Protein 8TA3 (pdb70)

B-factor: mean 51.49, std 33.79, range [12.0, 340.0]

Structure (mmCIF, N/CA/C/O backbone):
data_8TA3
#
_entry.id   8TA3
#
loop_
_entity.id
_entity.type
_entity.pdbx_description
1 polymer 'Chloride channel protein 2'
2 non-polymer 'CHLORIDE ION'
#
loop_
_atom_site.group_PDB
_atom_site.id
_atom_site.type_symbol
_atom_site.label_atom_id
_atom_site.label_alt_id
_atom_site.label_comp_id
_atom_site.label_asym_id
_atom_site.label_entity_id
_atom_site.label_seq_id
_atom_site.pdbx_PDB_ins_code
_atom_site.Cartn_x
_atom_site.Cartn_y
_atom_site.Cartn_z
_atom_site.occupancy
_atom_site.B_iso_or_equiv
_atom_site.auth_seq_id
_atom_site.auth_comp_id
_atom_site.auth_asym_id
_atom_site.auth_atom_id
_atom_site.pdbx_PDB_model_num
ATOM 1 N N . ALA A 1 14 ? 91.154 126.728 139.147 1.00 72.00 14 ALA A N 1
ATOM 2 C CA . ALA A 1 14 ? 92.604 126.667 139.370 1.00 80.00 14 ALA A CA 1
ATOM 3 C C . ALA A 1 14 ? 92.942 125.664 140.469 1.00 36.00 14 ALA A C 1
ATOM 4 O O . ALA A 1 14 ? 92.231 125.588 141.473 1.00 84.00 14 ALA A O 1
ATOM 11 N N . LEU A 1 15 ? 94.034 124.913 140.314 1.00 52.00 15 LEU A N 1
ATOM 12 C CA . LEU A 1 15 ? 94.577 124.063 141.372 1.00 50.00 15 LEU A CA 1
ATOM 13 C C . LEU A 1 15 ? 95.231 124.908 142.479 1.00 36.00 15 LEU A C 1
ATOM 14 O O . LEU A 1 15 ? 95.845 125.943 142.209 1.00 46.00 15 LEU A O 1
ATOM 30 N N . GLN A 1 16 ? 95.120 124.440 143.721 1.00 42.00 16 GLN A N 1
ATOM 31 C CA . GLN A 1 16 ? 95.642 125.060 144.942 1.00 60.00 16 GLN A CA 1
ATOM 32 C C . GLN A 1 16 ? 96.803 124.235 145.525 1.00 28.00 16 GLN A C 1
ATOM 33 O O . GLN A 1 16 ? 96.706 123.013 145.611 1.00 40.00 16 GLN A O 1
ATOM 47 N N . TYR A 1 17 ? 97.903 124.882 145.914 1.00 44.00 17 TYR A N 1
ATOM 48 C CA . TYR A 1 17 ? 99.081 124.207 146.476 1.00 48.00 17 TYR A CA 1
ATOM 49 C C . TYR A 1 17 ? 98.891 123.778 147.942 1.00 38.00 17 TYR A C 1
ATOM 50 O O . TYR A 1 17 ? 98.312 124.508 148.747 1.00 62.00 17 TYR A O 1
ATOM 68 N N . GLU A 1 18 ? 99.422 122.616 148.309 1.00 38.00 18 GLU A N 1
ATOM 69 C CA . GLU A 1 18 ? 99.414 122.059 149.663 1.00 30.00 18 GLU A CA 1
ATOM 70 C C . GLU A 1 18 ? 100.840 121.667 150.100 1.00 34.00 18 GLU A C 1
ATOM 71 O O . GLU A 1 18 ? 101.547 120.943 149.395 1.00 66.00 18 GLU A O 1
ATOM 83 N N . GLN A 1 19 ? 101.260 122.115 151.287 1.00 64.00 19 GLN A N 1
ATOM 84 C CA . GLN A 1 19 ? 102.579 121.823 151.858 1.00 54.00 19 GLN A CA 1
ATOM 85 C C . GLN A 1 19 ? 102.732 120.362 152.324 1.00 50.00 19 GLN A C 1
ATOM 86 O O . GLN A 1 19 ? 101.770 119.659 152.627 1.00 110.00 19 GLN A O 1
ATOM 100 N N . THR A 1 20 ? 103.969 119.882 152.381 1.00 40.00 20 THR A N 1
ATOM 101 C CA . THR A 1 20 ? 104.385 118.523 152.781 1.00 42.00 20 THR A CA 1
ATOM 102 C C . THR A 1 20 ? 105.853 118.605 153.237 1.00 26.00 20 THR A C 1
ATOM 103 O O . THR A 1 20 ? 106.474 119.663 153.119 1.00 136.00 20 THR A O 1
ATOM 114 N N . LEU A 1 21 ? 106.443 117.544 153.785 1.00 44.00 21 LEU A N 1
ATOM 115 C CA . LEU A 1 21 ? 107.857 117.552 154.185 1.00 40.00 21 LEU A CA 1
ATOM 116 C C . LEU A 1 21 ? 108.822 117.879 153.019 1.00 40.00 21 LEU A C 1
ATOM 117 O O . LEU A 1 21 ? 109.848 118.514 153.232 1.00 92.00 21 LEU A O 1
ATOM 133 N N . MET A 1 22 ? 108.488 117.452 151.796 1.00 54.00 22 MET A N 1
ATOM 134 C CA . MET A 1 22 ? 109.352 117.509 150.609 1.00 74.00 22 MET A CA 1
ATOM 135 C C . MET A 1 22 ? 108.734 118.333 149.463 1.00 40.00 22 MET A C 1
ATOM 136 O O . MET A 1 22 ? 108.750 119.562 149.525 1.00 70.00 22 MET A O 1
ATOM 150 N N . TYR A 1 23 ? 108.190 117.700 148.415 1.00 54.00 23 TYR A N 1
ATOM 151 C CA . TYR A 1 23 ? 107.746 118.392 147.189 1.00 62.00 23 TYR A CA 1
ATOM 152 C C . TYR A 1 23 ? 106.397 119.127 147.285 1.00 66.00 23 TYR A C 1
ATOM 153 O O . TYR A 1 23 ? 106.124 119.998 146.460 1.00 106.00 23 TYR A O 1
ATOM 171 N N . GLY A 1 24 ? 105.536 118.772 148.241 1.00 122.00 24 GLY A N 1
ATOM 172 C CA . GLY A 1 24 ? 104.148 119.260 148.293 1.00 58.00 24 GLY A CA 1
ATOM 173 C C . GLY A 1 24 ? 103.198 118.518 147.340 1.00 40.00 24 GLY A C 1
ATOM 174 O O . GLY A 1 24 ? 103.548 117.484 146.766 1.00 30.00 24 GLY A O 1
ATOM 178 N N . ARG A 1 25 ? 101.979 119.042 147.188 1.00 58.00 25 ARG A N 1
ATOM 179 C CA . ARG A 1 25 ? 100.906 118.536 146.308 1.00 72.00 25 ARG A CA 1
ATOM 180 C C . ARG A 1 25 ? 100.087 119.689 145.740 1.00 42.00 25 ARG A C 1
ATOM 181 O O . ARG A 1 25 ? 100.129 120.805 146.253 1.00 46.00 25 ARG A O 1
ATOM 202 N N . TYR A 1 26 ? 99.287 119.400 144.723 1.00 40.00 26 TYR A N 1
ATOM 203 C CA . TYR A 1 26 ? 98.208 120.277 144.272 1.00 46.00 26 TYR A CA 1
ATOM 204 C C . TYR A 1 26 ? 96.841 119.603 144.448 1.00 32.00 26 TYR A C 1
ATOM 205 O O . TYR A 1 26 ? 96.716 118.381 144.354 1.00 36.00 26 TYR A O 1
ATOM 223 N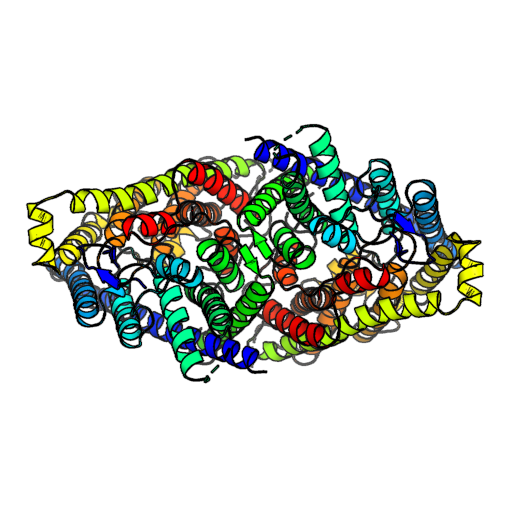 N . THR A 1 27 ? 95.810 120.403 144.725 1.00 28.00 27 THR A N 1
ATOM 224 C CA . THR A 1 27 ? 94.436 119.936 144.976 1.00 52.00 27 THR A CA 1
ATOM 225 C C . THR A 1 27 ? 93.388 120.784 144.246 1.00 30.00 27 THR A C 1
ATOM 226 O O . THR A 1 27 ? 93.634 121.943 143.909 1.00 58.00 27 THR A O 1
ATOM 237 N N . GLN A 1 28 ? 92.218 120.203 143.980 1.00 22.00 28 GLN A N 1
ATOM 238 C CA . GLN A 1 28 ? 91.099 120.840 143.288 1.00 92.00 28 GLN A CA 1
ATOM 239 C C . GLN A 1 28 ? 90.372 121.824 144.214 1.00 64.00 28 GLN A C 1
ATOM 240 O O . GLN A 1 28 ? 90.046 122.949 143.824 1.00 50.00 28 GLN A O 1
ATOM 254 N N . GLY A 1 88 ? 105.434 144.286 114.779 1.00 114.00 88 GLY A N 1
ATOM 255 C CA . GLY A 1 88 ? 106.750 144.208 115.410 1.00 160.00 88 GLY A CA 1
ATOM 256 C C . GLY A 1 88 ? 106.750 144.052 116.938 1.00 68.00 88 GLY A C 1
ATOM 257 O O . GLY A 1 88 ? 107.811 143.970 117.555 1.00 136.00 88 GLY A O 1
ATOM 261 N N . GLU A 1 89 ? 105.581 143.967 117.568 1.00 46.00 89 GLU A N 1
ATOM 262 C CA . GLU A 1 89 ? 105.428 143.830 119.020 1.00 68.00 89 GLU A CA 1
ATOM 263 C C . GLU A 1 89 ? 106.025 142.528 119.574 1.00 44.00 89 GLU A C 1
ATOM 264 O O . GLU A 1 89 ? 106.478 142.493 120.713 1.00 110.00 89 GLU A O 1
ATOM 276 N N . ASP A 1 90 ? 106.083 141.465 118.766 1.00 32.00 90 ASP A N 1
ATOM 277 C CA . ASP A 1 90 ? 106.730 140.208 119.138 1.00 34.00 90 ASP A CA 1
ATOM 278 C C . ASP A 1 90 ? 108.260 140.342 119.220 1.00 56.00 90 ASP A C 1
ATOM 279 O O . ASP A 1 90 ? 108.883 139.785 120.117 1.00 82.00 90 ASP A O 1
ATOM 288 N N . TRP A 1 91 ? 108.886 141.139 118.348 1.00 46.00 91 TRP A N 1
ATOM 289 C CA . TRP A 1 91 ? 110.314 141.441 118.461 1.00 58.00 91 TRP A CA 1
ATOM 290 C C . TRP A 1 91 ? 110.616 142.312 119.679 1.00 30.00 91 TRP A C 1
ATOM 291 O O . TRP A 1 91 ? 111.582 142.038 120.383 1.00 56.00 91 TRP A O 1
ATOM 312 N N . ILE A 1 92 ? 109.794 143.323 119.980 1.00 42.00 92 ILE A N 1
ATOM 313 C CA . ILE A 1 92 ? 109.992 144.166 121.171 1.00 42.00 92 ILE A CA 1
ATOM 314 C C . ILE A 1 92 ? 109.902 143.327 122.454 1.00 36.00 92 ILE A C 1
ATOM 315 O O . ILE A 1 92 ? 110.773 143.436 123.313 1.00 76.00 92 ILE A O 1
ATOM 331 N N . PHE A 1 93 ? 108.924 142.426 122.561 1.00 46.00 93 PHE A N 1
ATOM 332 C CA . PHE A 1 93 ? 108.831 141.479 123.666 1.00 32.00 93 PHE A CA 1
ATOM 333 C C . PHE A 1 93 ? 110.051 140.551 123.771 1.00 30.00 93 PHE A C 1
ATOM 334 O O . PHE A 1 93 ? 110.646 140.446 124.839 1.00 48.00 93 PHE A O 1
ATOM 351 N N . LEU A 1 94 ? 110.469 139.894 122.687 1.00 44.00 94 LEU A N 1
ATOM 352 C CA . LEU A 1 94 ? 111.590 138.953 122.711 1.00 34.00 94 LEU A CA 1
ATOM 353 C C . LEU A 1 94 ? 112.952 139.628 122.964 1.00 34.00 94 LEU A C 1
ATOM 354 O O . LEU A 1 94 ? 113.820 139.005 123.573 1.00 42.00 94 LEU A O 1
ATOM 370 N N . VAL A 1 95 ? 113.149 140.891 122.579 1.00 40.00 95 VAL A N 1
ATOM 371 C CA . VAL A 1 95 ? 114.344 141.675 122.951 1.00 40.00 95 VAL A CA 1
ATOM 372 C C . VAL A 1 95 ? 114.375 141.935 124.454 1.00 24.00 95 VAL A C 1
ATOM 373 O O . VAL A 1 95 ? 115.377 141.647 125.103 1.00 60.00 95 VAL A O 1
ATOM 386 N N . LEU A 1 96 ? 113.287 142.441 125.039 1.00 62.00 96 LEU A N 1
ATOM 387 C CA . LEU A 1 96 ? 113.232 142.759 126.468 1.00 40.00 96 LEU A CA 1
ATOM 388 C C . LEU A 1 96 ? 113.269 141.509 127.354 1.00 32.00 96 LEU A C 1
ATOM 389 O O . LEU A 1 96 ? 113.898 141.542 128.405 1.00 64.00 96 LEU A O 1
ATOM 405 N N . LEU A 1 97 ? 112.685 140.390 126.924 1.00 56.00 97 LEU A N 1
ATOM 406 C CA . LEU A 1 97 ? 112.805 139.098 127.608 1.00 36.00 97 LEU A CA 1
ATOM 407 C C . LEU A 1 97 ? 114.257 138.586 127.606 1.00 28.00 97 LEU A C 1
ATOM 408 O O . LEU A 1 97 ? 114.754 138.155 128.642 1.00 26.00 97 LEU A O 1
ATOM 424 N N . GLY A 1 98 ? 114.949 138.660 126.467 1.00 62.00 98 GLY A N 1
ATOM 425 C CA . GLY A 1 98 ? 116.353 138.265 126.348 1.00 24.00 98 GLY A CA 1
ATOM 426 C C . GLY A 1 98 ? 117.308 139.143 127.165 1.00 28.00 98 GLY A C 1
ATOM 427 O O . GLY A 1 98 ? 118.269 138.634 127.736 1.00 38.00 98 GLY A O 1
ATOM 431 N N . LEU A 1 99 ? 117.032 140.445 127.270 1.00 48.00 99 LEU A N 1
ATOM 432 C CA . LEU A 1 99 ? 117.766 141.387 128.113 1.00 34.00 99 LEU A CA 1
ATOM 433 C C . LEU A 1 99 ? 117.558 141.130 129.611 1.00 44.00 99 LEU A C 1
ATOM 434 O O . LEU A 1 99 ? 118.536 140.960 130.335 1.00 74.00 99 LEU A O 1
ATOM 450 N N . LEU A 1 100 ? 116.310 141.092 130.093 1.00 62.00 100 LEU A N 1
ATOM 451 C CA . LEU A 1 100 ? 116.013 140.941 131.520 1.00 34.00 100 LEU A CA 1
ATOM 452 C C . LEU A 1 100 ? 116.538 139.634 132.108 1.00 36.00 100 LEU A C 1
ATOM 453 O O . LEU A 1 100 ? 117.168 139.668 133.161 1.00 64.00 100 LEU A O 1
ATOM 469 N N . MET A 1 101 ? 116.348 138.492 131.450 1.00 42.00 101 MET A N 1
ATOM 470 C CA . MET A 1 101 ? 116.856 137.228 131.985 1.00 52.00 101 MET A CA 1
ATOM 471 C C . MET A 1 101 ? 118.394 137.163 131.980 1.00 32.00 101 MET A C 1
ATOM 472 O O . MET A 1 101 ? 118.976 136.538 132.859 1.00 40.00 101 MET A O 1
ATOM 486 N N . ALA A 1 102 ? 119.082 137.866 131.074 1.00 50.00 102 ALA A N 1
ATOM 487 C CA . ALA A 1 102 ? 120.540 137.980 131.105 1.00 38.00 102 ALA A CA 1
ATOM 488 C C . ALA A 1 102 ? 121.040 138.871 132.261 1.00 28.00 102 ALA A C 1
ATOM 489 O O . ALA A 1 102 ? 121.975 138.491 132.963 1.00 34.00 102 ALA A O 1
ATOM 496 N N . LEU A 1 103 ? 120.394 140.012 132.521 1.00 36.00 103 LEU A N 1
ATOM 497 C CA . LEU A 1 103 ? 120.700 140.861 133.681 1.00 32.00 103 LEU A CA 1
ATOM 498 C C . LEU A 1 103 ? 120.411 140.166 135.022 1.00 32.00 103 LEU A C 1
ATOM 499 O O . LEU A 1 103 ? 121.262 140.177 135.904 1.00 48.00 103 LEU A O 1
ATOM 515 N N . VAL A 1 104 ? 119.254 139.515 135.183 1.00 62.00 104 VAL A N 1
ATOM 516 C CA . VAL A 1 104 ? 118.913 138.751 136.391 1.00 40.00 104 VAL A CA 1
ATOM 517 C C . VAL A 1 104 ? 119.907 137.612 136.618 1.00 28.00 104 VAL A C 1
ATOM 518 O O . VAL A 1 104 ? 120.425 137.464 137.720 1.00 46.00 104 VAL A O 1
ATOM 531 N N . SER A 1 105 ? 120.228 136.842 135.578 1.00 44.00 105 SER A N 1
ATOM 532 C CA . SER A 1 105 ? 121.202 135.753 135.645 1.00 34.00 105 SER A CA 1
ATOM 533 C C . SER A 1 105 ? 122.602 136.240 136.040 1.00 30.00 105 SER A C 1
ATOM 534 O O . SER A 1 105 ? 123.278 135.587 136.832 1.00 40.00 105 SER A O 1
ATOM 542 N N . TRP A 1 106 ? 123.040 137.402 135.545 1.00 36.00 106 TRP A N 1
ATOM 543 C CA . TRP A 1 106 ? 124.322 138.000 135.931 1.00 36.00 106 TRP A CA 1
ATOM 544 C C . TRP A 1 106 ? 124.355 138.412 137.407 1.00 38.00 106 TRP A C 1
ATOM 545 O O . TRP A 1 106 ? 125.285 138.048 138.124 1.00 36.00 106 TRP A O 1
ATOM 566 N N . VAL A 1 107 ? 123.329 139.119 137.896 1.00 40.00 107 VAL A N 1
ATOM 567 C CA . VAL A 1 107 ? 123.240 139.525 139.315 1.00 38.00 107 VAL A CA 1
ATOM 568 C C . VAL A 1 107 ? 123.236 138.315 140.260 1.00 32.00 107 VAL A C 1
ATOM 569 O O . VAL A 1 107 ? 123.921 138.342 141.278 1.00 50.00 107 VAL A O 1
ATOM 582 N N . MET A 1 108 ? 122.539 137.225 139.934 1.00 50.00 108 MET A N 1
ATOM 583 C CA . MET A 1 108 ? 122.552 136.009 140.751 1.00 28.00 108 MET A CA 1
ATOM 584 C C . MET A 1 108 ? 123.907 135.301 140.772 1.00 32.00 108 MET A C 1
ATOM 585 O O . MET A 1 108 ? 124.363 134.931 141.846 1.00 74.00 108 MET A O 1
ATOM 599 N N . ASP A 1 109 ? 124.578 135.127 139.630 1.00 46.00 109 ASP A N 1
ATOM 600 C CA . ASP A 1 109 ? 125.908 134.496 139.586 1.00 38.00 109 ASP A CA 1
ATOM 601 C C . ASP A 1 109 ? 126.955 135.293 140.376 1.00 28.00 109 ASP A C 1
ATOM 602 O O . ASP A 1 109 ? 127.828 134.712 141.016 1.00 48.00 109 ASP A O 1
ATOM 611 N N . TYR A 1 110 ? 126.854 136.619 140.384 1.00 40.00 110 TYR A N 1
ATOM 612 C CA . TYR A 1 110 ? 127.688 137.494 141.198 1.00 26.00 110 TYR A CA 1
ATOM 613 C C . TYR A 1 110 ? 127.446 137.286 142.708 1.00 50.00 110 TYR A C 1
ATOM 614 O O . TYR A 1 110 ? 128.392 137.093 143.469 1.00 66.00 110 TYR A O 1
ATOM 632 N N . ALA A 1 111 ? 126.185 137.254 143.154 1.00 78.00 111 ALA A N 1
ATOM 633 C CA . ALA A 1 111 ? 125.826 137.003 144.549 1.00 26.00 111 ALA A CA 1
ATOM 634 C C . ALA A 1 111 ? 126.201 135.590 145.038 1.00 40.00 111 ALA A C 1
ATOM 635 O O . ALA A 1 111 ? 126.681 135.445 146.163 1.00 52.00 111 ALA A O 1
ATOM 642 N N . ILE A 1 112 ? 126.050 134.545 144.217 1.00 36.00 112 ILE A N 1
ATOM 643 C CA . ILE A 1 112 ? 126.476 133.178 144.568 1.00 36.00 112 ILE A CA 1
ATOM 644 C C . ILE A 1 112 ? 128.001 133.092 144.694 1.00 36.00 112 ILE A C 1
ATOM 645 O O . ILE A 1 112 ? 128.506 132.509 145.652 1.00 60.00 112 ILE A O 1
ATOM 661 N N . ALA A 1 113 ? 128.758 133.710 143.785 1.00 82.00 113 ALA A N 1
ATOM 662 C CA . ALA A 1 113 ? 130.216 133.744 143.869 1.00 36.00 113 ALA A CA 1
ATOM 663 C C . ALA A 1 113 ? 130.712 134.495 145.117 1.00 38.00 113 ALA A C 1
ATOM 664 O O . ALA A 1 113 ? 131.640 134.034 145.775 1.00 36.00 113 ALA A O 1
ATOM 671 N N . ALA A 1 114 ? 130.064 135.594 145.513 1.00 64.00 114 ALA A N 1
ATOM 672 C CA . ALA A 1 114 ? 130.345 136.270 146.777 1.00 22.00 114 ALA A CA 1
ATOM 673 C C . ALA A 1 114 ? 130.076 135.377 148.007 1.00 40.00 114 ALA A C 1
ATOM 674 O O . ALA A 1 114 ? 130.898 135.339 148.921 1.00 76.00 114 ALA A O 1
ATOM 681 N N . CYS A 1 115 ? 128.987 134.600 148.043 1.00 56.00 115 CYS A N 1
ATOM 682 C CA . CYS A 1 115 ? 128.745 133.641 149.126 1.00 34.00 115 CYS A CA 1
ATOM 683 C C . CYS A 1 115 ? 129.804 132.523 149.170 1.00 40.00 115 CYS A C 1
ATOM 684 O O . CYS A 1 115 ? 130.243 132.151 150.257 1.00 50.00 115 CYS A O 1
ATOM 692 N N . LEU A 1 116 ? 130.253 132.005 148.024 1.00 54.00 116 LEU A N 1
ATOM 693 C CA . LEU A 1 116 ? 131.292 130.974 147.970 1.00 42.00 116 LEU A CA 1
ATOM 694 C C . LEU A 1 116 ? 132.694 131.503 148.328 1.00 34.00 116 LEU A C 1
ATOM 695 O O . LEU A 1 116 ? 133.517 130.753 148.843 1.00 60.00 116 LEU A O 1
ATOM 711 N N . GLN A 1 117 ? 132.975 132.789 148.115 1.00 72.00 117 GLN A N 1
ATOM 712 C CA . GLN A 1 117 ? 134.219 133.434 148.558 1.00 32.00 117 GLN A CA 1
ATOM 713 C C . GLN A 1 117 ? 134.256 133.649 150.076 1.00 32.00 117 GLN A C 1
ATOM 714 O O . GLN A 1 117 ? 135.305 133.471 150.691 1.00 92.00 117 GLN A O 1
ATOM 728 N N . ALA A 1 118 ? 133.126 133.962 150.714 1.00 68.00 118 ALA A N 1
ATOM 729 C CA . ALA A 1 118 ? 133.051 134.111 152.169 1.00 46.00 118 ALA A CA 1
ATOM 730 C C . ALA A 1 118 ? 133.353 132.803 152.937 1.00 34.00 118 ALA A C 1
ATOM 731 O O . ALA A 1 118 ? 133.988 132.853 153.988 1.00 80.00 118 ALA A O 1
ATOM 738 N N . GLN A 1 119 ? 133.010 131.627 152.398 1.00 30.00 119 GLN A N 1
ATOM 739 C CA . GLN A 1 119 ? 133.416 130.335 152.980 1.00 48.00 119 GLN A CA 1
ATOM 740 C C . GLN A 1 119 ? 134.952 130.181 152.998 1.00 46.00 119 GLN A C 1
ATOM 741 O O . GLN A 1 119 ? 135.526 129.720 153.984 1.00 114.00 119 GLN A O 1
ATOM 755 N N . GLN A 1 120 ? 135.648 130.622 151.945 1.00 76.00 120 GLN A N 1
ATOM 756 C CA . GLN A 1 120 ? 137.118 130.618 151.894 1.00 42.00 120 GLN A CA 1
ATOM 757 C C . GLN A 1 120 ? 137.738 131.614 152.887 1.00 32.00 120 GLN A C 1
ATOM 758 O O . GLN A 1 120 ? 138.709 131.288 153.561 1.00 40.00 120 GLN A O 1
ATOM 772 N N . TRP A 1 121 ? 137.154 132.802 153.048 1.00 44.00 121 TRP A N 1
ATOM 773 C CA . TRP A 1 121 ? 137.591 133.780 154.052 1.00 34.00 121 TRP A CA 1
ATOM 774 C C . TRP A 1 121 ? 137.423 133.279 155.497 1.00 60.00 121 TRP A C 1
ATOM 775 O O . TRP A 1 121 ? 138.333 133.451 156.307 1.00 142.00 121 TRP A O 1
ATOM 796 N N . MET A 1 122 ? 136.328 132.583 155.824 1.00 64.00 122 MET A N 1
ATOM 797 C CA . MET A 1 122 ? 136.186 131.913 157.126 1.00 44.00 122 MET A CA 1
ATOM 798 C C . MET A 1 122 ? 137.234 130.805 157.306 1.00 38.00 122 MET A C 1
ATOM 799 O O . MET A 1 122 ? 137.916 130.767 158.329 1.00 70.00 122 MET A O 1
ATOM 813 N N . SER A 1 123 ? 137.415 129.931 156.311 1.00 32.00 123 SER A N 1
ATOM 814 C CA . SER A 1 123 ? 138.382 128.820 156.358 1.00 38.00 123 SER A CA 1
ATOM 815 C C . SER A 1 123 ? 139.849 129.273 156.502 1.00 150.00 123 SER A C 1
ATOM 816 O O . SER A 1 123 ? 140.594 128.716 157.310 1.00 50.00 123 SER A O 1
ATOM 824 N N . ARG A 1 124 ? 140.274 130.318 155.774 1.00 198.00 124 ARG A N 1
ATOM 825 C CA . ARG A 1 124 ? 141.646 130.858 155.837 1.00 136.00 124 ARG A CA 1
ATOM 826 C C . ARG A 1 124 ? 141.973 131.543 157.166 1.00 40.00 124 ARG A C 1
ATOM 827 O O . ARG A 1 124 ? 143.133 131.525 157.573 1.00 62.00 124 ARG A O 1
ATOM 848 N N . GLY A 1 125 ? 140.990 132.119 157.857 1.00 76.00 125 GLY A N 1
ATOM 849 C CA . GLY A 1 125 ? 141.192 132.759 159.161 1.00 74.00 125 GLY A CA 1
ATOM 850 C C . GLY A 1 125 ? 141.189 131.782 160.344 1.00 232.00 125 GLY A C 1
ATOM 851 O O . GLY A 1 125 ? 142.054 131.850 161.219 1.00 66.00 125 GLY A O 1
ATOM 855 N N . LEU A 1 126 ? 140.229 130.853 160.390 1.00 200.00 126 LEU A N 1
ATOM 856 C CA . LEU A 1 126 ? 139.927 130.036 161.575 1.00 50.00 126 LEU A CA 1
ATOM 857 C C . LEU A 1 126 ? 140.805 128.774 161.703 1.00 36.00 126 LEU A C 1
ATOM 858 O O . LEU A 1 126 ? 140.363 127.750 162.217 1.00 40.00 126 LEU A O 1
ATOM 874 N N . ASN A 1 127 ? 142.068 128.840 161.277 1.00 68.00 127 ASN A N 1
ATOM 875 C CA . ASN A 1 127 ? 143.040 127.739 161.312 1.00 26.00 127 ASN A CA 1
ATOM 876 C C . ASN A 1 127 ? 143.625 127.423 162.714 1.00 90.00 127 ASN A C 1
ATOM 877 O O . ASN A 1 127 ? 144.641 126.735 162.815 1.00 118.00 127 ASN A O 1
ATOM 888 N N . THR A 1 128 ? 143.019 127.919 163.800 1.00 64.00 128 THR A N 1
ATOM 889 C CA . THR A 1 128 ? 143.513 127.714 165.179 1.00 192.00 128 THR A CA 1
ATOM 890 C C . THR A 1 128 ? 143.518 126.232 165.585 1.00 178.00 128 THR A C 1
ATOM 891 O O . THR A 1 128 ? 144.451 125.780 166.251 1.00 136.00 128 THR A O 1
ATOM 902 N N . SER A 1 129 ? 142.505 125.466 165.169 1.00 52.00 129 SER A N 1
ATOM 903 C CA . SER A 1 129 ? 142.399 124.021 165.399 1.00 40.00 129 SER A CA 1
ATOM 904 C C . SER A 1 129 ? 141.383 123.373 164.451 1.00 48.00 129 SER A C 1
ATOM 905 O O . SER A 1 129 ? 140.562 124.052 163.837 1.00 64.00 129 SER A O 1
ATOM 913 N N . ILE A 1 130 ? 141.395 122.040 164.369 1.00 44.00 130 ILE A N 1
ATOM 914 C CA . ILE A 1 130 ? 140.411 121.260 163.609 1.00 54.00 130 ILE A CA 1
ATOM 915 C C . ILE A 1 130 ? 138.975 121.558 164.084 1.00 74.00 130 ILE A C 1
ATOM 916 O O . ILE A 1 130 ? 138.063 121.604 163.264 1.00 58.00 130 ILE A O 1
ATOM 932 N N . LEU A 1 131 ? 138.760 121.812 165.380 1.00 44.00 131 LEU A N 1
ATOM 933 C CA . LEU A 1 131 ? 137.440 122.132 165.938 1.00 42.00 131 LEU A CA 1
ATOM 934 C C . LEU A 1 131 ? 136.898 123.464 165.400 1.00 30.00 131 LEU A C 1
ATOM 935 O O . LEU A 1 131 ? 135.764 123.521 164.936 1.00 52.00 131 LEU A O 1
ATOM 951 N N . LEU A 1 132 ? 137.699 124.529 165.401 1.00 56.00 132 LEU A N 1
ATOM 952 C CA . LEU A 1 132 ? 137.284 125.811 164.833 1.00 44.00 132 LEU A CA 1
ATOM 953 C C . LEU A 1 132 ? 137.069 125.708 163.315 1.00 24.00 132 LEU A C 1
ATOM 954 O O . LEU A 1 132 ? 136.122 126.294 162.792 1.00 32.00 132 LEU A O 1
ATOM 970 N N . GLN A 1 133 ? 137.874 124.907 162.612 1.00 82.00 133 GLN A N 1
ATOM 971 C CA . GLN A 1 133 ? 137.693 124.637 161.184 1.00 52.00 133 GLN A CA 1
ATOM 972 C C . GLN A 1 133 ? 136.402 123.865 160.893 1.00 28.00 133 GLN A C 1
ATOM 973 O O . GLN A 1 133 ? 135.657 124.257 159.996 1.00 48.00 133 GLN A O 1
ATOM 987 N N . TYR A 1 134 ? 136.097 122.809 161.649 1.00 40.00 134 TYR A N 1
ATOM 988 C CA . TYR A 1 134 ? 134.871 122.024 161.498 1.00 38.00 134 TYR A CA 1
ATOM 989 C C . TYR A 1 134 ? 133.617 122.860 161.760 1.00 28.00 134 TYR A C 1
ATOM 990 O O . TYR A 1 134 ? 132.685 122.856 160.955 1.00 66.00 134 TYR A O 1
ATOM 1008 N N . LEU A 1 135 ? 133.596 123.625 162.851 1.00 48.00 135 LEU A N 1
ATOM 1009 C CA . LEU A 1 135 ? 132.449 124.461 163.189 1.00 42.00 135 LEU A CA 1
ATOM 1010 C C . LEU A 1 135 ? 132.238 125.572 162.164 1.00 32.00 135 LEU A C 1
ATOM 1011 O O . LEU A 1 135 ? 131.089 125.849 161.829 1.00 44.00 135 LEU A O 1
ATOM 1027 N N . ALA A 1 136 ? 133.292 126.159 161.598 1.00 54.00 136 ALA A N 1
ATOM 1028 C CA . ALA A 1 136 ? 133.158 127.072 160.466 1.00 40.00 136 ALA A CA 1
ATOM 1029 C C . ALA A 1 136 ? 132.589 126.370 159.219 1.00 34.00 136 ALA A C 1
ATOM 1030 O O . ALA A 1 136 ? 131.685 126.904 158.579 1.00 44.00 136 ALA A O 1
ATOM 1037 N N . TRP A 1 137 ? 133.072 125.165 158.905 1.00 34.00 137 TRP A N 1
ATOM 1038 C CA . TRP A 1 137 ? 132.661 124.389 157.736 1.00 38.00 137 TRP A CA 1
ATOM 1039 C C . TRP A 1 137 ? 131.183 123.991 157.748 1.00 30.00 137 TRP A C 1
ATOM 1040 O O . TRP A 1 137 ? 130.523 124.160 156.730 1.00 38.00 137 TRP A O 1
ATOM 1061 N N . VAL A 1 138 ? 130.642 123.480 158.862 1.00 50.00 138 VAL A N 1
ATOM 1062 C CA . VAL A 1 138 ? 129.230 123.046 158.929 1.00 28.00 138 VAL A CA 1
ATOM 1063 C C . VAL A 1 138 ? 128.259 124.175 159.276 1.00 38.00 138 VAL A C 1
ATOM 1064 O O . VAL A 1 138 ? 127.130 124.149 158.803 1.00 58.00 138 VAL A O 1
ATOM 1077 N N . THR A 1 139 ? 128.661 125.199 160.033 1.00 48.00 139 THR A N 1
ATOM 1078 C CA . THR A 1 139 ? 127.747 126.291 160.419 1.00 56.00 139 THR A CA 1
ATOM 1079 C C . THR A 1 139 ? 127.356 127.177 159.244 1.00 34.00 139 THR A C 1
ATOM 1080 O O . THR A 1 139 ? 126.191 127.534 159.112 1.00 38.00 139 THR A O 1
ATOM 1091 N N . TYR A 1 140 ? 128.289 127.521 158.361 1.00 42.00 140 TYR A N 1
ATOM 1092 C CA . TYR A 1 140 ? 127.992 128.391 157.224 1.00 34.00 140 TYR A CA 1
ATOM 1093 C C . TYR A 1 140 ? 126.886 127.848 156.283 1.00 36.00 140 TYR A C 1
ATOM 1094 O O . TYR A 1 140 ? 125.899 128.555 156.061 1.00 22.00 140 TYR A O 1
ATOM 1112 N N . PRO A 1 141 ? 126.949 126.592 155.784 1.00 32.00 141 PRO A N 1
ATOM 1113 C CA . PRO A 1 141 ? 125.902 126.032 154.938 1.00 32.00 141 PRO A CA 1
ATOM 1114 C C . PRO A 1 141 ? 124.606 125.748 155.702 1.00 22.00 141 PRO A C 1
ATOM 1115 O O . PRO A 1 141 ? 123.536 125.992 155.158 1.00 50.00 141 PRO A O 1
ATOM 1126 N N . VAL A 1 142 ? 124.656 125.299 156.963 1.00 52.00 142 VAL A N 1
ATOM 1127 C CA . VAL A 1 142 ? 123.442 125.109 157.776 1.00 46.00 142 VAL A CA 1
ATOM 1128 C C . VAL A 1 142 ? 122.686 126.428 157.966 1.00 26.00 142 VAL A C 1
ATOM 1129 O O . VAL A 1 142 ? 121.464 126.433 157.868 1.00 46.00 142 VAL A O 1
ATOM 1142 N N . VAL A 1 143 ? 123.365 127.562 158.160 1.00 30.00 143 VAL A N 1
ATOM 1143 C CA . VAL A 1 143 ? 122.716 128.879 158.271 1.00 42.00 143 VAL A CA 1
ATOM 1144 C C . VAL A 1 143 ? 122.091 129.331 156.948 1.00 38.00 143 VAL A C 1
ATOM 1145 O O . VAL A 1 143 ? 120.933 129.745 156.939 1.00 30.00 143 VAL A O 1
ATOM 1158 N N . LEU A 1 144 ? 122.792 129.200 155.817 1.00 46.00 144 LEU A N 1
ATOM 1159 C CA . LEU A 1 144 ? 122.252 129.560 154.503 1.00 30.00 144 LEU A CA 1
ATOM 1160 C C . LEU A 1 144 ? 121.061 128.692 154.070 1.00 24.00 144 LEU A C 1
ATOM 1161 O O . LEU A 1 144 ? 120.079 129.236 153.571 1.00 26.00 144 LEU A O 1
ATOM 1177 N N . ILE A 1 145 ? 121.095 127.372 154.271 1.00 40.00 145 ILE A N 1
ATOM 1178 C CA . ILE A 1 145 ? 119.958 126.494 153.959 1.00 40.00 145 ILE A CA 1
ATOM 1179 C C . ILE A 1 145 ? 118.774 126.725 154.903 1.00 32.00 145 ILE A C 1
ATOM 1180 O O . ILE A 1 145 ? 117.644 126.796 154.429 1.00 66.00 145 ILE A O 1
ATOM 1196 N N . THR A 1 146 ? 119.001 126.918 156.205 1.00 60.00 146 THR A N 1
ATOM 1197 C CA . THR A 1 146 ? 117.923 127.218 157.166 1.00 44.00 146 THR A CA 1
ATOM 1198 C C . THR A 1 146 ? 117.241 128.546 156.849 1.00 28.00 146 THR A C 1
ATOM 1199 O O . THR A 1 146 ? 116.018 128.626 156.877 1.00 30.00 146 THR A O 1
ATOM 1210 N N . PHE A 1 147 ? 118.000 129.572 156.457 1.00 44.00 147 PHE A N 1
ATOM 1211 C CA . PHE A 1 147 ? 117.430 130.830 155.983 1.00 30.00 147 PHE A CA 1
ATOM 1212 C C . PHE A 1 147 ? 116.685 130.685 154.644 1.00 48.00 147 PHE A C 1
ATOM 1213 O O . PHE A 1 147 ? 115.589 131.218 154.510 1.00 62.00 147 PHE A O 1
ATOM 1230 N N . SER A 1 148 ? 117.214 129.934 153.671 1.00 46.00 148 SER A N 1
ATOM 1231 C CA . SER A 1 148 ? 116.541 129.680 152.386 1.00 38.00 148 SER A CA 1
ATOM 1232 C C . SER A 1 148 ? 115.180 128.994 152.568 1.00 40.00 148 SER A C 1
ATOM 1233 O O . SER A 1 148 ? 114.162 129.470 152.061 1.00 40.00 148 SER A O 1
ATOM 1241 N N . ALA A 1 149 ? 115.135 127.914 153.352 1.00 46.00 149 ALA A N 1
ATOM 1242 C CA . ALA A 1 149 ? 113.906 127.207 153.671 1.00 36.00 149 ALA A CA 1
ATOM 1243 C C . ALA A 1 149 ? 112.919 128.100 154.433 1.00 28.00 149 ALA A C 1
ATOM 1244 O O . ALA A 1 149 ? 111.774 128.230 154.013 1.00 62.00 149 ALA A O 1
ATOM 1251 N N . GLY A 1 150 ? 113.351 128.776 155.499 1.00 52.00 150 GLY A N 1
ATOM 1252 C CA . GLY A 1 150 ? 112.497 129.658 156.300 1.00 42.00 150 GLY A CA 1
ATOM 1253 C C . GLY A 1 150 ? 111.927 130.845 155.528 1.00 36.00 150 GLY A C 1
ATOM 1254 O O . GLY A 1 150 ? 110.726 131.095 155.582 1.00 38.00 150 GLY A O 1
ATOM 1258 N N . PHE A 1 151 ? 112.755 131.544 154.753 1.00 32.00 151 PHE A N 1
ATOM 1259 C CA . PHE A 1 151 ? 112.334 132.675 153.928 1.00 32.00 151 PHE A CA 1
ATOM 1260 C C . PHE A 1 151 ? 111.309 132.266 152.859 1.00 42.00 151 PHE A C 1
ATOM 1261 O O . PHE A 1 151 ? 110.333 132.978 152.629 1.00 40.00 151 PHE A O 1
ATOM 1278 N N . THR A 1 152 ? 111.481 131.089 152.245 1.00 44.00 152 THR A N 1
ATOM 1279 C CA . THR A 1 152 ? 110.552 130.595 151.218 1.00 30.00 152 THR A CA 1
ATOM 1280 C C . THR A 1 152 ? 109.172 130.277 151.800 1.00 30.00 152 THR A C 1
ATOM 1281 O O . THR A 1 152 ? 108.173 130.706 151.236 1.00 58.00 152 THR A O 1
ATOM 1292 N N . GLN A 1 153 ? 109.083 129.612 152.960 1.00 52.00 153 GLN A N 1
ATOM 1293 C CA . GLN A 1 153 ? 107.787 129.285 153.576 1.00 42.00 153 GLN A CA 1
ATOM 1294 C C . GLN A 1 153 ? 107.010 130.525 154.034 1.00 40.00 153 GLN A C 1
ATOM 1295 O O . GLN A 1 153 ? 105.785 130.522 153.997 1.00 50.00 153 GLN A O 1
ATOM 1309 N N . ILE A 1 154 ? 107.693 131.583 154.470 1.00 36.00 154 ILE A N 1
ATOM 1310 C CA . ILE A 1 154 ? 107.027 132.805 154.937 1.00 46.00 154 ILE A CA 1
ATOM 1311 C C . ILE A 1 154 ? 106.452 133.603 153.759 1.00 42.00 154 ILE A C 1
ATOM 1312 O O . ILE A 1 154 ? 105.367 134.173 153.869 1.00 50.00 154 ILE A O 1
ATOM 1328 N N . LEU A 1 155 ? 107.161 133.656 152.630 1.00 56.00 155 LEU A N 1
ATOM 1329 C CA . LEU A 1 155 ? 106.820 134.527 151.507 1.00 34.00 155 LEU A CA 1
ATOM 1330 C C . LEU A 1 155 ? 105.974 133.855 150.405 1.00 28.00 155 LEU A C 1
ATOM 1331 O O . LEU A 1 155 ? 105.012 134.462 149.935 1.00 42.00 155 LEU A O 1
ATOM 1347 N N . ALA A 1 156 ? 106.307 132.631 149.987 1.00 54.00 156 ALA A N 1
ATOM 1348 C CA . ALA A 1 156 ? 105.624 131.903 148.910 1.00 40.00 156 ALA A CA 1
ATOM 1349 C C . ALA A 1 156 ? 105.961 130.396 148.925 1.00 34.00 156 ALA A C 1
ATOM 1350 O O . ALA A 1 156 ? 106.892 129.973 148.239 1.00 52.00 156 ALA A O 1
ATOM 1357 N N . PRO A 1 157 ? 105.212 129.558 149.668 1.00 52.00 157 PRO A N 1
ATOM 1358 C CA . PRO A 1 157 ? 105.497 128.128 149.819 1.00 50.00 157 PRO A CA 1
ATOM 1359 C C . PRO A 1 157 ? 105.627 127.333 148.514 1.00 30.00 157 PRO A C 1
ATOM 1360 O O . PRO A 1 157 ? 106.376 126.365 148.461 1.00 48.00 157 PRO A O 1
ATOM 1371 N N . GLN A 1 158 ? 104.928 127.723 147.450 1.00 42.00 158 GLN A N 1
ATOM 1372 C CA . GLN A 1 158 ? 104.954 127.051 146.144 1.00 36.00 158 GLN A CA 1
ATOM 1373 C C . GLN A 1 158 ? 106.272 127.217 145.356 1.00 38.00 158 GLN A C 1
ATOM 1374 O O . GLN A 1 158 ? 106.436 126.583 144.317 1.00 64.00 158 GLN A O 1
ATOM 1388 N N . ALA A 1 159 ? 107.218 128.047 145.812 1.00 60.00 159 ALA A N 1
ATOM 1389 C CA . ALA A 1 159 ? 108.502 128.271 145.142 1.00 40.00 159 ALA A CA 1
ATOM 1390 C C . ALA A 1 159 ? 109.561 127.176 145.386 1.00 28.00 159 ALA A C 1
ATOM 1391 O O . ALA A 1 159 ? 110.567 127.144 144.678 1.00 70.00 159 ALA A O 1
ATOM 1398 N N . VAL A 1 160 ? 109.363 126.272 146.347 1.00 32.00 160 VAL A N 1
ATOM 1399 C CA . VAL A 1 160 ? 110.272 125.137 146.607 1.00 66.00 160 VAL A CA 1
ATOM 1400 C C . VAL A 1 160 ? 110.372 124.181 145.414 1.00 32.00 160 VAL A C 1
ATOM 1401 O O . VAL A 1 160 ? 109.456 124.088 144.603 1.00 80.00 160 VAL A O 1
ATOM 1414 N N . GLY A 1 161 ? 111.468 123.435 145.305 1.00 48.00 161 GLY A N 1
ATOM 1415 C CA . GLY A 1 161 ? 111.694 122.497 144.208 1.00 30.00 161 GLY A CA 1
ATOM 1416 C C . GLY A 1 161 ? 112.009 123.163 142.863 1.00 26.00 161 GLY A C 1
ATOM 1417 O O . GLY A 1 161 ? 112.496 124.292 142.817 1.00 42.00 161 GLY A O 1
ATOM 1421 N N . SER A 1 162 ? 111.769 122.436 141.770 1.00 30.00 162 SER A N 1
ATOM 1422 C CA . SER A 1 162 ? 112.263 122.725 140.417 1.00 40.00 162 SER A CA 1
ATOM 1423 C C . SER A 1 162 ? 111.543 123.879 139.708 1.00 24.00 162 SER A C 1
ATOM 1424 O O . SER A 1 162 ? 111.907 125.037 139.890 1.00 82.00 162 SER A O 1
ATOM 1432 N N . GLY A 1 163 ? 110.531 123.604 138.890 1.00 34.00 163 GLY A N 1
ATOM 1433 C CA . GLY A 1 163 ? 109.903 124.565 137.991 1.00 42.00 163 GLY A CA 1
ATOM 1434 C C . GLY A 1 163 ? 109.522 123.984 136.635 1.00 22.00 163 GLY A C 1
ATOM 1435 O O . GLY A 1 163 ? 108.565 124.450 136.034 1.00 54.00 163 GLY A O 1
ATOM 1439 N N . ILE A 1 164 ? 110.224 122.960 136.138 1.00 32.00 164 ILE A N 1
ATOM 1440 C CA . ILE A 1 164 ? 109.892 122.301 134.863 1.00 40.00 164 ILE A CA 1
ATOM 1441 C C . ILE A 1 164 ? 108.568 121.505 134.925 1.00 30.00 164 ILE A C 1
ATOM 1442 O O . ILE A 1 164 ? 107.716 121.760 134.076 1.00 32.00 164 ILE A O 1
ATOM 1458 N N . PRO A 1 165 ? 108.323 120.605 135.901 1.00 48.00 165 PRO A N 1
ATOM 1459 C CA . PRO A 1 165 ? 107.041 119.904 136.069 1.00 42.00 165 PRO A CA 1
ATOM 1460 C C . PRO A 1 165 ? 105.806 120.816 136.089 1.00 42.00 165 PRO A C 1
ATOM 1461 O O . PRO A 1 165 ? 104.767 120.509 135.508 1.00 80.00 165 PRO A O 1
ATOM 1472 N N . GLU A 1 166 ? 105.915 121.971 136.727 1.00 54.00 166 GLU A N 1
ATOM 1473 C CA . GLU A 1 166 ? 104.851 122.952 136.839 1.00 30.00 166 GLU A CA 1
ATOM 1474 C C . GLU A 1 166 ? 104.651 123.758 135.554 1.00 30.00 166 GLU A C 1
ATOM 1475 O O . GLU A 1 166 ? 103.512 123.943 135.138 1.00 50.00 166 GLU A O 1
ATOM 1487 N N . MET A 1 167 ? 105.715 124.182 134.863 1.00 66.00 167 MET A N 1
ATOM 1488 C CA . MET A 1 167 ? 105.558 124.875 133.581 1.00 48.00 167 MET A CA 1
ATOM 1489 C C . MET A 1 167 ? 105.033 123.949 132.484 1.00 26.00 167 MET A C 1
ATOM 1490 O O . MET A 1 167 ? 104.187 124.365 131.700 1.00 68.00 167 MET A O 1
ATOM 1504 N N . LYS A 1 168 ? 105.435 122.673 132.474 1.00 38.00 168 LYS A N 1
ATOM 1505 C CA . LYS A 1 168 ? 104.864 121.639 131.597 1.00 30.00 168 LYS A CA 1
ATOM 1506 C C . LYS A 1 168 ? 103.351 121.501 131.793 1.00 40.00 168 LYS A C 1
ATOM 1507 O O . LYS A 1 168 ? 102.608 121.339 130.835 1.00 76.00 168 LYS A O 1
ATOM 1526 N N . THR A 1 169 ? 102.879 121.634 133.026 1.00 96.00 169 THR A N 1
ATOM 1527 C CA . THR A 1 169 ? 101.458 121.597 133.372 1.00 42.00 169 THR A CA 1
ATOM 1528 C C . THR A 1 169 ? 100.722 122.889 132.998 1.00 28.00 169 THR A C 1
ATOM 1529 O O . THR A 1 169 ? 99.632 122.819 132.444 1.00 40.00 169 THR A O 1
ATOM 1540 N N . ILE A 1 170 ? 101.310 124.070 133.194 1.00 50.00 170 ILE A N 1
ATOM 1541 C CA . ILE A 1 170 ? 100.704 125.350 132.768 1.00 46.00 170 ILE A CA 1
ATOM 1542 C C . ILE A 1 170 ? 100.597 125.465 131.235 1.00 54.00 170 ILE A C 1
ATOM 1543 O O . ILE A 1 170 ? 99.596 125.963 130.720 1.00 40.00 170 ILE A O 1
ATOM 1559 N N . LEU A 1 171 ? 101.575 124.961 130.482 1.00 52.00 171 LEU A N 1
ATOM 1560 C CA . LEU A 1 171 ? 101.548 124.954 129.011 1.00 42.00 171 LEU A CA 1
ATOM 1561 C C . LEU A 1 171 ? 100.475 124.018 128.422 1.00 36.00 171 LEU A C 1
ATOM 1562 O O . LEU A 1 171 ? 99.966 124.290 127.337 1.00 30.00 171 LEU A O 1
ATOM 1578 N N . ARG A 1 172 ? 100.065 122.966 129.144 1.00 68.00 172 ARG A N 1
ATOM 1579 C CA . ARG A 1 172 ? 98.889 122.131 128.832 1.00 26.00 172 ARG A CA 1
ATOM 1580 C C . ARG A 1 172 ? 97.534 122.768 129.193 1.00 42.00 172 ARG A C 1
ATOM 1581 O O . ARG A 1 172 ? 96.503 122.124 129.040 1.00 70.00 172 ARG A O 1
ATOM 1602 N N . GLY A 1 173 ? 97.506 124.024 129.633 1.00 32.00 173 GLY A N 1
ATOM 1603 C CA . GLY A 1 173 ? 96.284 124.803 129.863 1.00 34.00 173 GLY A CA 1
ATOM 1604 C C . GLY A 1 173 ? 95.682 124.701 131.267 1.00 30.00 173 GLY A C 1
ATOM 1605 O O . GLY A 1 173 ? 94.648 125.309 131.532 1.00 22.00 173 GLY A O 1
ATOM 1609 N N . VAL A 1 174 ? 96.318 123.968 132.184 1.00 48.00 174 VAL A N 1
ATOM 1610 C CA . VAL A 1 174 ? 95.976 123.948 133.615 1.00 52.00 174 VAL A CA 1
ATOM 1611 C C . VAL A 1 174 ? 96.347 125.285 134.267 1.00 32.00 174 VAL A C 1
ATOM 1612 O O . VAL A 1 174 ? 97.356 125.884 133.909 1.00 80.00 174 VAL A O 1
ATOM 1625 N N . VAL A 1 175 ? 95.575 125.762 135.244 1.00 28.00 175 VAL A N 1
ATOM 1626 C CA . VAL A 1 175 ? 95.894 126.978 136.015 1.00 38.00 175 VAL A CA 1
ATOM 1627 C C . VAL A 1 175 ? 96.321 126.597 137.431 1.00 44.00 175 VAL A C 1
ATOM 1628 O O . VAL A 1 175 ? 95.570 125.918 138.129 1.00 36.00 175 VAL A O 1
ATOM 1641 N N . LEU A 1 176 ? 97.499 127.053 137.869 1.00 64.00 176 LEU A N 1
ATOM 1642 C CA . LEU A 1 176 ? 98.018 126.916 139.241 1.00 50.00 176 LEU A CA 1
ATOM 1643 C C . LEU A 1 176 ? 97.940 128.288 139.943 1.00 26.00 176 LEU A C 1
ATOM 1644 O O . LEU A 1 176 ? 98.406 129.277 139.383 1.00 62.00 176 LEU A O 1
ATOM 1660 N N . LYS A 1 177 ? 97.325 128.376 141.131 1.00 46.00 177 LYS A N 1
ATOM 1661 C CA . LYS A 1 177 ? 96.676 129.620 141.616 1.00 50.00 177 LYS A CA 1
ATOM 1662 C C . LYS A 1 177 ? 97.535 130.893 141.599 1.00 74.00 177 LYS A C 1
ATOM 1663 O O . LYS A 1 177 ? 97.088 131.920 141.091 1.00 134.00 177 LYS A O 1
ATOM 1682 N N . GLU A 1 178 ? 98.743 130.854 142.157 1.00 50.00 178 GLU A N 1
ATOM 1683 C CA . GLU A 1 178 ? 99.574 132.054 142.389 1.00 50.00 178 GLU A CA 1
ATOM 1684 C C . GLU A 1 178 ? 101.001 131.944 141.817 1.00 42.00 178 GLU A C 1
ATOM 1685 O O . GLU A 1 178 ? 101.875 132.737 142.162 1.00 82.00 178 GLU A O 1
ATOM 1697 N N . TYR A 1 179 ? 101.252 130.967 140.948 1.00 54.00 179 TYR A N 1
ATOM 1698 C CA . TYR A 1 179 ? 102.582 130.463 140.600 1.00 44.00 179 TYR A CA 1
ATOM 1699 C C . TYR A 1 179 ? 103.503 131.447 139.855 1.00 36.00 179 TYR A C 1
ATOM 1700 O O . TYR A 1 179 ? 104.719 131.305 139.917 1.00 32.00 179 TYR A O 1
ATOM 1718 N N . LEU A 1 180 ? 102.950 132.454 139.170 1.00 48.00 180 LEU A N 1
ATOM 1719 C CA . LEU A 1 180 ? 103.698 133.457 138.394 1.00 58.00 180 LEU A CA 1
ATOM 1720 C C . LEU A 1 180 ? 103.523 134.891 138.940 1.00 38.00 180 LEU A C 1
ATOM 1721 O O . LEU A 1 180 ? 103.445 135.853 138.180 1.00 56.00 180 LEU A O 1
ATOM 1737 N N . THR A 1 181 ? 103.436 135.043 140.263 1.00 36.00 181 THR A N 1
ATOM 1738 C CA . THR A 1 181 ? 103.311 136.334 140.975 1.00 28.00 181 THR A CA 1
ATOM 1739 C C . THR A 1 181 ? 104.652 136.919 141.449 1.00 36.00 181 THR A C 1
ATOM 1740 O O . THR A 1 181 ? 105.637 136.205 141.622 1.00 62.00 181 THR A O 1
ATOM 1751 N N . LEU A 1 182 ? 104.683 138.220 141.766 1.00 32.00 182 LEU A N 1
ATOM 1752 C CA . LEU A 1 182 ? 105.873 138.931 142.264 1.00 30.00 182 LEU A CA 1
ATOM 1753 C C . LEU A 1 182 ? 106.429 138.373 143.595 1.00 36.00 182 LEU A C 1
ATOM 1754 O O . LEU A 1 182 ? 107.639 138.215 143.731 1.00 40.00 182 LEU A O 1
ATOM 1770 N N . LYS A 1 183 ? 105.581 138.003 144.561 1.00 26.00 183 LYS A N 1
ATOM 1771 C CA . LYS A 1 183 ? 106.025 137.327 145.795 1.00 34.00 183 LYS A CA 1
ATOM 1772 C C . LYS A 1 183 ? 106.684 135.980 145.525 1.00 26.00 183 LYS A C 1
ATOM 1773 O O . LYS A 1 183 ? 107.617 135.604 146.225 1.00 48.00 183 LYS A O 1
ATOM 1792 N N . THR A 1 184 ? 106.250 135.271 144.487 1.00 42.00 184 THR A N 1
ATOM 1793 C CA . THR A 1 184 ? 106.884 134.013 144.073 1.00 38.00 184 THR A CA 1
ATOM 1794 C C . THR A 1 184 ? 108.247 134.285 143.444 1.00 34.00 184 THR A C 1
ATOM 1795 O O . THR A 1 184 ? 109.201 133.590 143.769 1.00 36.00 184 THR A O 1
ATOM 1806 N N . PHE A 1 185 ? 108.383 135.335 142.629 1.00 28.00 185 PHE A N 1
ATOM 1807 C CA . PHE A 1 185 ? 109.657 135.765 142.043 1.00 36.00 185 PHE A CA 1
ATOM 1808 C C . PHE A 1 185 ? 110.699 136.133 143.110 1.00 40.00 185 PHE A C 1
ATOM 1809 O O . PHE A 1 185 ? 111.813 135.623 143.085 1.00 50.00 185 PHE A O 1
ATOM 1826 N N . ILE A 1 186 ? 110.332 136.959 144.095 1.00 60.00 186 ILE A N 1
ATOM 1827 C CA . ILE A 1 186 ? 111.228 137.341 145.199 1.00 54.00 186 ILE A CA 1
ATOM 1828 C C . ILE A 1 186 ? 111.639 136.121 146.034 1.00 30.00 186 ILE A C 1
ATOM 1829 O O . ILE A 1 186 ? 112.824 135.942 146.303 1.00 48.00 186 ILE A O 1
ATOM 1845 N N . ALA A 1 187 ? 110.708 135.234 146.399 1.00 44.00 187 ALA A N 1
ATOM 1846 C CA . ALA A 1 187 ? 111.031 133.995 147.103 1.00 34.00 187 ALA A CA 1
ATOM 1847 C C . ALA A 1 187 ? 111.953 133.061 146.298 1.00 36.00 187 ALA A C 1
ATOM 1848 O O . ALA A 1 187 ? 112.867 132.468 146.865 1.00 32.00 187 ALA A O 1
ATOM 1855 N N . LYS A 1 188 ? 111.769 132.944 144.977 1.00 40.00 188 LYS A N 1
ATOM 1856 C CA . LYS A 1 188 ? 112.609 132.103 144.111 1.00 40.00 188 LYS A CA 1
ATOM 1857 C C . LYS A 1 188 ? 114.034 132.651 143.965 1.00 30.00 188 LYS A C 1
ATOM 1858 O O . LYS A 1 188 ? 114.988 131.896 144.091 1.00 48.00 188 LYS A O 1
ATOM 1877 N N . VAL A 1 189 ? 114.195 133.954 143.745 1.00 32.00 189 VAL A N 1
ATOM 1878 C CA . VAL A 1 189 ? 115.498 134.604 143.518 1.00 36.00 189 VAL A CA 1
ATOM 1879 C C . VAL A 1 189 ? 116.357 134.654 144.785 1.00 44.00 189 VAL A C 1
ATOM 1880 O O . VAL A 1 189 ? 117.501 134.192 144.778 1.00 34.00 189 VAL A O 1
ATOM 1893 N N . ILE A 1 190 ? 115.817 135.160 145.896 1.00 60.00 190 ILE A N 1
ATOM 1894 C CA . ILE A 1 190 ? 116.532 135.200 147.182 1.00 48.00 190 ILE A CA 1
ATOM 1895 C C . ILE A 1 190 ? 116.790 133.780 147.709 1.00 26.00 190 ILE A C 1
ATOM 1896 O O . ILE A 1 190 ? 117.889 133.474 148.165 1.00 48.00 190 ILE A O 1
ATOM 1912 N N . GLY A 1 191 ? 115.810 132.881 147.592 1.00 36.00 191 GLY A N 1
ATOM 1913 C CA . GLY A 1 191 ? 115.901 131.511 148.089 1.00 34.00 191 GLY A CA 1
ATOM 1914 C C . GLY A 1 191 ? 116.900 130.635 147.343 1.00 28.00 191 GLY A C 1
ATOM 1915 O O . GLY A 1 191 ? 117.659 129.922 147.994 1.00 52.00 191 GLY A O 1
ATOM 1919 N N . LEU A 1 192 ? 116.969 130.719 146.010 1.00 32.00 192 LEU A N 1
ATOM 1920 C CA . LEU A 1 192 ? 117.957 130.004 145.198 1.00 44.00 192 LEU A CA 1
ATOM 1921 C C . LEU A 1 192 ? 119.383 130.529 145.411 1.00 38.00 192 LEU A C 1
ATOM 1922 O O . LEU A 1 192 ? 120.316 129.738 145.505 1.00 34.00 192 LEU A O 1
ATOM 1938 N N . THR A 1 193 ? 119.554 131.848 145.548 1.00 58.00 193 THR A N 1
ATOM 1939 C CA . THR A 1 193 ? 120.858 132.471 145.841 1.00 30.00 193 THR A CA 1
ATOM 1940 C C . THR A 1 193 ? 121.450 131.928 147.144 1.00 46.00 193 THR A C 1
ATOM 1941 O O . THR A 1 193 ? 122.608 131.520 147.167 1.00 36.00 193 THR A O 1
ATOM 1952 N N . CYS A 1 194 ? 120.652 131.838 148.214 1.00 52.00 194 CYS A N 1
ATOM 1953 C CA . CYS A 1 194 ? 121.087 131.261 149.487 1.00 30.00 194 CYS A CA 1
ATOM 1954 C C . CYS A 1 194 ? 121.290 129.742 149.424 1.00 24.00 194 CYS A C 1
ATOM 1955 O O . CYS A 1 194 ? 122.224 129.233 150.029 1.00 34.00 194 CYS A O 1
ATOM 1963 N N . ALA A 1 195 ? 120.465 129.004 148.679 1.00 46.00 195 ALA A N 1
ATOM 1964 C CA . ALA A 1 195 ? 120.645 127.562 148.519 1.00 26.00 195 ALA A CA 1
ATOM 1965 C C . ALA A 1 195 ? 121.946 127.209 147.777 1.00 22.00 195 ALA A C 1
ATOM 1966 O O . ALA A 1 195 ? 122.700 126.368 148.256 1.00 40.00 195 ALA A O 1
ATOM 1973 N N . LEU A 1 196 ? 122.261 127.886 146.670 1.00 28.00 196 LEU A N 1
ATOM 1974 C CA . LEU A 1 196 ? 123.492 127.666 145.895 1.00 34.00 196 LEU A CA 1
ATOM 1975 C C . LEU A 1 196 ? 124.755 128.300 146.496 1.00 32.00 196 LEU A C 1
ATOM 1976 O O . LEU A 1 196 ? 125.849 127.818 146.224 1.00 44.00 196 LEU A O 1
ATOM 1992 N N . GLY A 1 197 ? 124.639 129.356 147.305 1.00 52.00 197 GLY A N 1
ATOM 1993 C CA . GLY A 1 197 ? 125.760 129.925 148.057 1.00 26.00 197 GLY A CA 1
ATOM 1994 C C . GLY A 1 197 ? 126.327 128.987 149.131 1.00 34.00 197 GLY A C 1
ATOM 1995 O O . GLY A 1 197 ? 127.492 129.102 149.496 1.00 44.00 197 GLY A O 1
ATOM 1999 N N . SER A 1 198 ? 125.542 128.021 149.606 1.00 46.00 198 SER A N 1
ATOM 2000 C CA . SER A 1 198 ? 126.047 126.869 150.356 1.00 24.00 198 SER A CA 1
ATOM 2001 C C . SER A 1 198 ? 126.747 125.861 149.429 1.00 70.00 198 SER A C 1
ATOM 2002 O O . SER A 1 198 ? 126.499 125.811 148.230 1.00 112.00 198 SER A O 1
ATOM 2010 N N . GLY A 1 199 ? 127.593 124.984 149.956 1.00 76.00 199 GLY A N 1
ATOM 2011 C CA . GLY A 1 199 ? 128.218 123.930 149.146 1.00 104.00 199 GLY A CA 1
ATOM 2012 C C . GLY A 1 199 ? 127.322 122.729 148.804 1.00 32.00 199 GLY A C 1
ATOM 2013 O O . GLY A 1 199 ? 127.847 121.666 148.480 1.00 28.00 199 GLY A O 1
ATOM 2017 N N . MET A 1 200 ? 125.997 122.823 148.937 1.00 36.00 200 MET A N 1
ATOM 2018 C CA . MET A 1 200 ? 125.078 121.699 148.716 1.00 52.00 200 MET A CA 1
ATOM 2019 C C . MET A 1 200 ? 125.003 121.268 147.240 1.00 28.00 200 MET A C 1
ATOM 2020 O O . MET A 1 200 ? 125.048 122.127 146.359 1.00 58.00 200 MET A O 1
ATOM 2034 N N . PRO A 1 201 ? 124.867 119.959 146.937 1.00 38.00 201 PRO A N 1
ATOM 2035 C CA . PRO A 1 201 ? 124.820 119.439 145.568 1.00 46.00 201 PRO A CA 1
ATOM 2036 C C . PRO A 1 201 ? 123.472 119.714 144.870 1.00 30.00 201 PRO A C 1
ATOM 2037 O O . PRO A 1 201 ? 122.652 118.823 144.681 1.00 24.00 201 PRO A O 1
ATOM 2048 N N . LEU A 1 202 ? 123.242 120.969 144.495 1.00 38.00 202 LEU A N 1
ATOM 2049 C CA . LEU A 1 202 ? 122.012 121.502 143.902 1.00 34.00 202 LEU A CA 1
ATOM 2050 C C . LEU A 1 202 ? 122.289 122.121 142.519 1.00 26.00 202 LEU A C 1
ATOM 2051 O O . LEU A 1 202 ? 123.414 122.514 142.222 1.00 50.00 202 LEU A O 1
ATOM 2067 N N . GLY A 1 203 ? 121.277 122.169 141.651 1.00 56.00 203 GLY A N 1
ATOM 2068 C CA . GLY A 1 203 ? 121.318 122.828 140.335 1.00 38.00 203 GLY A CA 1
ATOM 2069 C C . GLY A 1 203 ? 120.376 124.027 140.217 1.00 30.00 203 GLY A C 1
ATOM 2070 O O . GLY A 1 203 ? 119.726 124.397 141.191 1.00 50.00 203 GLY A O 1
ATOM 2074 N N . LYS A 1 204 ? 120.242 124.613 139.024 1.00 52.00 204 LYS A N 1
ATOM 2075 C CA . LYS A 1 204 ? 119.365 125.761 138.739 1.00 46.00 204 LYS A CA 1
ATOM 2076 C C . LYS A 1 204 ? 118.591 125.731 137.413 1.00 32.00 204 LYS A C 1
ATOM 2077 O O . LYS A 1 204 ? 117.900 126.701 137.122 1.00 30.00 204 LYS A O 1
ATOM 2096 N N . GLU A 1 205 ? 118.595 124.636 136.651 1.00 36.00 205 GLU A N 1
ATOM 2097 C CA . GLU A 1 205 ? 117.898 124.564 135.355 1.00 24.00 205 GLU A CA 1
ATOM 2098 C C . GLU A 1 205 ? 116.382 124.794 135.468 1.00 40.00 205 GLU A C 1
ATOM 2099 O O . GLU A 1 205 ? 115.830 125.648 134.781 1.00 46.00 205 GLU A O 1
ATOM 2111 N N . GLY A 1 206 ? 115.707 124.105 136.392 1.00 36.00 206 GLY A N 1
ATOM 2112 C CA . GLY A 1 206 ? 114.282 124.291 136.662 1.00 32.00 206 GLY A CA 1
ATOM 2113 C C . GLY A 1 206 ? 113.933 125.640 137.285 1.00 36.00 206 GLY A C 1
ATOM 2114 O O . GLY A 1 206 ? 113.046 126.326 136.780 1.00 52.00 206 GLY A O 1
ATOM 2118 N N . PRO A 1 207 ? 114.625 126.075 138.347 1.00 40.00 207 PRO A N 1
ATOM 2119 C CA . PRO A 1 207 ? 114.455 127.406 138.902 1.00 38.00 207 PRO A CA 1
ATOM 2120 C C . PRO A 1 207 ? 114.601 128.544 137.889 1.00 28.00 207 PRO A C 1
ATOM 2121 O O . PRO A 1 207 ? 113.804 129.474 137.934 1.00 32.00 207 PRO A O 1
ATOM 2132 N N . PHE A 1 208 ? 115.543 128.474 136.941 1.00 38.00 208 PHE A N 1
ATOM 2133 C CA . PHE A 1 208 ? 115.676 129.469 135.871 1.00 34.00 208 PHE A CA 1
ATOM 2134 C C . PHE A 1 208 ? 114.555 129.399 134.826 1.00 34.00 208 PHE A C 1
ATOM 2135 O O . PHE A 1 208 ? 114.156 130.443 134.325 1.00 34.00 208 PHE A O 1
ATOM 2152 N N . VAL A 1 209 ? 113.989 128.226 134.525 1.00 44.00 209 VAL A N 1
ATOM 2153 C CA . VAL A 1 209 ? 112.760 128.097 133.715 1.00 36.00 209 VAL A CA 1
ATOM 2154 C C . VAL A 1 209 ? 111.567 128.791 134.381 1.00 28.00 209 VAL A C 1
ATOM 2155 O O . VAL A 1 209 ? 110.815 129.512 133.720 1.00 34.00 209 VAL A O 1
ATOM 2168 N N . HIS A 1 210 ? 111.409 128.659 135.697 1.00 36.00 210 HIS A N 1
ATOM 2169 C CA . HIS A 1 210 ? 110.385 129.374 136.466 1.00 30.00 210 HIS A CA 1
ATOM 2170 C C . HIS A 1 210 ? 110.659 130.887 136.543 1.00 30.00 210 HIS A C 1
ATOM 2171 O O . HIS A 1 210 ? 109.761 131.680 136.276 1.00 46.00 210 HIS A O 1
ATOM 2185 N N . ILE A 1 211 ? 111.890 131.320 136.823 1.00 44.00 211 ILE A N 1
ATOM 2186 C CA . ILE A 1 211 ? 112.268 132.747 136.846 1.00 48.00 211 ILE A CA 1
ATOM 2187 C C . ILE A 1 211 ? 112.104 133.403 135.469 1.00 42.00 211 ILE A C 1
ATOM 2188 O O . ILE A 1 211 ? 111.553 134.499 135.386 1.00 40.00 211 ILE A O 1
ATOM 2204 N N . ALA A 1 212 ? 112.492 132.752 134.372 1.00 40.00 212 ALA A N 1
ATOM 2205 C CA . ALA A 1 212 ? 112.266 133.279 133.028 1.00 38.00 212 ALA A CA 1
ATOM 2206 C C . ALA A 1 212 ? 110.770 133.408 132.704 1.00 30.00 212 ALA A C 1
ATOM 2207 O O . ALA A 1 212 ? 110.338 134.427 132.178 1.00 20.00 212 ALA A O 1
ATOM 2214 N N . SER A 1 213 ? 109.955 132.425 133.091 1.00 58.00 213 SER A N 1
ATOM 2215 C CA . SER A 1 213 ? 108.495 132.471 132.946 1.00 46.00 213 SER A CA 1
ATOM 2216 C C . SER A 1 213 ? 107.844 133.585 133.759 1.00 30.00 213 SER A C 1
ATOM 2217 O O . SER A 1 213 ? 106.929 134.244 133.274 1.00 34.00 213 SER A O 1
ATOM 2225 N N . MET A 1 214 ? 108.343 133.873 134.963 1.00 52.00 214 MET A N 1
ATOM 2226 C CA . MET A 1 214 ? 107.923 135.038 135.748 1.00 34.00 214 MET A CA 1
ATOM 2227 C C . MET A 1 214 ? 108.376 136.372 135.135 1.00 26.00 214 MET A C 1
ATOM 2228 O O . MET A 1 214 ? 107.616 137.330 135.181 1.00 30.00 214 MET A O 1
ATOM 2242 N N . CYS A 1 215 ? 109.539 136.446 134.477 1.00 40.00 215 CYS A N 1
ATOM 2243 C CA . CYS A 1 215 ? 109.925 137.618 133.676 1.00 32.00 215 CYS A CA 1
ATOM 2244 C C . CYS A 1 215 ? 108.955 137.850 132.507 1.00 32.00 215 CYS A C 1
ATOM 2245 O O . CYS A 1 215 ? 108.476 138.964 132.324 1.00 46.00 215 CYS A O 1
ATOM 2253 N N . ALA A 1 216 ? 108.622 136.809 131.739 1.00 54.00 216 ALA A N 1
ATOM 2254 C CA . ALA A 1 216 ? 107.675 136.883 130.633 1.00 30.00 216 ALA A CA 1
ATOM 2255 C C . ALA A 1 216 ? 106.256 137.274 131.074 1.00 28.00 216 ALA A C 1
ATOM 2256 O O . ALA A 1 216 ? 105.641 138.131 130.445 1.00 40.00 216 ALA A O 1
ATOM 2263 N N . ALA A 1 217 ? 105.739 136.704 132.164 1.00 44.00 217 ALA A N 1
ATOM 2264 C CA . ALA A 1 217 ? 104.434 137.065 132.715 1.00 32.00 217 ALA A CA 1
ATOM 2265 C C . ALA A 1 217 ? 104.382 138.518 133.215 1.00 28.00 217 ALA A C 1
ATOM 2266 O O . ALA A 1 217 ? 103.437 139.238 132.908 1.00 50.00 217 ALA A O 1
ATOM 2273 N N . LEU A 1 218 ? 105.405 138.992 133.930 1.00 40.00 218 LEU A N 1
ATOM 2274 C CA . LEU A 1 218 ? 105.473 140.385 134.373 1.00 32.00 218 LEU A CA 1
ATOM 2275 C C . LEU A 1 218 ? 105.741 141.367 133.211 1.00 34.00 218 LEU A C 1
ATOM 2276 O O . LEU A 1 218 ? 105.171 142.453 133.216 1.00 60.00 218 LEU A O 1
ATOM 2292 N N . LEU A 1 219 ? 106.483 140.987 132.158 1.00 44.00 219 LEU A N 1
ATOM 2293 C CA . LEU A 1 219 ? 106.550 141.751 130.900 1.00 54.00 219 LEU A CA 1
ATOM 2294 C C . LEU A 1 219 ? 105.184 141.849 130.212 1.00 32.00 219 LEU A C 1
ATOM 2295 O O . LEU A 1 219 ? 104.771 142.936 129.829 1.00 64.00 219 LEU A O 1
ATOM 2311 N N . SER A 1 220 ? 104.470 140.733 130.070 1.00 82.00 220 SER A N 1
ATOM 2312 C CA . SER A 1 220 ? 103.179 140.667 129.361 1.00 32.00 220 SER A CA 1
ATOM 2313 C C . SER A 1 220 ? 102.091 141.521 130.013 1.00 36.00 220 SER A C 1
ATOM 2314 O O . SER A 1 220 ? 101.173 141.974 129.339 1.00 68.00 220 SER A O 1
ATOM 2322 N N . LYS A 1 221 ? 102.191 141.757 131.325 1.00 62.00 221 LYS A N 1
ATOM 2323 C CA . LYS A 1 221 ? 101.317 142.667 132.077 1.00 48.00 221 LYS A CA 1
ATOM 2324 C C . LYS A 1 221 ? 101.788 144.125 132.034 1.00 56.00 221 LYS A C 1
ATOM 2325 O O . LYS A 1 221 ? 100.968 145.025 132.200 1.00 112.00 221 LYS A O 1
ATOM 2344 N N . PHE A 1 222 ? 103.077 144.381 131.799 1.00 50.00 222 PHE A N 1
ATOM 2345 C CA . PHE A 1 222 ? 103.631 145.728 131.639 1.00 38.00 222 PHE A CA 1
ATOM 2346 C C . PHE A 1 222 ? 103.378 146.316 130.239 1.00 62.00 222 PHE A C 1
ATOM 2347 O O . PHE A 1 222 ? 102.972 147.473 130.133 1.00 140.00 222 PHE A O 1
ATOM 2364 N N . LEU A 1 223 ? 103.560 145.530 129.169 1.00 50.00 223 LEU A N 1
ATOM 2365 C CA . LEU A 1 223 ? 103.159 145.890 127.802 1.00 36.00 223 LEU A CA 1
ATOM 2366 C C . LEU A 1 223 ? 102.161 144.877 127.213 1.00 80.00 223 LEU A C 1
ATOM 2367 O O . LEU A 1 223 ? 102.487 143.727 126.937 1.00 154.00 223 LEU A O 1
ATOM 2383 N N . SER A 1 224 ? 100.910 145.300 127.042 1.00 76.00 224 SER A N 1
ATOM 2384 C CA . SER A 1 224 ? 99.767 144.424 126.747 1.00 74.00 224 SER A CA 1
ATOM 2385 C C . SER A 1 224 ? 99.941 143.629 125.447 1.00 146.00 224 SER A C 1
ATOM 2386 O O . SER A 1 224 ? 99.212 143.775 124.472 1.00 48.00 224 SER A O 1
ATOM 2394 N N . GLU A 1 231 ? 92.043 137.332 121.439 1.00 56.00 231 GLU A N 1
ATOM 2395 C CA . GLU A 1 231 ? 93.487 137.093 121.340 1.00 192.00 231 GLU A CA 1
ATOM 2396 C C . GLU A 1 231 ? 94.250 137.387 122.650 1.00 290.00 231 GLU A C 1
ATOM 2397 O O . GLU A 1 231 ? 95.474 137.500 122.652 1.00 244.00 231 GLU A O 1
ATOM 2409 N N . ASN A 1 232 ? 93.560 137.511 123.785 1.00 166.00 232 ASN A N 1
ATOM 2410 C CA . ASN A 1 232 ? 94.206 137.586 125.103 1.00 122.00 232 ASN A CA 1
ATOM 2411 C C . ASN A 1 232 ? 94.840 136.238 125.511 1.00 82.00 232 ASN A C 1
ATOM 2412 O O . ASN A 1 232 ? 95.968 136.192 125.989 1.00 42.00 232 ASN A O 1
ATOM 2423 N N . GLU A 1 233 ? 94.131 135.128 125.294 1.00 188.00 233 GLU A N 1
ATOM 2424 C CA . GLU A 1 233 ? 94.651 133.764 125.445 1.00 214.00 233 GLU A CA 1
ATOM 2425 C C . GLU A 1 233 ? 95.597 133.369 124.291 1.00 140.00 233 GLU A C 1
ATOM 2426 O O . GLU A 1 233 ? 95.644 134.024 123.250 1.00 198.00 233 GLU A O 1
ATOM 2438 N N . SER A 1 234 ? 96.328 132.263 124.456 1.00 86.00 234 SER A N 1
ATOM 2439 C CA . SER A 1 234 ? 97.265 131.668 123.479 1.00 68.00 234 SER A CA 1
ATOM 2440 C C . SER A 1 234 ? 98.516 132.502 123.154 1.00 56.00 234 SER A C 1
ATOM 2441 O O . SER A 1 234 ? 99.613 131.954 123.146 1.00 104.00 234 SER A O 1
ATOM 2449 N N . ARG A 1 235 ? 98.425 133.839 123.034 1.00 28.00 235 ARG A N 1
ATOM 2450 C CA . ARG A 1 235 ? 99.608 134.722 122.998 1.00 36.00 235 ARG A CA 1
ATOM 2451 C C . ARG A 1 235 ? 100.494 134.521 124.228 1.00 68.00 235 ARG A C 1
ATOM 2452 O O . ARG A 1 235 ? 101.697 134.312 124.093 1.00 82.00 235 ARG A O 1
ATOM 2473 N N . ASN A 1 236 ? 99.892 134.485 125.417 1.00 76.00 236 ASN A N 1
ATOM 2474 C CA . ASN A 1 236 ? 100.596 134.208 126.670 1.00 60.00 236 ASN A CA 1
ATOM 2475 C C . ASN A 1 236 ? 101.220 132.811 126.684 1.00 40.00 236 ASN A C 1
ATOM 2476 O O . ASN A 1 236 ? 102.357 132.658 127.113 1.00 88.00 236 ASN A O 1
ATOM 2487 N N . THR A 1 237 ? 100.538 131.790 126.167 1.00 48.00 237 THR A N 1
ATOM 2488 C CA . THR A 1 237 ? 101.087 130.423 126.081 1.00 32.00 237 THR A CA 1
ATOM 2489 C C . THR A 1 237 ? 102.294 130.342 125.141 1.00 44.00 237 THR A C 1
ATOM 2490 O O . THR A 1 237 ? 103.255 129.643 125.433 1.00 86.00 237 THR A O 1
ATOM 2501 N N . GLU A 1 238 ? 102.309 131.103 124.048 1.00 56.00 238 GLU A N 1
ATOM 2502 C CA . GLU A 1 238 ? 103.483 131.249 123.186 1.00 38.00 238 GLU A CA 1
ATOM 2503 C C . GLU A 1 238 ? 104.596 132.105 123.807 1.00 32.00 238 GLU A C 1
ATOM 2504 O O . GLU A 1 238 ? 105.775 131.834 123.584 1.00 34.00 238 GLU A O 1
ATOM 2516 N N . MET A 1 239 ? 104.271 133.115 124.619 1.00 44.00 239 MET A N 1
ATOM 2517 C CA . MET A 1 239 ? 105.256 133.888 125.384 1.00 38.00 239 MET A CA 1
ATOM 2518 C C . MET A 1 239 ? 105.938 133.056 126.480 1.00 28.00 239 MET A C 1
ATOM 2519 O O . MET A 1 239 ? 107.148 133.151 126.658 1.00 34.00 239 MET A O 1
ATOM 2533 N N . LEU A 1 240 ? 105.204 132.177 127.164 1.00 42.00 240 LEU A N 1
ATOM 2534 C CA . LEU A 1 240 ? 105.771 131.246 128.139 1.00 40.00 240 LEU A CA 1
ATOM 2535 C C . LEU A 1 240 ? 106.629 130.150 127.492 1.00 36.00 240 LEU A C 1
ATOM 2536 O O . LEU A 1 240 ? 107.610 129.711 128.087 1.00 62.00 240 LEU A O 1
ATOM 2552 N N . ALA A 1 241 ? 106.320 129.731 126.268 1.00 42.00 241 ALA A N 1
ATOM 2553 C CA . ALA A 1 241 ? 107.143 128.772 125.537 1.00 30.00 241 ALA A CA 1
ATOM 2554 C C . ALA A 1 241 ? 108.525 129.346 125.168 1.00 36.00 241 ALA A C 1
ATOM 2555 O O . ALA A 1 241 ? 109.540 128.663 125.307 1.00 46.00 241 ALA A O 1
ATOM 2562 N N . ALA A 1 242 ? 108.591 130.616 124.758 1.00 42.00 242 ALA A N 1
ATOM 2563 C CA . ALA A 1 242 ? 109.855 131.312 124.513 1.00 26.00 242 ALA A CA 1
ATOM 2564 C C . ALA A 1 242 ? 110.647 131.544 125.812 1.00 30.00 242 ALA A C 1
ATOM 2565 O O . ALA A 1 242 ? 111.854 131.329 125.840 1.00 32.00 242 ALA A O 1
ATOM 2572 N N . ALA A 1 243 ? 109.972 131.914 126.906 1.00 72.00 243 ALA A N 1
ATOM 2573 C CA . ALA A 1 243 ? 110.589 132.092 128.216 1.00 30.00 243 ALA A CA 1
ATOM 2574 C C . ALA A 1 243 ? 111.273 130.825 128.740 1.00 30.00 243 ALA A C 1
ATOM 2575 O O . ALA A 1 243 ? 112.387 130.904 129.239 1.00 72.00 243 ALA A O 1
ATOM 2582 N N . CYS A 1 244 ? 110.677 129.648 128.563 1.00 54.00 244 CYS A N 1
ATOM 2583 C CA . CYS A 1 244 ? 111.328 128.387 128.916 1.00 52.00 244 CYS A CA 1
ATOM 2584 C C . CYS A 1 244 ? 112.657 128.191 128.181 1.00 30.00 244 CYS A C 1
ATOM 2585 O O . CYS A 1 244 ? 113.614 127.714 128.779 1.00 38.00 244 CYS A O 1
ATOM 2593 N N . ALA A 1 245 ? 112.755 128.587 126.912 1.00 58.00 245 ALA A N 1
ATOM 2594 C CA . ALA A 1 245 ? 113.969 128.458 126.109 1.00 36.00 245 ALA A CA 1
ATOM 2595 C C . ALA A 1 245 ? 115.073 129.435 126.547 1.00 30.00 245 ALA A C 1
ATOM 2596 O O . ALA A 1 245 ? 116.225 129.042 126.701 1.00 34.00 245 ALA A O 1
ATOM 2603 N N . VAL A 1 246 ? 114.720 130.695 126.807 1.00 38.00 246 VAL A N 1
ATOM 2604 C CA . VAL A 1 246 ? 115.633 131.719 127.338 1.00 44.00 246 VAL A CA 1
ATOM 2605 C C . VAL A 1 246 ? 116.190 131.338 128.712 1.00 44.00 246 VAL A C 1
ATOM 2606 O O . VAL A 1 246 ? 117.388 131.483 128.936 1.00 64.00 246 VAL A O 1
ATOM 2619 N N . GLY A 1 247 ? 115.368 130.797 129.612 1.00 44.00 247 GLY A N 1
ATOM 2620 C CA . GLY A 1 247 ? 115.793 130.377 130.946 1.00 36.00 247 GLY A CA 1
ATOM 2621 C C . GLY A 1 247 ? 116.857 129.284 130.938 1.00 32.00 247 GLY A C 1
ATOM 2622 O O . GLY A 1 247 ? 117.886 129.432 131.588 1.00 36.00 247 GLY A O 1
ATOM 2626 N N . VAL A 1 248 ? 116.670 128.223 130.152 1.00 44.00 248 VAL A N 1
ATOM 2627 C CA . VAL A 1 248 ? 117.686 127.175 129.985 1.00 36.00 248 VAL A CA 1
ATOM 2628 C C . VAL A 1 248 ? 118.934 127.700 129.265 1.00 32.00 248 VAL A C 1
ATOM 2629 O O . VAL A 1 248 ? 120.052 127.390 129.666 1.00 60.00 248 VAL A O 1
ATOM 2642 N N . GLY A 1 249 ? 118.781 128.545 128.244 1.00 48.00 249 GLY A N 1
ATOM 2643 C CA . GLY A 1 249 ? 119.913 129.161 127.551 1.00 52.00 249 GLY A CA 1
ATOM 2644 C C . GLY A 1 249 ? 120.786 130.036 128.454 1.00 36.00 249 GLY A C 1
ATOM 2645 O O . GLY A 1 249 ? 122.009 129.923 128.403 1.00 38.00 249 GLY A O 1
ATOM 2649 N N . CYS A 1 250 ? 120.192 130.854 129.332 1.00 44.00 250 CYS A N 1
ATOM 2650 C CA . CYS A 1 250 ? 120.932 131.650 130.320 1.00 32.00 250 CYS A CA 1
ATOM 2651 C C . CYS A 1 250 ? 121.598 130.787 131.398 1.00 28.00 250 CYS A C 1
ATOM 2652 O O . CYS A 1 250 ? 122.703 131.097 131.825 1.00 40.00 250 CYS A O 1
ATOM 2660 N N . CYS A 1 251 ? 120.971 129.689 131.819 1.00 60.00 251 CYS A N 1
ATOM 2661 C CA . CYS A 1 251 ? 121.516 128.778 132.823 1.00 38.00 251 CYS A CA 1
ATOM 2662 C C . CYS A 1 251 ? 122.872 128.171 132.411 1.00 36.00 251 CYS A C 1
ATOM 2663 O O . CYS A 1 251 ? 123.823 128.188 133.194 1.00 36.00 251 CYS A O 1
ATOM 2671 N N . PHE A 1 252 ? 122.980 127.659 131.184 1.00 44.00 252 PHE A N 1
ATOM 2672 C CA . PHE A 1 252 ? 124.203 127.024 130.670 1.00 38.00 252 PHE A CA 1
ATOM 2673 C C . PHE A 1 252 ? 125.089 127.940 129.817 1.00 26.00 252 PHE A C 1
ATOM 2674 O O . PHE A 1 252 ? 126.157 127.512 129.397 1.00 64.00 252 PHE A O 1
ATOM 2691 N N . ALA A 1 253 ? 124.668 129.165 129.505 1.00 44.00 253 ALA A N 1
ATOM 2692 C CA . ALA A 1 253 ? 125.264 129.986 128.447 1.00 56.00 253 ALA A CA 1
ATOM 2693 C C . ALA A 1 253 ? 125.402 129.214 127.116 1.00 34.00 253 ALA A C 1
ATOM 2694 O O . ALA A 1 253 ? 126.431 129.261 126.448 1.00 96.00 253 ALA A O 1
ATOM 2701 N N . ALA A 1 254 ? 124.352 128.466 126.759 1.00 86.00 254 ALA A N 1
ATOM 2702 C CA . ALA A 1 254 ? 124.302 127.518 125.643 1.00 30.00 254 ALA A CA 1
ATOM 2703 C C . ALA A 1 254 ? 123.087 127.833 124.745 1.00 34.00 254 ALA A C 1
ATOM 2704 O O . ALA A 1 254 ? 122.004 127.275 124.949 1.00 48.00 254 ALA A O 1
ATOM 2711 N N . PRO A 1 255 ? 123.202 128.805 123.823 1.00 50.00 255 PRO A N 1
ATOM 2712 C CA . PRO A 1 255 ? 122.062 129.397 123.130 1.00 54.00 255 PRO A CA 1
ATOM 2713 C C . PRO A 1 255 ? 121.222 128.460 122.246 1.00 28.00 255 PRO A C 1
ATOM 2714 O O . PRO A 1 255 ? 120.018 128.657 122.185 1.00 38.00 255 PRO A O 1
ATOM 2725 N N . ILE A 1 256 ? 121.793 127.464 121.560 1.00 46.00 256 ILE A N 1
ATOM 2726 C CA . ILE A 1 256 ? 121.023 126.528 120.718 1.00 42.00 256 ILE A CA 1
ATOM 2727 C C . ILE A 1 256 ? 120.545 125.331 121.541 1.00 34.00 256 ILE A C 1
ATOM 2728 O O . ILE A 1 256 ? 119.369 124.969 121.497 1.00 32.00 256 ILE A O 1
ATOM 2744 N N . GLY A 1 257 ? 121.425 124.725 122.333 1.00 34.00 257 GLY A N 1
ATOM 2745 C CA . GLY A 1 257 ? 121.134 123.538 123.126 1.00 24.00 257 GLY A CA 1
ATOM 2746 C C . GLY A 1 257 ? 120.064 123.771 124.185 1.00 26.00 257 GLY A C 1
ATOM 2747 O O . GLY A 1 257 ? 119.218 122.905 124.388 1.00 56.00 257 GLY A O 1
ATOM 2751 N N . GLY A 1 258 ? 120.019 124.956 124.798 1.00 20.00 258 GLY A N 1
ATOM 2752 C CA . GLY A 1 258 ? 118.979 125.330 125.753 1.00 40.00 258 GLY A CA 1
ATOM 2753 C C . GLY A 1 258 ? 117.586 125.469 125.136 1.00 38.00 258 GLY A C 1
ATOM 2754 O O . GLY A 1 258 ? 116.600 125.055 125.740 1.00 46.00 258 GLY A O 1
ATOM 2758 N N . VAL A 1 259 ? 117.495 125.964 123.898 1.00 50.00 259 VAL A N 1
ATOM 2759 C CA . VAL A 1 259 ? 116.241 126.009 123.132 1.00 38.00 259 VAL A CA 1
ATOM 2760 C C . VAL A 1 259 ? 115.744 124.593 122.845 1.00 28.00 259 VAL A C 1
ATOM 2761 O O . VAL A 1 259 ? 114.614 124.270 123.196 1.00 54.00 259 VAL A O 1
ATOM 2774 N N . LEU A 1 260 ? 116.591 123.718 122.297 1.00 40.00 260 LEU A N 1
ATOM 2775 C CA . LEU A 1 260 ? 116.229 122.333 121.984 1.00 34.00 260 LEU A CA 1
ATOM 2776 C C . LEU A 1 260 ? 115.844 121.510 123.228 1.00 34.00 260 LEU A C 1
ATOM 2777 O O . LEU A 1 260 ? 114.840 120.809 123.197 1.00 32.00 260 LEU A O 1
ATOM 2793 N N . PHE A 1 261 ? 116.574 121.633 124.343 1.00 60.00 261 PHE A N 1
ATOM 2794 C CA . PHE A 1 261 ? 116.267 120.971 125.615 1.00 34.00 261 PHE A CA 1
ATOM 2795 C C . PHE A 1 261 ? 114.928 121.421 126.210 1.00 34.00 261 PHE A C 1
ATOM 2796 O O . PHE A 1 261 ? 114.144 120.589 126.654 1.00 34.00 261 PHE A O 1
ATOM 2813 N N . SER A 1 262 ? 114.615 122.719 126.181 1.00 44.00 262 SER A N 1
ATOM 2814 C CA . SER A 1 262 ? 113.335 123.222 126.686 1.00 30.00 262 SER A CA 1
ATOM 2815 C C . SER A 1 262 ? 112.124 122.659 125.920 1.00 52.00 262 SER A C 1
ATOM 2816 O O . SER A 1 262 ? 111.098 122.360 126.534 1.00 60.00 262 SER A O 1
ATOM 2824 N N . ILE A 1 263 ? 112.255 122.433 124.604 1.00 68.00 263 ILE A N 1
ATOM 2825 C CA . ILE A 1 263 ? 111.236 121.804 123.757 1.00 28.00 263 ILE A CA 1
ATOM 2826 C C . ILE A 1 263 ? 111.025 120.337 124.147 1.00 32.00 263 ILE A C 1
ATOM 2827 O O . ILE A 1 263 ? 109.880 119.924 124.290 1.00 40.00 263 ILE A O 1
ATOM 2843 N N . GLU A 1 264 ? 112.092 119.567 124.381 1.00 46.00 264 GLU A N 1
ATOM 2844 C CA . GLU A 1 264 ? 111.985 118.168 124.817 1.00 36.00 264 GLU A CA 1
ATOM 2845 C C . GLU A 1 264 ? 111.351 117.990 126.201 1.00 36.00 264 GLU A C 1
ATOM 2846 O O . GLU A 1 264 ? 110.609 117.030 126.404 1.00 48.00 264 GLU A O 1
ATOM 2858 N N . VAL A 1 265 ? 111.634 118.867 127.170 1.00 68.00 265 VAL A N 1
ATOM 2859 C CA . VAL A 1 265 ? 111.148 118.701 128.554 1.00 38.00 265 VAL A CA 1
ATOM 2860 C C . VAL A 1 265 ? 109.792 119.354 128.828 1.00 22.00 265 VAL A C 1
ATOM 2861 O O . VAL A 1 265 ? 109.098 118.892 129.725 1.00 46.00 265 VAL A O 1
ATOM 2874 N N . THR A 1 266 ? 109.361 120.378 128.083 1.00 36.00 266 THR A N 1
ATOM 2875 C CA . THR A 1 266 ? 108.077 121.074 128.342 1.00 42.00 266 THR A CA 1
ATOM 2876 C C . THR A 1 266 ? 106.937 120.777 127.355 1.00 28.00 266 THR A C 1
ATOM 2877 O O . THR A 1 266 ? 105.836 121.282 127.547 1.00 28.00 266 THR A O 1
ATOM 2888 N N . SER A 1 267 ? 107.129 119.951 126.320 1.00 56.00 267 SER A N 1
ATOM 2889 C CA . SER A 1 267 ? 106.115 119.699 125.273 1.00 44.00 267 SER A CA 1
ATOM 2890 C C . SER A 1 267 ? 106.218 118.298 124.659 1.00 32.00 267 SER A C 1
ATOM 2891 O O . SER A 1 267 ? 107.211 117.603 124.861 1.00 38.00 267 SER A O 1
ATOM 2899 N N . THR A 1 268 ? 105.199 117.871 123.904 1.00 40.00 268 THR A N 1
ATOM 2900 C CA . THR A 1 268 ? 105.250 116.680 123.024 1.00 62.00 268 THR A CA 1
ATOM 2901 C C . THR A 1 268 ? 105.272 117.036 121.533 1.00 32.00 268 THR A C 1
ATOM 2902 O O . THR A 1 268 ? 105.949 116.364 120.759 1.00 28.00 268 THR A O 1
ATOM 2913 N N . PHE A 1 269 ? 104.592 118.115 121.139 1.00 56.00 269 PHE A N 1
ATOM 2914 C CA . PHE A 1 269 ? 104.608 118.731 119.809 1.00 42.00 269 PHE A CA 1
ATOM 2915 C C . PHE A 1 269 ? 104.893 120.225 119.958 1.00 44.00 269 PHE A C 1
ATOM 2916 O O . PHE A 1 269 ? 104.271 120.894 120.785 1.00 94.00 269 PHE A O 1
ATOM 2933 N N . PHE A 1 270 ? 105.773 120.769 119.125 1.00 82.00 270 PHE A N 1
ATOM 2934 C CA . PHE A 1 270 ? 106.133 122.190 119.141 1.00 44.00 270 PHE A CA 1
ATOM 2935 C C . PHE A 1 270 ? 106.117 122.768 117.726 1.00 42.00 270 PHE A C 1
ATOM 2936 O O . PHE A 1 270 ? 106.600 122.131 116.790 1.00 88.00 270 PHE A O 1
ATOM 2953 N N . ALA A 1 271 ? 105.566 123.967 117.550 1.00 26.00 271 ALA A N 1
ATOM 2954 C CA . ALA A 1 271 ? 105.600 124.624 116.254 1.00 40.00 271 ALA A CA 1
ATOM 2955 C C . ALA A 1 271 ? 107.039 125.009 115.875 1.00 60.00 271 ALA A C 1
ATOM 2956 O O . ALA A 1 271 ? 107.796 125.517 116.704 1.00 140.00 271 ALA A O 1
ATOM 2963 N N . VAL A 1 272 ? 107.393 124.883 114.597 1.00 68.00 272 VAL A N 1
ATOM 2964 C CA . VAL A 1 272 ? 108.645 125.429 114.047 1.00 42.00 272 VAL A CA 1
ATOM 2965 C C . VAL A 1 272 ? 108.739 126.942 114.303 1.00 36.00 272 VAL A C 1
ATOM 2966 O O . VAL A 1 272 ? 109.795 127.461 114.654 1.00 64.00 272 VAL A O 1
ATOM 2979 N N . ARG A 1 273 ? 107.605 127.649 114.261 1.00 48.00 273 ARG A N 1
ATOM 2980 C CA . ARG A 1 273 ? 107.506 129.087 114.547 1.00 52.00 273 ARG A CA 1
ATOM 2981 C C . ARG A 1 273 ? 107.926 129.466 115.974 1.00 52.00 273 ARG A C 1
ATOM 2982 O O . ARG A 1 273 ? 108.496 130.533 116.174 1.00 76.00 273 ARG A O 1
ATOM 3003 N N . ASN A 1 274 ? 107.713 128.610 116.972 1.00 42.00 274 ASN A N 1
ATOM 3004 C CA . ASN A 1 274 ? 108.194 128.864 118.334 1.00 56.00 274 ASN A CA 1
ATOM 3005 C C . ASN A 1 274 ? 109.665 128.466 118.541 1.00 40.00 274 ASN A C 1
ATOM 3006 O O . ASN A 1 274 ? 110.342 129.092 119.354 1.00 40.00 274 ASN A O 1
ATOM 3017 N N . TYR A 1 275 ? 110.208 127.514 117.775 1.00 58.00 275 TYR A N 1
ATOM 3018 C CA . TYR A 1 275 ? 111.653 127.246 117.720 1.00 40.00 275 TYR A CA 1
ATOM 3019 C C . TYR A 1 275 ? 112.435 128.468 117.203 1.00 22.00 275 TYR A C 1
ATOM 3020 O O . TYR A 1 275 ? 113.473 128.811 117.761 1.00 70.00 275 TYR A O 1
ATOM 3038 N N . TRP A 1 276 ? 111.891 129.211 116.234 1.00 32.00 276 TRP A N 1
ATOM 3039 C CA . TRP A 1 276 ? 112.453 130.487 115.787 1.00 48.00 276 TRP A CA 1
ATOM 3040 C C . TRP A 1 276 ? 112.389 131.598 116.846 1.00 38.00 276 TRP A C 1
ATOM 3041 O O . TRP A 1 276 ? 113.348 132.345 117.013 1.00 60.00 276 TRP A O 1
ATOM 3062 N N . ARG A 1 277 ? 111.288 131.704 117.595 1.00 50.00 277 ARG A N 1
ATOM 3063 C CA . ARG A 1 277 ? 111.122 132.703 118.666 1.00 28.00 277 ARG A CA 1
ATOM 3064 C C . ARG A 1 277 ? 112.058 132.456 119.850 1.00 30.00 277 ARG A C 1
ATOM 3065 O O . ARG A 1 277 ? 112.635 133.403 120.368 1.00 34.00 277 ARG A O 1
ATOM 3086 N N . GLY A 1 278 ? 112.290 131.197 120.215 1.00 38.00 278 GLY A N 1
ATOM 3087 C CA . GLY A 1 278 ? 113.282 130.814 121.216 1.00 28.00 278 GLY A CA 1
ATOM 3088 C C . GLY A 1 278 ? 114.712 131.123 120.787 1.00 28.00 278 GLY A C 1
ATOM 3089 O O . GLY A 1 278 ? 115.449 131.753 121.537 1.00 48.00 278 GLY A O 1
ATOM 3093 N N . PHE A 1 279 ? 115.096 130.759 119.562 1.00 62.00 279 PHE A N 1
ATOM 3094 C CA . PHE A 1 279 ? 116.417 131.030 118.983 1.00 30.00 279 PHE A CA 1
ATOM 3095 C C . PHE A 1 279 ? 116.716 132.537 118.875 1.00 34.00 279 PHE A C 1
ATOM 3096 O O . PHE A 1 279 ? 117.822 132.969 119.198 1.00 34.00 279 PHE A O 1
ATOM 3113 N N . PHE A 1 280 ? 115.740 133.365 118.496 1.00 30.00 280 PHE A N 1
ATOM 3114 C CA . PHE A 1 280 ? 115.860 134.824 118.497 1.00 36.00 280 PHE A CA 1
ATOM 3115 C C . PHE A 1 280 ? 116.171 135.391 119.890 1.00 38.00 280 PHE A C 1
ATOM 3116 O O . PHE A 1 280 ? 117.159 136.104 120.061 1.00 38.00 280 PHE A O 1
ATOM 3133 N N . ALA A 1 281 ? 115.358 135.074 120.903 1.00 64.00 281 ALA A N 1
ATOM 3134 C CA . ALA A 1 281 ? 115.516 135.626 122.250 1.00 32.00 281 ALA A CA 1
ATOM 3135 C C . ALA A 1 281 ? 116.790 135.136 122.959 1.00 26.00 281 ALA A C 1
ATOM 3136 O O . ALA A 1 281 ? 117.479 135.933 123.588 1.00 38.00 281 ALA A O 1
ATOM 3143 N N . ALA A 1 282 ? 117.157 133.862 122.801 1.00 40.00 282 ALA A N 1
ATOM 3144 C CA . ALA A 1 282 ? 118.404 133.302 123.305 1.00 22.00 282 ALA A CA 1
ATOM 3145 C C . ALA A 1 282 ? 119.669 133.927 122.678 1.00 38.00 282 ALA A C 1
ATOM 3146 O O . ALA A 1 282 ? 120.667 134.097 123.371 1.00 76.00 282 ALA A O 1
ATOM 3153 N N . THR A 1 283 ? 119.644 134.324 121.398 1.00 46.00 283 THR A N 1
ATOM 3154 C CA . THR A 1 283 ? 120.768 135.024 120.747 1.00 44.00 283 THR A CA 1
ATOM 3155 C C . THR A 1 283 ? 121.016 136.386 121.392 1.00 30.00 283 THR A C 1
ATOM 3156 O O . THR A 1 283 ? 122.158 136.756 121.642 1.00 50.00 283 THR A O 1
ATOM 3167 N N . PHE A 1 284 ? 119.960 137.131 121.724 1.00 36.00 284 PHE A N 1
ATOM 3168 C CA . PHE A 1 284 ? 120.094 138.431 122.367 1.00 40.00 284 PHE A CA 1
ATOM 3169 C C . PHE A 1 284 ? 120.613 138.331 123.812 1.00 40.00 284 PHE A C 1
ATOM 3170 O O . PHE A 1 284 ? 121.437 139.142 124.216 1.00 64.00 284 PHE A O 1
ATOM 3187 N N . SER A 1 285 ? 120.243 137.302 124.580 1.00 50.00 285 SER A N 1
ATOM 3188 C CA . SER A 1 285 ? 120.890 137.020 125.872 1.00 36.00 285 SER A CA 1
ATOM 3189 C C . SER A 1 285 ? 122.385 136.735 125.733 1.00 30.00 285 SER A C 1
ATOM 3190 O O . SER A 1 285 ? 123.174 137.268 126.506 1.00 48.00 285 SER A O 1
ATOM 3198 N N . ALA A 1 286 ? 122.804 135.951 124.736 1.00 42.00 286 ALA A N 1
ATOM 3199 C CA . ALA A 1 286 ? 124.211 135.650 124.474 1.00 28.00 286 ALA A CA 1
ATOM 3200 C C . ALA A 1 286 ? 125.031 136.896 124.089 1.00 24.00 286 ALA A C 1
ATOM 3201 O O . ALA A 1 286 ? 126.161 137.058 124.541 1.00 56.00 286 ALA A O 1
ATOM 3208 N N . PHE A 1 287 ? 124.453 137.816 123.322 1.00 48.00 287 PHE A N 1
ATOM 3209 C CA . PHE A 1 287 ? 125.044 139.113 123.046 1.00 42.00 287 PHE A CA 1
ATOM 3210 C C . PHE A 1 287 ? 125.214 139.967 124.313 1.00 44.00 287 PHE A C 1
ATOM 3211 O O . PHE A 1 287 ? 126.278 140.543 124.523 1.00 52.00 287 PHE A O 1
ATOM 3228 N N . ILE A 1 288 ? 124.217 140.021 125.201 1.00 60.00 288 ILE A N 1
ATOM 3229 C CA . ILE A 1 288 ? 124.318 140.790 126.446 1.00 50.00 288 ILE A CA 1
ATOM 3230 C C . ILE A 1 288 ? 125.355 140.182 127.403 1.00 36.00 288 ILE A C 1
ATOM 3231 O O . ILE A 1 288 ? 126.138 140.932 127.976 1.00 52.00 288 ILE A O 1
ATOM 3247 N N . PHE A 1 289 ? 125.489 138.859 127.508 1.00 44.00 289 PHE A N 1
ATOM 3248 C CA . PHE A 1 289 ? 126.605 138.245 128.240 1.00 38.00 289 PHE A CA 1
ATOM 3249 C C . PHE A 1 289 ? 127.983 138.569 127.647 1.00 34.00 289 PHE A C 1
ATOM 3250 O O . PHE A 1 289 ? 128.914 138.828 128.407 1.00 90.00 289 PHE A O 1
ATOM 3267 N N . ARG A 1 290 ? 128.150 138.603 126.319 1.00 102.00 290 ARG A N 1
ATOM 3268 C CA . ARG A 1 290 ? 129.415 138.997 125.676 1.00 32.00 290 ARG A CA 1
ATOM 3269 C C . ARG A 1 290 ? 129.785 140.448 125.990 1.00 28.00 290 ARG A C 1
ATOM 3270 O O . ARG A 1 290 ? 130.938 140.710 126.302 1.00 52.00 290 ARG A O 1
ATOM 3291 N N . VAL A 1 291 ? 128.832 141.376 125.988 1.00 36.00 291 VAL A N 1
ATOM 3292 C CA . VAL A 1 291 ? 129.063 142.751 126.462 1.00 44.00 291 VAL A CA 1
ATOM 3293 C C . VAL A 1 291 ? 129.446 142.779 127.950 1.00 60.00 291 VAL A C 1
ATOM 3294 O O . VAL A 1 291 ? 130.459 143.377 128.308 1.00 144.00 291 VAL A O 1
ATOM 3307 N N . LEU A 1 292 ? 128.698 142.106 128.833 1.00 56.00 292 LEU A N 1
ATOM 3308 C CA . LEU A 1 292 ? 128.970 142.117 130.279 1.00 36.00 292 LEU A CA 1
ATOM 3309 C C . LEU A 1 292 ? 130.348 141.536 130.633 1.00 38.00 292 LEU A C 1
ATOM 3310 O O . LEU A 1 292 ? 131.001 142.059 131.532 1.00 62.00 292 LEU A O 1
ATOM 3326 N N . ALA A 1 293 ? 130.837 140.526 129.912 1.00 50.00 293 ALA A N 1
ATOM 3327 C CA . ALA A 1 293 ? 132.175 139.956 130.087 1.00 36.00 293 ALA A CA 1
ATOM 3328 C C . ALA A 1 293 ? 133.337 140.872 129.632 1.00 42.00 293 ALA A C 1
ATOM 3329 O O . ALA A 1 293 ? 134.499 140.529 129.833 1.00 62.00 293 ALA A O 1
ATOM 3336 N N . VAL A 1 294 ? 133.048 142.019 129.012 1.00 92.00 294 VAL A N 1
ATOM 3337 C CA . VAL A 1 294 ? 134.031 143.026 128.573 1.00 62.00 294 VAL A CA 1
ATOM 3338 C C . VAL A 1 294 ? 133.885 144.331 129.370 1.00 48.00 294 VAL A C 1
ATOM 3339 O O . VAL A 1 294 ? 134.886 144.974 129.680 1.00 72.00 294 VAL A O 1
ATOM 3352 N N . TRP A 1 295 ? 132.664 144.716 129.751 1.00 86.00 295 TRP A N 1
ATOM 3353 C CA . TRP A 1 295 ? 132.402 145.862 130.635 1.00 44.00 295 TRP A CA 1
ATOM 3354 C C . TRP A 1 295 ? 132.793 145.597 132.098 1.00 44.00 295 TRP A C 1
ATOM 3355 O O . TRP A 1 295 ? 133.525 146.384 132.698 1.00 80.00 295 TRP A O 1
ATOM 3376 N N . ASN A 1 296 ? 132.346 144.473 132.660 1.00 114.00 296 ASN A N 1
ATOM 3377 C CA . ASN A 1 296 ? 132.882 143.891 133.895 1.00 130.00 296 ASN A CA 1
ATOM 3378 C C . ASN A 1 296 ? 133.958 142.846 133.524 1.00 50.00 296 ASN A C 1
ATOM 3379 O O . ASN A 1 296 ? 134.691 143.050 132.554 1.00 50.00 296 ASN A O 1
ATOM 3390 N N . ARG A 1 297 ? 134.081 141.731 134.255 1.00 80.00 297 ARG A N 1
ATOM 3391 C CA . ARG A 1 297 ? 134.996 140.618 133.921 1.00 64.00 297 ARG A CA 1
ATOM 3392 C C . ARG A 1 297 ? 134.468 139.256 134.390 1.00 86.00 297 ARG A C 1
ATOM 3393 O O . ARG A 1 297 ? 133.938 139.156 135.503 1.00 184.00 297 ARG A O 1
ATOM 3414 N N . THR A 1 303 ? 134.503 132.412 125.751 1.00 76.00 303 THR A N 1
ATOM 3415 C CA . THR A 1 303 ? 133.288 132.093 124.989 1.00 62.00 303 THR A CA 1
ATOM 3416 C C . THR A 1 303 ? 132.403 131.048 125.680 1.00 30.00 303 THR A C 1
ATOM 3417 O O . THR A 1 303 ? 131.182 131.076 125.527 1.00 124.00 303 THR A O 1
ATOM 3428 N N . ALA A 1 304 ? 133.003 130.135 126.444 1.00 88.00 304 ALA A N 1
ATOM 3429 C CA . ALA A 1 304 ? 132.360 128.941 126.987 1.00 34.00 304 ALA A CA 1
ATOM 3430 C C . ALA A 1 304 ? 132.695 128.745 128.478 1.00 30.00 304 ALA A C 1
ATOM 3431 O O . ALA A 1 304 ? 133.829 128.988 128.896 1.00 54.00 304 ALA A O 1
ATOM 3438 N N . LEU A 1 305 ? 131.732 128.300 129.293 1.00 44.00 305 LEU A N 1
ATOM 3439 C CA . LEU A 1 305 ? 131.885 128.211 130.753 1.00 40.00 305 LEU A CA 1
ATOM 3440 C C . LEU A 1 305 ? 132.950 127.208 131.213 1.00 38.00 305 LEU A C 1
ATOM 3441 O O . LEU A 1 305 ? 133.641 127.474 132.195 1.00 54.00 305 LEU A O 1
ATOM 3457 N N . PHE A 1 306 ? 133.099 126.080 130.517 1.00 32.00 306 PHE A N 1
ATOM 3458 C CA . PHE A 1 306 ? 133.997 124.978 130.874 1.00 32.00 306 PHE A CA 1
ATOM 3459 C C . PHE A 1 306 ? 134.906 124.627 129.693 1.00 26.00 306 PHE A C 1
ATOM 3460 O O . PHE A 1 306 ? 135.036 123.471 129.296 1.00 46.00 306 PHE A O 1
ATOM 3477 N N . LYS A 1 307 ? 135.494 125.664 129.093 1.00 56.00 307 LYS A N 1
ATOM 3478 C CA . LYS A 1 307 ? 136.260 125.646 127.847 1.00 44.00 307 LYS A CA 1
ATOM 3479 C C . LYS A 1 307 ? 137.338 124.562 127.842 1.00 26.00 307 LYS A C 1
ATOM 3480 O O . LYS A 1 307 ? 138.301 124.643 128.597 1.00 56.00 307 LYS A O 1
ATOM 3499 N N . THR A 1 308 ? 137.212 123.570 126.962 1.00 38.00 308 THR A N 1
ATOM 3500 C CA . THR A 1 308 ? 138.214 122.503 126.784 1.00 32.00 308 THR A CA 1
ATOM 3501 C C . THR A 1 308 ? 139.266 122.877 125.739 1.00 26.00 308 THR A C 1
ATOM 3502 O O . THR A 1 308 ? 139.064 123.783 124.925 1.00 42.00 308 THR A O 1
ATOM 3513 N N . ARG A 1 309 ? 140.404 122.176 125.762 1.00 44.00 309 ARG A N 1
ATOM 3514 C CA . ARG A 1 309 ? 141.576 122.399 124.894 1.00 34.00 309 ARG A CA 1
ATOM 3515 C C . ARG A 1 309 ? 142.158 121.077 124.386 1.00 24.00 309 ARG A C 1
ATOM 3516 O O . ARG A 1 309 ? 143.332 120.796 124.597 1.00 48.00 309 ARG A O 1
ATOM 3537 N N . PHE A 1 310 ? 141.337 120.237 123.769 1.00 44.00 310 PHE A N 1
ATOM 3538 C CA . PHE A 1 310 ? 141.771 118.984 123.132 1.00 24.00 310 PHE A CA 1
ATOM 3539 C C . PHE A 1 310 ? 142.287 119.212 121.698 1.00 28.00 310 PHE A C 1
ATOM 3540 O O . PHE A 1 310 ? 141.870 120.158 121.029 1.00 22.00 310 PHE A O 1
ATOM 3557 N N . ARG A 1 311 ? 143.171 118.332 121.207 1.00 42.00 311 ARG A N 1
ATOM 3558 C CA . ARG A 1 311 ? 143.684 118.346 119.824 1.00 38.00 311 ARG A CA 1
ATOM 3559 C C . ARG A 1 311 ? 142.593 118.090 118.775 1.00 32.00 311 ARG A C 1
ATOM 3560 O O . ARG A 1 311 ? 141.675 117.310 119.017 1.00 58.00 311 ARG A O 1
ATOM 3581 N N . LEU A 1 312 ? 142.698 118.702 117.595 1.00 30.00 312 LEU A N 1
ATOM 3582 C CA . LEU A 1 312 ? 141.791 118.448 116.460 1.00 38.00 312 LEU A CA 1
ATOM 3583 C C . LEU A 1 312 ? 142.192 117.234 115.598 1.00 32.00 312 LEU A C 1
ATOM 3584 O O . LEU A 1 312 ? 141.372 116.737 114.832 1.00 68.00 312 LEU A O 1
ATOM 3600 N N . ASP A 1 313 ? 143.424 116.735 115.710 1.00 46.00 313 ASP A N 1
ATOM 3601 C CA . ASP A 1 313 ? 143.936 115.609 114.915 1.00 58.00 313 ASP A CA 1
ATOM 3602 C C . ASP A 1 313 ? 143.868 114.286 115.682 1.00 42.00 313 ASP A C 1
ATOM 3603 O O . ASP A 1 313 ? 144.538 114.109 116.696 1.00 102.00 313 ASP A O 1
ATOM 3612 N N . PHE A 1 314 ? 143.051 113.351 115.192 1.00 36.00 314 PHE A N 1
ATOM 3613 C CA . PHE A 1 314 ? 142.815 112.026 115.785 1.00 46.00 314 PHE A CA 1
ATOM 3614 C C . PHE A 1 314 ? 142.605 112.034 117.316 1.00 46.00 314 PHE A C 1
ATOM 3615 O O . PHE A 1 314 ? 143.325 111.340 118.038 1.00 78.00 314 PHE A O 1
ATOM 3632 N N . PRO A 1 315 ? 141.633 112.795 117.860 1.00 44.00 315 PRO A N 1
ATOM 3633 C CA . PRO A 1 315 ? 141.372 112.856 119.303 1.00 60.00 315 PRO A CA 1
ATOM 3634 C C . PRO A 1 315 ? 140.881 111.527 119.906 1.00 24.00 315 PRO A C 1
ATOM 3635 O O . PRO A 1 315 ? 141.075 111.296 121.096 1.00 58.00 315 PRO A O 1
ATOM 3646 N N . PHE A 1 316 ? 140.293 110.644 119.097 1.00 44.00 316 PHE A N 1
ATOM 3647 C CA . PHE A 1 316 ? 139.930 109.271 119.447 1.00 30.00 316 PHE A CA 1
ATOM 3648 C C . PHE A 1 316 ? 140.062 108.357 118.222 1.00 28.00 316 PHE A C 1
ATOM 3649 O O . PHE A 1 316 ? 139.929 108.814 117.086 1.00 34.00 316 PHE A O 1
ATOM 3666 N N . ASP A 1 317 ? 140.314 107.070 118.437 1.00 42.00 317 ASP A N 1
ATOM 3667 C CA . ASP A 1 317 ? 140.415 106.043 117.395 1.00 24.00 317 ASP A CA 1
ATOM 3668 C C . ASP A 1 317 ? 139.108 105.254 117.199 1.00 50.00 317 ASP A C 1
ATOM 3669 O O . ASP A 1 317 ? 138.275 105.160 118.099 1.00 108.00 317 ASP A O 1
ATOM 3678 N N . LEU A 1 318 ? 138.939 104.608 116.043 1.00 78.00 318 LEU A N 1
ATOM 3679 C CA . LEU A 1 318 ? 137.799 103.735 115.756 1.00 58.00 318 LEU A CA 1
ATOM 3680 C C . LEU A 1 318 ? 137.648 102.604 116.791 1.00 34.00 318 LEU A C 1
ATOM 3681 O O . LEU A 1 318 ? 136.530 102.264 117.168 1.00 70.00 318 LEU A O 1
ATOM 3697 N N . GLN A 1 319 ? 138.752 102.045 117.291 1.00 30.00 319 GLN A N 1
ATOM 3698 C CA . GLN A 1 319 ? 138.752 100.954 118.271 1.00 28.00 319 GLN A CA 1
ATOM 3699 C C . GLN A 1 319 ? 138.269 101.365 119.675 1.00 34.00 319 GLN A C 1
ATOM 3700 O O . GLN A 1 319 ? 138.051 100.503 120.521 1.00 40.00 319 GLN A O 1
ATOM 3714 N N . GLU A 1 320 ? 138.087 102.658 119.949 1.00 68.00 320 GLU A N 1
ATOM 3715 C CA . GLU A 1 320 ? 137.571 103.154 121.225 1.00 28.00 320 GLU A CA 1
ATOM 3716 C C . GLU A 1 320 ? 136.040 103.257 121.270 1.00 28.00 320 GLU A C 1
ATOM 3717 O O . GLU A 1 320 ? 135.480 103.349 122.358 1.00 88.00 320 GLU A O 1
ATOM 3729 N N . LEU A 1 321 ? 135.326 103.210 120.138 1.00 60.00 321 LEU A N 1
ATOM 3730 C CA . LEU A 1 321 ? 133.855 103.336 120.114 1.00 54.00 321 LEU A CA 1
ATOM 3731 C C . LEU A 1 321 ? 133.099 102.314 120.993 1.00 30.00 321 LEU A C 1
ATOM 3732 O O . LEU A 1 321 ? 132.118 102.723 121.609 1.00 52.00 321 LEU A O 1
ATOM 3748 N N . PRO A 1 322 ? 133.533 101.048 121.170 1.00 32.00 322 PRO A N 1
ATOM 3749 C CA . PRO A 1 322 ? 132.963 100.144 122.174 1.00 38.00 322 PRO A CA 1
ATOM 3750 C C . PRO A 1 322 ? 133.049 100.642 123.630 1.00 32.00 322 PRO A C 1
ATOM 3751 O O . PRO A 1 322 ? 132.121 100.416 124.396 1.00 70.00 322 PRO A O 1
ATOM 3762 N N . ALA A 1 323 ? 134.106 101.352 124.038 1.00 70.00 323 ALA A N 1
ATOM 3763 C CA . ALA A 1 323 ? 134.205 101.926 125.387 1.00 44.00 323 ALA A CA 1
ATOM 3764 C C . ALA A 1 323 ? 133.247 103.115 125.586 1.00 30.00 323 ALA A C 1
ATOM 3765 O O . ALA A 1 323 ? 132.571 103.197 126.608 1.00 68.00 323 ALA A O 1
ATOM 3772 N N . PHE A 1 324 ? 133.092 103.993 124.595 1.00 34.00 324 PHE A N 1
ATOM 3773 C CA . PHE A 1 324 ? 132.078 105.050 124.634 1.00 38.00 324 PHE A CA 1
ATOM 3774 C C . PHE A 1 324 ? 130.635 104.505 124.596 1.00 58.00 324 PHE A C 1
ATOM 3775 O O . PHE A 1 324 ? 129.743 105.114 125.178 1.00 70.00 324 PHE A O 1
ATOM 3792 N N . ALA A 1 325 ? 130.379 103.345 123.980 1.00 62.00 325 ALA A N 1
ATOM 3793 C CA . ALA A 1 325 ? 129.072 102.688 124.013 1.00 34.00 325 ALA A CA 1
ATOM 3794 C C . ALA A 1 325 ? 128.715 102.117 125.395 1.00 30.00 325 ALA A C 1
ATOM 3795 O O . ALA A 1 325 ? 127.596 102.306 125.865 1.00 58.00 325 ALA A O 1
ATOM 3802 N N . VAL A 1 326 ? 129.667 101.482 126.085 1.00 48.00 326 VAL A N 1
ATOM 3803 C CA . VAL A 1 326 ? 129.506 101.031 127.477 1.00 42.00 326 VAL A CA 1
ATOM 3804 C C . VAL A 1 326 ? 129.200 102.181 128.441 1.00 32.00 326 VAL A C 1
ATOM 3805 O O . VAL A 1 326 ? 128.350 102.020 129.310 1.00 56.00 326 VAL A O 1
ATOM 3818 N N . ILE A 1 327 ? 129.784 103.367 128.253 1.00 66.00 327 ILE A N 1
ATOM 3819 C CA . ILE A 1 327 ? 129.395 104.577 128.991 1.00 38.00 327 ILE A CA 1
ATOM 3820 C C . ILE A 1 327 ? 127.907 104.876 128.812 1.00 34.00 327 ILE A C 1
ATOM 3821 O O . ILE A 1 327 ? 127.229 105.119 129.806 1.00 64.00 327 ILE A O 1
ATOM 3837 N N . GLY A 1 328 ? 127.369 104.827 127.595 1.00 24.00 328 GLY A N 1
ATOM 3838 C CA . GLY A 1 328 ? 125.950 105.069 127.335 1.00 36.00 328 GLY A CA 1
ATOM 3839 C C . GLY A 1 328 ? 125.015 104.047 127.980 1.00 26.00 328 GLY A C 1
ATOM 3840 O O . GLY A 1 328 ? 124.083 104.415 128.681 1.00 54.00 328 GLY A O 1
ATOM 3844 N N . ILE A 1 329 ? 125.283 102.754 127.818 1.00 46.00 329 ILE A N 1
ATOM 3845 C CA . ILE A 1 329 ? 124.486 101.681 128.432 1.00 38.00 329 ILE A CA 1
ATOM 3846 C C . ILE A 1 329 ? 124.539 101.727 129.966 1.00 44.00 329 ILE A C 1
ATOM 3847 O O . ILE A 1 329 ? 123.497 101.649 130.610 1.00 70.00 329 ILE A O 1
ATOM 3863 N N . ALA A 1 330 ? 125.710 101.924 130.574 1.00 70.00 330 ALA A N 1
ATOM 3864 C CA . ALA A 1 330 ? 125.839 102.095 132.022 1.00 28.00 330 ALA A CA 1
ATOM 3865 C C . ALA A 1 330 ? 125.147 103.370 132.530 1.00 26.00 330 ALA A C 1
ATOM 3866 O O . ALA A 1 330 ? 124.522 103.352 133.585 1.00 64.00 330 ALA A O 1
ATOM 3873 N N . SER A 1 331 ? 125.184 104.462 131.771 1.00 52.00 331 SER A N 1
ATOM 3874 C CA . SER A 1 331 ? 124.473 105.697 132.108 1.00 38.00 331 SER A CA 1
ATOM 3875 C C . SER A 1 331 ? 122.968 105.569 131.968 1.00 46.00 331 SER A C 1
ATOM 3876 O O . SER A 1 331 ? 122.244 106.318 132.606 1.00 68.00 331 SER A O 1
ATOM 3884 N N . GLY A 1 332 ? 122.484 104.616 131.169 1.00 46.00 332 GLY A N 1
ATOM 3885 C CA . GLY A 1 332 ? 121.070 104.291 131.054 1.00 28.00 332 GLY A CA 1
ATOM 3886 C C . GLY A 1 332 ? 120.500 103.668 132.321 1.00 22.00 332 GLY A C 1
ATOM 3887 O O . GLY A 1 332 ? 119.489 104.137 132.826 1.00 38.00 332 GLY A O 1
ATOM 3891 N N . PHE A 1 333 ? 121.174 102.659 132.877 1.00 34.00 333 PHE A N 1
ATOM 3892 C CA . PHE A 1 333 ? 120.801 102.052 134.159 1.00 34.00 333 PHE A CA 1
ATOM 3893 C C . PHE A 1 333 ? 120.990 103.006 135.344 1.00 40.00 333 PHE A C 1
ATOM 3894 O O . PHE A 1 333 ? 120.106 103.113 136.190 1.00 30.00 333 PHE A O 1
ATOM 3911 N N . GLY A 1 334 ? 122.103 103.742 135.399 1.00 84.00 334 GLY A N 1
ATOM 3912 C CA . GLY A 1 334 ? 122.363 104.749 136.427 1.00 30.00 334 GLY A CA 1
ATOM 3913 C C . GLY A 1 334 ? 121.388 105.927 136.413 1.00 22.00 334 GLY A C 1
ATOM 3914 O O . GLY A 1 334 ? 120.978 106.389 137.470 1.00 66.00 334 GLY A O 1
ATOM 3918 N N . GLY A 1 335 ? 120.952 106.392 135.244 1.00 26.00 335 GLY A N 1
ATOM 3919 C CA . GLY A 1 335 ? 119.956 107.456 135.147 1.00 40.00 335 GLY A CA 1
ATOM 3920 C C . GLY A 1 335 ? 118.557 107.018 135.570 1.00 38.00 335 GLY A C 1
ATOM 3921 O O . GLY A 1 335 ? 117.870 107.767 136.255 1.00 44.00 335 GLY A O 1
ATOM 3925 N N . ALA A 1 336 ? 118.156 105.779 135.257 1.00 50.00 336 ALA A N 1
ATOM 3926 C CA . ALA A 1 336 ? 116.923 105.188 135.770 1.00 30.00 336 ALA A CA 1
ATOM 3927 C C . ALA A 1 336 ? 116.967 104.969 137.292 1.00 34.00 336 ALA A C 1
ATOM 3928 O O . ALA A 1 336 ? 115.996 105.261 137.984 1.00 60.00 336 ALA A O 1
ATOM 3935 N N . LEU A 1 337 ? 118.095 104.509 137.843 1.00 50.00 337 LEU A N 1
ATOM 3936 C CA . LEU A 1 337 ? 118.252 104.317 139.284 1.00 28.00 337 LEU A CA 1
ATOM 3937 C C . LEU A 1 337 ? 118.106 105.630 140.074 1.00 28.00 337 LEU A C 1
ATOM 3938 O O . LEU A 1 337 ? 117.483 105.643 141.127 1.00 54.00 337 LEU A O 1
ATOM 3954 N N . PHE A 1 338 ? 118.616 106.749 139.559 1.00 56.00 338 PHE A N 1
ATOM 3955 C CA . PHE A 1 338 ? 118.496 108.054 140.200 1.00 32.00 338 PHE A CA 1
ATOM 3956 C C . PHE A 1 338 ? 117.042 108.516 140.345 1.00 48.00 338 PHE A C 1
ATOM 3957 O O . PHE A 1 338 ? 116.648 108.979 141.411 1.00 60.00 338 PHE A O 1
ATOM 3974 N N . VAL A 1 339 ? 116.228 108.357 139.296 1.00 48.00 339 VAL A N 1
ATOM 3975 C CA . VAL A 1 339 ? 114.801 108.717 139.310 1.00 46.00 339 VAL A CA 1
ATOM 3976 C C . VAL A 1 339 ? 114.006 107.843 140.285 1.00 38.00 339 VAL A C 1
ATOM 3977 O O . VAL A 1 339 ? 113.196 108.356 141.057 1.00 28.00 339 VAL A O 1
ATOM 3990 N N . TYR A 1 340 ? 114.271 106.538 140.301 1.00 44.00 340 TYR A N 1
ATOM 3991 C CA . TYR A 1 340 ? 113.675 105.604 141.247 1.00 30.00 340 TYR A CA 1
ATOM 3992 C C . TYR A 1 340 ? 114.034 105.925 142.708 1.00 40.00 340 TYR A C 1
ATOM 3993 O O . TYR A 1 340 ? 113.139 106.045 143.540 1.00 54.00 340 TYR A O 1
ATOM 4011 N N . LEU A 1 341 ? 115.317 106.125 143.035 1.00 52.00 341 LEU A N 1
ATOM 4012 C CA . LEU A 1 341 ? 115.769 106.466 144.390 1.00 32.00 341 LEU A CA 1
ATOM 4013 C C . LEU A 1 341 ? 115.177 107.793 144.894 1.00 34.00 341 LEU A C 1
ATOM 4014 O O . LEU A 1 341 ? 114.705 107.857 146.023 1.00 56.00 341 LEU A O 1
ATOM 4030 N N . ASN A 1 342 ? 115.121 108.829 144.058 1.00 44.00 342 ASN A N 1
ATOM 4031 C CA . ASN A 1 342 ? 114.473 110.090 144.401 1.00 34.00 342 ASN A CA 1
ATOM 4032 C C . ASN A 1 342 ? 112.991 109.916 144.784 1.00 38.00 342 ASN A C 1
ATOM 4033 O O . ASN A 1 342 ? 112.558 110.475 145.788 1.00 74.00 342 ASN A O 1
ATOM 4044 N N . ARG A 1 343 ? 112.220 109.101 144.051 1.00 82.00 343 ARG A N 1
ATOM 4045 C CA . ARG A 1 343 ? 110.826 108.777 144.397 1.00 26.00 343 ARG A CA 1
ATOM 4046 C C . ARG A 1 343 ? 110.742 107.955 145.678 1.00 26.00 343 ARG A C 1
ATOM 4047 O O . ARG A 1 343 ? 109.905 108.240 146.526 1.00 44.00 343 ARG A O 1
ATOM 4068 N N . LYS A 1 344 ? 111.611 106.954 145.841 1.00 34.00 344 LYS A N 1
ATOM 4069 C CA . LYS A 1 344 ? 111.613 106.050 146.990 1.00 26.00 344 LYS A CA 1
ATOM 4070 C C . LYS A 1 344 ? 111.860 106.782 148.313 1.00 36.00 344 LYS A C 1
ATOM 4071 O O . LYS A 1 344 ? 111.175 106.504 149.290 1.00 46.00 344 LYS A O 1
ATOM 4090 N N . ILE A 1 345 ? 112.753 107.774 148.341 1.00 84.00 345 ILE A N 1
ATOM 4091 C CA . ILE A 1 345 ? 112.984 108.644 149.509 1.00 34.00 345 ILE A CA 1
ATOM 4092 C C . ILE A 1 345 ? 111.715 109.434 149.877 1.00 28.00 345 ILE A C 1
ATOM 4093 O O . ILE A 1 345 ? 111.319 109.432 151.039 1.00 52.00 345 ILE A O 1
ATOM 4109 N N . VAL A 1 346 ? 111.021 110.040 148.906 1.00 38.00 346 VAL A N 1
ATOM 4110 C CA . VAL A 1 346 ? 109.766 110.781 149.144 1.00 40.00 346 VAL A CA 1
ATOM 4111 C C . VAL A 1 346 ? 108.633 109.877 149.641 1.00 38.00 346 VAL A C 1
ATOM 4112 O O . VAL A 1 346 ? 107.894 110.235 150.558 1.00 52.00 346 VAL A O 1
ATOM 4125 N N . GLN A 1 347 ? 108.497 108.680 149.078 1.00 92.00 347 GLN A N 1
ATOM 4126 C CA . GLN A 1 347 ? 107.472 107.721 149.473 1.00 36.00 347 GLN A CA 1
ATOM 4127 C C . GLN A 1 347 ? 107.709 107.149 150.874 1.00 36.00 347 GLN A C 1
ATOM 4128 O O . GLN A 1 347 ? 106.746 106.984 151.618 1.00 64.00 347 GLN A O 1
ATOM 4142 N N . VAL A 1 348 ? 108.962 106.882 151.260 1.00 68.00 348 VAL A N 1
ATOM 4143 C CA . VAL A 1 348 ? 109.299 106.428 152.618 1.00 40.00 348 VAL A CA 1
ATOM 4144 C C . VAL A 1 348 ? 108.929 107.481 153.661 1.00 58.00 348 VAL A C 1
ATOM 4145 O O . VAL A 1 348 ? 108.270 107.142 154.642 1.00 62.00 348 VAL A O 1
ATOM 4158 N N . MET A 1 349 ? 109.259 108.759 153.445 1.00 68.00 349 MET A N 1
ATOM 4159 C CA . MET A 1 349 ? 108.887 109.807 154.395 1.00 34.00 349 MET A CA 1
ATOM 4160 C C . MET A 1 349 ? 107.372 109.997 154.502 1.00 48.00 349 MET A C 1
ATOM 4161 O O . MET A 1 349 ? 106.864 110.113 155.613 1.00 94.00 349 MET A O 1
ATOM 4175 N N . ARG A 1 350 ? 106.627 109.984 153.387 1.00 56.00 350 ARG A N 1
ATOM 4176 C CA . ARG A 1 350 ? 105.155 110.096 153.412 1.00 30.00 350 ARG A CA 1
ATOM 4177 C C . ARG A 1 350 ? 104.495 108.952 154.188 1.00 54.00 350 ARG A C 1
ATOM 4178 O O . ARG A 1 350 ? 103.571 109.196 154.960 1.00 56.00 350 ARG A O 1
ATOM 4199 N N . LYS A 1 351 ? 104.963 107.710 154.014 1.00 70.00 351 LYS A N 1
ATOM 4200 C CA . LYS A 1 351 ? 104.413 106.525 154.698 1.00 36.00 351 LYS A CA 1
ATOM 4201 C C . LYS A 1 351 ? 104.795 106.412 156.174 1.00 60.00 351 LYS A C 1
ATOM 4202 O O . LYS A 1 351 ? 103.992 105.894 156.953 1.00 88.00 351 LYS A O 1
ATOM 4221 N N . GLN A 1 352 ? 105.968 106.904 156.577 1.00 132.00 352 GLN A N 1
ATOM 4222 C CA . GLN A 1 352 ? 106.451 106.920 157.964 1.00 36.00 352 GLN A CA 1
ATOM 4223 C C . GLN A 1 352 ? 105.740 108.003 158.809 1.00 24.00 352 GLN A C 1
ATOM 4224 O O . GLN A 1 352 ? 106.340 108.974 159.274 1.00 80.00 352 GLN A O 1
ATOM 4238 N N . LYS A 1 353 ? 104.428 107.834 159.001 1.00 62.00 353 LYS A N 1
ATOM 4239 C CA . LYS A 1 353 ? 103.475 108.802 159.593 1.00 62.00 353 LYS A CA 1
ATOM 4240 C C . LYS A 1 353 ? 103.882 109.324 160.973 1.00 44.00 353 LYS A C 1
ATOM 4241 O O . LYS A 1 353 ? 103.685 110.499 161.274 1.00 78.00 353 LYS A O 1
ATOM 4260 N N . THR A 1 354 ? 104.507 108.471 161.775 1.00 62.00 354 THR A N 1
ATOM 4261 C CA . THR A 1 354 ? 105.066 108.765 163.106 1.00 44.00 354 THR A CA 1
ATOM 4262 C C . THR A 1 354 ? 106.153 109.846 163.087 1.00 40.00 354 THR A C 1
ATOM 4263 O O . THR A 1 354 ? 106.161 110.717 163.957 1.00 114.00 354 THR A O 1
ATOM 4274 N N . ILE A 1 355 ? 107.034 109.834 162.083 1.00 114.00 355 ILE A N 1
ATOM 4275 C CA . ILE A 1 355 ? 108.066 110.854 161.844 1.00 80.00 355 ILE A CA 1
ATOM 4276 C C . ILE A 1 355 ? 107.480 112.040 161.070 1.00 44.00 355 ILE A C 1
ATOM 4277 O O . ILE A 1 355 ? 107.735 113.187 161.431 1.00 88.00 355 ILE A O 1
ATOM 4293 N N . ASN A 1 356 ? 106.646 111.791 160.057 1.00 120.00 356 ASN A N 1
ATOM 4294 C CA . ASN A 1 356 ? 106.078 112.831 159.193 1.00 56.00 356 ASN A CA 1
ATOM 4295 C C . ASN A 1 356 ? 105.265 113.879 159.981 1.00 90.00 356 ASN A C 1
ATOM 4296 O O . ASN A 1 356 ? 105.419 115.076 159.737 1.00 122.00 356 ASN A O 1
ATOM 4307 N N . ARG A 1 357 ? 104.458 113.469 160.975 1.00 96.00 357 ARG A N 1
ATOM 4308 C CA . ARG A 1 357 ? 103.726 114.403 161.859 1.00 74.00 357 ARG A CA 1
ATOM 4309 C C . ARG A 1 357 ? 104.645 115.261 162.735 1.00 34.00 357 ARG A C 1
ATOM 4310 O O . ARG A 1 357 ? 104.386 116.449 162.909 1.00 96.00 357 ARG A O 1
ATOM 4331 N N . PHE A 1 358 ? 105.731 114.695 163.265 1.00 80.00 358 PHE A N 1
ATOM 4332 C CA . PHE A 1 358 ? 106.673 115.413 164.131 1.00 42.00 358 PHE A CA 1
ATOM 4333 C C . PHE A 1 358 ? 107.460 116.471 163.353 1.00 62.00 358 PHE A C 1
ATOM 4334 O O . PHE A 1 358 ? 107.496 117.634 163.748 1.00 34.00 358 PHE A O 1
ATOM 4351 N N . LEU A 1 359 ? 108.018 116.093 162.199 1.00 66.00 359 LEU A N 1
ATOM 4352 C CA . LEU A 1 359 ? 108.737 117.026 161.336 1.00 46.00 359 LEU A CA 1
ATOM 4353 C C . LEU A 1 359 ? 107.814 118.112 160.757 1.00 22.00 359 LEU A C 1
ATOM 4354 O O . LEU A 1 359 ? 108.247 119.245 160.606 1.00 54.00 359 LEU A O 1
ATOM 4370 N N . MET A 1 360 ? 106.529 117.836 160.511 1.00 58.00 360 MET A N 1
ATOM 4371 C CA . MET A 1 360 ? 105.580 118.867 160.059 1.00 48.00 360 MET A CA 1
ATOM 4372 C C . MET A 1 360 ? 105.309 119.967 161.110 1.00 60.00 360 MET A C 1
ATOM 4373 O O . MET A 1 360 ? 105.101 121.124 160.748 1.00 48.00 360 MET A O 1
ATOM 4387 N N . ARG A 1 361 ? 105.370 119.662 162.417 1.00 60.00 361 ARG A N 1
ATOM 4388 C CA . ARG A 1 361 ? 105.326 120.692 163.482 1.00 76.00 361 ARG A CA 1
ATOM 4389 C C . ARG A 1 361 ? 106.621 121.518 163.586 1.00 46.00 361 ARG A C 1
ATOM 4390 O O . ARG A 1 361 ? 106.615 122.583 164.201 1.00 56.00 361 ARG A O 1
ATOM 4411 N N . LYS A 1 362 ? 107.721 121.040 162.997 1.00 118.00 362 LYS A N 1
ATOM 4412 C CA . LYS A 1 362 ? 109.082 121.609 163.060 1.00 60.00 362 LYS A CA 1
ATOM 4413 C C . LYS A 1 362 ? 109.756 121.606 161.675 1.00 26.00 362 LYS A C 1
ATOM 4414 O O . LYS A 1 362 ? 110.831 121.033 161.518 1.00 108.00 362 LYS A O 1
ATOM 4433 N N . ARG A 1 363 ? 109.142 122.217 160.649 1.00 44.00 363 ARG A N 1
ATOM 4434 C CA . ARG A 1 363 ? 109.538 122.028 159.229 1.00 48.00 363 ARG A CA 1
ATOM 4435 C C . ARG A 1 363 ? 111.017 122.294 158.919 1.00 40.00 363 ARG A C 1
ATOM 4436 O O . ARG A 1 363 ? 111.564 121.624 158.049 1.00 138.00 363 ARG A O 1
ATOM 4457 N N . LEU A 1 364 ? 111.680 123.224 159.614 1.00 42.00 364 LEU A N 1
ATOM 4458 C CA . LEU A 1 364 ? 113.091 123.573 159.376 1.00 52.00 364 LEU A CA 1
ATOM 4459 C C . LEU A 1 364 ? 114.092 122.530 159.892 1.00 30.00 364 LEU A C 1
ATOM 4460 O O . LEU A 1 364 ? 115.249 122.548 159.482 1.00 74.00 364 LEU A O 1
ATOM 4476 N N . LEU A 1 365 ? 113.676 121.596 160.747 1.00 36.00 365 LEU A N 1
ATOM 4477 C CA . LEU A 1 365 ? 114.556 120.551 161.272 1.00 42.00 365 LEU A CA 1
ATOM 4478 C C . LEU A 1 365 ? 115.073 119.612 160.165 1.00 46.00 365 LEU A C 1
ATOM 4479 O O . LEU A 1 365 ? 116.239 119.236 160.167 1.00 46.00 365 LEU A O 1
ATOM 4495 N N . PHE A 1 366 ? 114.231 119.271 159.186 1.00 36.00 366 PHE A N 1
ATOM 4496 C CA . PHE A 1 366 ? 114.591 118.383 158.078 1.00 32.00 366 PHE A CA 1
ATOM 4497 C C . PHE A 1 366 ? 115.696 118.948 157.155 1.00 32.00 366 PHE A C 1
ATOM 4498 O O . PHE A 1 366 ? 116.719 118.280 157.012 1.00 36.00 366 PHE A O 1
ATOM 4515 N N . PRO A 1 367 ? 115.595 120.164 156.582 1.00 44.00 367 PRO A N 1
ATOM 4516 C CA . PRO A 1 367 ? 116.682 120.724 155.781 1.00 48.00 367 PRO A CA 1
ATOM 4517 C C . PRO A 1 367 ? 117.977 120.953 156.580 1.00 32.00 367 PRO A C 1
ATOM 4518 O O . PRO A 1 367 ? 119.060 120.696 156.055 1.00 68.00 367 PRO A O 1
ATOM 4529 N N . ALA A 1 368 ? 117.904 121.360 157.851 1.00 68.00 368 ALA A N 1
ATOM 4530 C CA . ALA A 1 368 ? 119.076 121.533 158.711 1.00 28.00 368 ALA A CA 1
ATOM 4531 C C . ALA A 1 368 ? 119.823 120.217 158.980 1.00 28.00 368 ALA A C 1
ATOM 4532 O O . ALA A 1 368 ? 121.041 120.176 158.830 1.00 34.00 368 ALA A O 1
ATOM 4539 N N . LEU A 1 369 ? 119.133 119.127 159.330 1.00 30.00 369 LEU A N 1
ATOM 4540 C CA . LEU A 1 369 ? 119.777 117.836 159.599 1.00 42.00 369 LEU A CA 1
ATOM 4541 C C . LEU A 1 369 ? 120.350 117.181 158.334 1.00 42.00 369 LEU A C 1
ATOM 4542 O O . LEU A 1 369 ? 121.415 116.572 158.404 1.00 52.00 369 LEU A O 1
ATOM 4558 N N . VAL A 1 370 ? 119.716 117.336 157.166 1.00 38.00 370 VAL A N 1
ATOM 4559 C CA . VAL A 1 370 ? 120.290 116.873 155.885 1.00 44.00 370 VAL A CA 1
ATOM 4560 C C . VAL A 1 370 ? 121.555 117.660 155.535 1.00 36.00 370 VAL A C 1
ATOM 4561 O O . VAL A 1 370 ? 122.566 117.083 155.146 1.00 30.00 370 VAL A O 1
ATOM 4574 N N . THR A 1 371 ? 121.545 118.976 155.730 1.00 50.00 371 THR A N 1
ATOM 4575 C CA . THR A 1 371 ? 122.704 119.841 155.461 1.00 46.00 371 THR A CA 1
ATOM 4576 C C . THR A 1 371 ? 123.870 119.582 156.410 1.00 30.00 371 THR A C 1
ATOM 4577 O O . THR A 1 371 ? 125.022 119.554 155.976 1.00 52.00 371 THR A O 1
ATOM 4588 N N . LEU A 1 372 ? 123.595 119.349 157.694 1.00 50.00 372 LEU A N 1
ATOM 4589 C CA . LEU A 1 372 ? 124.589 118.962 158.687 1.00 50.00 372 LEU A CA 1
ATOM 4590 C C . LEU A 1 372 ? 125.211 117.595 158.364 1.00 30.00 372 LEU A C 1
ATOM 4591 O O . LEU A 1 372 ? 126.436 117.474 158.408 1.00 60.00 372 LEU A O 1
ATOM 4607 N N . LEU A 1 373 ? 124.412 116.598 157.974 1.00 26.00 373 LEU A N 1
ATOM 4608 C CA . LEU A 1 373 ? 124.892 115.286 157.519 1.00 30.00 373 LEU A CA 1
ATOM 4609 C C . LEU A 1 373 ? 125.807 115.396 156.290 1.00 36.00 373 LEU A C 1
ATOM 4610 O O . LEU A 1 373 ? 126.902 114.839 156.303 1.00 48.00 373 LEU A O 1
ATOM 4626 N N . ILE A 1 374 ? 125.395 116.123 155.246 1.00 40.00 374 ILE A N 1
ATOM 4627 C CA . ILE A 1 374 ? 126.181 116.254 154.013 1.00 34.00 374 ILE A CA 1
ATOM 4628 C C . ILE A 1 374 ? 127.487 117.012 154.288 1.00 24.00 374 ILE A C 1
ATOM 4629 O O . ILE A 1 374 ? 128.563 116.514 153.973 1.00 32.00 374 ILE A O 1
ATOM 4645 N N . SER A 1 375 ? 127.429 118.161 154.965 1.00 46.00 375 SER A N 1
ATOM 4646 C CA . SER A 1 375 ? 128.622 118.963 155.278 1.00 36.00 375 SER A CA 1
ATOM 4647 C C . SER A 1 375 ? 129.625 118.229 156.162 1.00 22.00 375 SER A C 1
ATOM 4648 O O . SER A 1 375 ? 130.827 118.399 155.992 1.00 36.00 375 SER A O 1
ATOM 4656 N N . THR A 1 376 ? 129.168 117.393 157.093 1.00 60.00 376 THR A N 1
ATOM 4657 C CA . THR A 1 376 ? 130.051 116.589 157.946 1.00 46.00 376 THR A CA 1
ATOM 4658 C C . THR A 1 376 ? 130.860 115.580 157.136 1.00 38.00 376 THR A C 1
ATOM 4659 O O . THR A 1 376 ? 132.042 115.389 157.405 1.00 38.00 376 THR A O 1
ATOM 4670 N N . LEU A 1 377 ? 130.268 114.967 156.108 1.00 50.00 377 LEU A N 1
ATOM 4671 C CA . LEU A 1 377 ? 130.979 114.041 155.224 1.00 32.00 377 LEU A CA 1
ATOM 4672 C C . LEU A 1 377 ? 131.880 114.750 154.201 1.00 30.00 377 LEU A C 1
ATOM 4673 O O . LEU A 1 377 ? 132.891 114.176 153.828 1.00 56.00 377 LEU A O 1
ATOM 4689 N N . THR A 1 378 ? 131.584 115.976 153.752 1.00 36.00 378 THR A N 1
ATOM 4690 C CA . THR A 1 378 ? 132.464 116.693 152.804 1.00 48.00 378 THR A CA 1
ATOM 4691 C C . THR A 1 378 ? 133.614 117.481 153.449 1.00 28.00 378 THR A C 1
ATOM 4692 O O . THR A 1 378 ? 134.500 117.931 152.727 1.00 38.00 378 THR A O 1
ATOM 4703 N N . PHE A 1 379 ? 133.652 117.626 154.779 1.00 66.00 379 PHE A N 1
ATOM 4704 C CA . PHE A 1 379 ? 134.715 118.303 155.541 1.00 34.00 379 PHE A CA 1
ATOM 4705 C C . PHE A 1 379 ? 136.122 117.770 155.193 1.00 22.00 379 PHE A C 1
ATOM 4706 O O . PHE A 1 379 ? 136.378 116.586 155.424 1.00 34.00 379 PHE A O 1
ATOM 4723 N N . PRO A 1 380 ? 137.045 118.578 154.627 1.00 30.00 380 PRO A N 1
ATOM 4724 C CA . PRO A 1 380 ? 138.270 118.055 154.029 1.00 38.00 380 PRO A CA 1
ATOM 4725 C C . PRO A 1 380 ? 139.213 117.307 154.983 1.00 38.00 380 PRO A C 1
ATOM 4726 O O . PRO A 1 380 ? 139.602 116.200 154.622 1.00 46.00 380 PRO A O 1
ATOM 4737 N N . PRO A 1 381 ? 139.567 117.806 156.189 1.00 48.00 381 PRO A N 1
ATOM 4738 C CA . PRO A 1 381 ? 140.449 117.088 157.121 1.00 46.00 381 PRO A CA 1
ATOM 4739 C C . PRO A 1 381 ? 139.934 115.725 157.607 1.00 24.00 381 PRO A C 1
ATOM 4740 O O . PRO A 1 381 ? 140.725 114.911 158.079 1.00 26.00 381 PRO A O 1
ATOM 4751 N N . GLY A 1 382 ? 138.629 115.471 157.515 1.00 42.00 382 GLY A N 1
ATOM 4752 C CA . GLY A 1 382 ? 138.002 114.178 157.792 1.00 56.00 382 GLY A CA 1
ATOM 4753 C C . GLY A 1 382 ? 137.878 113.313 156.536 1.00 28.00 382 GLY A C 1
ATOM 4754 O O . GLY A 1 382 ? 138.857 113.042 155.841 1.00 44.00 382 GLY A O 1
ATOM 4758 N N . PHE A 1 383 ? 136.653 112.885 156.233 1.00 60.00 383 PHE A N 1
ATOM 4759 C CA . PHE A 1 383 ? 136.323 112.062 155.067 1.00 50.00 383 PHE A CA 1
ATOM 4760 C C . PHE A 1 383 ? 136.406 112.799 153.715 1.00 38.00 383 PHE A C 1
ATOM 4761 O O . PHE A 1 383 ? 136.653 112.166 152.696 1.00 84.00 383 PHE A O 1
ATOM 4778 N N . GLY A 1 384 ? 136.291 114.128 153.671 1.00 34.00 384 GLY A N 1
ATOM 4779 C CA . GLY A 1 384 ? 136.281 114.901 152.427 1.00 24.00 384 GLY A CA 1
ATOM 4780 C C . GLY A 1 384 ? 137.534 114.767 151.552 1.00 40.00 384 GLY A C 1
ATOM 4781 O O . GLY A 1 384 ? 137.426 114.891 150.334 1.00 64.00 384 GLY A O 1
ATOM 4785 N N . GLN A 1 385 ? 138.693 114.426 152.127 1.00 58.00 385 GLN A N 1
ATOM 4786 C CA . GLN A 1 385 ? 139.917 114.036 151.407 1.00 38.00 385 GLN A CA 1
ATOM 4787 C C . GLN A 1 385 ? 139.682 112.981 150.319 1.00 48.00 385 GLN A C 1
ATOM 4788 O O . GLN A 1 385 ? 140.256 113.064 149.241 1.00 62.00 385 GLN A O 1
ATOM 4802 N N . PHE A 1 386 ? 138.851 111.980 150.606 1.00 60.00 386 PHE A N 1
ATOM 4803 C CA . PHE A 1 386 ? 138.633 110.806 149.769 1.00 42.00 386 PHE A CA 1
ATOM 4804 C C . PHE A 1 386 ? 137.576 111.019 148.675 1.00 34.00 386 PHE A C 1
ATOM 4805 O O . PHE A 1 386 ? 137.271 110.095 147.931 1.00 50.00 386 PHE A O 1
ATOM 4822 N N . MET A 1 387 ? 137.033 112.231 148.543 1.00 30.00 387 MET A N 1
ATOM 4823 C CA . MET A 1 387 ? 136.068 112.606 147.505 1.00 28.00 387 MET A CA 1
ATOM 4824 C C . MET A 1 387 ? 136.261 114.045 146.994 1.00 40.00 387 MET A C 1
ATOM 4825 O O . MET A 1 387 ? 135.297 114.702 146.614 1.00 42.00 387 MET A O 1
ATOM 4839 N N . ALA A 1 388 ? 137.490 114.566 147.010 1.00 40.00 388 ALA A N 1
ATOM 4840 C CA . ALA A 1 388 ? 137.819 115.921 146.558 1.00 38.00 388 ALA A CA 1
ATOM 4841 C C . ALA A 1 388 ? 136.938 117.037 147.182 1.00 42.00 388 ALA A C 1
ATOM 4842 O O . ALA A 1 388 ? 136.611 118.023 146.525 1.00 48.00 388 ALA A O 1
ATOM 4849 N N . GLY A 1 389 ? 136.543 116.892 148.456 1.00 42.00 389 GLY A N 1
ATOM 4850 C CA . GLY A 1 389 ? 135.565 117.743 149.142 1.00 30.00 389 GLY A CA 1
ATOM 4851 C C . GLY A 1 389 ? 135.959 119.215 149.281 1.00 32.00 389 GLY A C 1
ATOM 4852 O O . GLY A 1 389 ? 135.091 120.066 149.461 1.00 36.00 389 GLY A O 1
ATOM 4856 N N . GLN A 1 390 ? 137.245 119.539 149.139 1.00 52.00 390 GLN A N 1
ATOM 4857 C CA . GLN A 1 390 ? 137.755 120.912 149.098 1.00 64.00 390 GLN A CA 1
ATOM 4858 C C . GLN A 1 390 ? 137.487 121.683 147.786 1.00 36.00 390 GLN A C 1
ATOM 4859 O O . GLN A 1 390 ? 137.607 122.907 147.787 1.00 58.00 390 GLN A O 1
ATOM 4873 N N . LEU A 1 391 ? 137.138 121.032 146.671 1.00 36.00 391 LEU A N 1
ATOM 4874 C CA . LEU A 1 391 ? 136.797 121.718 145.412 1.00 38.00 391 LEU A CA 1
ATOM 4875 C C . LEU A 1 391 ? 135.350 122.243 145.430 1.00 28.00 391 LEU A C 1
ATOM 4876 O O . LEU A 1 391 ? 134.443 121.565 145.906 1.00 50.00 391 LEU A O 1
ATOM 4892 N N . SER A 1 392 ? 135.088 123.407 144.833 1.00 34.00 392 SER A N 1
ATOM 4893 C CA . SER A 1 392 ? 133.721 123.832 144.502 1.00 38.00 392 SER A CA 1
ATOM 4894 C C . SER A 1 392 ? 133.145 123.012 143.340 1.00 30.00 392 SER A C 1
ATOM 4895 O O . SER A 1 392 ? 133.853 122.247 142.681 1.00 46.00 392 SER A O 1
ATOM 4903 N N . GLN A 1 393 ? 131.853 123.157 143.045 1.00 32.00 393 GLN A N 1
ATOM 4904 C CA . GLN A 1 393 ? 131.197 122.455 141.938 1.00 40.00 393 GLN A CA 1
ATOM 4905 C C . GLN A 1 393 ? 131.776 122.857 140.569 1.00 30.00 393 GLN A C 1
ATOM 4906 O O . GLN A 1 393 ? 132.018 121.991 139.729 1.00 26.00 393 GLN A O 1
ATOM 4920 N N . LYS A 1 394 ? 132.097 124.145 140.377 1.00 50.00 394 LYS A N 1
ATOM 4921 C CA . LYS A 1 394 ? 132.788 124.654 139.182 1.00 40.00 394 LYS A CA 1
ATOM 4922 C C . LYS A 1 394 ? 134.213 124.134 139.071 1.00 30.00 394 LYS A C 1
ATOM 4923 O O . LYS A 1 394 ? 134.577 123.636 138.018 1.00 62.00 394 LYS A O 1
ATOM 4942 N N . GLU A 1 395 ? 135.009 124.192 140.138 1.00 38.00 395 GLU A N 1
ATOM 4943 C CA . GLU A 1 395 ? 136.374 123.658 140.112 1.00 34.00 395 GLU A CA 1
ATOM 4944 C C . GLU A 1 395 ? 136.397 122.157 139.834 1.00 32.00 395 GLU A C 1
ATOM 4945 O O . GLU A 1 395 ? 137.204 121.703 139.035 1.00 90.00 395 GLU A O 1
ATOM 4957 N N . THR A 1 396 ? 135.473 121.387 140.408 1.00 42.00 396 THR A N 1
ATOM 4958 C CA . THR A 1 396 ? 135.354 119.946 140.156 1.00 36.00 396 THR A CA 1
ATOM 4959 C C . THR A 1 396 ? 135.215 119.671 138.662 1.00 34.00 396 THR A C 1
ATOM 4960 O O . THR A 1 396 ? 136.002 118.914 138.105 1.00 44.00 396 THR A O 1
ATOM 4971 N N . LEU A 1 397 ? 134.285 120.335 137.979 1.00 34.00 397 LEU A N 1
ATOM 4972 C CA . LEU A 1 397 ? 134.050 120.129 136.557 1.00 40.00 397 LEU A CA 1
ATOM 4973 C C . LEU A 1 397 ? 135.225 120.596 135.676 1.00 36.00 397 LEU A C 1
ATOM 4974 O O . LEU A 1 397 ? 135.606 119.896 134.743 1.00 68.00 397 LEU A O 1
ATOM 4990 N N . VAL A 1 398 ? 135.873 121.715 136.017 1.00 70.00 398 VAL A N 1
ATOM 4991 C CA . VAL A 1 398 ? 137.117 122.161 135.373 1.00 30.00 398 VAL A CA 1
ATOM 4992 C C . VAL A 1 398 ? 138.254 121.150 135.552 1.00 28.00 398 VAL A C 1
ATOM 4993 O O . VAL A 1 398 ? 138.999 120.919 134.607 1.00 76.00 398 VAL A O 1
ATOM 5006 N N . THR A 1 399 ? 138.402 120.484 136.698 1.00 42.00 399 THR A N 1
ATOM 5007 C CA . THR A 1 399 ? 139.417 119.426 136.840 1.00 56.00 399 THR A CA 1
ATOM 5008 C C . THR A 1 399 ? 139.111 118.169 136.019 1.00 36.00 399 THR A C 1
ATOM 5009 O O . THR A 1 399 ? 140.002 117.635 135.374 1.00 44.00 399 THR A O 1
ATOM 5020 N N . LEU A 1 400 ? 137.859 117.704 135.977 1.00 68.00 400 LEU A N 1
ATOM 5021 C CA . LEU A 1 400 ? 137.455 116.518 135.207 1.00 26.00 400 LEU A CA 1
ATOM 5022 C C . LEU A 1 400 ? 137.639 116.698 133.684 1.00 40.00 400 LEU A C 1
ATOM 5023 O O . LEU A 1 400 ? 138.120 115.789 133.012 1.00 36.00 400 LEU A O 1
ATOM 5039 N N . PHE A 1 401 ? 137.317 117.868 133.135 1.00 44.00 401 PHE A N 1
ATOM 5040 C CA . PHE A 1 401 ? 137.441 118.205 131.711 1.00 30.00 401 PHE A CA 1
ATOM 5041 C C . PHE A 1 401 ? 138.851 118.656 131.228 1.00 36.00 401 PHE A C 1
ATOM 5042 O O . PHE A 1 401 ? 138.971 119.132 130.103 1.00 44.00 401 PHE A O 1
ATOM 5059 N N . ASP A 1 402 ? 139.935 118.562 132.006 1.00 58.00 402 ASP A N 1
ATOM 5060 C CA . ASP A 1 402 ? 141.258 119.058 131.568 1.00 34.00 402 ASP A CA 1
ATOM 5061 C C . ASP A 1 402 ? 141.995 118.180 130.526 1.00 34.00 402 ASP A C 1
ATOM 5062 O O . ASP A 1 402 ? 141.736 116.988 130.369 1.00 52.00 402 ASP A O 1
ATOM 5071 N N . ASN A 1 403 ? 142.942 118.765 129.784 1.00 36.00 403 ASN A N 1
ATOM 5072 C CA . ASN A 1 403 ? 143.660 118.101 128.687 1.00 44.00 403 ASN A CA 1
ATOM 5073 C C . ASN A 1 403 ? 144.868 117.245 129.119 1.00 40.00 403 ASN A C 1
ATOM 5074 O O . ASN A 1 403 ? 145.788 117.036 128.331 1.00 102.00 403 ASN A O 1
ATOM 5085 N N . ARG A 1 404 ? 144.887 116.733 130.353 1.00 50.00 404 ARG A N 1
ATOM 5086 C CA . ARG A 1 404 ? 145.994 115.963 130.951 1.00 40.00 404 ARG A CA 1
ATOM 5087 C C . ARG A 1 404 ? 145.553 114.563 131.379 1.00 22.00 404 ARG A C 1
ATOM 5088 O O . ARG A 1 404 ? 144.401 114.351 131.736 1.00 94.00 404 ARG A O 1
ATOM 5109 N N . THR A 1 405 ? 146.476 113.609 131.399 1.00 34.00 405 THR A N 1
ATOM 5110 C CA . THR A 1 405 ? 146.230 112.242 131.879 1.00 48.00 405 THR A CA 1
ATOM 5111 C C . THR A 1 405 ? 146.731 112.138 133.313 1.00 38.00 405 THR A C 1
ATOM 5112 O O . THR A 1 405 ? 147.898 112.421 133.567 1.00 76.00 405 THR A O 1
ATOM 5123 N N . TRP A 1 406 ? 145.891 111.748 134.271 1.00 72.00 406 TRP A N 1
ATOM 5124 C CA . TRP A 1 406 ? 146.308 111.706 135.675 1.00 48.00 406 TRP A CA 1
ATOM 5125 C C . TRP A 1 406 ? 147.182 110.486 135.995 1.00 70.00 406 TRP A C 1
ATOM 5126 O O . TRP A 1 406 ? 148.154 110.629 136.732 1.00 78.00 406 TRP A O 1
ATOM 5147 N N . VAL A 1 407 ? 146.905 109.299 135.435 1.00 42.00 407 VAL A N 1
ATOM 5148 C CA . VAL A 1 407 ? 147.711 108.081 135.708 1.00 56.00 407 VAL A CA 1
ATOM 5149 C C . VAL A 1 407 ? 149.154 108.130 135.185 1.00 44.00 407 VAL A C 1
ATOM 5150 O O . VAL A 1 407 ? 149.985 107.327 135.610 1.00 58.00 407 VAL A O 1
ATOM 5163 N N . ARG A 1 408 ? 149.471 109.052 134.268 1.00 40.00 408 ARG A N 1
ATOM 5164 C CA . ARG A 1 408 ? 150.785 109.212 133.622 1.00 38.00 408 ARG A CA 1
ATOM 5165 C C . ARG A 1 408 ? 151.104 110.696 133.392 1.00 52.00 408 ARG A C 1
ATOM 5166 O O . ARG A 1 408 ? 150.631 111.293 132.417 1.00 22.00 408 ARG A O 1
ATOM 5187 N N . SER A 1 419 ? 145.276 122.360 140.833 1.00 52.00 419 SER A N 1
ATOM 5188 C CA . SER A 1 419 ? 144.285 121.487 141.471 1.00 82.00 419 SER A CA 1
ATOM 5189 C C . SER A 1 419 ? 143.948 120.228 140.661 1.00 78.00 419 SER A C 1
ATOM 5190 O O . SER A 1 419 ? 143.466 119.257 141.242 1.00 62.00 419 SER A O 1
ATOM 5198 N N . THR A 1 420 ? 144.188 120.209 139.340 1.00 148.00 420 THR A N 1
ATOM 5199 C CA . THR A 1 420 ? 143.470 119.282 138.446 1.00 88.00 420 THR A CA 1
ATOM 5200 C C . THR A 1 420 ? 143.729 117.811 138.721 1.00 108.00 420 THR A C 1
ATOM 5201 O O . THR A 1 420 ? 142.773 117.052 138.736 1.00 202.00 420 THR A O 1
ATOM 5212 N N . SER A 1 421 ? 144.961 117.395 139.006 1.00 94.00 421 SER A N 1
ATOM 5213 C CA . SER A 1 421 ? 145.242 116.052 139.537 1.00 104.00 421 SER A CA 1
ATOM 5214 C C . SER A 1 421 ? 145.227 116.032 141.078 1.00 122.00 421 SER A C 1
ATOM 5215 O O . SER A 1 421 ? 144.767 115.074 141.693 1.00 100.00 421 SER A O 1
ATOM 5223 N N . GLN A 1 422 ? 145.705 117.105 141.725 1.00 88.00 422 GLN A N 1
ATOM 5224 C CA . GLN A 1 422 ? 146.101 117.117 143.144 1.00 44.00 422 GLN A CA 1
ATOM 5225 C C . GLN A 1 422 ? 144.964 116.796 144.121 1.00 44.00 422 GLN A C 1
ATOM 5226 O O . GLN A 1 422 ? 145.142 115.960 145.004 1.00 42.00 422 GLN A O 1
ATOM 5240 N N . ALA A 1 423 ? 143.783 117.395 143.968 1.00 70.00 423 ALA A N 1
ATOM 5241 C CA . ALA A 1 423 ? 142.646 117.125 144.854 1.00 34.00 423 ALA A CA 1
ATOM 5242 C C . ALA A 1 423 ? 142.087 115.694 144.716 1.00 26.00 423 ALA A C 1
ATOM 5243 O O . ALA A 1 423 ? 141.529 115.153 145.666 1.00 38.00 423 ALA A O 1
ATOM 5250 N N . TRP A 1 424 ? 142.272 115.065 143.554 1.00 58.00 424 TRP A N 1
ATOM 5251 C CA . TRP A 1 424 ? 141.900 113.679 143.271 1.00 48.00 424 TRP A CA 1
ATOM 5252 C C . TRP A 1 424 ? 142.980 112.671 143.666 1.00 42.00 424 TRP A C 1
ATOM 5253 O O . TRP A 1 424 ? 142.711 111.475 143.725 1.00 26.00 424 TRP A O 1
ATOM 5274 N N . ASN A 1 425 ? 144.194 113.142 143.957 1.00 44.00 425 ASN A N 1
ATOM 5275 C CA . ASN A 1 425 ? 145.342 112.332 144.354 1.00 52.00 425 ASN A CA 1
ATOM 5276 C C . ASN A 1 425 ? 145.842 112.688 145.779 1.00 36.00 425 ASN A C 1
ATOM 5277 O O . ASN A 1 425 ? 146.974 113.153 145.932 1.00 58.00 425 ASN A O 1
ATOM 5288 N N . PRO A 1 426 ? 145.030 112.486 146.842 1.00 44.00 426 PRO A N 1
ATOM 5289 C CA . PRO A 1 426 ? 145.472 112.654 148.228 1.00 74.00 426 PRO A CA 1
ATOM 5290 C C . PRO A 1 426 ? 146.520 111.590 148.605 1.00 46.00 426 PRO A C 1
ATOM 5291 O O . PRO A 1 426 ? 146.515 110.494 148.043 1.00 62.00 426 PRO A O 1
ATOM 5302 N N . PRO A 1 427 ? 147.401 111.846 149.589 1.00 64.00 427 PRO A N 1
ATOM 5303 C CA . PRO A 1 427 ? 148.552 110.979 149.867 1.00 60.00 427 PRO A CA 1
ATOM 5304 C C . PRO A 1 427 ? 148.195 109.570 150.365 1.00 36.00 427 PRO A C 1
ATOM 5305 O O . PRO A 1 427 ? 149.017 108.658 150.285 1.00 28.00 427 PRO A O 1
ATOM 5316 N N . ARG A 1 428 ? 146.978 109.383 150.881 1.00 60.00 428 ARG A N 1
ATOM 5317 C CA . ARG A 1 428 ? 146.486 108.139 151.500 1.00 46.00 428 ARG A CA 1
ATOM 5318 C C . ARG A 1 428 ? 145.813 107.166 150.515 1.00 62.00 428 ARG A C 1
ATOM 5319 O O . ARG A 1 428 ? 145.506 106.040 150.903 1.00 64.00 428 ARG A O 1
ATOM 5340 N N . ALA A 1 429 ? 145.565 107.584 149.269 1.00 70.00 429 ALA A N 1
ATOM 5341 C CA . ALA A 1 429 ? 144.778 106.854 148.265 1.00 40.00 429 ALA A CA 1
ATOM 5342 C C . ALA A 1 429 ? 145.348 107.036 146.833 1.00 36.00 429 ALA A C 1
ATOM 5343 O O . ALA A 1 429 ? 146.524 107.350 146.655 1.00 84.00 429 ALA A O 1
ATOM 5350 N N . ASN A 1 430 ? 144.522 106.829 145.803 1.00 40.00 430 ASN A N 1
ATOM 5351 C CA . ASN A 1 430 ? 144.831 107.083 144.389 1.00 50.00 430 ASN A CA 1
ATOM 5352 C C . ASN A 1 430 ? 143.616 107.678 143.641 1.00 28.00 430 ASN A C 1
ATOM 5353 O O . ASN A 1 430 ? 142.527 107.791 144.210 1.00 56.00 430 ASN A O 1
ATOM 5364 N N . VAL A 1 431 ? 143.786 108.067 142.371 1.00 56.00 431 VAL A N 1
ATOM 5365 C CA . VAL A 1 431 ? 142.722 108.702 141.572 1.00 56.00 431 VAL A CA 1
ATOM 5366 C C . VAL A 1 431 ? 141.545 107.783 141.247 1.00 50.00 431 VAL A C 1
ATOM 5367 O O . VAL A 1 431 ? 140.421 108.266 141.202 1.00 52.00 431 VAL A O 1
ATOM 5380 N N . PHE A 1 432 ? 141.752 106.473 141.069 1.00 38.00 432 PHE A N 1
ATOM 5381 C CA . PHE A 1 432 ? 140.663 105.530 140.791 1.00 40.00 432 PHE A CA 1
ATOM 5382 C C . PHE A 1 432 ? 139.728 105.398 141.987 1.00 50.00 432 PHE A C 1
ATOM 5383 O O . PHE A 1 432 ? 138.523 105.602 141.867 1.00 30.00 432 PHE A O 1
ATOM 5400 N N . LEU A 1 433 ? 140.288 105.128 143.169 1.00 74.00 433 LEU A N 1
ATOM 5401 C CA . LEU A 1 433 ? 139.528 105.002 144.410 1.00 50.00 433 LEU A CA 1
ATOM 5402 C C . LEU A 1 433 ? 138.780 106.297 144.748 1.00 16.00 433 LEU A C 1
ATOM 5403 O O . LEU A 1 433 ? 137.609 106.258 145.100 1.00 28.00 433 LEU A O 1
ATOM 5419 N N . THR A 1 434 ? 139.411 107.451 144.558 1.00 36.00 434 THR A N 1
ATOM 5420 C CA . THR A 1 434 ? 138.795 108.768 144.775 1.00 34.00 434 THR A CA 1
ATOM 5421 C C . THR A 1 434 ? 137.668 109.087 143.783 1.00 34.00 434 THR A C 1
ATOM 5422 O O . THR A 1 434 ? 136.678 109.693 144.173 1.00 46.00 434 THR A O 1
ATOM 5433 N N . LEU A 1 435 ? 137.752 108.653 142.520 1.00 46.00 435 LEU A N 1
ATOM 5434 C CA . LEU A 1 435 ? 136.643 108.762 141.567 1.00 32.00 435 LEU A CA 1
ATOM 5435 C C . LEU A 1 435 ? 135.466 107.859 141.952 1.00 30.00 435 LEU A C 1
ATOM 5436 O O . LEU A 1 435 ? 134.326 108.304 141.921 1.00 34.00 435 LEU A O 1
ATOM 5452 N N . VAL A 1 436 ? 135.712 106.611 142.361 1.00 52.00 436 VAL A N 1
ATOM 5453 C CA . VAL A 1 436 ? 134.658 105.678 142.790 1.00 28.00 436 VAL A CA 1
ATOM 5454 C C . VAL A 1 436 ? 133.935 106.171 144.042 1.00 40.00 436 VAL A C 1
ATOM 5455 O O . VAL A 1 436 ? 132.710 106.185 144.071 1.00 50.00 436 VAL A O 1
ATOM 5468 N N . ILE A 1 437 ? 134.659 106.642 145.061 1.00 64.00 437 ILE A N 1
ATOM 5469 C CA . ILE A 1 437 ? 134.048 107.195 146.275 1.00 48.00 437 ILE A CA 1
ATOM 5470 C C . ILE A 1 437 ? 133.285 108.485 145.964 1.00 22.00 437 ILE A C 1
ATOM 5471 O O . ILE A 1 437 ? 132.176 108.652 146.456 1.00 48.00 437 ILE A O 1
ATOM 5487 N N . PHE A 1 438 ? 133.802 109.369 145.109 1.00 48.00 438 PHE A N 1
ATOM 5488 C CA . PHE A 1 438 ? 133.064 110.545 144.670 1.00 32.00 438 PHE A CA 1
ATOM 5489 C C . PHE A 1 438 ? 131.739 110.170 144.007 1.00 44.00 438 PHE A C 1
ATOM 5490 O O . PHE A 1 438 ? 130.710 110.710 144.390 1.00 42.00 438 PHE A O 1
ATOM 5507 N N . ILE A 1 439 ? 131.747 109.221 143.065 1.00 54.00 439 ILE A N 1
ATOM 5508 C CA . ILE A 1 439 ? 130.552 108.787 142.329 1.00 50.00 439 ILE A CA 1
ATOM 5509 C C . ILE A 1 439 ? 129.495 108.227 143.286 1.00 40.00 439 ILE A C 1
ATOM 5510 O O . ILE A 1 439 ? 128.357 108.680 143.268 1.00 38.00 439 ILE A O 1
ATOM 5526 N N . LEU A 1 440 ? 129.857 107.286 144.161 1.00 46.00 440 LEU A N 1
ATOM 5527 C CA . LEU A 1 440 ? 128.910 106.646 145.074 1.00 34.00 440 LEU A CA 1
ATOM 5528 C C . LEU A 1 440 ? 128.372 107.584 146.162 1.00 26.00 440 LEU A C 1
ATOM 5529 O O . LEU A 1 440 ? 127.189 107.526 146.467 1.00 34.00 440 LEU A O 1
ATOM 5545 N N . MET A 1 441 ? 129.191 108.467 146.733 1.00 64.00 441 MET A N 1
ATOM 5546 C CA . MET A 1 441 ? 128.728 109.468 147.701 1.00 36.00 441 MET A CA 1
ATOM 5547 C C . MET A 1 441 ? 127.870 110.550 147.056 1.00 24.00 441 MET A C 1
ATOM 5548 O O . MET A 1 441 ? 126.781 110.827 147.545 1.00 52.00 441 MET A O 1
ATOM 5562 N N . LYS A 1 442 ? 128.296 111.143 145.937 1.00 38.00 442 LYS A N 1
ATOM 5563 C CA . LYS A 1 442 ? 127.522 112.187 145.257 1.00 38.00 442 LYS A CA 1
ATOM 5564 C C . LYS A 1 442 ? 126.192 111.674 144.727 1.00 28.00 442 LYS A C 1
ATOM 5565 O O . LYS A 1 442 ? 125.258 112.471 144.679 1.00 42.00 442 LYS A O 1
ATOM 5584 N N . PHE A 1 443 ? 126.075 110.388 144.386 1.00 42.00 443 PHE A N 1
ATOM 5585 C CA . PHE A 1 443 ? 124.829 109.780 143.924 1.00 34.00 443 PHE A CA 1
ATOM 5586 C C . PHE A 1 443 ? 123.704 109.877 144.965 1.00 42.00 443 PHE A C 1
ATOM 5587 O O . PHE A 1 443 ? 122.700 110.539 144.711 1.00 26.00 443 PHE A O 1
ATOM 5604 N N . TRP A 1 444 ? 123.879 109.311 146.167 1.00 40.00 444 TRP A N 1
ATOM 5605 C CA . TRP A 1 444 ? 122.859 109.417 147.215 1.00 32.00 444 TRP A CA 1
ATOM 5606 C C . TRP A 1 444 ? 122.724 110.836 147.766 1.00 20.00 444 TRP A C 1
ATOM 5607 O O . TRP A 1 444 ? 121.609 111.267 148.029 1.00 34.00 444 TRP A O 1
ATOM 5628 N N . MET A 1 445 ? 123.812 111.603 147.894 1.00 58.00 445 MET A N 1
ATOM 5629 C CA . MET A 1 445 ? 123.741 112.984 148.391 1.00 46.00 445 MET A CA 1
ATOM 5630 C C . MET A 1 445 ? 122.896 113.882 147.488 1.00 26.00 445 MET A C 1
ATOM 5631 O O . MET A 1 445 ? 122.103 114.663 147.994 1.00 60.00 445 MET A O 1
ATOM 5645 N N . SER A 1 446 ? 123.013 113.768 146.165 1.00 42.00 446 SER A N 1
ATOM 5646 C CA . SER A 1 446 ? 122.221 114.560 145.215 1.00 38.00 446 SER A CA 1
ATOM 5647 C C . SER A 1 446 ? 120.756 114.110 145.148 1.00 42.00 446 SER A C 1
ATOM 5648 O O . SER A 1 446 ? 119.863 114.950 145.030 1.00 50.00 446 SER A O 1
ATOM 5656 N N . ALA A 1 447 ? 120.484 112.802 145.260 1.00 42.00 447 ALA A N 1
ATOM 5657 C CA . ALA A 1 447 ? 119.122 112.273 145.303 1.00 44.00 447 ALA A CA 1
ATOM 5658 C C . ALA A 1 447 ? 118.375 112.737 146.565 1.00 28.00 447 ALA A C 1
ATOM 5659 O O . ALA A 1 447 ? 117.221 113.134 146.476 1.00 32.00 447 ALA A O 1
ATOM 5666 N N . LEU A 1 448 ? 119.042 112.756 147.723 1.00 54.00 448 LEU A N 1
ATOM 5667 C CA . LEU A 1 448 ? 118.508 113.283 148.978 1.00 44.00 448 LEU A CA 1
ATOM 5668 C C . LEU A 1 448 ? 118.358 114.812 148.964 1.00 28.00 448 LEU A C 1
ATOM 5669 O O . LEU A 1 448 ? 117.274 115.320 149.237 1.00 24.00 448 LEU A O 1
ATOM 5685 N N . ALA A 1 449 ? 119.407 115.558 148.611 1.00 68.00 449 ALA A N 1
ATOM 5686 C CA . ALA A 1 449 ? 119.422 117.022 148.661 1.00 44.00 449 ALA A CA 1
ATOM 5687 C C . ALA A 1 449 ? 118.373 117.691 147.764 1.00 28.00 449 ALA A C 1
ATOM 5688 O O . ALA A 1 449 ? 117.826 118.725 148.126 1.00 40.00 449 ALA A O 1
ATOM 5695 N N . THR A 1 450 ? 118.025 117.104 146.621 1.00 36.00 450 THR A N 1
ATOM 5696 C CA . THR A 1 450 ? 117.001 117.677 145.725 1.00 48.00 450 THR A CA 1
ATOM 5697 C C . THR A 1 450 ? 115.546 117.512 146.216 1.00 32.00 450 THR A C 1
ATOM 5698 O O . THR A 1 450 ? 114.638 118.070 145.610 1.00 34.00 450 THR A O 1
ATOM 5709 N N . THR A 1 451 ? 115.299 116.822 147.341 1.00 60.00 451 THR A N 1
ATOM 5710 C CA . THR A 1 451 ? 113.969 116.726 147.984 1.00 48.00 451 THR A CA 1
ATOM 5711 C C . THR A 1 451 ? 113.670 117.804 149.040 1.00 56.00 451 THR A C 1
ATOM 5712 O O . THR A 1 451 ? 112.522 117.939 149.457 1.00 24.00 451 THR A O 1
ATOM 5723 N N . ILE A 1 452 ? 114.657 118.575 149.506 1.00 52.00 452 ILE A N 1
ATOM 5724 C CA . ILE A 1 452 ? 114.481 119.471 150.663 1.00 46.00 452 ILE A CA 1
ATOM 5725 C C . ILE A 1 452 ? 113.685 120.756 150.312 1.00 30.00 452 ILE A C 1
ATOM 5726 O O . ILE A 1 452 ? 113.660 121.143 149.148 1.00 42.00 452 ILE A O 1
ATOM 5742 N N . PRO A 1 453 ? 113.020 121.433 151.274 1.00 58.00 453 PRO A N 1
ATOM 5743 C CA . PRO A 1 453 ? 112.151 122.607 151.059 1.00 50.00 453 PRO A CA 1
ATOM 5744 C C . PRO A 1 453 ? 112.785 123.914 150.528 1.00 22.00 453 PRO A C 1
ATOM 5745 O O . PRO A 1 453 ? 112.467 124.995 151.016 1.00 28.00 453 PRO A O 1
ATOM 5756 N N . VAL A 1 454 ? 113.671 123.867 149.538 1.00 46.00 454 VAL A N 1
ATOM 5757 C CA . VAL A 1 454 ? 114.340 125.040 148.935 1.00 50.00 454 VAL A CA 1
ATOM 5758 C C . VAL A 1 454 ? 114.106 125.082 147.420 1.00 34.00 454 VAL A C 1
ATOM 5759 O O . VAL A 1 454 ? 113.892 124.030 146.815 1.00 34.00 454 VAL A O 1
ATOM 5772 N N . PRO A 1 455 ? 114.128 126.257 146.766 1.00 40.00 455 PRO A N 1
ATOM 5773 C CA . PRO A 1 455 ? 114.269 126.343 145.311 1.00 44.00 455 PRO A CA 1
ATOM 5774 C C . PRO A 1 455 ? 115.538 125.620 144.839 1.00 28.00 455 PRO A C 1
ATOM 5775 O O . PRO A 1 455 ? 116.628 125.984 145.269 1.00 48.00 455 PRO A O 1
ATOM 5786 N N . CYS A 1 456 ? 115.441 124.589 144.005 1.00 34.00 456 CYS A N 1
ATOM 5787 C CA . CYS A 1 456 ? 116.613 123.887 143.473 1.00 42.00 456 CYS A CA 1
ATOM 5788 C C . CYS A 1 456 ? 116.302 123.044 142.224 1.00 28.00 456 CYS A C 1
ATOM 5789 O O . CYS A 1 456 ? 115.195 122.556 142.044 1.00 72.00 456 CYS A O 1
ATOM 5797 N N . GLY A 1 457 ? 117.304 122.856 141.366 1.00 40.00 457 GLY A N 1
ATOM 5798 C CA . GLY A 1 457 ? 117.274 121.956 140.214 1.00 26.00 457 GLY A CA 1
ATOM 5799 C C . GLY A 1 457 ? 118.168 120.736 140.414 1.00 26.00 457 GLY A C 1
ATOM 5800 O O . GLY A 1 457 ? 118.705 120.526 141.498 1.00 60.00 457 GLY A O 1
ATOM 5804 N N . ALA A 1 458 ? 118.368 119.938 139.371 1.00 50.00 458 ALA A N 1
ATOM 5805 C CA . ALA A 1 458 ? 119.119 118.683 139.439 1.00 36.00 458 ALA A CA 1
ATOM 5806 C C . ALA A 1 458 ? 120.106 118.437 138.281 1.00 22.00 458 ALA A C 1
ATOM 5807 O O . ALA A 1 458 ? 120.851 117.463 138.357 1.00 58.00 458 ALA A O 1
ATOM 5814 N N . PHE A 1 459 ? 120.178 119.281 137.242 1.00 24.00 459 PHE A N 1
ATOM 5815 C CA . PHE A 1 459 ? 121.029 119.004 136.073 1.00 34.00 459 PHE A CA 1
ATOM 5816 C C . PHE A 1 459 ? 122.539 119.003 136.374 1.00 24.00 459 PHE A C 1
ATOM 5817 O O . PHE A 1 459 ? 123.168 117.968 136.185 1.00 24.00 459 PHE A O 1
ATOM 5834 N N . MET A 1 460 ? 123.148 120.088 136.872 1.00 40.00 460 MET A N 1
ATOM 5835 C CA . MET A 1 460 ? 124.584 120.093 137.190 1.00 38.00 460 MET A CA 1
ATOM 5836 C C . MET A 1 460 ? 125.017 119.030 138.208 1.00 26.00 460 MET A C 1
ATOM 5837 O O . MET A 1 460 ? 126.072 118.440 138.001 1.00 42.00 460 MET A O 1
ATOM 5851 N N . PRO A 1 461 ? 124.244 118.698 139.262 1.00 48.00 461 PRO A N 1
ATOM 5852 C CA . PRO A 1 461 ? 124.517 117.538 140.097 1.00 48.00 461 PRO A CA 1
ATOM 5853 C C . PRO A 1 461 ? 124.673 116.217 139.334 1.00 26.00 461 PRO A C 1
ATOM 5854 O O . PRO A 1 461 ? 125.636 115.511 139.595 1.00 46.00 461 PRO A O 1
ATOM 5865 N N . VAL A 1 462 ? 123.792 115.861 138.384 1.00 42.00 462 VAL A N 1
ATOM 5866 C CA . VAL A 1 462 ? 123.933 114.602 137.616 1.00 34.00 462 VAL A CA 1
ATOM 5867 C C . VAL A 1 462 ? 124.967 114.710 136.493 1.00 26.00 462 VAL A C 1
ATOM 5868 O O . VAL A 1 462 ? 125.696 113.761 136.243 1.00 36.00 462 VAL A O 1
ATOM 5881 N N . PHE A 1 463 ? 125.125 115.881 135.877 1.00 52.00 463 PHE A N 1
ATOM 5882 C CA . PHE A 1 463 ? 126.177 116.160 134.897 1.00 40.00 463 PHE A CA 1
ATOM 5883 C C . PHE A 1 463 ? 127.593 115.975 135.481 1.00 22.00 463 PHE A C 1
ATOM 5884 O O . PHE A 1 463 ? 128.435 115.326 134.875 1.00 50.00 463 PHE A O 1
ATOM 5901 N N . VAL A 1 464 ? 127.838 116.443 136.707 1.00 44.00 464 VAL A N 1
ATOM 5902 C CA . VAL A 1 464 ? 129.093 116.234 137.453 1.00 52.00 464 VAL A CA 1
ATOM 5903 C C . VAL A 1 464 ? 129.336 114.768 137.849 1.00 40.00 464 VAL A C 1
ATOM 5904 O O . VAL A 1 464 ? 130.477 114.318 137.785 1.00 34.00 464 VAL A O 1
ATOM 5917 N N . ILE A 1 465 ? 128.308 113.986 138.203 1.00 30.00 465 ILE A N 1
ATOM 5918 C CA . ILE A 1 465 ? 128.449 112.539 138.469 1.00 44.00 465 ILE A CA 1
ATOM 5919 C C . ILE A 1 465 ? 128.824 111.788 137.186 1.00 32.00 465 ILE A C 1
ATOM 5920 O O . ILE A 1 465 ? 129.707 110.935 137.198 1.00 42.00 465 ILE A O 1
ATOM 5936 N N . GLY A 1 466 ? 128.199 112.136 136.058 1.00 54.00 466 GLY A N 1
ATOM 5937 C CA . GLY A 1 466 ? 128.516 111.566 134.757 1.00 32.00 466 GLY A CA 1
ATOM 5938 C C . GLY A 1 466 ? 129.931 111.891 134.286 1.00 24.00 466 GLY A C 1
ATOM 5939 O O . GLY A 1 466 ? 130.632 111.013 133.804 1.00 24.00 466 GLY A O 1
ATOM 5943 N N . ALA A 1 467 ? 130.382 113.133 134.469 1.00 52.00 467 ALA A N 1
ATOM 5944 C CA . ALA A 1 467 ? 131.749 113.554 134.191 1.00 32.00 467 ALA A CA 1
ATOM 5945 C C . ALA A 1 467 ? 132.799 112.747 134.969 1.00 32.00 467 ALA A C 1
ATOM 5946 O O . ALA A 1 467 ? 133.817 112.370 134.397 1.00 34.00 467 ALA A O 1
ATOM 5953 N N . ALA A 1 468 ? 132.565 112.423 136.240 1.00 48.00 468 ALA A N 1
ATOM 5954 C CA . ALA A 1 468 ? 133.457 111.567 137.013 1.00 34.00 468 ALA A CA 1
ATOM 5955 C C . ALA A 1 468 ? 133.425 110.107 136.545 1.00 28.00 468 ALA A C 1
ATOM 5956 O O . ALA A 1 468 ? 134.470 109.472 136.433 1.00 54.00 468 ALA A O 1
ATOM 5963 N N . PHE A 1 469 ? 132.247 109.570 136.227 1.00 26.00 469 PHE A N 1
ATOM 5964 C CA . PHE A 1 469 ? 132.127 108.216 135.686 1.00 38.00 469 PHE A CA 1
ATOM 5965 C C . PHE A 1 469 ? 132.810 108.082 134.317 1.00 42.00 469 PHE A C 1
ATOM 5966 O O . PHE A 1 469 ? 133.525 107.121 134.070 1.00 56.00 469 PHE A O 1
ATOM 5983 N N . GLY A 1 470 ? 132.691 109.090 133.456 1.00 62.00 470 GLY A N 1
ATOM 5984 C CA . GLY A 1 470 ? 133.457 109.192 132.223 1.00 40.00 470 GLY A CA 1
ATOM 5985 C C . GLY A 1 470 ? 134.972 109.256 132.438 1.00 22.00 470 GLY A C 1
ATOM 5986 O O . GLY A 1 470 ? 135.691 108.490 131.802 1.00 38.00 470 GLY A O 1
ATOM 5990 N N . ARG A 1 471 ? 135.478 110.085 133.367 1.00 48.00 471 ARG A N 1
ATOM 5991 C CA . ARG A 1 471 ? 136.903 110.103 133.755 1.00 32.00 471 ARG A CA 1
ATOM 5992 C C . ARG A 1 471 ? 137.405 108.750 134.216 1.00 26.00 471 ARG A C 1
ATOM 5993 O O . ARG A 1 471 ? 138.525 108.404 133.880 1.00 58.00 471 ARG A O 1
ATOM 6014 N N . LEU A 1 472 ? 136.616 107.979 134.954 1.00 44.00 472 LEU A N 1
ATOM 6015 C CA . LEU A 1 472 ? 137.028 106.665 135.418 1.00 36.00 472 LEU A CA 1
ATOM 6016 C C . LEU A 1 472 ? 137.284 105.704 134.249 1.00 44.00 472 LEU A C 1
ATOM 6017 O O . LEU A 1 472 ? 138.275 104.971 134.256 1.00 28.00 472 LEU A O 1
ATOM 6033 N N . VAL A 1 473 ? 136.440 105.731 133.215 1.00 58.00 473 VAL A N 1
ATOM 6034 C CA . VAL A 1 473 ? 136.624 104.915 132.003 1.00 30.00 473 VAL A CA 1
ATOM 6035 C C . VAL A 1 473 ? 137.806 105.426 131.167 1.00 32.00 473 VAL A C 1
ATOM 6036 O O . VAL A 1 473 ? 138.644 104.631 130.755 1.00 30.00 473 VAL A O 1
ATOM 6049 N N . GLY A 1 474 ? 137.953 106.739 130.982 1.00 50.00 474 GLY A N 1
ATOM 6050 C CA . GLY A 1 474 ? 139.086 107.351 130.281 1.00 28.00 474 GLY A CA 1
ATOM 6051 C C . GLY A 1 474 ? 140.451 107.084 130.927 1.00 26.00 474 GLY A C 1
ATOM 6052 O O . GLY A 1 474 ? 141.382 106.690 130.236 1.00 62.00 474 GLY A O 1
ATOM 6056 N N . GLU A 1 475 ? 140.586 107.229 132.247 1.00 58.00 475 GLU A N 1
ATOM 6057 C CA . GLU A 1 475 ? 141.820 106.894 132.974 1.00 44.00 475 GLU A CA 1
ATOM 6058 C C . GLU A 1 475 ? 142.097 105.384 132.982 1.00 34.00 475 GLU A C 1
ATOM 6059 O O . GLU A 1 475 ? 143.252 104.979 132.909 1.00 40.00 475 GLU A O 1
ATOM 6071 N N . SER A 1 476 ? 141.068 104.526 132.991 1.00 44.00 476 SER A N 1
ATOM 6072 C CA . SER A 1 476 ? 141.255 103.070 132.846 1.00 30.00 476 SER A CA 1
ATOM 6073 C C . SER A 1 476 ? 141.732 102.689 131.440 1.00 52.00 476 SER A C 1
ATOM 6074 O O . SER A 1 476 ? 142.629 101.863 131.306 1.00 78.00 476 SER A O 1
ATOM 6082 N N . MET A 1 477 ? 141.192 103.300 130.378 1.00 56.00 477 MET A N 1
ATOM 6083 C CA . MET A 1 477 ? 141.677 103.082 129.009 1.00 36.00 477 MET A CA 1
ATOM 6084 C C . MET A 1 477 ? 143.127 103.557 128.850 1.00 34.00 477 MET A C 1
ATOM 6085 O O . MET A 1 477 ? 143.963 102.829 128.326 1.00 36.00 477 MET A O 1
ATOM 6099 N N . ALA A 1 478 ? 143.456 104.745 129.357 1.00 62.00 478 ALA A N 1
ATOM 6100 C CA . ALA A 1 478 ? 144.800 105.296 129.316 1.00 34.00 478 ALA A CA 1
ATOM 6101 C C . ALA A 1 478 ? 145.816 104.511 130.165 1.00 58.00 478 ALA A C 1
ATOM 6102 O O . ALA A 1 478 ? 147.001 104.498 129.826 1.00 60.00 478 ALA A O 1
ATOM 6109 N N . ALA A 1 479 ? 145.389 103.848 131.241 1.00 52.00 479 ALA A N 1
ATOM 6110 C CA . ALA A 1 479 ? 146.233 102.947 132.016 1.00 46.00 479 ALA A CA 1
ATOM 6111 C C . ALA A 1 479 ? 146.454 101.589 131.327 1.00 52.00 479 ALA A C 1
ATOM 6112 O O . ALA A 1 479 ? 147.536 101.016 131.445 1.00 62.00 479 ALA A O 1
ATOM 6119 N N . TRP A 1 480 ? 145.460 101.069 130.598 1.00 60.00 480 TRP A N 1
ATOM 6120 C CA . TRP A 1 480 ? 145.567 99.792 129.886 1.00 38.00 480 TRP A CA 1
ATOM 6121 C C . TRP A 1 480 ? 146.374 99.899 128.581 1.00 40.00 480 TRP A C 1
ATOM 6122 O O . TRP A 1 480 ? 147.145 98.997 128.259 1.00 56.00 480 TRP A O 1
ATOM 6143 N N . PHE A 1 481 ? 146.221 100.999 127.836 1.00 64.00 481 PHE A N 1
ATOM 6144 C CA . PHE A 1 481 ? 146.885 101.263 126.556 1.00 38.00 481 PHE A CA 1
ATOM 6145 C C . PHE A 1 481 ? 147.846 102.467 126.655 1.00 30.00 481 PHE A C 1
ATOM 6146 O O . PHE A 1 481 ? 147.552 103.540 126.123 1.00 42.00 481 PHE A O 1
ATOM 6163 N N . PRO A 1 482 ? 148.989 102.344 127.352 1.00 46.00 482 PRO A N 1
ATOM 6164 C CA . PRO A 1 482 ? 149.817 103.490 127.733 1.00 60.00 482 PRO A CA 1
ATOM 6165 C C . PRO A 1 482 ? 150.516 104.197 126.565 1.00 42.00 482 PRO A C 1
ATOM 6166 O O . PRO A 1 482 ? 150.702 105.409 126.601 1.00 32.00 482 PRO A O 1
ATOM 6177 N N . ASP A 1 483 ? 150.861 103.469 125.504 1.00 104.00 483 ASP A N 1
ATOM 6178 C CA . ASP A 1 483 ? 151.463 104.007 124.272 1.00 60.00 483 ASP A CA 1
ATOM 6179 C C . ASP A 1 483 ? 150.429 104.356 123.181 1.00 50.00 483 ASP A C 1
ATOM 6180 O O . ASP A 1 483 ? 150.793 104.624 122.038 1.00 66.00 483 ASP A O 1
ATOM 6189 N N . GLY A 1 484 ? 149.136 104.362 123.520 1.00 70.00 484 GLY A N 1
ATOM 6190 C CA . GLY A 1 484 ? 148.022 104.476 122.580 1.00 52.00 484 GLY A CA 1
ATOM 6191 C C . GLY A 1 484 ? 147.467 103.114 122.148 1.00 32.00 484 GLY A C 1
ATOM 6192 O O . GLY A 1 484 ? 148.082 102.069 122.360 1.00 36.00 484 GLY A O 1
ATOM 6196 N N . ILE A 1 485 ? 146.258 103.123 121.585 1.00 46.00 485 ILE A N 1
ATOM 6197 C CA . ILE A 1 485 ? 145.493 101.902 121.277 1.00 56.00 485 ILE A CA 1
ATOM 6198 C C . ILE A 1 485 ? 145.921 101.241 119.954 1.00 68.00 485 ILE A C 1
ATOM 6199 O O . ILE A 1 485 ? 146.024 100.018 119.867 1.00 64.00 485 ILE A O 1
ATOM 6215 N N . HIS A 1 486 ? 146.224 102.048 118.936 1.00 52.00 486 HIS A N 1
ATOM 6216 C CA . HIS A 1 486 ? 146.793 101.636 117.644 1.00 98.00 486 HIS A CA 1
ATOM 6217 C C . HIS A 1 486 ? 148.296 101.325 117.710 1.00 58.00 486 HIS A C 1
ATOM 6218 O O . HIS A 1 486 ? 149.033 101.855 118.541 1.00 72.00 486 HIS A O 1
ATOM 6232 N N . THR A 1 487 ? 148.766 100.453 116.819 1.00 98.00 487 THR A N 1
ATOM 6233 C CA . THR A 1 487 ? 150.154 99.957 116.793 1.00 234.00 487 THR A CA 1
ATOM 6234 C C . THR A 1 487 ? 151.156 101.068 116.469 1.00 64.00 487 THR A C 1
ATOM 6235 O O . THR A 1 487 ? 151.406 101.382 115.299 1.00 54.00 487 THR A O 1
ATOM 6246 N N . THR A 1 491 ? 150.764 107.031 116.333 1.00 40.00 491 THR A N 1
ATOM 6247 C CA . THR A 1 491 ? 151.014 106.763 117.755 1.00 78.00 491 THR A CA 1
ATOM 6248 C C . THR A 1 491 ? 150.531 107.916 118.655 1.00 62.00 491 THR A C 1
ATOM 6249 O O . THR A 1 491 ? 151.157 108.291 119.644 1.00 84.00 491 THR A O 1
ATOM 6260 N N . TYR A 1 492 ? 149.385 108.503 118.299 1.00 120.00 492 TYR A N 1
ATOM 6261 C CA . TYR A 1 492 ? 148.606 109.398 119.163 1.00 66.00 492 TYR A CA 1
ATOM 6262 C C . TYR A 1 492 ? 148.116 108.660 120.424 1.00 38.00 492 TYR A C 1
ATOM 6263 O O . TYR A 1 492 ? 147.734 107.493 120.348 1.00 72.00 492 TYR A O 1
ATOM 6281 N N . ARG A 1 493 ? 148.079 109.329 121.580 1.00 60.00 493 ARG A N 1
ATOM 6282 C CA . ARG A 1 493 ? 147.612 108.742 122.855 1.00 58.00 493 ARG A CA 1
ATOM 6283 C C . ARG A 1 493 ? 146.165 109.108 123.201 1.00 32.00 493 ARG A C 1
ATOM 6284 O O . ARG A 1 493 ? 145.605 110.052 122.648 1.00 42.00 493 ARG A O 1
ATOM 6305 N N . ILE A 1 494 ? 145.573 108.345 124.120 1.00 34.00 494 ILE A N 1
ATOM 6306 C CA . ILE A 1 494 ? 144.206 108.522 124.646 1.00 74.00 494 ILE A CA 1
ATOM 6307 C C . ILE A 1 494 ? 144.070 109.866 125.378 1.00 38.00 494 ILE A C 1
ATOM 6308 O O . ILE A 1 494 ? 145.024 110.328 125.998 1.00 44.00 494 ILE A O 1
ATOM 6324 N N . VAL A 1 495 ? 142.892 110.492 125.308 1.00 34.00 495 VAL A N 1
ATOM 6325 C CA . VAL A 1 495 ? 142.570 111.792 125.929 1.00 36.00 495 VAL A CA 1
ATOM 6326 C C . VAL A 1 495 ? 141.480 111.616 127.005 1.00 34.00 495 VAL A C 1
ATOM 6327 O O . VAL A 1 495 ? 140.301 111.748 126.686 1.00 56.00 495 VAL A O 1
ATOM 6340 N N . PRO A 1 496 ? 141.800 111.292 128.277 1.00 48.00 496 PRO A N 1
ATOM 6341 C CA . PRO A 1 496 ? 140.803 110.969 129.305 1.00 48.00 496 PRO A CA 1
ATOM 6342 C C . PRO A 1 496 ? 139.713 112.013 129.536 1.00 24.00 496 PRO A C 1
ATOM 6343 O O . PRO A 1 496 ? 138.572 111.655 129.798 1.00 34.00 496 PRO A O 1
ATOM 6354 N N . GLY A 1 497 ? 140.020 113.298 129.382 1.00 42.00 497 GLY A N 1
ATOM 6355 C CA . GLY A 1 497 ? 139.045 114.383 129.472 1.00 26.00 497 GLY A CA 1
ATOM 6356 C C . GLY A 1 497 ? 137.952 114.355 128.402 1.00 30.00 497 GLY A C 1
ATOM 6357 O O . GLY A 1 497 ? 136.872 114.880 128.645 1.00 26.00 497 GLY A O 1
ATOM 6361 N N . GLY A 1 498 ? 138.164 113.695 127.258 1.00 40.00 498 GLY A N 1
ATOM 6362 C CA . GLY A 1 498 ? 137.140 113.472 126.234 1.00 36.00 498 GLY A CA 1
ATOM 6363 C C . GLY A 1 498 ? 136.093 112.419 126.612 1.00 24.00 498 GLY A C 1
ATOM 6364 O O . GLY A 1 498 ? 134.926 112.576 126.277 1.00 22.00 498 GLY A O 1
ATOM 6368 N N . TYR A 1 499 ? 136.460 111.391 127.382 1.00 46.00 499 TYR A N 1
ATOM 6369 C CA . TYR A 1 499 ? 135.522 110.430 127.976 1.00 32.00 499 TYR A CA 1
ATOM 6370 C C . TYR A 1 499 ? 134.667 111.059 129.082 1.00 26.00 499 TYR A C 1
ATOM 6371 O O . TYR A 1 499 ? 133.495 110.723 129.231 1.00 46.00 499 TYR A O 1
ATOM 6389 N N . ALA A 1 500 ? 135.216 112.010 129.837 1.00 46.00 500 ALA A N 1
ATOM 6390 C CA . ALA A 1 500 ? 134.467 112.796 130.808 1.00 34.00 500 ALA A CA 1
ATOM 6391 C C . ALA A 1 500 ? 133.353 113.634 130.163 1.00 22.00 500 ALA A C 1
ATOM 6392 O O . ALA A 1 500 ? 132.238 113.638 130.664 1.00 34.00 500 ALA A O 1
ATOM 6399 N N . VAL A 1 501 ? 133.608 114.284 129.024 1.00 38.00 501 VAL A N 1
ATOM 6400 C CA . VAL A 1 501 ? 132.599 115.014 128.244 1.00 44.00 501 VAL A CA 1
ATOM 6401 C C . VAL A 1 501 ? 131.474 114.095 127.746 1.00 30.00 501 VAL A C 1
ATOM 6402 O O . VAL A 1 501 ? 130.306 114.462 127.817 1.00 24.00 501 VAL A O 1
ATOM 6415 N N . VAL A 1 502 ? 131.786 112.873 127.305 1.00 44.00 502 VAL A N 1
ATOM 6416 C CA . VAL A 1 502 ? 130.783 111.879 126.882 1.00 50.00 502 VAL A CA 1
ATOM 6417 C C . VAL A 1 502 ? 129.908 111.417 128.052 1.00 32.00 502 VAL A C 1
ATOM 6418 O O . VAL A 1 502 ? 128.685 111.479 127.962 1.00 34.00 502 VAL A O 1
ATOM 6431 N N . GLY A 1 503 ? 130.506 111.004 129.174 1.00 42.00 503 GLY A N 1
ATOM 6432 C CA . GLY A 1 503 ? 129.780 110.576 130.372 1.00 20.00 503 GLY A CA 1
ATOM 6433 C C . GLY A 1 503 ? 128.887 111.645 131.004 1.00 30.00 503 GLY A C 1
ATOM 6434 O O . GLY A 1 503 ? 127.794 111.326 131.464 1.00 38.00 503 GLY A O 1
ATOM 6438 N N . ALA A 1 504 ? 129.293 112.913 130.985 1.00 40.00 504 ALA A N 1
ATOM 6439 C CA . ALA A 1 504 ? 128.496 114.029 131.475 1.00 28.00 504 ALA A CA 1
ATOM 6440 C C . ALA A 1 504 ? 127.209 114.236 130.665 1.00 36.00 504 ALA A C 1
ATOM 6441 O O . ALA A 1 504 ? 126.138 114.404 131.242 1.00 32.00 504 ALA A O 1
ATOM 6448 N N . ALA A 1 505 ? 127.289 114.174 129.332 1.00 46.00 505 ALA A N 1
ATOM 6449 C CA . ALA A 1 505 ? 126.142 114.290 128.443 1.00 34.00 505 ALA A CA 1
ATOM 6450 C C . ALA A 1 505 ? 125.186 113.080 128.533 1.00 32.00 505 ALA A C 1
ATOM 6451 O O . ALA A 1 505 ? 123.970 113.258 128.518 1.00 26.00 505 ALA A O 1
ATOM 6458 N N . ALA A 1 506 ? 125.717 111.861 128.648 1.00 38.00 506 ALA A N 1
ATOM 6459 C CA . ALA A 1 506 ? 124.946 110.623 128.674 1.00 20.00 506 ALA A CA 1
ATOM 6460 C C . ALA A 1 506 ? 124.114 110.422 129.953 1.00 38.00 506 ALA A C 1
ATOM 6461 O O . ALA A 1 506 ? 122.937 110.082 129.862 1.00 46.00 506 ALA A O 1
ATOM 6468 N N . LEU A 1 507 ? 124.667 110.660 131.148 1.00 60.00 507 LEU A N 1
ATOM 6469 C CA . LEU A 1 507 ? 123.909 110.528 132.397 1.00 34.00 507 LEU A CA 1
ATOM 6470 C C . LEU A 1 507 ? 122.837 111.610 132.551 1.00 28.00 507 LEU A C 1
ATOM 6471 O O . LEU A 1 507 ? 121.721 111.317 132.959 1.00 46.00 507 LEU A O 1
ATOM 6487 N N . ALA A 1 508 ? 123.135 112.851 132.180 1.00 34.00 508 ALA A N 1
ATOM 6488 C CA . ALA A 1 508 ? 122.146 113.920 132.177 1.00 36.00 508 ALA A CA 1
ATOM 6489 C C . ALA A 1 508 ? 121.027 113.692 131.143 1.00 38.00 508 ALA A C 1
ATOM 6490 O O . ALA A 1 508 ? 119.883 114.068 131.391 1.00 42.00 508 ALA A O 1
ATOM 6497 N N . GLY A 1 509 ? 121.314 113.020 130.021 1.00 52.00 509 GLY A N 1
ATOM 6498 C CA . GLY A 1 509 ? 120.317 112.577 129.042 1.00 30.00 509 GLY A CA 1
ATOM 6499 C C . GLY A 1 509 ? 119.391 111.475 129.564 1.00 22.00 509 GLY A C 1
ATOM 6500 O O . GLY A 1 509 ? 118.180 111.585 129.422 1.00 20.00 509 GLY A O 1
ATOM 6504 N N . ALA A 1 510 ? 119.928 110.458 130.241 1.00 52.00 510 ALA A N 1
ATOM 6505 C CA . ALA A 1 510 ? 119.159 109.381 130.864 1.00 28.00 510 ALA A CA 1
ATOM 6506 C C . ALA A 1 510 ? 118.268 109.798 132.054 1.00 20.00 510 ALA A C 1
ATOM 6507 O O . ALA A 1 510 ? 117.229 109.190 132.273 1.00 38.00 510 ALA A O 1
ATOM 6514 N N . VAL A 1 511 ? 118.634 110.818 132.834 1.00 54.00 511 VAL A N 1
ATOM 6515 C CA . VAL A 1 511 ? 117.792 111.341 133.929 1.00 40.00 511 VAL A CA 1
ATOM 6516 C C . VAL A 1 511 ? 116.640 112.196 133.394 1.00 30.00 511 VAL A C 1
ATOM 6517 O O . VAL A 1 511 ? 115.515 112.119 133.883 1.00 50.00 511 VAL A O 1
ATOM 6530 N N . THR A 1 512 ? 116.889 112.993 132.357 1.00 30.00 512 THR A N 1
ATOM 6531 C CA . THR A 1 512 ? 115.907 113.938 131.805 1.00 36.00 512 THR A CA 1
ATOM 6532 C C . THR A 1 512 ? 115.108 113.414 130.607 1.00 24.00 512 THR A C 1
ATOM 6533 O O . THR A 1 512 ? 114.201 114.112 130.167 1.00 26.00 512 THR A O 1
ATOM 6544 N N . HIS A 1 513 ? 115.406 112.219 130.079 1.00 44.00 513 HIS A N 1
ATOM 6545 C CA . HIS A 1 513 ? 114.924 111.690 128.788 1.00 38.00 513 HIS A CA 1
ATOM 6546 C C . HIS A 1 513 ? 115.078 112.712 127.654 1.00 24.00 513 HIS A C 1
ATOM 6547 O O . HIS A 1 513 ? 114.104 113.119 127.029 1.00 60.00 513 HIS A O 1
ATOM 6561 N N . THR A 1 514 ? 116.300 113.172 127.407 1.00 54.00 514 THR A N 1
ATOM 6562 C CA . THR A 1 514 ? 116.600 114.133 126.338 1.00 56.00 514 THR A CA 1
ATOM 6563 C C . THR A 1 514 ? 117.796 113.693 125.502 1.00 30.00 514 THR A C 1
ATOM 6564 O O . THR A 1 514 ? 118.690 113.009 125.997 1.00 40.00 514 THR A O 1
ATOM 6575 N N . VAL A 1 515 ? 117.840 114.090 124.229 1.00 38.00 515 VAL A N 1
ATOM 6576 C CA . VAL A 1 515 ? 119.027 113.911 123.365 1.00 62.00 515 VAL A CA 1
ATOM 6577 C C . VAL A 1 515 ? 119.811 115.210 123.180 1.00 24.00 515 VAL A C 1
ATOM 6578 O O . VAL A 1 515 ? 120.993 115.177 122.869 1.00 38.00 515 VAL A O 1
ATOM 6591 N N . SER A 1 516 ? 119.197 116.360 123.456 1.00 40.00 516 SER A N 1
ATOM 6592 C CA . SER A 1 516 ? 119.816 117.683 123.305 1.00 48.00 516 SER A CA 1
ATOM 6593 C C . SER A 1 516 ? 120.937 118.005 124.297 1.00 46.00 516 SER A C 1
ATOM 6594 O O . SER A 1 516 ? 121.630 119.002 124.116 1.00 56.00 516 SER A O 1
ATOM 6602 N N . THR A 1 517 ? 121.202 117.155 125.295 1.00 44.00 517 THR A N 1
ATOM 6603 C CA . THR A 1 517 ? 122.423 117.262 126.114 1.00 44.00 517 THR A CA 1
ATOM 6604 C C . THR A 1 517 ? 123.712 117.122 125.298 1.00 26.00 517 THR A C 1
ATOM 6605 O O . THR A 1 517 ? 124.733 117.658 125.711 1.00 26.00 517 THR A O 1
ATOM 6616 N N . ALA A 1 518 ? 123.675 116.494 124.115 1.00 40.00 518 ALA A N 1
ATOM 6617 C CA . ALA A 1 518 ? 124.762 116.543 123.141 1.00 34.00 518 ALA A CA 1
ATOM 6618 C C . ALA A 1 518 ? 125.085 117.979 122.683 1.00 46.00 518 ALA A C 1
ATOM 6619 O O . ALA A 1 518 ? 126.215 118.428 122.813 1.00 54.00 518 ALA A O 1
ATOM 6626 N N . VAL A 1 519 ? 124.093 118.748 122.227 1.00 40.00 519 VAL A N 1
ATOM 6627 C CA . VAL A 1 519 ? 124.292 120.145 121.795 1.00 36.00 519 VAL A CA 1
ATOM 6628 C C . VAL A 1 519 ? 124.739 121.049 122.952 1.00 26.00 519 VAL A C 1
ATOM 6629 O O . VAL A 1 519 ? 125.666 121.835 122.783 1.00 60.00 519 VAL A O 1
ATOM 6642 N N . ILE A 1 520 ? 124.154 120.876 124.149 1.00 46.00 520 ILE A N 1
ATOM 6643 C CA . ILE A 1 520 ? 124.587 121.561 125.377 1.00 44.00 520 ILE A CA 1
ATOM 6644 C C . ILE A 1 520 ? 126.078 121.311 125.662 1.00 24.00 520 ILE A C 1
ATOM 6645 O O . ILE A 1 520 ? 126.808 122.260 125.926 1.00 30.00 520 ILE A O 1
ATOM 6661 N N . VAL A 1 521 ? 126.571 120.073 125.572 1.00 32.00 521 VAL A N 1
ATOM 6662 C CA . VAL A 1 521 ? 127.980 119.766 125.861 1.00 28.00 521 VAL A CA 1
ATOM 6663 C C . VAL A 1 521 ? 128.968 120.415 124.879 1.00 32.00 521 VAL A C 1
ATOM 6664 O O . VAL A 1 521 ? 130.051 120.829 125.295 1.00 50.00 521 VAL A O 1
ATOM 6677 N N . PHE A 1 522 ? 128.612 120.603 123.605 1.00 44.00 522 PHE A N 1
ATOM 6678 C CA . PHE A 1 522 ? 129.449 121.340 122.649 1.00 34.00 522 PHE A CA 1
ATOM 6679 C C . PHE A 1 522 ? 129.509 122.843 122.957 1.00 22.00 522 PHE A C 1
ATOM 6680 O O . PHE A 1 522 ? 130.573 123.450 122.898 1.00 46.00 522 PHE A O 1
ATOM 6697 N N . GLU A 1 523 ? 128.397 123.461 123.339 1.00 30.00 523 GLU A N 1
ATOM 6698 C CA . GLU A 1 523 ? 128.374 124.879 123.704 1.00 34.00 523 GLU A CA 1
ATOM 6699 C C . GLU A 1 523 ? 129.018 125.191 125.064 1.00 30.00 523 GLU A C 1
ATOM 6700 O O . GLU A 1 523 ? 129.636 126.242 125.199 1.00 58.00 523 GLU A O 1
ATOM 6712 N N . LEU A 1 524 ? 128.953 124.301 126.060 1.00 52.00 524 LEU A N 1
ATOM 6713 C CA . LEU A 1 524 ? 129.664 124.466 127.340 1.00 38.00 524 LEU A CA 1
ATOM 6714 C C . LEU A 1 524 ? 131.187 124.348 127.210 1.00 30.00 524 LEU A C 1
ATOM 6715 O O . LEU A 1 524 ? 131.913 124.990 127.962 1.00 36.00 524 LEU A O 1
ATOM 6731 N N . THR A 1 525 ? 131.684 123.521 126.294 1.00 48.00 525 THR A N 1
ATOM 6732 C CA . THR A 1 525 ? 133.122 123.236 126.133 1.00 44.00 525 THR A CA 1
ATOM 6733 C C . THR A 1 525 ? 133.780 124.016 124.992 1.00 32.00 525 THR A C 1
ATOM 6734 O O . THR A 1 525 ? 135.001 124.191 124.971 1.00 22.00 525 THR A O 1
ATOM 6745 N N . GLY A 1 526 ? 132.994 124.537 124.051 1.00 48.00 526 GLY A N 1
ATOM 6746 C CA . GLY A 1 526 ? 133.465 125.274 122.884 1.00 24.00 526 GLY A CA 1
ATOM 6747 C C . GLY A 1 526 ? 134.222 124.423 121.859 1.00 24.00 526 GLY A C 1
ATOM 6748 O O . GLY A 1 526 ? 135.003 124.965 121.087 1.00 48.00 526 GLY A O 1
ATOM 6752 N N . GLN A 1 527 ? 134.035 123.103 121.860 1.00 44.00 527 GLN A N 1
ATOM 6753 C CA . GLN A 1 527 ? 134.557 122.163 120.861 1.00 44.00 527 GLN A CA 1
ATOM 6754 C C . GLN A 1 527 ? 133.470 121.161 120.444 1.00 26.00 527 GLN A C 1
ATOM 6755 O O . GLN A 1 527 ? 132.558 120.866 121.208 1.00 42.00 527 GLN A O 1
ATOM 6769 N N . ILE A 1 528 ? 133.581 120.625 119.228 1.00 48.00 528 ILE A N 1
ATOM 6770 C CA . ILE A 1 528 ? 132.637 119.668 118.628 1.00 50.00 528 ILE A CA 1
ATOM 6771 C C . ILE A 1 528 ? 133.361 118.433 118.054 1.00 34.00 528 ILE A C 1
ATOM 6772 O O . ILE A 1 528 ? 132.802 117.656 117.286 1.00 70.00 528 ILE A O 1
ATOM 6788 N N . ALA A 1 529 ? 134.617 118.211 118.443 1.00 30.00 529 ALA A N 1
ATOM 6789 C CA . ALA A 1 529 ? 135.467 117.122 117.962 1.00 32.00 529 ALA A CA 1
ATOM 6790 C C . ALA A 1 529 ? 135.032 115.703 118.394 1.00 26.00 529 ALA A C 1
ATOM 6791 O O . ALA A 1 529 ? 135.374 114.735 117.724 1.00 44.00 529 ALA A O 1
ATOM 6798 N N . HIS A 1 530 ? 134.278 115.559 119.490 1.00 52.00 530 HIS A N 1
ATOM 6799 C CA . HIS A 1 530 ? 133.791 114.281 120.044 1.00 30.00 530 HIS A CA 1
ATOM 6800 C C . HIS A 1 530 ? 132.335 113.949 119.663 1.00 30.00 530 HIS A C 1
ATOM 6801 O O . HIS A 1 530 ? 131.716 113.096 120.289 1.00 68.00 530 HIS A O 1
ATOM 6815 N N . ILE A 1 531 ? 131.753 114.595 118.650 1.00 32.00 531 ILE A N 1
ATOM 6816 C CA . ILE A 1 531 ? 130.327 114.476 118.301 1.00 30.00 531 ILE A CA 1
ATOM 6817 C C . ILE A 1 531 ? 129.817 113.040 118.073 1.00 38.00 531 ILE A C 1
ATOM 6818 O O . ILE A 1 531 ? 128.760 112.693 118.588 1.00 68.00 531 ILE A O 1
ATOM 6834 N N . LEU A 1 532 ? 130.551 112.173 117.372 1.00 34.00 532 LEU A N 1
ATOM 6835 C CA . LEU A 1 532 ? 130.133 110.786 117.179 1.00 36.00 532 LEU A CA 1
ATOM 6836 C C . LEU A 1 532 ? 130.112 109.969 118.498 1.00 34.00 532 LEU A C 1
ATOM 6837 O O . LEU A 1 532 ? 129.062 109.416 118.804 1.00 64.00 532 LEU A O 1
ATOM 6853 N N . PRO A 1 533 ? 131.181 109.916 119.328 1.00 40.00 533 PRO A N 1
ATOM 6854 C CA . PRO A 1 533 ? 131.134 109.352 120.678 1.00 42.00 533 PRO A CA 1
ATOM 6855 C C . PRO A 1 533 ? 129.988 109.854 121.562 1.00 30.00 533 PRO A C 1
ATOM 6856 O O . PRO A 1 533 ? 129.310 109.038 122.178 1.00 38.00 533 PRO A O 1
ATOM 6867 N N . VAL A 1 534 ? 129.738 111.166 121.607 1.00 32.00 534 VAL A N 1
ATOM 6868 C CA . VAL A 1 534 ? 128.647 111.764 122.390 1.00 30.00 534 VAL A CA 1
ATOM 6869 C C . VAL A 1 534 ? 127.293 111.239 121.923 1.00 48.00 534 VAL A C 1
ATOM 6870 O O . VAL A 1 534 ? 126.529 110.745 122.745 1.00 60.00 534 VAL A O 1
ATOM 6883 N N . MET A 1 535 ? 126.994 111.267 120.621 1.00 52.00 535 MET A N 1
ATOM 6884 C CA . MET A 1 535 ? 125.721 110.770 120.086 1.00 38.00 535 MET A CA 1
ATOM 6885 C C . MET A 1 535 ? 125.503 109.266 120.282 1.00 26.00 535 MET A C 1
ATOM 6886 O O . MET A 1 535 ? 124.392 108.865 120.600 1.00 54.00 535 MET A O 1
ATOM 6900 N N . ILE A 1 536 ? 126.526 108.426 120.153 1.00 36.00 536 ILE A N 1
ATOM 6901 C CA . ILE A 1 536 ? 126.409 106.994 120.453 1.00 42.00 536 ILE A CA 1
ATOM 6902 C C . ILE A 1 536 ? 126.011 106.779 121.917 1.00 40.00 536 ILE A C 1
ATOM 6903 O O . ILE A 1 536 ? 125.044 106.071 122.199 1.00 42.00 536 ILE A O 1
ATOM 6919 N N . ALA A 1 537 ? 126.717 107.411 122.858 1.00 76.00 537 ALA A N 1
ATOM 6920 C CA . ALA A 1 537 ? 126.442 107.266 124.283 1.00 36.00 537 ALA A CA 1
ATOM 6921 C C . ALA A 1 537 ? 125.061 107.805 124.683 1.00 28.00 537 ALA A C 1
ATOM 6922 O O . ALA A 1 537 ? 124.348 107.154 125.438 1.00 48.00 537 ALA A O 1
ATOM 6929 N N . VAL A 1 538 ? 124.656 108.960 124.164 1.00 34.00 538 VAL A N 1
ATOM 6930 C CA . VAL A 1 538 ? 123.369 109.599 124.472 1.00 42.00 538 VAL A CA 1
ATOM 6931 C C . VAL A 1 538 ? 122.163 108.805 123.951 1.00 42.00 538 VAL A C 1
ATOM 6932 O O . VAL A 1 538 ? 121.172 108.669 124.669 1.00 84.00 538 VAL A O 1
ATOM 6945 N N . ILE A 1 539 ? 122.227 108.228 122.748 1.00 76.00 539 ILE A N 1
ATOM 6946 C CA . ILE A 1 539 ? 121.180 107.352 122.213 1.00 40.00 539 ILE A CA 1
ATOM 6947 C C . ILE A 1 539 ? 121.085 106.037 122.983 1.00 18.00 539 ILE A C 1
ATOM 6948 O O . ILE A 1 539 ? 119.980 105.623 123.321 1.00 60.00 539 ILE A O 1
ATOM 6964 N N . LEU A 1 540 ? 122.206 105.399 123.323 1.00 40.00 540 LEU A N 1
ATOM 6965 C CA . LEU A 1 540 ? 122.207 104.182 124.141 1.00 24.00 540 LEU A CA 1
ATOM 6966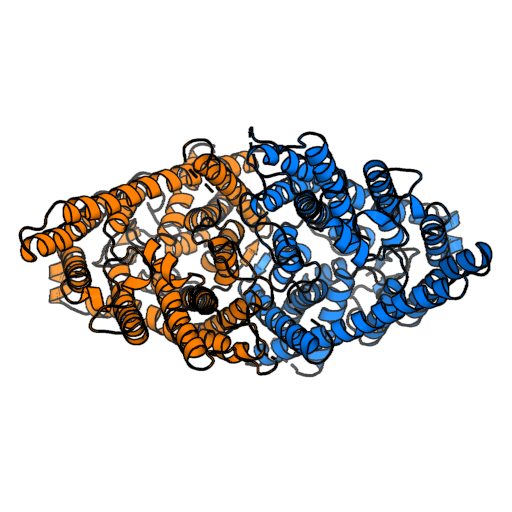 C C . LEU A 1 540 ? 121.676 104.417 125.561 1.00 36.00 540 LEU A C 1
ATOM 6967 O O . LEU A 1 540 ? 120.902 103.610 126.062 1.00 50.00 540 LEU A O 1
ATOM 6983 N N . ALA A 1 541 ? 122.024 105.535 126.199 1.00 78.00 541 ALA A N 1
ATOM 6984 C CA . ALA A 1 541 ? 121.525 105.887 127.517 1.00 32.00 541 ALA A CA 1
ATOM 6985 C C . ALA A 1 541 ? 120.007 106.129 127.532 1.00 30.00 541 ALA A C 1
ATOM 6986 O O . ALA A 1 541 ? 119.322 105.629 128.418 1.00 34.00 541 ALA A O 1
ATOM 6993 N N . ASN A 1 542 ? 119.460 106.832 126.537 1.00 44.00 542 ASN A N 1
ATOM 6994 C CA . ASN A 1 542 ? 118.019 107.058 126.389 1.00 54.00 542 ASN A CA 1
ATOM 6995 C C . ASN A 1 542 ? 117.210 105.775 126.144 1.00 34.00 542 ASN A C 1
ATOM 6996 O O . ASN A 1 542 ? 116.202 105.567 126.808 1.00 54.00 542 ASN A O 1
ATOM 7007 N N . ALA A 1 543 ? 117.636 104.893 125.240 1.00 84.00 543 ALA A N 1
ATOM 7008 C CA . ALA A 1 543 ? 116.946 103.642 124.948 1.00 38.00 543 ALA A CA 1
ATOM 7009 C C . ALA A 1 543 ? 116.869 102.704 126.165 1.00 38.00 543 ALA A C 1
ATOM 7010 O O . ALA A 1 543 ? 115.836 102.079 126.407 1.00 48.00 543 ALA A O 1
ATOM 7017 N N . VAL A 1 544 ? 117.936 102.625 126.968 1.00 58.00 544 VAL A N 1
ATOM 7018 C CA . VAL A 1 544 ? 117.937 101.868 128.228 1.00 42.00 544 VAL A CA 1
ATOM 7019 C C . VAL A 1 544 ? 117.070 102.542 129.297 1.00 44.00 544 VAL A C 1
ATOM 7020 O O . VAL A 1 544 ? 116.214 101.883 129.875 1.00 58.00 544 VAL A O 1
ATOM 7033 N N . ALA A 1 545 ? 117.206 103.847 129.540 1.00 42.00 545 ALA A N 1
ATOM 7034 C CA . ALA A 1 545 ? 116.449 104.527 130.594 1.00 26.00 545 ALA A CA 1
ATOM 7035 C C . ALA A 1 545 ? 114.934 104.534 130.344 1.00 44.00 545 ALA A C 1
ATOM 7036 O O . ALA A 1 545 ? 114.173 104.199 131.248 1.00 50.00 545 ALA A O 1
ATOM 7043 N N . GLN A 1 546 ? 114.479 104.853 129.125 1.00 40.00 546 GLN A N 1
ATOM 7044 C CA . GLN A 1 546 ? 113.048 104.858 128.776 1.00 36.00 546 GLN A CA 1
ATOM 7045 C C . GLN A 1 546 ? 112.371 103.481 128.872 1.00 26.00 546 GLN A C 1
ATOM 7046 O O . GLN A 1 546 ? 111.156 103.404 129.006 1.00 40.00 546 GLN A O 1
ATOM 7060 N N . SER A 1 547 ? 113.126 102.386 128.851 1.00 60.00 547 SER A N 1
ATOM 7061 C CA . SER A 1 547 ? 112.601 101.036 129.070 1.00 36.00 547 SER A CA 1
ATOM 7062 C C . SER A 1 547 ? 112.321 100.712 130.546 1.00 42.00 547 SER A C 1
ATOM 7063 O O . SER A 1 547 ? 111.641 99.731 130.834 1.00 42.00 547 SER A O 1
ATOM 7071 N N . LEU A 1 548 ? 112.850 101.505 131.487 1.00 82.00 548 LEU A N 1
ATOM 7072 C CA . LEU A 1 548 ? 112.880 101.203 132.924 1.00 46.00 548 LEU A CA 1
ATOM 7073 C C . LEU A 1 548 ? 112.079 102.181 133.792 1.00 26.00 548 LEU A C 1
ATOM 7074 O O . LEU A 1 548 ? 111.463 101.752 134.765 1.00 36.00 548 LEU A O 1
ATOM 7090 N N . GLN A 1 549 ? 112.102 103.479 133.489 1.00 34.00 549 GLN A N 1
ATOM 7091 C CA . GLN A 1 549 ? 111.546 104.546 134.333 1.00 34.00 549 GLN A CA 1
ATOM 7092 C C . GLN A 1 549 ? 111.022 105.721 133.496 1.00 36.00 549 GLN A C 1
ATOM 7093 O O . GLN A 1 549 ? 111.464 105.918 132.364 1.00 56.00 549 GLN A O 1
ATOM 7107 N N . PRO A 1 550 ? 110.119 106.549 134.038 1.00 44.00 550 PRO A N 1
ATOM 7108 C CA . PRO A 1 550 ? 109.792 107.851 133.466 1.00 40.00 550 PRO A CA 1
ATOM 7109 C C . PRO A 1 550 ? 110.972 108.825 133.614 1.00 36.00 550 PRO A C 1
ATOM 7110 O O . PRO A 1 550 ? 111.947 108.537 134.307 1.00 42.00 550 PRO A O 1
ATOM 7121 N N . SER A 1 551 ? 110.895 110.003 132.999 1.00 36.00 551 SER A N 1
ATOM 7122 C CA . SER A 1 551 ? 111.872 111.059 133.288 1.00 32.00 551 SER A CA 1
ATOM 7123 C C . SER A 1 551 ? 111.753 111.546 134.740 1.00 48.00 551 SER A C 1
ATOM 7124 O O . SER A 1 551 ? 110.700 111.411 135.369 1.00 54.00 551 SER A O 1
ATOM 7132 N N . LEU A 1 552 ? 112.800 112.187 135.266 1.00 68.00 552 LEU A N 1
ATOM 7133 C CA . LEU A 1 552 ? 112.735 112.875 136.559 1.00 40.00 552 LEU A CA 1
ATOM 7134 C C . LEU A 1 552 ? 111.542 113.844 136.644 1.00 26.00 552 LEU A C 1
ATOM 7135 O O . LEU A 1 552 ? 110.796 113.838 137.616 1.00 54.00 552 LEU A O 1
ATOM 7151 N N . TYR A 1 553 ? 111.310 114.640 135.605 1.00 36.00 553 TYR A N 1
ATOM 7152 C CA . TYR A 1 553 ? 110.232 115.625 135.586 1.00 34.00 553 TYR A CA 1
ATOM 7153 C C . TYR A 1 553 ? 108.835 114.997 135.542 1.00 34.00 553 TYR A C 1
ATOM 7154 O O . TYR A 1 553 ? 107.936 115.447 136.247 1.00 46.00 553 TYR A O 1
ATOM 7172 N N . ASP A 1 554 ? 108.644 113.907 134.805 1.00 58.00 554 ASP A N 1
ATOM 7173 C CA . ASP A 1 554 ? 107.394 113.138 134.829 1.00 52.00 554 ASP A CA 1
ATOM 7174 C C . ASP A 1 554 ? 107.150 112.452 136.174 1.00 26.00 554 ASP A C 1
ATOM 7175 O O . ASP A 1 554 ? 106.019 112.399 136.644 1.00 46.00 554 ASP A O 1
ATOM 7184 N N . SER A 1 555 ? 108.205 111.947 136.812 1.00 44.00 555 SER A N 1
ATOM 7185 C CA . SER A 1 555 ? 108.136 111.351 138.141 1.00 34.00 555 SER A CA 1
ATOM 7186 C C . SER A 1 555 ? 107.679 112.355 139.203 1.00 48.00 555 SER A C 1
ATOM 7187 O O . SER A 1 555 ? 106.889 112.004 140.078 1.00 48.00 555 SER A O 1
ATOM 7195 N N . ILE A 1 556 ? 108.102 113.617 139.115 1.00 50.00 556 ILE A N 1
ATOM 7196 C CA . ILE A 1 556 ? 107.678 114.681 140.030 1.00 26.00 556 ILE A CA 1
ATOM 7197 C C . ILE A 1 556 ? 106.220 115.097 139.782 1.00 60.00 556 ILE A C 1
ATOM 7198 O O . ILE A 1 556 ? 105.502 115.341 140.749 1.00 54.00 556 ILE A O 1
ATOM 7214 N N . ILE A 1 557 ? 105.733 115.108 138.535 1.00 54.00 557 ILE A N 1
ATOM 7215 C CA . ILE A 1 557 ? 104.308 115.329 138.204 1.00 44.00 557 ILE A CA 1
ATOM 7216 C C . ILE A 1 557 ? 103.405 114.321 138.932 1.00 28.00 557 ILE A C 1
ATOM 7217 O O . ILE A 1 557 ? 102.424 114.705 139.564 1.00 44.00 557 ILE A O 1
ATOM 7233 N N . ARG A 1 558 ? 103.772 113.038 138.910 1.00 46.00 558 ARG A N 1
ATOM 7234 C CA . ARG A 1 558 ? 103.087 111.958 139.628 1.00 30.00 558 ARG A CA 1
ATOM 7235 C C . ARG A 1 558 ? 103.167 112.102 141.150 1.00 38.00 558 ARG A C 1
ATOM 7236 O O . ARG A 1 558 ? 102.145 111.959 141.815 1.00 64.00 558 ARG A O 1
ATOM 7257 N N . ILE A 1 559 ? 104.328 112.453 141.716 1.00 72.00 559 ILE A N 1
ATOM 7258 C CA . ILE A 1 559 ? 104.504 112.714 143.163 1.00 40.00 559 ILE A CA 1
ATOM 7259 C C . ILE A 1 559 ? 103.618 113.872 143.654 1.00 36.00 559 ILE A C 1
ATOM 7260 O O . ILE A 1 559 ? 103.027 113.779 144.731 1.00 48.00 559 ILE A O 1
ATOM 7276 N N . LYS A 1 560 ? 103.517 114.962 142.883 1.00 46.00 560 LYS A N 1
ATOM 7277 C CA . LYS A 1 560 ? 102.761 116.180 143.232 1.00 32.00 560 LYS A CA 1
ATOM 7278 C C . LYS A 1 560 ? 101.270 116.121 142.875 1.00 34.00 560 LYS A C 1
ATOM 7279 O O . LYS A 1 560 ? 100.564 117.110 143.074 1.00 42.00 560 LYS A O 1
ATOM 7298 N N . LYS A 1 561 ? 100.780 114.983 142.369 1.00 44.00 561 LYS A N 1
ATOM 7299 C CA . LYS A 1 561 ? 99.385 114.748 141.943 1.00 34.00 561 LYS A CA 1
ATOM 7300 C C . LYS A 1 561 ? 98.886 115.737 140.878 1.00 30.00 561 LYS A C 1
ATOM 7301 O O . LYS A 1 561 ? 97.716 116.114 140.877 1.00 54.00 561 LYS A O 1
ATOM 7320 N N . LEU A 1 562 ? 99.749 116.173 139.963 1.00 56.00 562 LEU A N 1
ATOM 7321 C CA . LEU A 1 562 ? 99.393 117.052 138.844 1.00 36.00 562 LEU A CA 1
ATOM 7322 C C . LEU A 1 562 ? 98.818 116.257 137.644 1.00 42.00 562 LEU A C 1
ATOM 7323 O O . LEU A 1 562 ? 99.144 115.080 137.485 1.00 34.00 562 LEU A O 1
ATOM 7339 N N . PRO A 1 563 ? 97.990 116.871 136.774 1.00 52.00 563 PRO A N 1
ATOM 7340 C CA . PRO A 1 563 ? 97.473 116.254 135.548 1.00 30.00 563 PRO A CA 1
ATOM 7341 C C . PRO A 1 563 ? 98.558 115.680 134.618 1.00 40.00 563 PRO A C 1
ATOM 7342 O O . PRO A 1 563 ? 99.490 116.373 134.208 1.00 58.00 563 PRO A O 1
ATOM 7353 N N . TYR A 1 564 ? 98.432 114.400 134.278 1.00 28.00 564 TYR A N 1
ATOM 7354 C CA . TYR A 1 564 ? 99.489 113.585 133.668 1.00 32.00 564 TYR A CA 1
ATOM 7355 C C . TYR A 1 564 ? 99.014 112.879 132.389 1.00 54.00 564 TYR A C 1
ATOM 7356 O O . TYR A 1 564 ? 97.872 112.431 132.307 1.00 42.00 564 TYR A O 1
ATOM 7374 N N . LEU A 1 565 ? 99.903 112.753 131.399 1.00 66.00 565 LEU A N 1
ATOM 7375 C CA . LEU A 1 565 ? 99.684 112.031 130.141 1.00 48.00 565 LEU A CA 1
ATOM 7376 C C . LEU A 1 565 ? 101.011 111.360 129.733 1.00 34.00 565 LEU A C 1
ATOM 7377 O O . LEU A 1 565 ? 101.969 112.069 129.424 1.00 54.00 565 LEU A O 1
ATOM 7393 N N . PRO A 1 566 ? 101.126 110.021 129.762 1.00 28.00 566 PRO A N 1
ATOM 7394 C CA . PRO A 1 566 ? 102.388 109.322 129.531 1.00 36.00 566 PRO A CA 1
ATOM 7395 C C . PRO A 1 566 ? 102.781 109.352 128.049 1.00 54.00 566 PRO A C 1
ATOM 7396 O O . PRO A 1 566 ? 103.841 108.849 127.660 1.00 50.00 566 PRO A O 1
ATOM 7407 N N . ALA B 1 14 ? 93.660 111.493 94.772 1.00 84.00 14 ALA B N 1
ATOM 7408 C CA . ALA B 1 14 ? 95.102 111.412 94.455 1.00 66.00 14 ALA B CA 1
ATOM 7409 C C . ALA B 1 14 ? 95.450 112.334 93.284 1.00 118.00 14 ALA B C 1
ATOM 7410 O O . ALA B 1 14 ? 94.570 112.684 92.499 1.00 70.00 14 ALA B O 1
ATOM 7417 N N . LEU B 1 15 ? 96.726 112.729 93.158 1.00 106.00 15 LEU B N 1
ATOM 7418 C CA . LEU B 1 15 ? 97.236 113.613 92.098 1.00 44.00 15 LEU B CA 1
ATOM 7419 C C . LEU B 1 15 ? 98.222 112.880 91.176 1.00 28.00 15 LEU B C 1
ATOM 7420 O O . LEU B 1 15 ? 98.990 112.031 91.630 1.00 38.00 15 LEU B O 1
ATOM 7436 N N . GLN B 1 16 ? 98.244 113.240 89.893 1.00 34.00 16 GLN B N 1
ATOM 7437 C CA . GLN B 1 16 ? 99.164 112.679 88.892 1.00 42.00 16 GLN B CA 1
ATOM 7438 C C . GLN B 1 16 ? 99.924 113.761 88.109 1.00 28.00 16 GLN B C 1
ATOM 7439 O O . GLN B 1 16 ? 99.417 114.867 87.896 1.00 28.00 16 GLN B O 1
ATOM 7453 N N . TYR B 1 17 ? 101.163 113.446 87.731 1.00 68.00 17 TYR B N 1
ATOM 7454 C CA . TYR B 1 17 ? 102.128 114.388 87.162 1.00 76.00 17 TYR B CA 1
ATOM 7455 C C . TYR B 1 17 ? 101.826 114.764 85.702 1.00 40.00 17 TYR B C 1
ATOM 7456 O O . TYR B 1 17 ? 101.477 113.916 84.882 1.00 48.00 17 TYR B O 1
ATOM 7474 N N . GLU B 1 18 ? 102.013 116.037 85.361 1.00 56.00 18 GLU B N 1
ATOM 7475 C CA . GLU B 1 18 ? 101.961 116.576 84.003 1.00 30.00 18 GLU B CA 1
ATOM 7476 C C . GLU B 1 18 ? 103.293 117.255 83.649 1.00 104.00 18 GLU B C 1
ATOM 7477 O O . GLU B 1 18 ? 103.783 118.123 84.373 1.00 98.00 18 GLU B O 1
ATOM 7489 N N . GLN B 1 19 ? 103.872 116.881 82.511 1.00 84.00 19 GLN B N 1
ATOM 7490 C CA . GLN B 1 19 ? 105.132 117.447 82.032 1.00 46.00 19 GLN B CA 1
ATOM 7491 C C . GLN B 1 19 ? 104.951 118.851 81.427 1.00 58.00 19 GLN B C 1
ATOM 7492 O O . GLN B 1 19 ? 104.067 119.080 80.601 1.00 52.00 19 GLN B O 1
ATOM 7506 N N . THR B 1 20 ? 105.867 119.759 81.769 1.00 40.00 20 THR B N 1
ATOM 7507 C CA . THR B 1 20 ? 106.168 121.009 81.044 1.00 40.00 20 THR B CA 1
ATOM 7508 C C . THR B 1 20 ? 107.696 121.183 80.994 1.00 92.00 20 THR B C 1
ATOM 7509 O O . THR B 1 20 ? 108.428 120.311 81.471 1.00 226.00 20 THR B O 1
ATOM 7520 N N . LEU B 1 21 ? 108.224 122.236 80.355 1.00 46.00 21 LEU B N 1
ATOM 7521 C CA . LEU B 1 21 ? 109.660 122.341 80.031 1.00 60.00 21 LEU B CA 1
ATOM 7522 C C . LEU B 1 21 ? 110.598 122.342 81.257 1.00 24.00 21 LEU B C 1
ATOM 7523 O O . LEU B 1 21 ? 111.725 121.861 81.167 1.00 50.00 21 LEU B O 1
ATOM 7539 N N . MET B 1 22 ? 110.134 122.873 82.392 1.00 40.00 22 MET B N 1
ATOM 7540 C CA . MET B 1 22 ? 110.905 122.999 83.638 1.00 86.00 22 MET B CA 1
ATOM 7541 C C . MET B 1 22 ? 110.411 122.019 84.720 1.00 182.00 22 MET B C 1
ATOM 7542 O O . MET B 1 22 ? 110.736 120.835 84.669 1.00 126.00 22 MET B O 1
ATOM 7556 N N . TYR B 1 23 ? 109.626 122.490 85.698 1.00 68.00 23 TYR B N 1
ATOM 7557 C CA . TYR B 1 23 ? 109.157 121.684 86.836 1.00 56.00 23 TYR B CA 1
ATOM 7558 C C . TYR B 1 23 ? 107.970 120.743 86.543 1.00 54.00 23 TYR B C 1
ATOM 7559 O O . TYR B 1 23 ? 107.805 119.739 87.241 1.00 34.00 23 TYR B O 1
ATOM 7577 N N . GLY B 1 24 ? 107.126 121.042 85.550 1.00 68.00 24 GLY B N 1
ATOM 7578 C CA . GLY B 1 24 ? 105.823 120.385 85.377 1.00 52.00 24 GLY B CA 1
ATOM 7579 C C . GLY B 1 24 ? 104.762 120.830 86.399 1.00 34.00 24 GLY B C 1
ATOM 7580 O O . GLY B 1 24 ? 104.910 121.853 87.071 1.00 42.00 24 GLY B O 1
ATOM 7584 N N . ARG B 1 25 ? 103.671 120.062 86.497 1.00 84.00 25 ARG B N 1
ATOM 7585 C CA . ARG B 1 25 ? 102.514 120.296 87.389 1.00 72.00 25 ARG B CA 1
ATOM 7586 C C . ARG B 1 25 ? 101.968 118.991 87.973 1.00 22.00 25 ARG B C 1
ATOM 7587 O O . ARG B 1 25 ? 102.264 117.910 87.472 1.00 34.00 25 ARG B O 1
ATOM 7608 N N . TYR B 1 26 ? 101.102 119.094 88.975 1.00 64.00 26 TYR B N 1
ATOM 7609 C CA . TYR B 1 26 ? 100.231 117.996 89.411 1.00 74.00 26 TYR B CA 1
ATOM 7610 C C . TYR B 1 26 ? 98.754 118.291 89.126 1.00 32.00 26 TYR B C 1
ATOM 7611 O O . TYR B 1 26 ? 98.311 119.436 89.165 1.00 42.00 26 TYR B O 1
ATOM 7629 N N . THR B 1 27 ? 98.008 117.240 88.788 1.00 62.00 27 THR B N 1
ATOM 7630 C CA . THR B 1 27 ? 96.652 117.283 88.208 1.00 34.00 27 THR B CA 1
ATOM 7631 C C . THR B 1 27 ? 95.741 116.221 88.834 1.00 34.00 27 THR B C 1
ATOM 7632 O O . THR B 1 27 ? 96.229 115.291 89.478 1.00 58.00 27 THR B O 1
ATOM 7643 N N . GLN B 1 28 ? 94.422 116.337 88.642 1.00 178.00 28 GLN B N 1
ATOM 7644 C CA . GLN B 1 28 ? 93.387 115.443 89.188 1.00 166.00 28 GLN B CA 1
ATOM 7645 C C . GLN B 1 28 ? 93.392 115.392 90.722 1.00 142.00 28 GLN B C 1
ATOM 7646 O O . GLN B 1 28 ? 92.452 115.868 91.367 1.00 150.00 28 GLN B O 1
ATOM 7660 N N . GLY B 1 88 ? 112.297 94.770 119.339 1.00 134.00 88 GLY B N 1
ATOM 7661 C CA . GLY B 1 88 ? 111.153 95.387 118.678 1.00 44.00 88 GLY B CA 1
ATOM 7662 C C . GLY B 1 88 ? 111.419 95.752 117.214 1.00 82.00 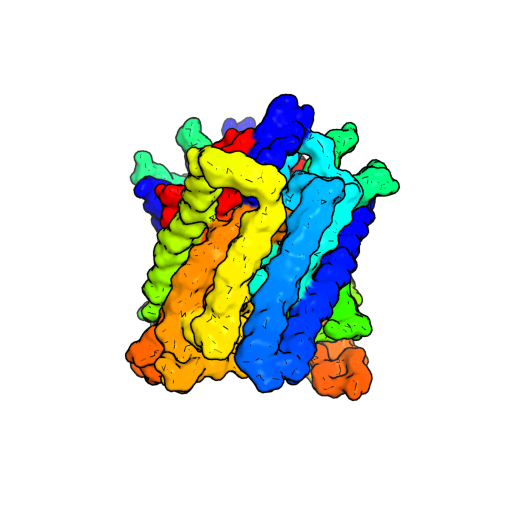88 GLY B C 1
ATOM 7663 O O . GLY B 1 88 ? 112.560 95.971 116.805 1.00 66.00 88 GLY B O 1
ATOM 7667 N N . GLU B 1 89 ? 110.362 95.815 116.407 1.00 50.00 89 GLU B N 1
ATOM 7668 C CA . GLU B 1 89 ? 110.464 96.043 114.964 1.00 128.00 89 GLU B CA 1
ATOM 7669 C C . GLU B 1 89 ? 110.922 97.464 114.585 1.00 66.00 89 GLU B C 1
ATOM 7670 O O . GLU B 1 89 ? 111.570 97.638 113.557 1.00 90.00 89 GLU B O 1
ATOM 7682 N N . ASP B 1 90 ? 110.638 98.485 115.399 1.00 26.00 90 ASP B N 1
ATOM 7683 C CA . ASP B 1 90 ? 110.979 99.880 115.077 1.00 54.00 90 ASP B CA 1
ATOM 7684 C C . ASP B 1 90 ? 112.495 100.159 115.168 1.00 44.00 90 ASP B C 1
ATOM 7685 O O . ASP B 1 90 ? 113.036 100.914 114.366 1.00 54.00 90 ASP B O 1
ATOM 7694 N N . TRP B 1 91 ? 113.212 99.490 116.079 1.00 48.00 91 TRP B N 1
ATOM 7695 C CA . TRP B 1 91 ? 114.674 99.523 116.122 1.00 46.00 91 TRP B CA 1
ATOM 7696 C C . TRP B 1 91 ? 115.287 98.889 114.876 1.00 58.00 91 TRP B C 1
ATOM 7697 O O . TRP B 1 91 ? 116.249 99.414 114.331 1.00 134.00 91 TRP B O 1
ATOM 7718 N N . ILE B 1 92 ? 114.731 97.765 114.408 1.00 36.00 92 ILE B N 1
ATOM 7719 C CA . ILE B 1 92 ? 115.185 97.076 113.195 1.00 42.00 92 ILE B CA 1
ATOM 7720 C C . ILE B 1 92 ? 114.982 97.980 111.974 1.00 52.00 92 ILE B C 1
ATOM 7721 O O . ILE B 1 92 ? 115.914 98.180 111.196 1.00 62.00 92 ILE B O 1
ATOM 7737 N N . PHE B 1 93 ? 113.807 98.592 111.832 1.00 34.00 93 PHE B N 1
ATOM 7738 C CA . PHE B 1 93 ? 113.525 99.495 110.725 1.00 30.00 93 PHE B CA 1
ATOM 7739 C C . PHE B 1 93 ? 114.507 100.675 110.673 1.00 34.00 93 PHE B C 1
ATOM 7740 O O . PHE B 1 93 ? 115.061 100.959 109.616 1.00 54.00 93 PHE B O 1
ATOM 7757 N N . LEU B 1 94 ? 114.772 101.347 111.800 1.00 68.00 94 LEU B N 1
ATOM 7758 C CA . LEU B 1 94 ? 115.667 102.508 111.832 1.00 52.00 94 LEU B CA 1
ATOM 7759 C C . LEU B 1 94 ? 117.151 102.155 111.643 1.00 22.00 94 LEU B C 1
ATOM 7760 O O . LEU B 1 94 ? 117.868 102.922 111.012 1.00 56.00 94 LEU B O 1
ATOM 7776 N N . VAL B 1 95 ? 117.630 101.005 112.121 1.00 48.00 95 VAL B N 1
ATOM 7777 C CA . VAL B 1 95 ? 118.996 100.533 111.840 1.00 40.00 95 VAL B CA 1
ATOM 7778 C C . VAL B 1 95 ? 119.177 100.171 110.361 1.00 36.00 95 VAL B C 1
ATOM 7779 O O . VAL B 1 95 ? 120.165 100.571 109.752 1.00 92.00 95 VAL B O 1
ATOM 7792 N N . LEU B 1 96 ? 118.227 99.463 109.741 1.00 52.00 96 LEU B N 1
ATOM 7793 C CA . LEU B 1 96 ? 118.310 99.109 108.321 1.00 32.00 96 LEU B CA 1
ATOM 7794 C C . LEU B 1 96 ? 118.136 100.318 107.392 1.00 28.00 96 LEU B C 1
ATOM 7795 O O . LEU B 1 96 ? 118.821 100.391 106.378 1.00 58.00 96 LEU B O 1
ATOM 7811 N N . LEU B 1 97 ? 117.306 101.301 107.749 1.00 30.00 97 LEU B N 1
ATOM 7812 C CA . LEU B 1 97 ? 117.211 102.575 107.035 1.00 24.00 97 LEU B CA 1
ATOM 7813 C C . LEU B 1 97 ? 118.550 103.330 107.050 1.00 44.00 97 LEU B C 1
ATOM 7814 O O . LEU B 1 97 ? 118.999 103.806 106.009 1.00 74.00 97 LEU B O 1
ATOM 7830 N N . GLY B 1 98 ? 119.207 103.414 108.211 1.00 50.00 98 GLY B N 1
ATOM 7831 C CA . GLY B 1 98 ? 120.504 104.069 108.368 1.00 26.00 98 GLY B CA 1
ATOM 7832 C C . GLY B 1 98 ? 121.631 103.375 107.603 1.00 24.00 98 GLY B C 1
ATOM 7833 O O . GLY B 1 98 ? 122.457 104.056 107.003 1.00 64.00 98 GLY B O 1
ATOM 7837 N N . LEU B 1 99 ? 121.642 102.037 107.567 1.00 44.00 99 LEU B N 1
ATOM 7838 C CA . LEU B 1 99 ? 122.584 101.226 106.789 1.00 26.00 99 LEU B CA 1
ATOM 7839 C C . LEU B 1 99 ? 122.425 101.418 105.273 1.00 54.00 99 LEU B C 1
ATOM 7840 O O . LEU B 1 99 ? 123.419 101.656 104.593 1.00 72.00 99 LEU B O 1
ATOM 7856 N N . LEU B 1 100 ? 121.202 101.347 104.733 1.00 54.00 100 LEU B N 1
ATOM 7857 C CA . LEU B 1 100 ? 120.956 101.498 103.297 1.00 32.00 100 LEU B CA 1
ATOM 7858 C C . LEU B 1 100 ? 121.327 102.882 102.781 1.00 36.00 100 LEU B C 1
ATOM 7859 O O . LEU B 1 100 ? 122.038 102.987 101.785 1.00 64.00 100 LEU B O 1
ATOM 7875 N N . MET B 1 101 ? 120.870 103.951 103.432 1.00 42.00 101 MET B N 1
ATOM 7876 C CA . MET B 1 101 ? 121.116 105.290 102.912 1.00 44.00 101 MET B CA 1
ATOM 7877 C C . MET B 1 101 ? 122.599 105.696 103.002 1.00 28.00 101 MET B C 1
ATOM 7878 O O . MET B 1 101 ? 123.081 106.402 102.125 1.00 48.00 101 MET B O 1
ATOM 7892 N N . ALA B 1 102 ? 123.371 105.184 103.967 1.00 46.00 102 ALA B N 1
ATOM 7893 C CA . ALA B 1 102 ? 124.821 105.368 103.985 1.00 40.00 102 ALA B CA 1
ATOM 7894 C C . ALA B 1 102 ? 125.528 104.637 102.826 1.00 28.00 102 ALA B C 1
ATOM 7895 O O . ALA B 1 102 ? 126.365 105.238 102.161 1.00 62.00 102 ALA B O 1
ATOM 7902 N N . LEU B 1 103 ? 125.181 103.378 102.526 1.00 38.00 103 LEU B N 1
ATOM 7903 C CA . LEU B 1 103 ? 125.742 102.643 101.385 1.00 26.00 103 LEU B CA 1
ATOM 7904 C C . LEU B 1 103 ? 125.389 103.290 100.035 1.00 44.00 103 LEU B C 1
ATOM 7905 O O . LEU B 1 103 ? 126.267 103.489 99.201 1.00 52.00 103 LEU B O 1
ATOM 7921 N N . VAL B 1 104 ? 124.129 103.679 99.828 1.00 52.00 104 VAL B N 1
ATOM 7922 C CA . VAL B 1 104 ? 123.667 104.371 98.614 1.00 40.00 104 VAL B CA 1
ATOM 7923 C C . VAL B 1 104 ? 124.346 105.732 98.446 1.00 42.00 104 VAL B C 1
ATOM 7924 O O . VAL B 1 104 ? 124.820 106.054 97.359 1.00 52.00 104 VAL B O 1
ATOM 7937 N N . SER B 1 105 ? 124.467 106.516 99.519 1.00 46.00 105 SER B N 1
ATOM 7938 C CA . SER B 1 105 ? 125.167 107.808 99.530 1.00 30.00 105 SER B CA 1
ATOM 7939 C C . SER B 1 105 ? 126.660 107.687 99.182 1.00 30.00 105 SER B C 1
ATOM 7940 O O . SER B 1 105 ? 127.169 108.459 98.375 1.00 34.00 105 SER B O 1
ATOM 7948 N N . TRP B 1 106 ? 127.364 106.698 99.740 1.00 48.00 106 TRP B N 1
ATOM 7949 C CA . TRP B 1 106 ? 128.770 106.425 99.446 1.00 28.00 106 TRP B CA 1
ATOM 7950 C C . TRP B 1 106 ? 129.004 106.015 97.986 1.00 38.00 106 TRP B C 1
ATOM 7951 O O . TRP B 1 106 ? 129.937 106.513 97.360 1.00 68.00 106 TRP B O 1
ATOM 7972 N N . VAL B 1 107 ? 128.147 105.160 97.414 1.00 60.00 107 VAL B N 1
ATOM 7973 C CA . VAL B 1 107 ? 128.227 104.766 95.998 1.00 42.00 107 VAL B CA 1
ATOM 7974 C C . VAL B 1 107 ? 127.988 105.953 95.059 1.00 36.00 107 VAL B C 1
ATOM 7975 O O . VAL B 1 107 ? 128.729 106.106 94.089 1.00 54.00 107 VAL B O 1
ATOM 7988 N N . MET B 1 108 ? 127.020 106.830 95.334 1.00 40.00 108 MET B N 1
ATOM 7989 C CA . MET B 1 108 ? 126.812 108.025 94.510 1.00 24.00 108 MET B CA 1
ATOM 7990 C C . MET B 1 108 ? 128.013 108.971 94.540 1.00 50.00 108 MET B C 1
ATOM 7991 O O . MET B 1 108 ? 128.466 109.399 93.483 1.00 70.00 108 MET B O 1
ATOM 8005 N N . ASP B 1 109 ? 128.581 109.267 95.711 1.00 48.00 109 ASP B N 1
ATOM 8006 C CA . ASP B 1 109 ? 129.743 110.156 95.817 1.00 34.00 109 ASP B CA 1
ATOM 8007 C C . ASP B 1 109 ? 130.993 109.619 95.106 1.00 26.00 109 ASP B C 1
ATOM 8008 O O . ASP B 1 109 ? 131.729 110.397 94.502 1.00 48.00 109 ASP B O 1
ATOM 8017 N N . TYR B 1 110 ? 131.224 108.307 95.116 1.00 32.00 110 TYR B N 1
ATOM 8018 C CA . TYR B 1 110 ? 132.311 107.673 94.373 1.00 28.00 110 TYR B CA 1
ATOM 8019 C C . TYR B 1 110 ? 132.180 107.869 92.851 1.00 36.00 110 TYR B C 1
ATOM 8020 O O . TYR B 1 110 ? 133.155 108.184 92.171 1.00 64.00 110 TYR B O 1
ATOM 8038 N N . ALA B 1 111 ? 130.971 107.725 92.305 1.00 52.00 111 ALA B N 1
ATOM 8039 C CA . ALA B 1 111 ? 130.690 107.884 90.883 1.00 28.00 111 ALA B CA 1
ATOM 8040 C C . ALA B 1 111 ? 130.716 109.351 90.411 1.00 32.00 111 ALA B C 1
ATOM 8041 O O . ALA B 1 111 ? 131.179 109.628 89.304 1.00 54.00 111 ALA B O 1
ATOM 8048 N N . ILE B 1 112 ? 130.298 110.309 91.241 1.00 44.00 112 ILE B N 1
ATOM 8049 C CA . ILE B 1 112 ? 130.434 111.748 90.952 1.00 48.00 112 ILE B CA 1
ATOM 8050 C C . ILE B 1 112 ? 131.914 112.163 90.910 1.00 38.00 112 ILE B C 1
ATOM 8051 O O . ILE B 1 112 ? 132.343 112.844 89.980 1.00 38.00 112 ILE B O 1
ATOM 8067 N N . ALA B 1 113 ? 132.723 111.715 91.875 1.00 52.00 113 ALA B N 1
ATOM 8068 C CA . ALA B 1 113 ? 134.156 111.976 91.885 1.00 36.00 113 ALA B CA 1
ATOM 8069 C C . ALA B 1 113 ? 134.848 111.404 90.638 1.00 34.00 113 ALA B C 1
ATOM 8070 O O . ALA B 1 113 ? 135.630 112.105 90.002 1.00 98.00 113 ALA B O 1
ATOM 8077 N N . ALA B 1 114 ? 134.507 110.183 90.220 1.00 38.00 114 ALA B N 1
ATOM 8078 C CA . ALA B 1 114 ? 135.021 109.596 88.984 1.00 26.00 114 ALA B CA 1
ATOM 8079 C C . ALA B 1 114 ? 134.642 110.411 87.729 1.00 36.00 114 ALA B C 1
ATOM 8080 O O . ALA B 1 114 ? 135.492 110.631 86.866 1.00 60.00 114 ALA B O 1
ATOM 8087 N N . CYS B 1 115 ? 133.416 110.930 87.625 1.00 42.00 115 CYS B N 1
ATOM 8088 C CA . CYS B 1 115 ? 133.028 111.810 86.522 1.00 36.00 115 CYS B CA 1
ATOM 8089 C C . CYS B 1 115 ? 133.811 113.136 86.489 1.00 58.00 115 CYS B C 1
ATOM 8090 O O . CYS B 1 115 ? 134.230 113.559 85.411 1.00 60.00 115 CYS B O 1
ATOM 8098 N N . LEU B 1 116 ? 134.042 113.789 87.633 1.00 56.00 116 LEU B N 1
ATOM 8099 C CA . LEU B 1 116 ? 134.805 115.047 87.704 1.00 44.00 116 LEU B CA 1
ATOM 8100 C C . LEU B 1 116 ? 136.304 114.839 87.428 1.00 42.00 116 LEU B C 1
ATOM 8101 O O . LEU B 1 116 ? 136.931 115.664 86.768 1.00 54.00 116 LEU B O 1
ATOM 8117 N N . GLN B 1 117 ? 136.880 113.710 87.845 1.00 42.00 117 GLN B N 1
ATOM 8118 C CA . GLN B 1 117 ? 138.243 113.319 87.480 1.00 40.00 117 GLN B CA 1
ATOM 8119 C C . GLN B 1 117 ? 138.397 113.045 85.973 1.00 50.00 117 GLN B C 1
ATOM 8120 O O . GLN B 1 117 ? 139.434 113.376 85.403 1.00 72.00 117 GLN B O 1
ATOM 8134 N N . ALA B 1 118 ? 137.383 112.502 85.292 1.00 118.00 118 ALA B N 1
ATOM 8135 C CA . ALA B 1 118 ? 137.435 112.280 83.843 1.00 52.00 118 ALA B CA 1
ATOM 8136 C C . ALA B 1 118 ? 137.469 113.592 83.032 1.00 38.00 118 ALA B C 1
ATOM 8137 O O . ALA B 1 118 ? 138.226 113.679 82.067 1.00 68.00 118 ALA B O 1
ATOM 8144 N N . GLN B 1 119 ? 136.749 114.640 83.450 1.00 44.00 119 GLN B N 1
ATOM 8145 C CA . GLN B 1 119 ? 136.845 115.979 82.849 1.00 54.00 119 GLN B CA 1
ATOM 8146 C C . GLN B 1 119 ? 138.269 116.547 82.969 1.00 124.00 119 GLN B C 1
ATOM 8147 O O . GLN B 1 119 ? 138.835 117.045 81.994 1.00 118.00 119 GLN B O 1
ATOM 8161 N N . GLN B 1 120 ? 138.888 116.423 84.150 1.00 220.00 120 GLN B N 1
ATOM 8162 C CA . GLN B 1 120 ? 140.285 116.808 84.363 1.00 56.00 120 GLN B CA 1
ATOM 8163 C C . GLN B 1 120 ? 141.234 115.991 83.479 1.00 24.00 120 GLN B C 1
ATOM 8164 O O . GLN B 1 120 ? 142.085 116.574 82.821 1.00 120.00 120 GLN B O 1
ATOM 8178 N N . TRP B 1 121 ? 141.070 114.669 83.389 1.00 38.00 121 TRP B N 1
ATOM 8179 C CA . TRP B 1 121 ? 141.929 113.798 82.578 1.00 42.00 121 TRP B CA 1
ATOM 8180 C C . TRP B 1 121 ? 141.902 114.152 81.085 1.00 64.00 121 TRP B C 1
ATOM 8181 O O . TRP B 1 121 ? 142.957 114.384 80.494 1.00 86.00 121 TRP B O 1
ATOM 8202 N N . MET B 1 122 ? 140.722 114.261 80.467 1.00 82.00 122 MET B N 1
ATOM 8203 C CA . MET B 1 122 ? 140.628 114.577 79.033 1.00 40.00 122 MET B CA 1
ATOM 8204 C C . MET B 1 122 ? 141.067 116.012 78.720 1.00 40.00 122 MET B C 1
ATOM 8205 O O . MET B 1 122 ? 141.585 116.264 77.637 1.00 80.00 122 MET B O 1
ATOM 8219 N N . SER B 1 123 ? 140.930 116.945 79.667 1.00 32.00 123 SER B N 1
ATOM 8220 C CA . SER B 1 123 ? 141.470 118.305 79.528 1.00 54.00 123 SER B CA 1
ATOM 8221 C C . SER B 1 123 ? 143.003 118.331 79.646 1.00 62.00 123 SER B C 1
ATOM 8222 O O . SER B 1 123 ? 143.688 118.859 78.775 1.00 108.00 123 SER B O 1
ATOM 8230 N N . ARG B 1 124 ? 143.563 117.721 80.700 1.00 200.00 124 ARG B N 1
ATOM 8231 C CA . ARG B 1 124 ? 145.009 117.634 80.978 1.00 70.00 124 ARG B CA 1
ATOM 8232 C C . ARG B 1 124 ? 145.790 116.847 79.917 1.00 72.00 124 ARG B C 1
ATOM 8233 O O . ARG B 1 124 ? 146.978 117.088 79.720 1.00 154.00 124 ARG B O 1
ATOM 8254 N N . GLY B 1 125 ? 145.127 115.926 79.220 1.00 88.00 125 GLY B N 1
ATOM 8255 C CA . GLY B 1 125 ? 145.722 115.080 78.188 1.00 68.00 125 GLY B CA 1
ATOM 8256 C C . GLY B 1 125 ? 146.123 115.783 76.886 1.00 88.00 125 GLY B C 1
ATOM 8257 O O . GLY B 1 125 ? 146.776 115.147 76.059 1.00 158.00 125 GLY B O 1
ATOM 8261 N N . LEU B 1 126 ? 145.761 117.056 76.667 1.00 130.00 126 LEU B N 1
ATOM 8262 C CA . LEU B 1 126 ? 146.022 117.758 75.405 1.00 78.00 126 LEU B CA 1
ATOM 8263 C C . LEU B 1 126 ? 146.376 119.247 75.569 1.00 112.00 126 LEU B C 1
ATOM 8264 O O . LEU B 1 126 ? 145.888 119.936 76.466 1.00 104.00 126 LEU B O 1
ATOM 8280 N N . ASN B 1 127 ? 147.209 119.751 74.655 1.00 120.00 127 ASN B N 1
ATOM 8281 C CA . ASN B 1 127 ? 147.734 121.128 74.652 1.00 226.00 127 ASN B CA 1
ATOM 8282 C C . ASN B 1 127 ? 147.846 121.737 73.232 1.00 84.00 127 ASN B C 1
ATOM 8283 O O . ASN B 1 127 ? 148.369 122.836 73.056 1.00 66.00 127 ASN B O 1
ATOM 8294 N N . THR B 1 128 ? 147.387 121.025 72.196 1.00 172.00 128 THR B N 1
ATOM 8295 C CA . THR B 1 128 ? 147.666 121.358 70.786 1.00 208.00 128 THR B CA 1
ATOM 8296 C C . THR B 1 128 ? 147.012 122.673 70.335 1.00 188.00 128 THR B C 1
ATOM 8297 O O . THR B 1 128 ? 147.585 123.403 69.525 1.00 104.00 128 THR B O 1
ATOM 8308 N N . SER B 1 129 ? 145.827 123.004 70.857 1.00 52.00 129 SER B N 1
ATOM 8309 C CA . SER B 1 129 ? 145.165 124.289 70.604 1.00 60.00 129 SER B CA 1
ATOM 8310 C C . SER B 1 129 ? 144.204 124.679 71.731 1.00 50.00 129 SER B C 1
ATOM 8311 O O . SER B 1 129 ? 143.568 123.814 72.334 1.00 92.00 129 SER B O 1
ATOM 8319 N N . ILE B 1 130 ? 143.996 125.980 71.945 1.00 34.00 130 ILE B N 1
ATOM 8320 C CA . ILE B 1 130 ? 142.940 126.516 72.817 1.00 54.00 130 ILE B CA 1
ATOM 8321 C C . ILE B 1 130 ? 141.551 126.129 72.282 1.00 176.00 130 ILE B C 1
ATOM 8322 O O . ILE B 1 130 ? 140.638 125.893 73.070 1.00 74.00 130 ILE B O 1
ATOM 8338 N N . LEU B 1 131 ? 141.397 125.956 70.959 1.00 94.00 131 LEU B N 1
ATOM 8339 C CA . LEU B 1 131 ? 140.160 125.467 70.337 1.00 56.00 131 LEU B CA 1
ATOM 8340 C C . LEU B 1 131 ? 139.810 124.038 70.774 1.00 24.00 131 LEU B C 1
ATOM 8341 O O . LEU B 1 131 ? 138.657 123.751 71.081 1.00 38.00 131 LEU B O 1
ATOM 8357 N N . LEU B 1 132 ? 140.787 123.132 70.821 1.00 34.00 132 LEU B N 1
ATOM 8358 C CA . LEU B 1 132 ? 140.541 121.751 71.238 1.00 42.00 132 LEU B CA 1
ATOM 8359 C C . LEU B 1 132 ? 140.274 121.662 72.746 1.00 66.00 132 LEU B C 1
ATOM 8360 O O . LEU B 1 132 ? 139.419 120.889 73.171 1.00 48.00 132 LEU B O 1
ATOM 8376 N N . GLN B 1 133 ? 140.941 122.501 73.547 1.00 56.00 133 GLN B N 1
ATOM 8377 C CA . GLN B 1 133 ? 140.640 122.644 74.971 1.00 30.00 133 GLN B CA 1
ATOM 8378 C C . GLN B 1 133 ? 139.242 123.223 75.210 1.00 42.00 133 GLN B C 1
ATOM 8379 O O . GLN B 1 133 ? 138.539 122.726 76.083 1.00 94.00 133 GLN B O 1
ATOM 8393 N N . TYR B 1 134 ? 138.787 124.194 74.416 1.00 32.00 134 TYR B N 1
ATOM 8394 C CA . TYR B 1 134 ? 137.421 124.709 74.476 1.00 46.00 134 TYR B CA 1
ATOM 8395 C C . TYR B 1 134 ? 136.368 123.653 74.112 1.00 64.00 134 TYR B C 1
ATOM 8396 O O . TYR B 1 134 ? 135.424 123.443 74.871 1.00 42.00 134 TYR B O 1
ATOM 8414 N N . LEU B 1 135 ? 136.530 122.947 72.988 1.00 108.00 135 LEU B N 1
ATOM 8415 C CA . LEU B 1 135 ? 135.579 121.909 72.576 1.00 48.00 135 LEU B CA 1
ATOM 8416 C C . LEU B 1 135 ? 135.506 120.769 73.600 1.00 36.00 135 LEU B C 1
ATOM 8417 O O . LEU B 1 135 ? 134.408 120.294 73.876 1.00 66.00 135 LEU B O 1
ATOM 8433 N N . ALA B 1 136 ? 136.622 120.352 74.204 1.00 38.00 136 ALA B N 1
ATOM 8434 C CA . ALA B 1 136 ? 136.616 119.369 75.288 1.00 36.00 136 ALA B CA 1
ATOM 8435 C C . ALA B 1 136 ? 135.921 119.901 76.554 1.00 38.00 136 ALA B C 1
ATOM 8436 O O . ALA B 1 136 ? 135.124 119.185 77.159 1.00 64.00 136 ALA B O 1
ATOM 8443 N N . TRP B 1 137 ? 136.166 121.160 76.929 1.00 58.00 137 TRP B N 1
ATOM 8444 C CA . TRP B 1 137 ? 135.550 121.806 78.090 1.00 36.00 137 TRP B CA 1
ATOM 8445 C C . TRP B 1 137 ? 134.025 121.920 77.976 1.00 48.00 137 TRP B C 1
ATOM 8446 O O . TRP B 1 137 ? 133.345 121.624 78.955 1.00 82.00 137 TRP B O 1
ATOM 8467 N N . VAL B 1 138 ? 133.471 122.295 76.814 1.00 56.00 138 VAL B N 1
ATOM 8468 C CA . VAL B 1 138 ? 132.008 122.408 76.642 1.00 44.00 138 VAL B CA 1
ATOM 8469 C C . VAL B 1 138 ? 131.298 121.107 76.264 1.00 26.00 138 VAL B C 1
ATOM 8470 O O . VAL B 1 138 ? 130.142 120.936 76.638 1.00 34.00 138 VAL B O 1
ATOM 8483 N N . THR B 1 139 ? 131.932 120.172 75.554 1.00 54.00 139 THR B N 1
ATOM 8484 C CA . THR B 1 139 ? 131.240 118.953 75.081 1.00 62.00 139 THR B CA 1
ATOM 8485 C C . THR B 1 139 ? 130.880 118.011 76.225 1.00 28.00 139 THR B C 1
ATOM 8486 O O . THR B 1 139 ? 129.747 117.553 76.306 1.00 74.00 139 THR B O 1
ATOM 8497 N N . TYR B 1 140 ? 131.816 117.737 77.134 1.00 40.00 140 TYR B N 1
ATOM 8498 C CA . TYR B 1 140 ? 131.618 116.806 78.244 1.00 40.00 140 TYR B CA 1
ATOM 8499 C C . TYR B 1 140 ? 130.401 117.122 79.145 1.00 48.00 140 TYR B C 1
ATOM 8500 O O . TYR B 1 140 ? 129.585 116.225 79.362 1.00 40.00 140 TYR B O 1
ATOM 8518 N N . PRO B 1 141 ? 130.187 118.363 79.632 1.00 30.00 141 PRO B N 1
ATOM 8519 C CA . PRO B 1 141 ? 129.009 118.663 80.436 1.00 42.00 141 PRO B CA 1
ATOM 8520 C C . PRO B 1 141 ? 127.703 118.622 79.629 1.00 34.00 141 PRO B C 1
ATOM 8521 O O . PRO B 1 141 ? 126.697 118.148 80.151 1.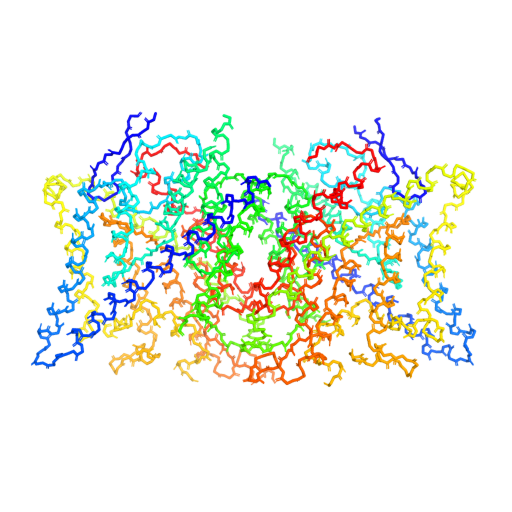00 50.00 141 PRO B O 1
ATOM 8532 N N . VAL B 1 142 ? 127.695 119.058 78.362 1.00 42.00 142 VAL B N 1
ATOM 8533 C CA . VAL B 1 142 ? 126.502 119.015 77.488 1.00 28.00 142 VAL B CA 1
ATOM 8534 C C . VAL B 1 142 ? 126.041 117.575 77.241 1.00 46.00 142 VAL B C 1
ATOM 8535 O O . VAL B 1 142 ? 124.844 117.289 77.328 1.00 54.00 142 VAL B O 1
ATOM 8548 N N . VAL B 1 143 ? 126.969 116.644 77.017 1.00 56.00 143 VAL B N 1
ATOM 8549 C CA . VAL B 1 143 ? 126.679 115.212 76.891 1.00 40.00 143 VAL B CA 1
ATOM 8550 C C . VAL B 1 143 ? 126.110 114.621 78.183 1.00 36.00 143 VAL B C 1
ATOM 8551 O O . VAL B 1 143 ? 125.074 113.965 78.126 1.00 54.00 143 VAL B O 1
ATOM 8564 N N . LEU B 1 144 ? 126.719 114.871 79.349 1.00 46.00 144 LEU B N 1
ATOM 8565 C CA . LEU B 1 144 ? 126.198 114.361 80.628 1.00 46.00 144 LEU B CA 1
ATOM 8566 C C . LEU B 1 144 ? 124.818 114.937 80.991 1.00 36.00 144 LEU B C 1
ATOM 8567 O O . LEU B 1 144 ? 123.951 114.192 81.440 1.00 38.00 144 LEU B O 1
ATOM 8583 N N . ILE B 1 145 ? 124.558 116.225 80.750 1.00 36.00 145 ILE B N 1
ATOM 8584 C CA . ILE B 1 145 ? 123.239 116.822 81.010 1.00 34.00 145 ILE B CA 1
ATOM 8585 C C . ILE B 1 145 ? 122.183 116.331 80.006 1.00 40.00 145 ILE B C 1
ATOM 8586 O O . ILE B 1 145 ? 121.055 116.062 80.403 1.00 42.00 145 ILE B O 1
ATOM 8602 N N . THR B 1 146 ? 122.533 116.132 78.728 1.00 78.00 146 THR B N 1
ATOM 8603 C CA . THR B 1 146 ? 121.613 115.555 77.724 1.00 48.00 146 THR B CA 1
ATOM 8604 C C . THR B 1 146 ? 121.243 114.111 78.065 1.00 36.00 146 THR B C 1
ATOM 8605 O O . THR B 1 146 ? 120.068 113.754 78.022 1.00 54.00 146 THR B O 1
ATOM 8616 N N . PHE B 1 147 ? 122.204 113.283 78.478 1.00 26.00 147 PHE B N 1
ATOM 8617 C CA . PHE B 1 147 ? 121.906 111.934 78.945 1.00 34.00 147 PHE B CA 1
ATOM 8618 C C . PHE B 1 147 ? 121.054 111.931 80.216 1.00 58.00 147 PHE B C 1
ATOM 8619 O O . PHE B 1 147 ? 120.092 111.173 80.291 1.00 100.00 147 PHE B O 1
ATOM 8636 N N . SER B 1 148 ? 121.343 112.796 81.193 1.00 58.00 148 SER B N 1
ATOM 8637 C CA . SER B 1 148 ? 120.549 112.892 82.419 1.00 34.00 148 SER B CA 1
ATOM 8638 C C . SER B 1 148 ? 119.087 113.248 82.125 1.00 40.00 148 SER B C 1
ATOM 8639 O O . SER B 1 148 ? 118.184 112.534 82.565 1.00 32.00 148 SER B O 1
ATOM 8647 N N . ALA B 1 149 ? 118.829 114.298 81.340 1.00 32.00 149 ALA B N 1
ATOM 8648 C CA . ALA B 1 149 ? 117.469 114.713 81.004 1.00 30.00 149 ALA B CA 1
ATOM 8649 C C . ALA B 1 149 ? 116.715 113.643 80.192 1.00 50.00 149 ALA B C 1
ATOM 8650 O O . ALA B 1 149 ? 115.577 113.315 80.517 1.00 86.00 149 ALA B O 1
ATOM 8657 N N . GLY B 1 150 ? 117.355 113.039 79.186 1.00 66.00 150 GLY B N 1
ATOM 8658 C CA . GLY B 1 150 ? 116.750 112.009 78.339 1.00 44.00 150 GLY B CA 1
ATOM 8659 C C . GLY B 1 150 ? 116.467 110.691 79.055 1.00 26.00 150 GLY B C 1
ATOM 8660 O O . GLY B 1 150 ? 115.377 110.148 78.917 1.00 58.00 150 GLY B O 1
ATOM 8664 N N . PHE B 1 151 ? 117.398 110.186 79.865 1.00 46.00 151 PHE B N 1
ATOM 8665 C CA . PHE B 1 151 ? 117.182 108.977 80.663 1.00 36.00 151 PHE B CA 1
ATOM 8666 C C . PHE B 1 151 ? 116.070 109.165 81.705 1.00 62.00 151 PHE B C 1
ATOM 8667 O O . PHE B 1 151 ? 115.217 108.297 81.874 1.00 64.00 151 PHE B O 1
ATOM 8684 N N . THR B 1 152 ? 116.025 110.330 82.356 1.00 54.00 152 THR B N 1
ATOM 8685 C CA . THR B 1 152 ? 114.958 110.670 83.305 1.00 54.00 152 THR B CA 1
ATOM 8686 C C . THR B 1 152 ? 113.598 110.746 82.609 1.00 30.00 152 THR B C 1
ATOM 8687 O O . THR B 1 152 ? 112.629 110.164 83.088 1.00 70.00 152 THR B O 1
ATOM 8698 N N . GLN B 1 153 ? 113.529 111.394 81.444 1.00 60.00 153 GLN B N 1
ATOM 8699 C CA . GLN B 1 153 ? 112.319 111.496 80.620 1.00 46.00 153 GLN B CA 1
ATOM 8700 C C . GLN B 1 153 ? 111.757 110.126 80.192 1.00 32.00 153 GLN B C 1
ATOM 8701 O O . GLN B 1 153 ? 110.543 109.952 80.192 1.00 48.00 153 GLN B O 1
ATOM 8715 N N . ILE B 1 154 ? 112.597 109.147 79.836 1.00 58.00 154 ILE B N 1
ATOM 8716 C CA . ILE B 1 154 ? 112.128 107.809 79.445 1.00 34.00 154 ILE B CA 1
ATOM 8717 C C . ILE B 1 154 ? 111.581 107.023 80.647 1.00 28.00 154 ILE B C 1
ATOM 8718 O O . ILE B 1 154 ? 110.465 106.517 80.567 1.00 70.00 154 ILE B O 1
ATOM 8734 N N . LEU B 1 155 ? 112.321 106.909 81.756 1.00 52.00 155 LEU B N 1
ATOM 8735 C CA . LEU B 1 155 ? 111.909 106.086 82.901 1.00 36.00 155 LEU B CA 1
ATOM 8736 C C . LEU B 1 155 ? 110.763 106.695 83.721 1.00 40.00 155 LEU B C 1
ATOM 8737 O O . LEU B 1 155 ? 109.779 106.007 83.989 1.00 70.00 155 LEU B O 1
ATOM 8753 N N . ALA B 1 156 ? 110.910 107.935 84.191 1.00 32.00 156 ALA B N 1
ATOM 8754 C CA . ALA B 1 156 ? 110.062 108.498 85.238 1.00 42.00 156 ALA B CA 1
ATOM 8755 C C . ALA B 1 156 ? 110.121 110.035 85.252 1.00 44.00 156 ALA B C 1
ATOM 8756 O O . ALA B 1 156 ? 110.893 110.616 86.014 1.00 68.00 156 ALA B O 1
ATOM 8763 N N . PRO B 1 157 ? 109.305 110.729 84.441 1.00 50.00 157 PRO B N 1
ATOM 8764 C CA . PRO B 1 157 ? 109.302 112.188 84.374 1.00 56.00 157 PRO B CA 1
ATOM 8765 C C . PRO B 1 157 ? 109.131 112.904 85.721 1.00 48.00 157 PRO B C 1
ATOM 8766 O O . PRO B 1 157 ? 109.674 113.987 85.905 1.00 98.00 157 PRO B O 1
ATOM 8777 N N . GLN B 1 158 ? 108.440 112.302 86.691 1.00 66.00 158 GLN B N 1
ATOM 8778 C CA . GLN B 1 158 ? 108.265 112.843 88.044 1.00 46.00 158 GLN B CA 1
ATOM 8779 C C . GLN B 1 158 ? 109.566 112.927 88.873 1.00 40.00 158 GLN B C 1
ATOM 8780 O O . GLN B 1 158 ? 109.569 113.546 89.933 1.00 46.00 158 GLN B O 1
ATOM 8794 N N . ALA B 1 159 ? 110.676 112.336 88.421 1.00 42.00 159 ALA B N 1
ATOM 8795 C CA . ALA B 1 159 ? 111.968 112.414 89.095 1.00 34.00 159 ALA B CA 1
ATOM 8796 C C . ALA B 1 159 ? 112.756 113.719 88.847 1.00 42.00 159 ALA B C 1
ATOM 8797 O O . ALA B 1 159 ? 113.761 113.933 89.522 1.00 84.00 159 ALA B O 1
ATOM 8804 N N . VAL B 1 160 ? 112.359 114.602 87.924 1.00 42.00 160 VAL B N 1
ATOM 8805 C CA . VAL B 1 160 ? 113.049 115.896 87.742 1.00 66.00 160 VAL B CA 1
ATOM 8806 C C . VAL B 1 160 ? 112.818 116.851 88.924 1.00 44.00 160 VAL B C 1
ATOM 8807 O O . VAL B 1 160 ? 111.829 116.740 89.642 1.00 60.00 160 VAL B O 1
ATOM 8820 N N . GLY B 1 161 ? 113.728 117.806 89.132 1.00 50.00 161 GLY B N 1
ATOM 8821 C CA . GLY B 1 161 ? 113.670 118.776 90.227 1.00 32.00 161 GLY B CA 1
ATOM 8822 C C . GLY B 1 161 ? 114.123 118.212 91.579 1.00 24.00 161 GLY B C 1
ATOM 8823 O O . GLY B 1 161 ? 114.696 117.126 91.668 1.00 28.00 161 GLY B O 1
ATOM 8827 N N . SER B 1 162 ? 113.879 118.963 92.649 1.00 50.00 162 SER B N 1
ATOM 8828 C CA . SER B 1 162 ? 114.190 118.575 94.034 1.00 48.00 162 SER B CA 1
ATOM 8829 C C . SER B 1 162 ? 113.080 117.713 94.645 1.00 48.00 162 SER B C 1
ATOM 8830 O O . SER B 1 162 ? 111.960 117.710 94.159 1.00 208.00 162 SER B O 1
ATOM 8838 N N . GLY B 1 163 ? 113.360 116.961 95.710 1.00 54.00 163 GLY B N 1
ATOM 8839 C CA . GLY B 1 163 ? 112.381 116.093 96.388 1.00 42.00 163 GLY B CA 1
ATOM 8840 C C . GLY B 1 163 ? 111.621 116.660 97.597 1.00 24.00 163 GLY B C 1
ATOM 8841 O O . GLY B 1 163 ? 110.677 116.028 98.054 1.00 76.00 163 GLY B O 1
ATOM 8845 N N . ILE B 1 164 ? 112.020 117.804 98.159 1.00 48.00 164 ILE B N 1
ATOM 8846 C CA . ILE B 1 164 ? 111.447 118.367 99.399 1.00 34.00 164 ILE B CA 1
ATOM 8847 C C . ILE B 1 164 ? 109.997 118.879 99.231 1.00 34.00 164 ILE B C 1
ATOM 8848 O O . ILE B 1 164 ? 109.166 118.511 100.057 1.00 66.00 164 ILE B O 1
ATOM 8864 N N . PRO B 1 165 ? 109.632 119.661 98.189 1.00 34.00 165 PRO B N 1
ATOM 8865 C CA . PRO B 1 165 ? 108.245 120.058 97.923 1.00 42.00 165 PRO B CA 1
ATOM 8866 C C . PRO B 1 165 ? 107.231 118.900 97.879 1.00 32.00 165 PRO B C 1
ATOM 8867 O O . PRO B 1 165 ? 106.158 118.980 98.478 1.00 50.00 165 PRO B O 1
ATOM 8878 N N . GLU B 1 166 ? 107.567 117.796 97.214 1.00 48.00 166 GLU B N 1
ATOM 8879 C CA . GLU B 1 166 ? 106.739 116.598 97.159 1.00 32.00 166 GLU B CA 1
ATOM 8880 C C . GLU B 1 166 ? 106.687 115.839 98.480 1.00 26.00 166 GLU B C 1
ATOM 8881 O O . GLU B 1 166 ? 105.588 115.524 98.922 1.00 70.00 166 GLU B O 1
ATOM 8893 N N . MET B 1 167 ? 107.810 115.578 99.163 1.00 44.00 167 MET B N 1
ATOM 8894 C CA . MET B 1 167 ? 107.735 114.903 100.464 1.00 48.00 167 MET B CA 1
ATOM 8895 C C . MET B 1 167 ? 106.977 115.727 101.513 1.00 40.00 167 MET B C 1
ATOM 8896 O O . MET B 1 167 ? 106.205 115.154 102.274 1.00 42.00 167 MET B O 1
ATOM 8910 N N . LYS B 1 168 ? 107.084 117.059 101.506 1.00 38.00 168 LYS B N 1
ATOM 8911 C CA . LYS B 1 168 ? 106.267 117.936 102.359 1.00 38.00 168 LYS B CA 1
ATOM 8912 C C . LYS B 1 168 ? 104.770 117.762 102.091 1.00 36.00 168 LYS B C 1
ATOM 8913 O O . LYS B 1 168 ? 103.973 117.746 103.024 1.00 56.00 168 LYS B O 1
ATOM 8932 N N . THR B 1 169 ? 104.386 117.578 100.832 1.00 70.00 169 THR B N 1
ATOM 8933 C CA . THR B 1 169 ? 102.999 117.322 100.411 1.00 40.00 169 THR B CA 1
ATOM 8934 C C . THR B 1 169 ? 102.518 115.916 100.795 1.00 40.00 169 THR B C 1
ATOM 8935 O O . THR B 1 169 ? 101.424 115.767 101.322 1.00 48.00 169 THR B O 1
ATOM 8946 N N . ILE B 1 170 ? 103.342 114.884 100.609 1.00 56.00 170 ILE B N 1
ATOM 8947 C CA . ILE B 1 170 ? 103.025 113.494 100.970 1.00 36.00 170 ILE B CA 1
ATOM 8948 C C . ILE B 1 170 ? 102.847 113.305 102.488 1.00 50.00 170 ILE B C 1
ATOM 8949 O O . ILE B 1 170 ? 101.915 112.629 102.917 1.00 100.00 170 ILE B O 1
ATOM 8965 N N . LEU B 1 171 ? 103.680 113.925 103.331 1.00 68.00 171 LEU B N 1
ATOM 8966 C CA . LEU B 1 171 ? 103.515 113.862 104.793 1.00 40.00 171 LEU B CA 1
ATOM 8967 C C . LEU B 1 171 ? 102.237 114.567 105.287 1.00 26.00 171 LEU B C 1
ATOM 8968 O O . LEU B 1 171 ? 101.697 114.200 106.325 1.00 44.00 171 LEU B O 1
ATOM 8984 N N . ARG B 1 172 ? 101.707 115.527 104.525 1.00 54.00 172 ARG B N 1
ATOM 8985 C CA . ARG B 1 172 ? 100.413 116.200 104.740 1.00 34.00 172 ARG B CA 1
ATOM 8986 C C . ARG B 1 172 ? 99.187 115.353 104.341 1.00 42.00 172 ARG B C 1
ATOM 8987 O O . ARG B 1 172 ? 98.083 115.879 104.271 1.00 44.00 172 ARG B O 1
ATOM 9008 N N . GLY B 1 173 ? 99.349 114.064 104.045 1.00 50.00 173 GLY B N 1
ATOM 9009 C CA . GLY B 1 173 ? 98.265 113.136 103.707 1.00 38.00 173 GLY B CA 1
ATOM 9010 C C . GLY B 1 173 ? 97.811 113.120 102.240 1.00 46.00 173 GLY B C 1
ATOM 9011 O O . GLY B 1 173 ? 97.000 112.272 101.870 1.00 46.00 173 GLY B O 1
ATOM 9015 N N . VAL B 1 174 ? 98.322 114.006 101.381 1.00 72.00 174 VAL B N 1
ATOM 9016 C CA . VAL B 1 174 ? 98.075 113.980 99.928 1.00 54.00 174 VAL B CA 1
ATOM 9017 C C . VAL B 1 174 ? 98.770 112.771 99.283 1.00 42.00 174 VAL B C 1
ATOM 9018 O O . VAL B 1 174 ? 99.850 112.371 99.708 1.00 58.00 174 VAL B O 1
ATOM 9031 N N . VAL B 1 175 ? 98.180 112.188 98.238 1.00 50.00 175 VAL B N 1
ATOM 9032 C CA . VAL B 1 175 ? 98.774 111.072 97.474 1.00 52.00 175 VAL B CA 1
ATOM 9033 C C . VAL B 1 175 ? 99.241 111.566 96.105 1.00 66.00 175 VAL B C 1
ATOM 9034 O O . VAL B 1 175 ? 98.445 112.128 95.359 1.00 70.00 175 VAL B O 1
ATOM 9047 N N . LEU B 1 176 ? 100.513 111.331 95.769 1.00 60.00 176 LEU B N 1
ATOM 9048 C CA . LEU B 1 176 ? 101.108 111.572 94.449 1.00 30.00 176 LEU B CA 1
ATOM 9049 C C . LEU B 1 176 ? 101.378 110.211 93.788 1.00 36.00 176 LEU B C 1
ATOM 9050 O O . LEU B 1 176 ? 102.018 109.355 94.398 1.00 46.00 176 LEU B O 1
ATOM 9066 N N . LYS B 1 177 ? 100.854 109.980 92.576 1.00 38.00 177 LYS B N 1
ATOM 9067 C CA . LYS B 1 177 ? 100.489 108.624 92.106 1.00 78.00 177 LYS B CA 1
ATOM 9068 C C . LYS B 1 177 ? 101.614 107.585 92.093 1.00 74.00 177 LYS B C 1
ATOM 9069 O O . LYS B 1 177 ? 101.473 106.532 92.717 1.00 102.00 177 LYS B O 1
ATOM 9088 N N . GLU B 1 178 ? 102.716 107.848 91.396 1.00 30.00 178 GLU B N 1
ATOM 9089 C CA . GLU B 1 178 ? 103.831 106.897 91.250 1.00 34.00 178 GLU B CA 1
ATOM 9090 C C . GLU B 1 178 ? 105.147 107.396 91.873 1.00 28.00 178 GLU B C 1
ATOM 9091 O O . GLU B 1 178 ? 106.226 106.938 91.507 1.00 56.00 178 GLU B O 1
ATOM 9103 N N . TYR B 1 179 ? 105.085 108.346 92.809 1.00 36.00 179 TYR B N 1
ATOM 9104 C CA . TYR B 1 179 ? 106.255 109.101 93.265 1.00 48.00 179 TYR B CA 1
ATOM 9105 C C . TYR B 1 179 ? 107.340 108.268 93.973 1.00 44.00 179 TYR B C 1
ATOM 9106 O O . TYR B 1 179 ? 108.505 108.650 93.943 1.00 66.00 179 TYR B O 1
ATOM 9124 N N . LEU B 1 180 ? 106.999 107.130 94.592 1.00 38.00 180 LEU B N 1
ATOM 9125 C CA . LEU B 1 180 ? 107.925 106.305 95.383 1.00 36.00 180 LEU B CA 1
ATOM 9126 C C . LEU B 1 180 ? 108.161 104.889 94.804 1.00 32.00 180 LEU B C 1
ATOM 9127 O O . LEU B 1 180 ? 108.495 103.970 95.544 1.00 72.00 180 LEU B O 1
ATOM 9143 N N . THR B 1 181 ? 107.976 104.677 93.498 1.00 42.00 181 THR B N 1
ATOM 9144 C CA . THR B 1 181 ? 108.225 103.375 92.831 1.00 34.00 181 THR B CA 1
ATOM 9145 C C . THR B 1 181 ? 109.707 103.084 92.550 1.00 24.00 181 THR B C 1
ATOM 9146 O O . THR B 1 181 ? 110.541 103.984 92.507 1.00 106.00 181 THR B O 1
ATOM 9157 N N . LEU B 1 182 ? 110.048 101.823 92.266 1.00 38.00 182 LEU B N 1
ATOM 9158 C CA . LEU B 1 182 ? 111.401 101.402 91.878 1.00 40.00 182 LEU B CA 1
ATOM 9159 C C . LEU B 1 182 ? 111.911 102.058 90.581 1.00 44.00 182 LEU B C 1
ATOM 9160 O O . LEU B 1 182 ? 113.094 102.375 90.492 1.00 68.00 182 LEU B O 1
ATOM 9176 N N . LYS B 1 183 ? 111.045 102.327 89.590 1.00 38.00 183 LYS B N 1
ATOM 9177 C CA . LYS B 1 183 ? 111.445 103.083 88.388 1.00 32.00 183 LYS B CA 1
ATOM 9178 C C . LYS B 1 183 ? 111.836 104.525 88.708 1.00 32.00 183 LYS B C 1
ATOM 9179 O O . LYS B 1 183 ? 112.789 105.030 88.123 1.00 52.00 183 LYS B O 1
ATOM 9198 N N . THR B 1 184 ? 111.162 105.171 89.659 1.00 38.00 184 THR B N 1
ATOM 9199 C CA . THR B 1 184 ? 111.539 106.521 90.113 1.00 36.00 184 THR B CA 1
ATOM 9200 C C . THR B 1 184 ? 112.878 106.518 90.860 1.00 26.00 184 THR B C 1
ATOM 9201 O O . THR B 1 184 ? 113.685 107.414 90.652 1.00 54.00 184 THR B O 1
ATOM 9212 N N . PHE B 1 185 ? 113.179 105.488 91.656 1.00 36.00 185 PHE B N 1
ATOM 9213 C CA . PHE B 1 185 ? 114.479 105.337 92.316 1.00 42.00 185 PHE B CA 1
ATOM 9214 C C . PHE B 1 185 ? 115.633 105.200 91.322 1.00 32.00 185 PHE B C 1
ATOM 9215 O O . PHE B 1 185 ? 116.640 105.883 91.464 1.00 52.00 185 PHE B O 1
ATOM 9232 N N . ILE B 1 186 ? 115.486 104.365 90.292 1.00 46.00 186 ILE B N 1
ATOM 9233 C CA . ILE B 1 186 ? 116.512 104.186 89.254 1.00 36.00 186 ILE B CA 1
ATOM 9234 C C . ILE B 1 186 ? 116.708 105.477 88.442 1.00 42.00 186 ILE B C 1
ATOM 9235 O O . ILE B 1 186 ? 117.844 105.879 88.192 1.00 58.00 186 ILE B O 1
ATOM 9251 N N . ALA B 1 187 ? 115.633 106.182 88.089 1.00 30.00 187 ALA B N 1
ATOM 9252 C CA . ALA B 1 187 ? 115.725 107.476 87.426 1.00 34.00 187 ALA B CA 1
ATOM 9253 C C . ALA B 1 187 ? 116.403 108.557 88.290 1.00 32.00 187 ALA B C 1
ATOM 9254 O O . ALA B 1 187 ? 117.231 109.302 87.773 1.00 70.00 187 ALA B O 1
ATOM 9261 N N . LYS B 1 188 ? 116.134 108.632 89.603 1.00 52.00 188 LYS B N 1
ATOM 9262 C CA . LYS B 1 188 ? 116.839 109.556 90.514 1.00 42.00 188 LYS B CA 1
ATOM 9263 C C . LYS B 1 188 ? 118.325 109.250 90.641 1.00 24.00 188 LYS B C 1
ATOM 9264 O O . LYS B 1 188 ? 119.125 110.166 90.510 1.00 66.00 188 LYS B O 1
ATOM 9283 N N . VAL B 1 189 ? 118.729 108.016 90.908 1.00 26.00 189 VAL B N 1
ATOM 9284 C CA . VAL B 1 189 ? 120.136 107.707 91.224 1.00 42.00 189 VAL B CA 1
ATOM 9285 C C . VAL B 1 189 ? 121.059 107.885 90.011 1.00 32.00 189 VAL B C 1
ATOM 9286 O O . VAL B 1 189 ? 122.110 108.521 90.108 1.00 56.00 189 VAL B O 1
ATOM 9299 N N . ILE B 1 190 ? 120.655 107.387 88.841 1.00 64.00 190 ILE B N 1
ATOM 9300 C CA . ILE B 1 190 ? 121.414 107.558 87.593 1.00 48.00 190 ILE B CA 1
ATOM 9301 C C . ILE B 1 190 ? 121.349 109.012 87.106 1.00 36.00 190 ILE B C 1
ATOM 9302 O O . ILE B 1 190 ? 122.378 109.600 86.772 1.00 66.00 190 ILE B O 1
ATOM 9318 N N . GLY B 1 191 ? 120.168 109.633 87.133 1.00 20.00 191 GLY B N 1
ATOM 9319 C CA . GLY B 1 191 ? 119.984 111.012 86.692 1.00 34.00 191 GLY B CA 1
ATOM 9320 C C . GLY B 1 191 ? 120.711 112.051 87.549 1.00 36.00 191 GLY B C 1
ATOM 9321 O O . GLY B 1 191 ? 121.258 112.998 86.989 1.00 56.00 191 GLY B O 1
ATOM 9325 N N . LEU B 1 192 ? 120.791 111.867 88.873 1.00 44.00 192 LEU B N 1
ATOM 9326 C CA . LEU B 1 192 ? 121.512 112.757 89.796 1.00 40.00 192 LEU B CA 1
ATOM 9327 C C . LEU B 1 192 ? 123.031 112.638 89.654 1.00 30.00 192 LEU B C 1
ATOM 9328 O O . LEU B 1 192 ? 123.733 113.640 89.641 1.00 48.00 192 LEU B O 1
ATOM 9344 N N . THR B 1 193 ? 123.542 111.422 89.480 1.00 32.00 193 THR B N 1
ATOM 9345 C CA . THR B 1 193 ? 124.976 111.173 89.262 1.00 40.00 193 THR B CA 1
ATOM 9346 C C . THR B 1 193 ? 125.489 111.842 87.985 1.00 44.00 193 THR B C 1
ATOM 9347 O O . THR B 1 193 ? 126.530 112.497 88.009 1.00 58.00 193 THR B O 1
ATOM 9358 N N . CYS B 1 194 ? 124.753 111.754 86.875 1.00 46.00 194 CYS B N 1
ATOM 9359 C CA . CYS B 1 194 ? 125.123 112.436 85.635 1.00 38.00 194 CYS B CA 1
ATOM 9360 C C . CYS B 1 194 ? 124.980 113.959 85.721 1.00 32.00 194 CYS B C 1
ATOM 9361 O O . CYS B 1 194 ? 125.828 114.675 85.194 1.00 42.00 194 CYS B O 1
ATOM 9369 N N . ALA B 1 195 ? 123.954 114.482 86.396 1.00 28.00 195 ALA B N 1
ATOM 9370 C CA . ALA B 1 195 ? 123.783 115.922 86.561 1.00 28.00 195 ALA B CA 1
ATOM 9371 C C . ALA B 1 195 ? 124.911 116.562 87.390 1.00 30.00 195 ALA B C 1
ATOM 9372 O O . ALA B 1 195 ? 125.499 117.554 86.969 1.00 46.00 195 ALA B O 1
ATOM 9379 N N . LEU B 1 196 ? 125.272 115.982 88.537 1.00 62.00 196 LEU B N 1
ATOM 9380 C CA . LEU B 1 196 ? 126.349 116.481 89.401 1.00 42.00 196 LEU B CA 1
ATOM 9381 C C . LEU B 1 196 ? 127.750 116.242 88.830 1.00 22.00 196 LEU B C 1
ATOM 9382 O O . LEU B 1 196 ? 128.611 117.108 88.943 1.00 28.00 196 LEU B O 1
ATOM 9398 N N . GLY B 1 197 ? 127.987 115.106 88.172 1.00 40.00 197 GLY B N 1
ATOM 9399 C CA . GLY B 1 197 ? 129.270 114.785 87.542 1.00 24.00 197 GLY B CA 1
ATOM 9400 C C . GLY B 1 197 ? 129.652 115.703 86.378 1.00 22.00 197 GLY B C 1
ATOM 9401 O O . GLY B 1 197 ? 130.805 115.705 85.962 1.00 30.00 197 GLY B O 1
ATOM 9405 N N . SER B 1 198 ? 128.717 116.509 85.869 1.00 40.00 198 SER B N 1
ATOM 9406 C CA . SER B 1 198 ? 128.964 117.485 84.803 1.00 36.00 198 SER B CA 1
ATOM 9407 C C . SER B 1 198 ? 129.768 118.716 85.247 1.00 50.00 198 SER B C 1
ATOM 9408 O O . SER B 1 198 ? 130.434 119.333 84.420 1.00 32.00 198 SER B O 1
ATOM 9416 N N . GLY B 1 199 ? 129.713 119.107 86.525 1.00 42.00 199 GLY B N 1
ATOM 9417 C CA . GLY B 1 199 ? 130.266 120.373 87.016 1.00 26.00 199 GLY B CA 1
ATOM 9418 C C . GLY B 1 199 ? 129.361 121.603 86.849 1.00 22.00 199 GLY B C 1
ATOM 9419 O O . GLY B 1 199 ? 129.811 122.716 87.104 1.00 40.00 199 GLY B O 1
ATOM 9423 N N . MET B 1 200 ? 128.096 121.447 86.447 1.00 46.00 200 MET B N 1
ATOM 9424 C CA . MET B 1 200 ? 127.074 122.503 86.520 1.00 46.00 200 MET B CA 1
ATOM 9425 C C . MET B 1 200 ? 126.787 122.948 87.971 1.00 26.00 200 MET B C 1
ATOM 9426 O O . MET B 1 200 ? 126.983 122.155 88.896 1.00 36.00 200 MET B O 1
ATOM 9440 N N . PRO B 1 201 ? 126.317 124.190 88.210 1.00 40.00 201 PRO B N 1
ATOM 9441 C CA . PRO B 1 201 ? 126.095 124.740 89.555 1.00 54.00 201 PRO B CA 1
ATOM 9442 C C . PRO B 1 201 ? 124.832 124.174 90.237 1.00 34.00 201 PRO B C 1
ATOM 9443 O O . PRO B 1 201 ? 123.828 124.860 90.402 1.00 24.00 201 PRO B O 1
ATOM 9454 N N . LEU B 1 202 ? 124.877 122.898 90.618 1.00 44.00 202 LEU B N 1
ATOM 9455 C CA . LEU B 1 202 ? 123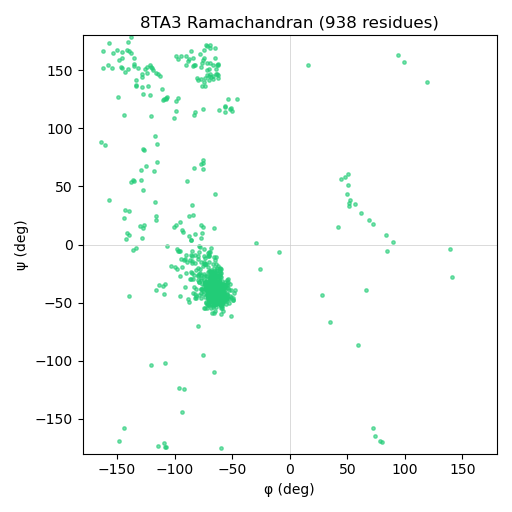.749 122.096 91.107 1.00 32.00 202 LEU B CA 1
ATOM 9456 C C . LEU B 1 202 ? 124.041 121.499 92.488 1.00 28.00 202 LEU B C 1
ATOM 9457 O O . LEU B 1 202 ? 125.186 121.188 92.806 1.00 38.00 202 LEU B O 1
ATOM 9473 N N . GLY B 1 203 ? 123.004 121.346 93.311 1.00 34.00 203 GLY B N 1
ATOM 9474 C CA . GLY B 1 203 ? 123.073 120.710 94.631 1.00 34.00 203 GLY B CA 1
ATOM 9475 C C . GLY B 1 203 ? 122.420 119.326 94.676 1.00 28.00 203 GLY B C 1
ATOM 9476 O O . GLY B 1 203 ? 121.951 118.819 93.660 1.00 70.00 203 GLY B O 1
ATOM 9480 N N . LYS B 1 204 ? 122.331 118.714 95.857 1.00 50.00 204 LYS B N 1
ATOM 9481 C CA . LYS B 1 204 ? 121.774 117.368 96.051 1.00 58.00 204 LYS B CA 1
ATOM 9482 C C . LYS B 1 204 ? 120.932 117.152 97.318 1.00 32.00 204 LYS B C 1
ATOM 9483 O O . LYS B 1 204 ? 120.533 116.022 97.565 1.00 60.00 204 LYS B O 1
ATOM 9502 N N . GLU B 1 205 ? 120.573 118.187 98.080 1.00 36.00 205 GLU B N 1
ATOM 9503 C CA . GLU B 1 205 ? 119.848 118.032 99.354 1.00 34.00 205 GLU B CA 1
ATOM 9504 C C . GLU B 1 205 ? 118.417 117.503 99.176 1.00 24.00 205 GLU B C 1
ATOM 9505 O O . GLU B 1 205 ? 118.019 116.534 99.816 1.00 42.00 205 GLU B O 1
ATOM 9517 N N . GLY B 1 206 ? 117.660 118.082 98.244 1.00 32.00 206 GLY B N 1
ATOM 9518 C CA . GLY B 1 206 ? 116.314 117.638 97.909 1.00 26.00 206 GLY B CA 1
ATOM 9519 C C . GLY B 1 206 ? 116.260 116.243 97.276 1.00 26.00 206 GLY B C 1
ATOM 9520 O O . GLY B 1 206 ? 115.457 115.425 97.713 1.00 44.00 206 GLY B O 1
ATOM 9524 N N . PRO B 1 207 ? 117.081 115.930 96.262 1.00 46.00 207 PRO B N 1
ATOM 9525 C CA . PRO B 1 207 ? 117.221 114.576 95.732 1.00 46.00 207 PRO B CA 1
ATOM 9526 C C . PRO B 1 207 ? 117.562 113.510 96.777 1.00 32.00 207 PRO B C 1
ATOM 9527 O O . PRO B 1 207 ? 117.022 112.414 96.709 1.00 44.00 207 PRO B O 1
ATOM 9538 N N . PHE B 1 208 ? 118.393 113.813 97.776 1.00 34.00 208 PHE B N 1
ATOM 9539 C CA . PHE B 1 208 ? 118.709 112.872 98.859 1.00 42.00 208 PHE B CA 1
ATOM 9540 C C . PHE B 1 208 ? 117.530 112.621 99.813 1.00 30.00 208 PHE B C 1
ATOM 9541 O O . PHE B 1 208 ? 117.358 111.500 100.273 1.00 28.00 208 PHE B O 1
ATOM 9558 N N . VAL B 1 209 ? 116.674 113.611 100.073 1.00 34.00 209 VAL B N 1
ATOM 9559 C CA . VAL B 1 209 ? 115.429 113.423 100.834 1.00 60.00 209 VAL B CA 1
ATOM 9560 C C . VAL B 1 209 ? 114.457 112.464 100.133 1.00 28.00 209 VAL B C 1
ATOM 9561 O O . VAL B 1 209 ? 113.860 111.604 100.777 1.00 60.00 209 VAL B O 1
ATOM 9574 N N . HIS B 1 210 ? 114.324 112.549 98.810 1.00 50.00 210 HIS B N 1
ATOM 9575 C CA . HIS B 1 210 ? 113.496 111.622 98.034 1.00 50.00 210 HIS B CA 1
ATOM 9576 C C . HIS B 1 210 ? 114.114 110.220 97.938 1.00 34.00 210 HIS B C 1
ATOM 9577 O O . HIS B 1 210 ? 113.404 109.245 98.139 1.00 72.00 210 HIS B O 1
ATOM 9591 N N . ILE B 1 211 ? 115.421 110.085 97.715 1.00 38.00 211 ILE B N 1
ATOM 9592 C CA . ILE B 1 211 ? 116.099 108.778 97.688 1.00 32.00 211 ILE B CA 1
ATOM 9593 C C . ILE B 1 211 ? 115.996 108.052 99.044 1.00 44.00 211 ILE B C 1
ATOM 9594 O O . ILE B 1 211 ? 115.665 106.870 99.084 1.00 46.00 211 ILE B O 1
ATOM 9610 N N . ALA B 1 212 ? 116.179 108.749 100.169 1.00 40.00 212 ALA B N 1
ATOM 9611 C CA . ALA B 1 212 ? 115.974 108.162 101.490 1.00 34.00 212 ALA B CA 1
ATOM 9612 C C . ALA B 1 212 ? 114.518 107.729 101.720 1.00 32.00 212 ALA B C 1
ATOM 9613 O O . ALA B 1 212 ? 114.271 106.638 102.226 1.00 32.00 212 ALA B O 1
ATOM 9620 N N . SER B 1 213 ? 113.544 108.534 101.292 1.00 52.00 213 SER B N 1
ATOM 9621 C CA . SER B 1 213 ? 112.123 108.190 101.367 1.00 46.00 213 SER B CA 1
ATOM 9622 C C . SER B 1 213 ? 111.746 106.963 100.531 1.00 28.00 213 SER B C 1
ATOM 9623 O O . SER B 1 213 ? 110.971 106.127 100.981 1.00 48.00 213 SER B O 1
ATOM 9631 N N . MET B 1 214 ? 112.340 106.789 99.351 1.00 64.00 214 MET B N 1
ATOM 9632 C CA . MET B 1 214 ? 112.198 105.561 98.571 1.00 38.00 214 MET B CA 1
ATOM 9633 C C . MET B 1 214 ? 112.888 104.357 99.216 1.00 26.00 214 MET B C 1
ATOM 9634 O O . MET B 1 214 ? 112.299 103.282 99.212 1.00 54.00 214 MET B O 1
ATOM 9648 N N . CYS B 1 215 ? 114.054 104.502 99.858 1.00 54.00 215 CYS B N 1
ATOM 9649 C CA . CYS B 1 215 ? 114.617 103.427 100.692 1.00 36.00 215 CYS B CA 1
ATOM 9650 C C . CYS B 1 215 ? 113.637 103.011 101.801 1.00 42.00 215 CYS B C 1
ATOM 9651 O O . CYS B 1 215 ? 113.418 101.824 102.003 1.00 44.00 215 CYS B O 1
ATOM 9659 N N . ALA B 1 216 ? 113.011 103.963 102.494 1.00 46.00 216 ALA B N 1
ATOM 9660 C CA . ALA B 1 216 ? 112.040 103.686 103.547 1.00 34.00 216 ALA B CA 1
ATOM 9661 C C . ALA B 1 216 ? 110.764 102.991 103.035 1.00 30.00 216 ALA B C 1
ATOM 9662 O O . ALA B 1 216 ? 110.325 101.991 103.609 1.00 68.00 216 ALA B O 1
ATOM 9669 N N . ALA B 1 217 ? 110.187 103.461 101.931 1.00 60.00 217 ALA B N 1
ATOM 9670 C CA . ALA B 1 217 ? 109.019 102.853 101.308 1.00 30.00 217 ALA B CA 1
ATOM 9671 C C . ALA B 1 217 ? 109.293 101.411 100.852 1.00 38.00 217 ALA B C 1
ATOM 9672 O O . ALA B 1 217 ? 108.512 100.513 101.151 1.00 70.00 217 ALA B O 1
ATOM 9679 N N . LEU B 1 218 ? 110.421 101.154 100.185 1.00 36.00 218 LEU B N 1
ATOM 9680 C CA . LEU B 1 218 ? 110.803 99.807 99.757 1.00 40.00 218 LEU B CA 1
ATOM 9681 C C . LEU B 1 218 ? 111.146 98.906 100.959 1.00 48.00 218 LEU B C 1
ATOM 9682 O O . LEU B 1 218 ? 110.718 97.756 101.011 1.00 68.00 218 LEU B O 1
ATOM 9698 N N . LEU B 1 219 ? 111.847 99.414 101.972 1.00 60.00 219 LEU B N 1
ATOM 9699 C CA . LEU B 1 219 ? 112.190 98.662 103.184 1.00 62.00 219 LEU B CA 1
ATOM 9700 C C . LEU B 1 219 ? 110.954 98.297 104.028 1.00 38.00 219 LEU B C 1
ATOM 9701 O O . LEU B 1 219 ? 110.879 97.193 104.554 1.00 54.00 219 LEU B O 1
ATOM 9717 N N . SER B 1 220 ? 109.953 99.174 104.139 1.00 38.00 220 SER B N 1
ATOM 9718 C CA . SER B 1 220 ? 108.704 98.858 104.849 1.00 54.00 220 SER B CA 1
ATOM 9719 C C . SER B 1 220 ? 107.790 97.908 104.062 1.00 36.00 220 SER B C 1
ATOM 9720 O O . SER B 1 220 ? 107.044 97.141 104.657 1.00 76.00 220 SER B O 1
ATOM 9728 N N . LYS B 1 221 ? 107.890 97.881 102.732 1.00 72.00 221 LYS B N 1
ATOM 9729 C CA . LYS B 1 221 ? 107.269 96.859 101.878 1.00 46.00 221 LYS B CA 1
ATOM 9730 C C . LYS B 1 221 ? 107.962 95.495 102.004 1.00 52.00 221 LYS B C 1
ATOM 9731 O O . LYS B 1 221 ? 107.309 94.463 101.879 1.00 94.00 221 LYS B O 1
ATOM 9750 N N . PHE B 1 222 ? 109.263 95.469 102.284 1.00 82.00 222 PHE B N 1
ATOM 9751 C CA . PHE B 1 222 ? 110.028 94.251 102.568 1.00 34.00 222 PHE B CA 1
ATOM 9752 C C . PHE B 1 222 ? 109.790 93.707 103.993 1.00 48.00 222 PHE B C 1
ATOM 9753 O O . PHE B 1 222 ? 109.548 92.514 104.173 1.00 60.00 222 PHE B O 1
ATOM 9770 N N . LEU B 1 223 ? 109.814 94.572 105.011 1.00 118.00 223 LEU B N 1
ATOM 9771 C CA . LEU B 1 223 ? 109.456 94.261 106.402 1.00 76.00 223 LEU B CA 1
ATOM 9772 C C . LEU B 1 223 ? 107.926 94.343 106.601 1.00 118.00 223 LEU B C 1
ATOM 9773 O O . LEU B 1 223 ? 107.415 95.218 107.306 1.00 108.00 223 LEU B O 1
ATOM 9789 N N . SER B 1 224 ? 107.182 93.447 105.947 1.00 130.00 224 SER B N 1
ATOM 9790 C CA . SER B 1 224 ? 105.713 93.463 105.835 1.00 48.00 224 SER B CA 1
ATOM 9791 C C . SER B 1 224 ? 104.984 93.730 107.158 1.00 64.00 224 SER B C 1
ATOM 9792 O O . SER B 1 224 ? 104.920 92.875 108.046 1.00 104.00 224 SER B O 1
ATOM 9800 N N . GLU B 1 231 ? 95.680 103.554 109.556 1.00 60.00 231 GLU B N 1
ATOM 9801 C CA . GLU B 1 231 ? 96.214 103.166 110.867 1.00 42.00 231 GLU B CA 1
ATOM 9802 C C . GLU B 1 231 ? 97.652 102.648 110.743 1.00 62.00 231 GLU B C 1
ATOM 9803 O O . GLU B 1 231 ? 98.553 103.083 111.463 1.00 54.00 231 GLU B O 1
ATOM 9815 N N . ASN B 1 232 ? 97.901 101.821 109.729 1.00 206.00 232 ASN B N 1
ATOM 9816 C CA . ASN B 1 232 ? 99.228 101.678 109.124 1.00 108.00 232 ASN B CA 1
ATOM 9817 C C . ASN B 1 232 ? 99.594 102.908 108.262 1.00 66.00 232 ASN B C 1
ATOM 9818 O O . ASN B 1 232 ? 100.769 103.130 107.987 1.00 92.00 232 ASN B O 1
ATOM 9829 N N . GLU B 1 233 ? 98.629 103.749 107.887 1.00 62.00 233 GLU B N 1
ATOM 9830 C CA . GLU B 1 233 ? 98.843 105.050 107.242 1.00 58.00 233 GLU B CA 1
ATOM 9831 C C . GLU B 1 233 ? 99.565 106.041 108.178 1.00 86.00 233 GLU B C 1
ATOM 9832 O O . GLU B 1 233 ? 100.452 106.794 107.760 1.00 112.00 233 GLU B O 1
ATOM 9844 N N . SER B 1 234 ? 99.260 105.990 109.477 1.00 80.00 234 SER B N 1
ATOM 9845 C CA . SER B 1 234 ? 99.979 106.752 110.505 1.00 70.00 234 SER B CA 1
ATOM 9846 C C . SER B 1 234 ? 101.418 106.256 110.648 1.00 44.00 234 SER B C 1
ATOM 9847 O O . SER B 1 234 ? 102.340 107.068 110.645 1.00 116.00 234 SER B O 1
ATOM 9855 N N . ARG B 1 235 ? 101.644 104.931 110.666 1.00 46.00 235 ARG B N 1
ATOM 9856 C CA . ARG B 1 235 ? 102.989 104.326 110.655 1.00 28.00 235 ARG B CA 1
ATOM 9857 C C . ARG B 1 235 ? 103.758 104.632 109.363 1.00 104.00 235 ARG B C 1
ATOM 9858 O O . ARG B 1 235 ? 104.957 104.856 109.427 1.00 154.00 235 ARG B O 1
ATOM 9879 N N . ASN B 1 236 ? 103.087 104.720 108.212 1.00 154.00 236 ASN B N 1
ATOM 9880 C CA . ASN B 1 236 ? 103.686 105.158 106.950 1.00 70.00 236 ASN B CA 1
ATOM 9881 C C . ASN B 1 236 ? 104.212 106.597 107.054 1.00 48.00 236 ASN B C 1
ATOM 9882 O O . ASN B 1 236 ? 105.351 106.869 106.693 1.00 66.00 236 ASN B O 1
ATOM 9893 N N . THR B 1 237 ? 103.424 107.510 107.617 1.00 36.00 237 THR B N 1
ATOM 9894 C CA . THR B 1 237 ? 103.858 108.903 107.819 1.00 28.00 237 THR B CA 1
ATOM 9895 C C . THR B 1 237 ? 105.016 108.994 108.819 1.00 38.00 237 THR B C 1
ATOM 9896 O O . THR B 1 237 ? 105.987 109.708 108.596 1.00 126.00 237 THR B O 1
ATOM 9907 N N . GLU B 1 238 ? 104.965 108.210 109.893 1.00 94.00 238 GLU B N 1
ATOM 9908 C CA . GLU B 1 238 ? 106.030 108.070 110.893 1.00 50.00 238 GLU B CA 1
ATOM 9909 C C . GLU B 1 238 ? 107.340 107.510 110.291 1.00 30.00 238 GLU B C 1
ATOM 9910 O O . GLU B 1 238 ? 108.441 107.898 110.674 1.00 26.00 238 GLU B O 1
ATOM 9922 N N . MET B 1 239 ? 107.229 106.591 109.332 1.00 54.00 239 MET B N 1
ATOM 9923 C CA . MET B 1 239 ? 108.325 105.958 108.595 1.00 28.00 239 MET B CA 1
ATOM 9924 C C . MET B 1 239 ? 109.017 106.924 107.617 1.00 30.00 239 MET B C 1
ATOM 9925 O O . MET B 1 239 ? 110.241 107.017 107.610 1.00 38.00 239 MET B O 1
ATOM 9939 N N . LEU B 1 240 ? 108.259 107.691 106.832 1.00 48.00 240 LEU B N 1
ATOM 9940 C CA . LEU B 1 240 ? 108.798 108.643 105.860 1.00 42.00 240 LEU B CA 1
ATOM 9941 C C . LEU B 1 240 ? 109.460 109.868 106.515 1.00 48.00 240 LEU B C 1
ATOM 9942 O O . LEU B 1 240 ? 110.452 110.380 106.001 1.00 88.00 240 LEU B O 1
ATOM 9958 N N . ALA B 1 241 ? 108.965 110.338 107.662 1.00 54.00 241 ALA B N 1
ATOM 9959 C CA . ALA B 1 241 ? 109.569 111.462 108.376 1.00 38.00 241 ALA B CA 1
ATOM 9960 C C . ALA B 1 241 ? 110.992 111.171 108.909 1.00 28.00 241 ALA B C 1
ATOM 9961 O O . ALA B 1 241 ? 111.874 112.016 108.784 1.00 44.00 241 ALA B O 1
ATOM 9968 N N . ALA B 1 242 ? 111.263 109.977 109.447 1.00 34.00 242 ALA B N 1
ATOM 9969 C CA . ALA B 1 242 ? 112.621 109.590 109.832 1.00 30.00 242 ALA B CA 1
ATOM 9970 C C . ALA B 1 242 ? 113.558 109.471 108.618 1.00 38.00 242 ALA B C 1
ATOM 9971 O O . ALA B 1 242 ? 114.722 109.845 108.703 1.00 50.00 242 ALA B O 1
ATOM 9978 N N . ALA B 1 243 ? 113.057 109.019 107.465 1.00 56.00 243 ALA B N 1
ATOM 9979 C CA . ALA B 1 243 ? 113.813 108.966 106.221 1.00 36.00 243 ALA B CA 1
ATOM 9980 C C . ALA B 1 243 ? 114.204 110.354 105.696 1.00 38.00 243 ALA B C 1
ATOM 9981 O O . ALA B 1 243 ? 115.330 110.532 105.236 1.00 54.00 243 ALA B O 1
ATOM 9988 N N . CYS B 1 244 ? 113.344 111.363 105.818 1.00 38.00 244 CYS B N 1
ATOM 9989 C CA . CYS B 1 244 ? 113.704 112.735 105.464 1.00 42.00 244 CYS B CA 1
ATOM 9990 C C . CYS B 1 244 ? 114.861 113.265 106.319 1.00 38.00 244 CYS B C 1
ATOM 9991 O O . CYS B 1 244 ? 115.718 113.978 105.808 1.00 56.00 244 CYS B O 1
ATOM 9999 N N . ALA B 1 245 ? 114.933 112.899 107.600 1.00 72.00 245 ALA B N 1
ATOM 10000 C CA . ALA B 1 245 ? 116.028 113.276 108.486 1.00 40.00 245 ALA B CA 1
ATOM 10001 C C . ALA B 1 245 ? 117.346 112.588 108.111 1.00 18.00 245 ALA B C 1
ATOM 10002 O O . ALA B 1 245 ? 118.383 113.245 108.058 1.00 40.00 245 ALA B O 1
ATOM 10009 N N . VAL B 1 246 ? 117.314 111.297 107.793 1.00 34.00 246 VAL B N 1
ATOM 10010 C CA . VAL B 1 246 ? 118.482 110.543 107.312 1.00 38.00 246 VAL B CA 1
ATOM 10011 C C . VAL B 1 246 ? 119.015 111.086 105.981 1.00 36.00 246 VAL B C 1
ATOM 10012 O O . VAL B 1 246 ? 120.223 111.233 105.827 1.00 38.00 246 VAL B O 1
ATOM 10025 N N . GLY B 1 247 ? 118.141 111.463 105.042 1.00 54.00 247 GLY B N 1
ATOM 10026 C CA . GLY B 1 247 ? 118.532 112.001 103.738 1.00 40.00 247 GLY B CA 1
ATOM 10027 C C . GLY B 1 247 ? 119.381 113.270 103.812 1.00 38.00 247 GLY B C 1
ATOM 10028 O O . GLY B 1 247 ? 120.462 113.319 103.230 1.00 30.00 247 GLY B O 1
ATOM 10032 N N . VAL B 1 248 ? 118.943 114.276 104.573 1.00 50.00 248 VAL B N 1
ATOM 10033 C CA . VAL B 1 248 ? 119.719 115.512 104.794 1.00 40.00 248 VAL B CA 1
ATOM 10034 C C . VAL B 1 248 ? 121.013 115.244 105.571 1.00 34.00 248 VAL B C 1
ATOM 10035 O O . VAL B 1 248 ? 122.065 115.768 105.217 1.00 60.00 248 VAL B O 1
ATOM 10048 N N . GLY B 1 249 ? 120.979 114.385 106.589 1.00 50.00 249 GLY B N 1
ATOM 10049 C CA . GLY B 1 249 ? 122.164 114.006 107.359 1.00 52.00 249 GLY B CA 1
ATOM 10050 C C . GLY B 1 249 ? 123.259 113.343 106.520 1.00 38.00 249 GLY B C 1
ATOM 10051 O O . GLY B 1 249 ? 124.426 113.699 106.665 1.00 50.00 249 GLY B O 1
ATOM 10055 N N . CYS B 1 250 ? 122.912 112.437 105.600 1.00 68.00 250 CYS B N 1
ATOM 10056 C CA . CYS B 1 250 ? 123.858 111.838 104.647 1.00 42.00 250 CYS B CA 1
ATOM 10057 C C . CYS B 1 250 ? 124.405 112.837 103.622 1.00 32.00 250 CYS B C 1
ATOM 10058 O O . CYS B 1 250 ? 125.536 112.705 103.164 1.00 30.00 250 CYS B O 1
ATOM 10066 N N . CYS B 1 251 ? 123.626 113.846 103.261 1.00 48.00 251 CYS B N 1
ATOM 10067 C CA . CYS B 1 251 ? 124.015 114.850 102.286 1.00 38.00 251 CYS B CA 1
ATOM 10068 C C . CYS B 1 251 ? 125.195 115.715 102.776 1.00 58.00 251 CYS B C 1
ATOM 10069 O O . CYS B 1 251 ? 126.202 115.853 102.083 1.00 34.00 251 CYS B O 1
ATOM 10077 N N . PHE B 1 252 ? 125.096 116.263 103.992 1.00 68.00 252 PHE B N 1
ATOM 10078 C CA . PHE B 1 252 ? 126.099 117.161 104.581 1.00 30.00 252 PHE B CA 1
ATOM 10079 C C . PHE B 1 252 ? 127.115 116.473 105.507 1.00 30.00 252 PHE B C 1
ATOM 10080 O O . PHE B 1 252 ? 128.010 117.136 106.007 1.00 48.00 252 PHE B O 1
ATOM 10097 N N . ALA B 1 253 ? 126.968 115.178 105.801 1.00 44.00 253 ALA B N 1
ATOM 10098 C CA . ALA B 1 253 ? 127.686 114.491 106.883 1.00 44.00 253 ALA B CA 1
ATOM 10099 C C . ALA B 1 253 ? 127.551 115.212 108.246 1.00 34.00 253 ALA B C 1
ATOM 10100 O O . ALA B 1 253 ? 128.495 115.293 109.029 1.00 84.00 253 ALA B O 1
ATOM 10107 N N . ALA B 1 254 ? 126.360 115.751 108.511 1.00 68.00 254 ALA B N 1
ATOM 10108 C CA . ALA B 1 254 ? 126.013 116.601 109.645 1.00 44.00 254 ALA B CA 1
ATOM 10109 C C . ALA B 1 254 ? 124.788 116.023 110.381 1.00 42.00 254 ALA B C 1
ATOM 10110 O O . ALA B 1 254 ? 123.655 116.422 110.094 1.00 30.00 254 ALA B O 1
ATOM 10117 N N . PRO B 1 255 ? 124.966 115.018 111.257 1.00 44.00 255 PRO B N 1
ATOM 10118 C CA . PRO B 1 255 ? 123.868 114.283 111.876 1.00 34.00 255 PRO B CA 1
ATOM 10119 C C . PRO B 1 255 ? 122.838 115.119 112.645 1.00 32.00 255 PRO B C 1
ATOM 10120 O O . PRO B 1 255 ? 121.653 114.870 112.488 1.00 76.00 255 PRO B O 1
ATOM 10131 N N . ILE B 1 256 ? 123.223 116.102 113.462 1.00 40.00 256 ILE B N 1
ATOM 10132 C CA . ILE B 1 256 ? 122.256 116.864 114.270 1.00 54.00 256 ILE B CA 1
ATOM 10133 C C . ILE B 1 256 ? 121.589 117.960 113.433 1.00 26.00 256 ILE B C 1
ATOM 10134 O O . ILE B 1 256 ? 120.367 118.086 113.433 1.00 24.00 256 ILE B O 1
ATOM 10150 N N . GLY B 1 257 ? 122.361 118.723 112.664 1.00 36.00 257 GLY B N 1
ATOM 10151 C CA . GLY B 1 257 ? 121.873 119.788 111.804 1.00 32.00 257 GLY B CA 1
ATOM 10152 C C . GLY B 1 257 ? 120.975 119.270 110.687 1.00 20.00 257 GLY B C 1
ATOM 10153 O O . GLY B 1 257 ? 119.969 119.902 110.388 1.00 32.00 257 GLY B O 1
ATOM 10157 N N . GLY B 1 258 ? 121.270 118.093 110.129 1.00 36.00 258 GLY B N 1
ATOM 10158 C CA . GLY B 1 258 ? 120.437 117.430 109.135 1.00 50.00 258 GLY B CA 1
ATOM 10159 C C . GLY B 1 258 ? 119.058 117.017 109.649 1.00 28.00 258 GLY B C 1
ATOM 10160 O O . GLY B 1 258 ? 118.053 117.275 108.991 1.00 42.00 258 GLY B O 1
ATOM 10164 N N . VAL B 1 259 ? 118.978 116.457 110.859 1.00 40.00 259 VAL B N 1
ATOM 10165 C CA . VAL B 1 259 ? 117.699 116.165 111.531 1.00 30.00 259 VAL B CA 1
ATOM 10166 C C . VAL B 1 259 ? 116.900 117.450 111.771 1.00 22.00 259 VAL B C 1
ATOM 10167 O O . VAL B 1 259 ? 115.744 117.526 111.364 1.00 40.00 259 VAL B O 1
ATOM 10180 N N . LEU B 1 260 ? 117.503 118.490 112.350 1.00 36.00 260 LEU B N 1
ATOM 10181 C CA . LEU B 1 260 ? 116.821 119.759 112.625 1.00 44.00 260 LEU B CA 1
ATOM 10182 C C . LEU B 1 260 ? 116.375 120.508 111.360 1.00 34.00 260 LEU B C 1
ATOM 10183 O O . LEU B 1 260 ? 115.267 121.034 111.331 1.00 28.00 260 LEU B O 1
ATOM 10199 N N . PHE B 1 261 ? 117.183 120.526 110.294 1.00 52.00 261 PHE B N 1
ATOM 10200 C CA . PHE B 1 261 ? 116.818 121.120 109.003 1.00 32.00 261 PHE B CA 1
ATOM 10201 C C . PHE B 1 261 ? 115.655 120.372 108.339 1.00 36.00 261 PHE B C 1
ATOM 10202 O O . PHE B 1 261 ? 114.706 121.000 107.878 1.00 20.00 261 PHE B O 1
ATOM 10219 N N . SER B 1 262 ? 115.669 119.034 108.341 1.00 42.00 262 SER B N 1
ATOM 10220 C CA . SER B 1 262 ? 114.560 118.237 107.795 1.00 30.00 262 SER B CA 1
ATOM 10221 C C . SER B 1 262 ? 113.225 118.491 108.507 1.00 38.00 262 SER B C 1
ATOM 10222 O O . SER B 1 262 ? 112.185 118.527 107.855 1.00 62.00 262 SER B O 1
ATOM 10230 N N . ILE B 1 263 ? 113.239 118.743 109.820 1.00 56.00 263 ILE B N 1
ATOM 10231 C CA . ILE B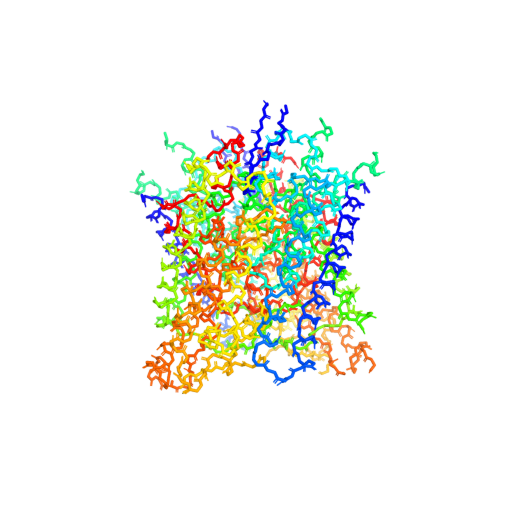 1 263 ? 112.061 119.124 110.598 1.00 40.00 263 ILE B CA 1
ATOM 10232 C C . ILE B 1 263 ? 111.545 120.497 110.156 1.00 28.00 263 ILE B C 1
ATOM 10233 O O . ILE B 1 263 ? 110.362 120.618 109.854 1.00 34.00 263 ILE B O 1
ATOM 10249 N N . GLU B 1 264 ? 112.411 121.510 110.043 1.00 50.00 264 GLU B N 1
ATOM 10250 C CA . GLU B 1 264 ? 112.017 122.854 109.607 1.00 28.00 264 GLU B CA 1
ATOM 10251 C C . GLU B 1 264 ? 111.429 122.904 108.190 1.00 30.00 264 GLU B C 1
ATOM 10252 O O . GLU B 1 264 ? 110.550 123.722 107.940 1.00 26.00 264 GLU B O 1
ATOM 10264 N N . VAL B 1 265 ? 111.889 122.066 107.253 1.00 42.00 265 VAL B N 1
ATOM 10265 C CA . VAL B 1 265 ? 111.423 122.109 105.852 1.00 38.00 265 VAL B CA 1
ATOM 10266 C C . VAL B 1 265 ? 110.287 121.139 105.522 1.00 28.00 265 VAL B C 1
ATOM 10267 O O . VAL B 1 265 ? 109.511 121.434 104.624 1.00 40.00 265 VAL B O 1
ATOM 10280 N N . THR B 1 266 ? 110.135 120.009 106.218 1.00 50.00 266 THR B N 1
ATOM 10281 C CA . THR B 1 266 ? 109.083 119.016 105.900 1.00 30.00 266 THR B CA 1
ATOM 10282 C C . THR B 1 266 ? 107.815 119.100 106.759 1.00 22.00 266 THR B C 1
ATOM 10283 O O . THR B 1 266 ? 106.870 118.365 106.493 1.00 40.00 266 THR B O 1
ATOM 10294 N N . SER B 1 267 ? 107.738 119.976 107.767 1.00 52.00 267 SER B N 1
ATOM 10295 C CA . SER B 1 267 ? 106.622 120.006 108.730 1.00 36.00 267 SER B CA 1
ATOM 10296 C C . SER B 1 267 ? 106.379 121.381 109.369 1.00 36.00 267 SER B C 1
ATOM 10297 O O . SER B 1 267 ? 107.224 122.267 109.289 1.00 92.00 267 SER B O 1
ATOM 10305 N N . THR B 1 268 ? 105.216 121.572 110.000 1.00 30.00 268 THR B N 1
ATOM 10306 C CA . THR B 1 268 ? 104.864 122.788 110.772 1.00 34.00 268 THR B CA 1
ATOM 10307 C C . THR B 1 268 ? 104.783 122.548 112.292 1.00 32.00 268 THR B C 1
ATOM 10308 O O . THR B 1 268 ? 105.235 123.379 113.080 1.00 32.00 268 THR B O 1
ATOM 10319 N N . PHE B 1 269 ? 104.313 121.370 112.707 1.00 66.00 269 PHE B N 1
ATOM 10320 C CA . PHE B 1 269 ? 104.428 120.807 114.057 1.00 74.00 269 PHE B CA 1
ATOM 10321 C C . PHE B 1 269 ? 105.111 119.448 113.956 1.00 52.00 269 PHE B C 1
ATOM 10322 O O . PHE B 1 269 ? 104.750 118.650 113.091 1.00 132.00 269 PHE B O 1
ATOM 10339 N N . PHE B 1 270 ? 106.052 119.149 114.844 1.00 98.00 270 PHE B N 1
ATOM 10340 C CA . PHE B 1 270 ? 106.750 117.865 114.848 1.00 120.00 270 PHE B CA 1
ATOM 10341 C C . PHE B 1 270 ? 106.829 117.251 116.249 1.00 48.00 270 PHE B C 1
ATOM 10342 O O . PHE B 1 270 ? 107.106 117.943 117.227 1.00 66.00 270 PHE B O 1
ATOM 10359 N N . ALA B 1 271 ? 106.584 115.946 116.349 1.00 34.00 271 ALA B N 1
ATOM 10360 C CA . ALA B 1 271 ? 106.662 115.229 117.612 1.00 64.00 271 ALA B CA 1
ATOM 10361 C C . ALA B 1 271 ? 108.111 115.093 118.114 1.00 70.00 271 ALA B C 1
ATOM 10362 O O . ALA B 1 271 ? 109.016 114.758 117.345 1.00 80.00 271 ALA B O 1
ATOM 10369 N N . VAL B 1 272 ? 108.316 115.212 119.426 1.00 54.00 272 VAL B N 1
ATOM 10370 C CA . VAL B 1 272 ? 109.597 114.897 120.080 1.00 58.00 272 VAL B CA 1
ATOM 10371 C C . VAL B 1 272 ? 110.003 113.436 119.821 1.00 34.00 272 VAL B C 1
ATOM 10372 O O . VAL B 1 272 ? 111.165 113.159 119.554 1.00 54.00 272 VAL B O 1
ATOM 10385 N N . ARG B 1 273 ? 109.046 112.502 119.750 1.00 66.00 273 ARG B N 1
ATOM 10386 C CA . ARG B 1 273 ? 109.289 111.096 119.366 1.00 68.00 273 ARG B CA 1
ATOM 10387 C C . ARG B 1 273 ? 109.935 110.928 117.992 1.00 36.00 273 ARG B C 1
ATOM 10388 O O . ARG B 1 273 ? 110.819 110.095 117.822 1.00 76.00 273 ARG B O 1
ATOM 10409 N N . ASN B 1 274 ? 109.526 111.717 117.004 1.00 40.00 274 ASN B N 1
ATOM 10410 C CA . ASN B 1 274 ? 110.115 111.640 115.671 1.00 44.00 274 ASN B CA 1
ATOM 10411 C C . ASN B 1 274 ? 111.464 112.372 115.585 1.00 20.00 274 ASN B C 1
ATOM 10412 O O . ASN B 1 274 ? 112.322 111.945 114.819 1.00 66.00 274 ASN B O 1
ATOM 10423 N N . TYR B 1 275 ? 111.727 113.380 116.424 1.00 58.00 275 TYR B N 1
ATOM 10424 C CA . TYR B 1 275 ? 113.081 113.902 116.643 1.00 38.00 275 TYR B CA 1
ATOM 10425 C C . TYR B 1 275 ? 114.018 112.832 117.227 1.00 38.00 275 TYR B C 1
ATOM 10426 O O . TYR B 1 275 ? 115.129 112.672 116.726 1.00 72.00 275 TYR B O 1
ATOM 10444 N N . TRP B 1 276 ? 113.572 112.018 118.190 1.00 24.00 276 TRP B N 1
ATOM 10445 C CA . TRP B 1 276 ? 114.367 110.893 118.690 1.00 40.00 276 TRP B CA 1
ATOM 10446 C C . TRP B 1 276 ? 114.610 109.807 117.633 1.00 32.00 276 TRP B C 1
ATOM 10447 O O . TRP B 1 276 ? 115.737 109.332 117.496 1.00 56.00 276 TRP B O 1
ATOM 10468 N N . ARG B 1 277 ? 113.592 109.423 116.853 1.00 36.00 277 ARG B N 1
ATOM 10469 C CA . ARG B 1 277 ? 113.737 108.421 115.776 1.00 34.00 277 ARG B CA 1
ATOM 10470 C C . ARG B 1 277 ? 114.666 108.906 114.659 1.00 26.00 277 ARG B C 1
ATOM 10471 O O . ARG B 1 277 ? 115.511 108.145 114.204 1.00 28.00 277 ARG B O 1
ATOM 10492 N N . GLY B 1 278 ? 114.601 110.184 114.294 1.00 36.00 278 GLY B N 1
ATOM 10493 C CA . GLY B 1 278 ? 115.545 110.811 113.367 1.00 34.00 278 GLY B CA 1
ATOM 10494 C C . GLY B 1 278 ? 116.981 110.869 113.893 1.00 22.00 278 GLY B C 1
ATOM 10495 O O . GLY B 1 278 ? 117.897 110.483 113.180 1.00 48.00 278 GLY B O 1
ATOM 10499 N N . PHE B 1 279 ? 117.192 111.283 115.144 1.00 54.00 279 PHE B N 1
ATOM 10500 C CA . PHE B 1 279 ? 118.505 111.319 115.806 1.00 42.00 279 PHE B CA 1
ATOM 10501 C C . PHE B 1 279 ? 119.134 109.919 115.915 1.00 30.00 279 PHE B C 1
ATOM 10502 O O . PHE B 1 279 ? 120.326 109.742 115.656 1.00 36.00 279 PHE B O 1
ATOM 10519 N N . PHE B 1 280 ? 118.336 108.897 116.225 1.00 32.00 280 PHE B N 1
ATOM 10520 C CA . PHE B 1 280 ? 118.763 107.499 116.233 1.00 36.00 280 PHE B CA 1
ATOM 10521 C C . PHE B 1 280 ? 119.276 107.035 114.861 1.00 42.00 280 PHE B C 1
ATOM 10522 O O . PHE B 1 280 ? 120.389 106.525 114.756 1.00 34.00 280 PHE B O 1
ATOM 10539 N N . ALA B 1 281 ? 118.504 107.225 113.787 1.00 60.00 281 ALA B N 1
ATOM 10540 C CA . ALA B 1 281 ? 118.877 106.743 112.458 1.00 24.00 281 ALA B CA 1
ATOM 10541 C C . ALA B 1 281 ? 120.073 107.508 111.855 1.00 22.00 281 ALA B C 1
ATOM 10542 O O . ALA B 1 281 ? 120.983 106.885 111.312 1.00 28.00 281 ALA B O 1
ATOM 10549 N N . ALA B 1 282 ? 120.142 108.832 112.027 1.00 40.00 282 ALA B N 1
ATOM 10550 C CA . ALA B 1 282 ? 121.287 109.650 111.613 1.00 28.00 282 ALA B CA 1
ATOM 10551 C C . ALA B 1 282 ? 122.609 109.280 112.320 1.00 34.00 282 ALA B C 1
ATOM 10552 O O . ALA B 1 282 ? 123.667 109.332 111.701 1.00 76.00 282 ALA B O 1
ATOM 10559 N N . THR B 1 283 ? 122.572 108.855 113.584 1.00 54.00 283 THR B N 1
ATOM 10560 C CA . THR B 1 283 ? 123.758 108.390 114.324 1.00 52.00 283 THR B CA 1
ATOM 10561 C C . THR B 1 283 ? 124.332 107.106 113.722 1.00 30.00 283 THR B C 1
ATOM 10562 O O . THR B 1 283 ? 125.547 106.972 113.585 1.00 34.00 283 THR B O 1
ATOM 10573 N N . PHE B 1 284 ? 123.477 106.160 113.325 1.00 38.00 284 PHE B N 1
ATOM 10574 C CA . PHE B 1 284 ? 123.926 104.915 112.708 1.00 30.00 284 PHE B CA 1
ATOM 10575 C C . PHE B 1 284 ? 124.552 105.145 111.316 1.00 38.00 284 PHE B C 1
ATOM 10576 O O . PHE B 1 284 ? 125.584 104.562 110.998 1.00 56.00 284 PHE B O 1
ATOM 10593 N N . SER B 1 285 ? 124.027 106.072 110.510 1.00 44.00 285 SER B N 1
ATOM 10594 C CA . SER B 1 285 ? 124.682 106.476 109.258 1.00 40.00 285 SER B CA 1
ATOM 10595 C C . SER B 1 285 ? 126.050 107.124 109.475 1.00 36.00 285 SER B C 1
ATOM 10596 O O . SER B 1 285 ? 126.999 106.781 108.777 1.00 38.00 285 SER B O 1
ATOM 10604 N N . ALA B 1 286 ? 126.188 108.019 110.458 1.00 56.00 286 ALA B N 1
ATOM 10605 C CA . ALA B 1 286 ? 127.457 108.651 110.804 1.00 38.00 286 ALA B CA 1
ATOM 10606 C C . ALA B 1 286 ? 128.537 107.630 111.188 1.00 28.00 286 ALA B C 1
ATOM 10607 O O . ALA B 1 286 ? 129.684 107.752 110.764 1.00 46.00 286 ALA B O 1
ATOM 10614 N N . PHE B 1 287 ? 128.160 106.596 111.937 1.00 36.00 287 PHE B N 1
ATOM 10615 C CA . PHE B 1 287 ? 129.012 105.463 112.270 1.00 40.00 287 PHE B CA 1
ATOM 10616 C C . PHE B 1 287 ? 129.437 104.663 111.024 1.00 40.00 287 PHE B C 1
ATOM 10617 O O . PHE B 1 287 ? 130.626 104.400 110.848 1.00 24.00 287 PHE B O 1
ATOM 10634 N N . ILE B 1 288 ? 128.518 104.327 110.112 1.00 62.00 288 ILE B N 1
ATOM 10635 C CA . ILE B 1 288 ? 128.867 103.620 108.875 1.00 70.00 288 ILE B CA 1
ATOM 10636 C C . ILE B 1 288 ? 129.797 104.464 107.982 1.00 26.00 288 ILE B C 1
ATOM 10637 O O . ILE B 1 288 ? 130.791 103.939 107.489 1.00 48.00 288 ILE B O 1
ATOM 10653 N N . PHE B 1 289 ? 129.581 105.776 107.850 1.00 38.00 289 PHE B N 1
ATOM 10654 C CA . PHE B 1 289 ? 130.543 106.659 107.176 1.00 38.00 289 PHE B CA 1
ATOM 10655 C C . PHE B 1 289 ? 131.917 106.684 107.849 1.00 32.00 289 PHE B C 1
ATOM 10656 O O . PHE B 1 289 ? 132.913 106.572 107.147 1.00 82.00 289 PHE B O 1
ATOM 10673 N N . ARG B 1 290 ? 132.014 106.781 109.181 1.00 82.00 290 ARG B N 1
ATOM 10674 C CA . ARG B 1 290 ? 133.296 106.704 109.899 1.00 38.00 290 ARG B CA 1
ATOM 10675 C C . ARG B 1 290 ? 134.014 105.370 109.663 1.00 32.00 290 ARG B C 1
ATOM 10676 O O . ARG B 1 290 ? 135.222 105.386 109.474 1.00 48.00 290 ARG B O 1
ATOM 10697 N N . VAL B 1 291 ? 133.311 104.237 109.617 1.00 34.00 291 VAL B N 1
ATOM 10698 C CA . VAL B 1 291 ? 133.909 102.936 109.280 1.00 40.00 291 VAL B CA 1
ATOM 10699 C C . VAL B 1 291 ? 134.439 102.927 107.841 1.00 78.00 291 VAL B C 1
ATOM 10700 O O . VAL B 1 291 ? 135.612 102.633 107.620 1.00 58.00 291 VAL B O 1
ATOM 10713 N N . LEU B 1 292 ? 133.616 103.318 106.859 1.00 124.00 292 LEU B N 1
ATOM 10714 C CA . LEU B 1 292 ? 133.999 103.355 105.438 1.00 38.00 292 LEU B CA 1
ATOM 10715 C C . LEU B 1 292 ? 135.148 104.336 105.155 1.00 38.00 292 LEU B C 1
ATOM 10716 O O . LEU B 1 292 ? 135.971 104.081 104.280 1.00 52.00 292 LEU B O 1
ATOM 10732 N N . ALA B 1 293 ? 135.238 105.444 105.890 1.00 50.00 293 ALA B N 1
ATOM 10733 C CA . ALA B 1 293 ? 136.251 106.482 105.702 1.00 32.00 293 ALA B CA 1
ATOM 10734 C C . ALA B 1 293 ? 137.660 106.116 106.200 1.00 62.00 293 ALA B C 1
ATOM 10735 O O . ALA B 1 293 ? 138.599 106.867 105.937 1.00 66.00 293 ALA B O 1
ATOM 10742 N N . VAL B 1 294 ? 137.840 105.006 106.926 1.00 120.00 294 VAL B N 1
ATOM 10743 C CA . VAL B 1 294 ? 139.144 104.646 107.517 1.00 96.00 294 VAL B CA 1
ATOM 10744 C C . VAL B 1 294 ? 139.480 103.161 107.422 1.00 76.00 294 VAL B C 1
ATOM 10745 O O . VAL B 1 294 ? 140.603 102.829 107.054 1.00 104.00 294 VAL B O 1
ATOM 10758 N N . TRP B 1 295 ? 138.545 102.253 107.704 1.00 76.00 295 TRP B N 1
ATOM 10759 C CA . TRP B 1 295 ? 138.871 100.829 107.881 1.00 72.00 295 TRP B CA 1
ATOM 10760 C C . TRP B 1 295 ? 139.041 100.064 106.557 1.00 104.00 295 TRP B C 1
ATOM 10761 O O . TRP B 1 295 ? 139.691 99.020 106.519 1.00 336.00 295 TRP B O 1
ATOM 10782 N N . ASN B 1 296 ? 138.496 100.599 105.460 1.00 88.00 296 ASN B N 1
ATOM 10783 C CA . ASN B 1 296 ? 138.544 99.994 104.121 1.00 112.00 296 ASN B CA 1
ATOM 10784 C C . ASN B 1 296 ? 139.059 100.949 103.025 1.00 62.00 296 ASN B C 1
ATOM 10785 O O . ASN B 1 296 ? 139.063 100.586 101.847 1.00 166.00 296 ASN B O 1
ATOM 10796 N N . ARG B 1 297 ? 139.511 102.159 103.382 1.00 78.00 297 ARG B N 1
ATOM 10797 C CA . ARG B 1 297 ? 140.149 103.119 102.461 1.00 42.00 297 ARG B CA 1
ATOM 10798 C C . ARG B 1 297 ? 141.489 102.572 101.949 1.00 102.00 297 ARG B C 1
ATOM 10799 O O . ARG B 1 297 ? 142.403 102.320 102.743 1.00 132.00 297 ARG B O 1
ATOM 10820 N N . THR B 1 303 ? 134.323 112.452 110.520 1.00 48.00 303 THR B N 1
ATOM 10821 C CA . THR B 1 303 ? 135.161 113.555 110.030 1.00 82.00 303 THR B CA 1
ATOM 10822 C C . THR B 1 303 ? 134.338 114.637 109.322 1.00 98.00 303 THR B C 1
ATOM 10823 O O . THR B 1 303 ? 133.443 114.327 108.535 1.00 254.00 303 THR B O 1
ATOM 10834 N N . ALA B 1 304 ? 134.667 115.907 109.553 1.00 60.00 304 ALA B N 1
ATOM 10835 C CA . ALA B 1 304 ? 134.041 117.055 108.902 1.00 56.00 304 ALA B CA 1
ATOM 10836 C C . ALA B 1 304 ? 134.483 117.214 107.425 1.00 36.00 304 ALA B C 1
ATOM 10837 O O . ALA B 1 304 ? 135.644 116.972 107.090 1.00 50.00 304 ALA B O 1
ATOM 10844 N N . LEU B 1 305 ? 133.580 117.633 106.532 1.00 74.00 305 LEU B N 1
ATOM 10845 C CA . LEU B 1 305 ? 133.859 117.753 105.091 1.00 46.00 305 LEU B CA 1
ATOM 10846 C C . LEU B 1 305 ? 134.750 118.948 104.713 1.00 36.00 305 LEU B C 1
ATOM 10847 O O . LEU B 1 305 ? 135.538 118.844 103.776 1.00 66.00 305 LEU B O 1
ATOM 10863 N N . PHE B 1 306 ? 134.652 120.072 105.428 1.00 74.00 306 PHE B N 1
ATOM 10864 C CA . PHE B 1 306 ? 135.355 121.329 105.132 1.00 30.00 306 PHE B CA 1
ATOM 10865 C C . PHE B 1 306 ? 136.080 121.875 106.372 1.00 26.00 306 PHE B C 1
ATOM 10866 O O . PHE B 1 306 ? 135.832 122.999 106.805 1.00 46.00 306 PHE B O 1
ATOM 10883 N N . LYS B 1 307 ? 136.954 121.059 106.975 1.00 32.00 307 LYS B N 1
ATOM 10884 C CA . LYS B 1 307 ? 137.648 121.337 108.245 1.00 30.00 307 LYS B CA 1
ATOM 10885 C C . LYS B 1 307 ? 138.328 122.703 108.269 1.00 28.00 307 LYS B C 1
ATOM 10886 O O . LYS B 1 307 ? 139.274 122.938 107.519 1.00 52.00 307 LYS B O 1
ATOM 10905 N N . THR B 1 308 ? 137.911 123.582 109.172 1.00 46.00 308 THR B N 1
ATOM 10906 C CA . THR B 1 308 ? 138.603 124.845 109.462 1.00 42.00 308 THR B CA 1
ATOM 10907 C C . THR B 1 308 ? 139.672 124.667 110.542 1.00 26.00 308 THR B C 1
ATOM 10908 O O . THR B 1 308 ? 139.652 123.717 111.323 1.00 52.00 308 THR B O 1
ATOM 10919 N N . ARG B 1 309 ? 140.643 125.577 110.573 1.00 82.00 309 ARG B N 1
ATOM 10920 C CA . ARG B 1 309 ? 141.777 125.584 111.515 1.00 28.00 309 ARG B CA 1
ATOM 10921 C C . ARG B 1 309 ? 141.993 126.992 112.066 1.00 22.00 309 ARG B C 1
ATOM 10922 O O . ARG B 1 309 ? 143.067 127.564 111.919 1.00 62.00 309 ARG B O 1
ATOM 10943 N N . PHE B 1 310 ? 140.951 127.593 112.631 1.00 26.00 310 PHE B N 1
ATOM 10944 C CA . PHE B 1 310 ? 141.049 128.897 113.293 1.00 36.00 310 PHE B CA 1
ATOM 10945 C C . PHE B 1 310 ? 141.577 128.753 114.733 1.00 28.00 310 PHE B C 1
ATOM 10946 O O . PHE B 1 310 ? 141.433 127.698 115.360 1.00 46.00 310 PHE B O 1
ATOM 10963 N N . ARG B 1 311 ? 142.197 129.816 115.262 1.00 60.00 311 ARG B N 1
ATOM 10964 C CA . ARG B 1 311 ? 142.663 129.911 116.661 1.00 44.00 311 ARG B CA 1
ATOM 10965 C C . ARG B 1 311 ? 141.487 129.936 117.644 1.00 38.00 311 ARG B C 1
ATOM 10966 O O . ARG B 1 311 ? 140.460 130.539 117.348 1.00 34.00 311 ARG B O 1
ATOM 10987 N N . LEU B 1 312 ? 141.636 129.326 118.823 1.00 36.00 312 LEU B N 1
ATOM 10988 C CA . LEU B 1 312 ? 140.635 129.398 119.902 1.00 52.00 312 LEU B CA 1
ATOM 10989 C C . LEU B 1 312 ? 140.778 130.637 120.796 1.00 34.00 312 LEU B C 1
ATOM 10990 O O . LEU B 1 312 ? 139.798 131.070 121.397 1.00 56.00 312 LEU B O 1
ATOM 11006 N N . ASP B 1 313 ? 141.968 131.229 120.891 1.00 38.00 313 ASP B N 1
ATOM 11007 C CA . ASP B 1 313 ? 142.211 132.458 121.655 1.00 46.00 313 ASP B CA 1
ATOM 11008 C C . ASP B 1 313 ? 141.850 133.709 120.849 1.00 30.00 313 ASP B C 1
ATOM 11009 O O . ASP B 1 313 ? 142.518 134.042 119.874 1.00 58.00 313 ASP B O 1
ATOM 11018 N N . PHE B 1 314 ? 140.797 134.414 121.262 1.00 28.00 314 PHE B N 1
ATOM 11019 C CA . PHE B 1 314 ? 140.333 135.669 120.657 1.00 46.00 314 PHE B CA 1
ATOM 11020 C C . PHE B 1 314 ? 140.158 135.589 119.122 1.00 38.00 314 PHE B C 1
ATOM 11021 O O . PHE B 1 314 ? 140.835 136.311 118.382 1.00 42.00 314 PHE B O 1
ATOM 11038 N N . PRO B 1 315 ? 139.275 134.710 118.601 1.00 60.00 315 PRO B N 1
ATOM 11039 C CA . PRO B 1 315 ? 139.072 134.553 117.157 1.00 52.00 315 PRO B CA 1
ATOM 11040 C C . PRO B 1 315 ? 138.467 135.797 116.499 1.00 26.00 315 PRO B C 1
ATOM 11041 O O . PRO B 1 315 ? 138.757 136.071 115.339 1.00 44.00 315 PRO B O 1
ATOM 11052 N N . PHE B 1 316 ? 137.662 136.555 117.242 1.00 30.00 316 PHE B N 1
ATOM 11053 C CA . PHE B 1 316 ? 137.074 137.831 116.852 1.00 32.00 316 PHE B CA 1
ATOM 11054 C C . PHE B 1 316 ? 136.977 138.757 118.074 1.00 28.00 316 PHE B C 1
ATOM 11055 O O . PHE B 1 316 ? 136.855 138.300 119.211 1.00 22.00 316 PHE B O 1
ATOM 11072 N N . ASP B 1 317 ? 137.018 140.063 117.844 1.00 46.00 317 ASP B N 1
ATOM 11073 C CA . ASP B 1 317 ? 136.786 141.110 118.839 1.00 44.00 317 ASP B CA 1
ATOM 11074 C C . ASP B 1 317 ? 135.307 141.532 118.939 1.00 36.00 317 ASP B C 1
ATOM 11075 O O . ASP B 1 317 ? 134.571 141.484 117.956 1.00 86.00 317 ASP B O 1
ATOM 11084 N N . LEU B 1 318 ? 134.874 142.045 120.091 1.00 58.00 318 LEU B N 1
ATOM 11085 C CA . LEU B 1 318 ? 133.562 142.674 120.275 1.00 38.00 318 LEU B CA 1
ATOM 11086 C C . LEU B 1 318 ? 133.278 143.778 119.235 1.00 20.00 318 LEU B C 1
ATOM 11087 O O . LEU B 1 318 ? 132.145 143.939 118.797 1.00 46.00 318 LEU B O 1
ATOM 11103 N N . GLN B 1 319 ? 134.294 144.524 118.795 1.00 50.00 319 GLN B N 1
ATOM 11104 C CA . GLN B 1 319 ? 134.157 145.579 117.791 1.00 24.00 319 GLN B CA 1
ATOM 11105 C C . GLN B 1 319 ? 133.944 145.057 116.356 1.00 30.00 319 GLN B C 1
ATOM 11106 O O . GLN B 1 319 ? 133.574 145.835 115.481 1.00 32.00 319 GLN B O 1
ATOM 11120 N N . GLU B 1 320 ? 134.132 143.764 116.080 1.00 48.00 320 GLU B N 1
ATOM 11121 C CA . GLU B 1 320 ? 133.829 143.164 114.772 1.00 34.00 320 GLU B CA 1
ATOM 11122 C C . GLU B 1 320 ? 132.343 142.798 114.595 1.00 40.00 320 GLU B C 1
ATOM 11123 O O . GLU B 1 320 ? 131.899 142.611 113.467 1.00 124.00 320 GLU B O 1
ATOM 11135 N N . LEU B 1 321 ? 131.543 142.734 115.669 1.00 52.00 321 LEU B N 1
ATOM 11136 C CA . LEU B 1 321 ? 130.133 142.321 115.611 1.00 36.00 321 LEU B CA 1
ATOM 11137 C C . LEU B 1 321 ? 129.239 143.151 114.669 1.00 38.00 321 LEU B C 1
ATOM 11138 O O . LEU B 1 321 ? 128.390 142.543 114.021 1.00 62.00 321 LEU B O 1
ATOM 11154 N N . PRO B 1 322 ? 129.406 144.474 114.500 1.00 50.00 322 PRO B N 1
ATOM 11155 C CA . PRO B 1 322 ? 128.679 145.238 113.482 1.00 40.00 322 PRO B CA 1
ATOM 11156 C C . PRO B 1 322 ? 128.857 144.729 112.041 1.00 24.00 322 PRO B C 1
ATOM 11157 O O . PRO B 1 322 ? 127.921 144.812 111.254 1.00 52.00 322 PRO B O 1
ATOM 11168 N N . ALA B 1 323 ? 130.013 144.169 111.676 1.00 50.00 323 ALA B N 1
ATOM 11169 C CA . ALA B 1 323 ? 130.250 143.644 110.333 1.00 34.00 323 ALA B CA 1
ATOM 11170 C C . ALA B 1 323 ? 129.533 142.302 110.100 1.00 34.00 323 ALA B C 1
ATOM 11171 O O . ALA B 1 323 ? 128.867 142.131 109.081 1.00 90.00 323 ALA B O 1
ATOM 11178 N N . PHE B 1 324 ? 129.552 141.376 111.061 1.00 40.00 324 PHE B N 1
ATOM 11179 C CA . PHE B 1 324 ? 128.742 140.154 110.992 1.00 52.00 324 PHE B CA 1
ATOM 11180 C C . PHE B 1 324 ? 127.225 140.442 110.941 1.00 40.00 324 PHE B C 1
ATOM 11181 O O . PHE B 1 324 ? 126.483 139.707 110.296 1.00 70.00 324 PHE B O 1
ATOM 11198 N N . ALA B 1 325 ? 126.745 141.540 111.528 1.00 46.00 325 ALA B N 1
ATOM 11199 C CA . ALA B 1 325 ? 125.358 141.982 111.382 1.00 40.00 325 ALA B CA 1
ATOM 11200 C C . ALA B 1 325 ? 125.022 142.556 109.987 1.00 34.00 325 ALA B C 1
ATOM 11201 O O . ALA B 1 325 ? 123.911 142.369 109.500 1.00 62.00 325 ALA B O 1
ATOM 11208 N N . VAL B 1 326 ? 125.972 143.199 109.303 1.00 46.00 326 VAL B N 1
ATOM 11209 C CA . VAL B 1 326 ? 125.826 143.638 107.902 1.00 30.00 326 VAL B CA 1
ATOM 11210 C C . VAL B 1 326 ? 125.755 142.444 106.945 1.00 30.00 326 VAL B C 1
ATOM 11211 O O . VAL B 1 326 ? 124.924 142.436 106.042 1.00 66.00 326 VAL B O 1
ATOM 11224 N N . ILE B 1 327 ? 126.545 141.395 107.177 1.00 54.00 327 ILE B N 1
ATOM 11225 C CA . ILE B 1 327 ? 126.440 140.140 106.431 1.00 46.00 327 ILE B CA 1
ATOM 11226 C C . ILE B 1 327 ? 125.037 139.535 106.563 1.00 56.00 327 ILE B C 1
ATOM 11227 O O . ILE B 1 327 ? 124.455 139.150 105.550 1.00 86.00 327 ILE B O 1
ATOM 11243 N N . GLY B 1 328 ? 124.459 139.486 107.766 1.00 60.00 328 GLY B N 1
ATOM 11244 C CA . GLY B 1 328 ? 123.111 138.975 107.991 1.00 20.00 328 GLY B CA 1
ATOM 11245 C C . GLY B 1 328 ? 122.023 139.770 107.277 1.00 28.00 328 GLY B C 1
ATOM 11246 O O . GLY B 1 328 ? 121.175 139.186 106.614 1.00 52.00 328 GLY B O 1
ATOM 11250 N N . ILE B 1 329 ? 122.052 141.099 107.345 1.00 44.00 329 ILE B N 1
ATOM 11251 C CA . ILE B 1 329 ? 121.055 141.953 106.678 1.00 44.00 329 ILE B CA 1
ATOM 11252 C C . ILE B 1 329 ? 121.172 141.863 105.151 1.00 28.00 329 ILE B C 1
ATOM 11253 O O . ILE B 1 329 ? 120.168 141.688 104.467 1.00 42.00 329 ILE B O 1
ATOM 11269 N N . ALA B 1 330 ? 122.386 141.924 104.599 1.00 50.00 330 ALA B N 1
ATOM 11270 C CA . ALA B 1 330 ? 122.628 141.817 103.160 1.00 22.00 330 ALA B CA 1
ATOM 11271 C C . ALA B 1 330 ? 122.273 140.430 102.599 1.00 34.00 330 ALA B C 1
ATOM 11272 O O . ALA B 1 330 ? 121.742 140.325 101.498 1.00 62.00 330 ALA B O 1
ATOM 11279 N N . SER B 1 331 ? 122.491 139.363 103.371 1.00 46.00 331 SER B N 1
ATOM 11280 C CA . SER B 1 331 ? 122.057 138.012 103.021 1.00 30.00 331 SER B CA 1
ATOM 11281 C C . SER B 1 331 ? 120.539 137.861 102.977 1.00 32.00 331 SER B C 1
ATOM 11282 O O . SER B 1 331 ? 120.035 137.109 102.151 1.00 70.00 331 SER B O 1
ATOM 11290 N N . GLY B 1 332 ? 119.793 138.575 103.817 1.00 52.00 332 GLY B N 1
ATOM 11291 C CA . GLY B 1 332 ? 118.335 138.551 103.791 1.00 28.00 332 GLY B CA 1
ATOM 11292 C C . GLY B 1 332 ? 117.754 139.142 102.509 1.00 26.00 332 GLY B C 1
ATOM 11293 O O . GLY B 1 332 ? 116.864 138.543 101.916 1.00 50.00 332 GLY B O 1
ATOM 11297 N N . PHE B 1 333 ? 118.287 140.266 102.026 1.00 36.00 333 PHE B N 1
ATOM 11298 C CA . PHE B 1 333 ? 117.900 140.835 100.731 1.00 40.00 333 PHE B CA 1
ATOM 11299 C C . PHE B 1 333 ? 118.349 139.972 99.540 1.00 32.00 333 PHE B C 1
ATOM 11300 O O . PHE B 1 333 ? 117.584 139.801 98.595 1.00 56.00 333 PHE B O 1
ATOM 11317 N N . GLY B 1 334 ? 119.545 139.381 99.584 1.00 42.00 334 GLY B N 1
ATOM 11318 C CA . GLY B 1 334 ? 120.047 138.477 98.547 1.00 28.00 334 GLY B CA 1
ATOM 11319 C C . GLY B 1 334 ? 119.311 137.138 98.456 1.00 20.00 334 GLY B C 1
ATOM 11320 O O . GLY B 1 334 ? 119.064 136.656 97.358 1.00 78.00 334 GLY B O 1
ATOM 11324 N N . GLY B 1 335 ? 118.908 136.544 99.578 1.00 48.00 335 GLY B N 1
ATOM 11325 C CA . GLY B 1 335 ? 118.163 135.281 99.611 1.00 26.00 335 GLY B CA 1
ATOM 11326 C C . GLY B 1 335 ? 116.721 135.420 99.119 1.00 22.00 335 GLY B C 1
ATOM 11327 O O . GLY B 1 335 ? 116.238 134.568 98.382 1.00 30.00 335 GLY B O 1
ATOM 11331 N N . ALA B 1 336 ? 116.064 136.539 99.427 1.00 48.00 336 ALA B N 1
ATOM 11332 C CA . ALA B 1 336 ? 114.782 136.895 98.833 1.00 36.00 336 ALA B CA 1
ATOM 11333 C C . ALA B 1 336 ? 114.890 137.155 97.320 1.00 30.00 336 ALA B C 1
ATOM 11334 O O . ALA B 1 336 ? 114.046 136.687 96.557 1.00 38.00 336 ALA B O 1
ATOM 11341 N N . LEU B 1 337 ? 115.938 137.840 96.852 1.00 44.00 337 LEU B N 1
ATOM 11342 C CA . LEU B 1 337 ? 116.162 138.061 95.423 1.00 28.00 337 LEU B CA 1
ATOM 11343 C C . LEU B 1 337 ? 116.381 136.745 94.661 1.00 30.00 337 LEU B C 1
ATOM 11344 O O . LEU B 1 337 ? 115.901 136.611 93.543 1.00 58.00 337 LEU B O 1
ATOM 11360 N N . PHE B 1 338 ? 117.063 135.760 95.247 1.00 40.00 338 PHE B N 1
ATOM 11361 C CA . PHE B 1 338 ? 117.301 134.477 94.595 1.00 34.00 338 PHE B CA 1
ATOM 11362 C C . PHE B 1 338 ? 116.004 133.711 94.315 1.00 42.00 338 PHE B C 1
ATOM 11363 O O . PHE B 1 338 ? 115.800 133.231 93.203 1.00 66.00 338 PHE B O 1
ATOM 11380 N N . VAL B 1 339 ? 115.102 133.628 95.298 1.00 50.00 339 VAL B N 1
ATOM 11381 C CA . VAL B 1 339 ? 113.802 132.957 95.163 1.00 44.00 339 VAL B CA 1
ATOM 11382 C C . VAL B 1 339 ? 112.920 133.669 94.138 1.00 38.00 339 VAL B C 1
ATOM 11383 O O . VAL B 1 339 ? 112.367 133.021 93.251 1.00 48.00 339 VAL B O 1
ATOM 11396 N N . TYR B 1 340 ? 112.849 134.997 94.187 1.00 38.00 340 TYR B N 1
ATOM 11397 C CA . TYR B 1 340 ? 112.160 135.802 93.192 1.00 38.00 340 TYR B CA 1
ATOM 11398 C C . TYR B 1 340 ? 112.689 135.573 91.766 1.00 46.00 340 TYR B C 1
ATOM 11399 O O . TYR B 1 340 ? 111.895 135.346 90.855 1.00 34.00 340 TYR B O 1
ATOM 11417 N N . LEU B 1 341 ? 114.012 135.575 91.561 1.00 50.00 341 LEU B N 1
ATOM 11418 C CA . LEU B 1 341 ? 114.624 135.335 90.253 1.00 26.00 341 LEU B CA 1
ATOM 11419 C C . LEU B 1 341 ? 114.317 133.926 89.723 1.00 26.00 341 LEU B C 1
ATOM 11420 O O . LEU B 1 341 ? 113.903 133.794 88.577 1.00 58.00 341 LEU B O 1
ATOM 11436 N N . ASN B 1 342 ? 114.440 132.884 90.548 1.00 38.00 342 ASN B N 1
ATOM 11437 C CA . ASN B 1 342 ? 114.122 131.515 90.154 1.00 38.00 342 ASN B CA 1
ATOM 11438 C C . ASN B 1 342 ? 112.661 131.362 89.682 1.00 34.00 342 ASN B C 1
ATOM 11439 O O . ASN B 1 342 ? 112.409 130.732 88.661 1.00 50.00 342 ASN B O 1
ATOM 11450 N N . ARG B 1 343 ? 111.691 131.984 90.365 1.00 72.00 343 ARG B N 1
ATOM 11451 C CA . ARG B 1 343 ? 110.288 131.989 89.930 1.00 30.00 343 ARG B CA 1
ATOM 11452 C C . ARG B 1 343 ? 110.080 132.808 88.661 1.00 44.00 343 ARG B C 1
ATOM 11453 O O . ARG B 1 343 ? 109.361 132.364 87.772 1.00 52.00 343 ARG B O 1
ATOM 11474 N N . LYS B 1 344 ? 110.710 133.976 88.533 1.00 66.00 344 LYS B N 1
ATOM 11475 C CA . LYS B 1 344 ? 110.583 134.838 87.352 1.00 30.00 344 LYS B CA 1
ATOM 11476 C C . LYS B 1 344 ? 111.097 134.160 86.077 1.00 32.00 344 LYS B C 1
ATOM 11477 O O . LYS B 1 344 ? 110.476 134.317 85.031 1.00 56.00 344 LYS B O 1
ATOM 11496 N N . ILE B 1 345 ? 112.149 133.341 86.158 1.00 54.00 345 ILE B N 1
ATOM 11497 C CA . ILE B 1 345 ? 112.654 132.529 85.035 1.00 30.00 345 ILE B CA 1
ATOM 11498 C C . ILE B 1 345 ? 111.617 131.488 84.574 1.00 32.00 345 ILE B C 1
ATOM 11499 O O . ILE B 1 345 ? 111.427 131.312 83.374 1.00 38.00 345 ILE B O 1
ATOM 11515 N N . VAL B 1 346 ? 110.908 130.830 85.495 1.00 64.00 346 VAL B N 1
ATOM 11516 C CA . VAL B 1 346 ? 109.824 129.888 85.166 1.00 38.00 346 VAL B CA 1
ATOM 11517 C C . VAL B 1 346 ? 108.601 130.605 84.584 1.00 30.00 346 VAL B C 1
ATOM 11518 O O . VAL B 1 346 ? 108.062 130.193 83.562 1.00 88.00 346 VAL B O 1
ATOM 11531 N N . GLN B 1 347 ? 108.155 131.703 85.191 1.00 74.00 347 GLN B N 1
ATOM 11532 C CA . GLN B 1 347 ? 106.988 132.446 84.714 1.00 38.00 347 GLN B CA 1
ATOM 11533 C C . GLN B 1 347 ? 107.182 133.048 83.317 1.00 64.00 347 GLN B C 1
ATOM 11534 O O . GLN B 1 347 ? 106.231 133.072 82.538 1.00 84.00 347 GLN B O 1
ATOM 11548 N N . VAL B 1 348 ? 108.383 133.531 82.968 1.00 90.00 348 VAL B N 1
ATOM 11549 C CA . VAL B 1 348 ? 108.595 134.191 81.670 1.00 46.00 348 VAL B CA 1
ATOM 11550 C C . VAL B 1 348 ? 108.531 133.212 80.500 1.00 78.00 348 VAL B C 1
ATOM 11551 O O . VAL B 1 348 ? 107.941 133.556 79.477 1.00 70.00 348 VAL B O 1
ATOM 11564 N N . MET B 1 349 ? 109.053 131.987 80.634 1.00 38.00 349 MET B N 1
ATOM 11565 C CA . MET B 1 349 ? 108.973 131.009 79.548 1.00 52.00 349 MET B CA 1
ATOM 11566 C C . MET B 1 349 ? 107.591 130.356 79.427 1.00 114.00 349 MET B C 1
ATOM 11567 O O . MET B 1 349 ? 107.168 130.083 78.305 1.00 124.00 349 MET B O 1
ATOM 11581 N N . ARG B 1 350 ? 106.829 130.191 80.521 1.00 86.00 350 ARG B N 1
ATOM 11582 C CA . ARG B 1 350 ? 105.442 129.691 80.462 1.00 26.00 350 ARG B CA 1
ATOM 11583 C C . ARG B 1 350 ? 104.521 130.635 79.686 1.00 50.00 350 ARG B C 1
ATOM 11584 O O . ARG B 1 350 ? 103.524 130.189 79.119 1.00 70.00 350 ARG B O 1
ATOM 11605 N N . LYS B 1 351 ? 104.845 131.931 79.650 1.00 72.00 351 LYS B N 1
ATOM 11606 C CA . LYS B 1 351 ? 104.089 132.981 78.950 1.00 56.00 351 LYS B CA 1
ATOM 11607 C C . LYS B 1 351 ? 104.390 133.061 77.442 1.00 54.00 351 LYS B C 1
ATOM 11608 O O . LYS B 1 351 ? 103.560 133.574 76.697 1.00 42.00 351 LYS B O 1
ATOM 11627 N N . GLN B 1 352 ? 105.532 132.558 76.963 1.00 54.00 352 GLN B N 1
ATOM 11628 C CA . GLN B 1 352 ? 105.854 132.568 75.527 1.00 72.00 352 GLN B CA 1
ATOM 11629 C C . GLN B 1 352 ? 105.037 131.522 74.750 1.00 34.00 352 GLN B C 1
ATOM 11630 O O . GLN B 1 352 ? 104.919 130.376 75.181 1.00 94.00 352 GLN B O 1
ATOM 11644 N N . LYS B 1 353 ? 104.497 131.894 73.581 1.00 96.00 353 LYS B N 1
ATOM 11645 C CA . LYS B 1 353 ? 103.665 131.007 72.743 1.00 98.00 353 LYS B CA 1
ATOM 11646 C C . LYS B 1 353 ? 104.513 130.029 71.918 1.00 44.00 353 LYS B C 1
ATOM 11647 O O . LYS B 1 353 ? 104.532 128.830 72.190 1.00 78.00 353 LYS B O 1
ATOM 11666 N N . THR B 1 354 ? 105.230 130.538 70.918 1.00 102.00 354 THR B N 1
ATOM 11667 C CA . THR B 1 354 ? 105.968 129.719 69.935 1.00 112.00 354 THR B CA 1
ATOM 11668 C C . THR B 1 354 ? 107.206 129.052 70.535 1.00 110.00 354 THR B C 1
ATOM 11669 O O . THR B 1 354 ? 107.443 127.873 70.279 1.00 58.00 354 THR B O 1
ATOM 11680 N N . ILE B 1 355 ? 107.952 129.754 71.397 1.00 122.00 355 ILE B N 1
ATOM 11681 C CA . ILE B 1 355 ? 109.139 129.215 72.085 1.00 64.00 355 ILE B CA 1
ATOM 11682 C C . ILE B 1 355 ? 108.780 127.977 72.918 1.00 20.00 355 ILE B C 1
ATOM 11683 O O . ILE B 1 355 ? 109.396 126.927 72.757 1.00 86.00 355 ILE B O 1
ATOM 11699 N N . ASN B 1 356 ? 107.747 128.056 73.763 1.00 72.00 356 ASN B N 1
ATOM 11700 C CA . ASN B 1 356 ? 107.322 126.919 74.582 1.00 126.00 356 ASN B CA 1
ATOM 11701 C C . ASN B 1 356 ? 106.814 125.736 73.732 1.00 48.00 356 ASN B C 1
ATOM 11702 O O . ASN B 1 356 ? 107.228 124.596 73.943 1.00 74.00 356 ASN B O 1
ATOM 11713 N N . ARG B 1 357 ? 105.963 125.995 72.728 1.00 86.00 357 ARG B N 1
ATOM 11714 C CA . ARG B 1 357 ? 105.412 124.961 71.829 1.00 64.00 357 ARG B CA 1
ATOM 11715 C C . ARG B 1 357 ? 106.478 124.299 70.944 1.00 28.00 357 ARG B C 1
ATOM 11716 O O . ARG B 1 357 ? 106.321 123.142 70.563 1.00 96.00 357 ARG B O 1
ATOM 11737 N N . PHE B 1 358 ? 107.572 124.990 70.625 1.00 48.00 358 PHE B N 1
ATOM 11738 C CA . PHE B 1 358 ? 108.751 124.399 69.986 1.00 32.00 358 PHE B CA 1
ATOM 11739 C C . PHE B 1 358 ? 109.575 123.549 70.968 1.00 38.00 358 PHE B C 1
ATOM 11740 O O . PHE B 1 358 ? 109.793 122.362 70.728 1.00 68.00 358 PHE B O 1
ATOM 11757 N N . LEU B 1 359 ? 109.984 124.109 72.110 1.00 52.00 359 LEU B N 1
ATOM 11758 C CA . LEU B 1 359 ? 110.855 123.408 73.062 1.00 56.00 359 LEU B CA 1
ATOM 11759 C C . LEU B 1 359 ? 110.195 122.177 73.706 1.00 56.00 359 LEU B C 1
ATOM 11760 O O . LEU B 1 359 ? 110.879 121.191 73.949 1.00 144.00 359 LEU B O 1
ATOM 11776 N N . MET B 1 360 ? 108.874 122.166 73.914 1.00 94.00 360 MET B N 1
ATOM 11777 C CA . MET B 1 360 ? 108.171 120.968 74.399 1.00 100.00 360 MET B CA 1
ATOM 11778 C C . MET B 1 360 ? 108.127 119.813 73.389 1.00 66.00 360 MET B C 1
ATOM 11779 O O . MET B 1 360 ? 107.999 118.660 73.801 1.00 56.00 360 MET B O 1
ATOM 11793 N N . ARG B 1 361 ? 108.282 120.082 72.086 1.00 184.00 361 ARG B N 1
ATOM 11794 C CA . ARG B 1 361 ? 108.540 119.047 71.067 1.00 62.00 361 ARG B CA 1
ATOM 11795 C C . ARG B 1 361 ? 110.023 118.675 71.007 1.00 68.00 361 ARG B C 1
ATOM 11796 O O . ARG B 1 361 ? 110.363 117.497 70.979 1.00 140.00 361 ARG B O 1
ATOM 11817 N N . LYS B 1 362 ? 110.913 119.670 71.060 1.00 104.00 362 LYS B N 1
ATOM 11818 C CA . LYS B 1 362 ? 112.385 119.533 71.126 1.00 68.00 362 LYS B CA 1
ATOM 11819 C C . LYS B 1 362 ? 112.903 119.432 72.578 1.00 72.00 362 LYS B C 1
ATOM 11820 O O . LYS B 1 362 ? 113.768 120.211 72.972 1.00 146.00 362 LYS B O 1
ATOM 11839 N N . ARG B 1 363 ? 112.397 118.485 73.385 1.00 50.00 363 ARG B N 1
ATOM 11840 C CA . ARG B 1 363 ? 112.587 118.413 74.859 1.00 62.00 363 ARG B CA 1
ATOM 11841 C C . ARG B 1 363 ? 114.032 118.594 75.348 1.00 54.00 363 ARG B C 1
ATOM 11842 O O . ARG B 1 363 ? 114.249 119.235 76.371 1.00 62.00 363 ARG B O 1
ATOM 11863 N N . LEU B 1 364 ? 115.015 118.033 74.642 1.00 56.00 364 LEU B N 1
ATOM 11864 C CA . LEU B 1 364 ? 116.427 118.061 75.033 1.00 42.00 364 LEU B CA 1
ATOM 11865 C C . LEU B 1 364 ? 117.172 119.352 74.654 1.00 26.00 364 LEU B C 1
ATOM 11866 O O . LEU B 1 364 ? 118.305 119.545 75.087 1.00 66.00 364 LEU B O 1
ATOM 11882 N N . LEU B 1 365 ? 116.578 120.249 73.865 1.00 34.00 365 LEU B N 1
ATOM 11883 C CA . LEU B 1 365 ? 117.258 121.450 73.386 1.00 48.00 365 LEU B CA 1
ATOM 11884 C C . LEU B 1 365 ? 117.501 122.484 74.503 1.00 38.00 365 LEU B C 1
ATOM 11885 O O . LEU B 1 365 ? 118.602 123.003 74.629 1.00 36.00 365 LEU B O 1
ATOM 11901 N N . PHE B 1 366 ? 116.510 122.746 75.357 1.00 40.00 366 PHE B N 1
ATOM 11902 C CA . PHE B 1 366 ? 116.646 123.681 76.482 1.00 42.00 366 PHE B CA 1
ATOM 11903 C C . PHE B 1 366 ? 117.769 123.311 77.480 1.00 38.00 366 PHE B C 1
ATOM 11904 O O . PHE B 1 366 ? 118.630 124.158 77.719 1.00 48.00 366 PHE B O 1
ATOM 11921 N N . PRO B 1 367 ? 117.863 122.077 78.025 1.00 42.00 367 PRO B N 1
ATOM 11922 C CA . PRO B 1 367 ? 118.970 121.724 78.917 1.00 58.00 367 PRO B CA 1
ATOM 11923 C C . PRO B 1 367 ? 120.347 121.755 78.232 1.00 26.00 367 PRO B C 1
ATOM 11924 O O . PRO B 1 367 ? 121.335 122.137 78.860 1.00 48.00 367 PRO B O 1
ATOM 11935 N N . ALA B 1 368 ? 120.441 121.417 76.944 1.00 64.00 368 ALA B N 1
ATOM 11936 C CA . ALA B 1 368 ? 121.686 121.506 76.181 1.00 34.00 368 ALA B CA 1
ATOM 11937 C C . ALA B 1 368 ? 122.141 122.959 75.948 1.00 24.00 368 ALA B C 1
ATOM 11938 O O . ALA B 1 368 ? 123.310 123.268 76.154 1.00 60.00 368 ALA B O 1
ATOM 11945 N N . LEU B 1 369 ? 121.240 123.881 75.608 1.00 44.00 369 LEU B N 1
ATOM 11946 C CA . LEU B 1 369 ? 121.574 125.301 75.414 1.00 48.00 369 LEU B CA 1
ATOM 11947 C C . LEU B 1 369 ? 122.014 126.007 76.705 1.00 38.00 369 LEU B C 1
ATOM 11948 O O . LEU B 1 369 ? 122.989 126.754 76.679 1.00 58.00 369 LEU B O 1
ATOM 11964 N N . VAL B 1 370 ? 121.346 125.755 77.838 1.00 38.00 370 VAL B N 1
ATOM 11965 C CA . VAL B 1 370 ? 121.742 126.317 79.141 1.00 38.00 370 VAL B CA 1
ATOM 11966 C C . VAL B 1 370 ? 123.124 125.816 79.551 1.00 22.00 370 VAL B C 1
ATOM 11967 O O . VAL B 1 370 ? 123.971 126.600 79.973 1.00 48.00 370 VAL B O 1
ATOM 11980 N N . THR B 1 371 ? 123.401 124.527 79.362 1.00 32.00 371 THR B N 1
ATOM 11981 C CA . THR B 1 371 ? 124.703 123.939 79.694 1.00 34.00 371 THR B CA 1
ATOM 11982 C C . THR B 1 371 ? 125.829 124.490 78.823 1.00 36.00 371 THR B C 1
ATOM 11983 O O . THR B 1 371 ? 126.902 124.789 79.340 1.00 60.00 371 THR B O 1
ATOM 11994 N N . LEU B 1 372 ? 125.595 124.691 77.521 1.00 64.00 372 LEU B N 1
ATOM 11995 C CA . LEU B 1 372 ? 126.557 125.296 76.608 1.00 42.00 372 LEU B CA 1
ATOM 11996 C C . LEU B 1 372 ? 126.866 126.758 76.971 1.00 32.00 372 LEU B C 1
ATOM 11997 O O . LEU B 1 372 ? 128.031 127.143 76.962 1.00 48.00 372 LEU B O 1
ATOM 12013 N N . LEU B 1 373 ? 125.857 127.559 77.330 1.00 38.00 373 LEU B N 1
ATOM 12014 C CA . LEU B 1 373 ? 126.037 128.939 77.799 1.00 34.00 373 LEU B CA 1
ATOM 12015 C C . LEU B 1 373 ? 126.903 129.013 79.064 1.00 46.00 373 LEU B C 1
ATOM 12016 O O . LEU B 1 373 ? 127.916 129.704 79.059 1.00 72.00 373 LEU B O 1
ATOM 12032 N N . ILE B 1 374 ? 126.544 128.291 80.130 1.00 56.00 374 ILE B N 1
ATOM 12033 C CA . ILE B 1 374 ? 127.278 128.333 81.401 1.00 52.00 374 ILE B CA 1
ATOM 12034 C C . ILE B 1 374 ? 128.700 127.803 81.209 1.00 26.00 374 ILE B C 1
ATOM 12035 O O . ILE B 1 374 ? 129.657 128.444 81.625 1.00 36.00 374 ILE B O 1
ATOM 12051 N N . SER B 1 375 ? 128.863 126.676 80.520 1.00 36.00 375 SER B N 1
ATOM 12052 C CA . SER B 1 375 ? 130.177 126.082 80.287 1.00 38.00 375 SER B CA 1
ATOM 12053 C C . SER B 1 375 ? 131.095 126.953 79.409 1.00 24.00 375 SER B C 1
ATOM 12054 O O . SER B 1 375 ? 132.302 126.997 79.628 1.00 40.00 375 SER B O 1
ATOM 12062 N N . THR B 1 376 ? 130.552 127.730 78.468 1.00 48.00 376 THR B N 1
ATOM 12063 C CA . THR B 1 376 ? 131.346 128.690 77.682 1.00 56.00 376 THR B CA 1
ATOM 12064 C C . THR B 1 376 ? 131.895 129.823 78.546 1.00 40.00 376 THR B C 1
ATOM 12065 O O . THR B 1 376 ? 133.042 130.225 78.375 1.00 44.00 376 THR B O 1
ATOM 12076 N N . LEU B 1 377 ? 131.107 130.339 79.494 1.00 56.00 377 LEU B N 1
ATOM 12077 C CA . LEU B 1 377 ? 131.528 131.438 80.366 1.00 30.00 377 LEU B CA 1
ATOM 12078 C C . LEU B 1 377 ? 132.519 131.006 81.455 1.00 28.00 377 LEU B C 1
ATOM 12079 O O . LEU B 1 377 ? 133.338 131.812 81.874 1.00 58.00 377 LEU B O 1
ATOM 12095 N N . THR B 1 378 ? 132.510 129.753 81.907 1.00 52.00 378 THR B N 1
ATOM 12096 C CA . THR B 1 378 ? 133.482 129.288 82.911 1.00 56.00 378 THR B CA 1
ATOM 12097 C C . THR B 1 378 ? 134.817 128.824 82.323 1.00 36.00 378 THR B C 1
ATOM 12098 O O . THR B 1 378 ? 135.733 128.559 83.098 1.00 26.00 378 THR B O 1
ATOM 12109 N N . PHE B 1 379 ? 134.974 128.762 80.991 1.00 52.00 379 PHE B N 1
ATOM 12110 C CA . PHE B 1 379 ? 136.198 128.326 80.297 1.00 32.00 379 PHE B CA 1
ATOM 12111 C C . PHE B 1 379 ? 137.425 129.162 80.714 1.00 40.00 379 PHE B C 1
ATOM 12112 O O . PHE B 1 379 ? 137.444 130.365 80.436 1.00 34.00 379 PHE B O 1
ATOM 12129 N N . PRO B 1 380 ? 138.437 128.585 81.398 1.00 32.00 380 PRO B N 1
ATOM 12130 C CA . PRO B 1 380 ? 139.477 129.366 82.065 1.00 54.00 380 PRO B CA 1
ATOM 12131 C C . PRO B 1 380 ? 140.321 130.283 81.160 1.00 50.00 380 PRO B C 1
ATOM 12132 O O . PRO B 1 380 ? 140.467 131.446 81.531 1.00 64.00 380 PRO B O 1
ATOM 12143 N N . PRO B 1 381 ? 140.835 129.858 79.982 1.00 54.00 381 PRO B N 1
ATOM 12144 C CA . PRO B 1 381 ? 141.599 130.732 79.084 1.00 54.00 381 PRO B CA 1
ATOM 12145 C C . PRO B 1 381 ? 140.845 131.968 78.574 1.00 26.00 381 PRO B C 1
ATOM 12146 O O . PRO B 1 381 ? 141.482 132.922 78.138 1.00 50.00 381 PRO B O 1
ATOM 12157 N N . GLY B 1 382 ? 139.512 131.959 78.599 1.00 40.00 382 GLY B N 1
ATOM 12158 C CA . GLY B 1 382 ? 138.655 133.089 78.239 1.00 40.00 382 GLY B CA 1
ATOM 12159 C C . GLY B 1 382 ? 138.210 133.893 79.464 1.00 28.00 382 GLY B C 1
ATOM 12160 O O . GLY B 1 382 ? 139.029 134.367 80.244 1.00 60.00 382 GLY B O 1
ATOM 12164 N N . PHE B 1 383 ? 136.900 134.048 79.651 1.00 48.00 383 PHE B N 1
ATOM 12165 C CA . PHE B 1 383 ? 136.326 134.764 80.794 1.00 36.00 383 PHE B CA 1
ATOM 12166 C C . PHE B 1 383 ? 136.494 134.042 82.146 1.00 48.00 383 PHE B C 1
ATOM 12167 O O . PHE B 1 383 ? 136.502 134.689 83.189 1.00 110.00 383 PHE B O 1
ATOM 12184 N N . GLY B 1 384 ? 136.684 132.721 82.178 1.00 42.00 384 GLY B N 1
ATOM 12185 C CA . GLY B 1 384 ? 136.658 131.949 83.421 1.00 68.00 384 GLY B CA 1
ATOM 12186 C C . GLY B 1 384 ? 137.704 132.333 84.472 1.00 42.00 384 GLY B C 1
ATOM 12187 O O . GLY B 1 384 ? 137.413 132.296 85.665 1.00 52.00 384 GLY B O 1
ATOM 12191 N N . GLN B 1 385 ? 138.899 132.762 84.059 1.00 76.00 385 GLN B N 1
ATOM 12192 C CA . GLN B 1 385 ? 139.974 133.188 84.966 1.00 38.00 385 GLN B CA 1
ATOM 12193 C C . GLN B 1 385 ? 139.605 134.384 85.864 1.00 46.00 385 GLN B C 1
ATOM 12194 O O . GLN B 1 385 ? 140.099 134.487 86.979 1.00 26.00 385 GLN B O 1
ATOM 12208 N N . PHE B 1 386 ? 138.695 135.258 85.426 1.00 64.00 386 PHE B N 1
ATOM 12209 C CA . PHE B 1 386 ? 138.188 136.390 86.208 1.00 40.00 386 PHE B CA 1
ATOM 12210 C C . PHE B 1 386 ? 137.135 136.006 87.261 1.00 44.00 386 PHE B C 1
ATOM 12211 O O . PHE B 1 386 ? 136.670 136.866 88.003 1.00 38.00 386 PHE B O 1
ATOM 12228 N N . MET B 1 387 ? 136.756 134.728 87.342 1.00 56.00 387 MET B N 1
ATOM 12229 C CA . MET B 1 387 ? 135.759 134.199 88.279 1.00 28.00 387 MET B CA 1
ATOM 12230 C C . MET B 1 387 ? 136.180 132.838 88.856 1.00 28.00 387 MET B C 1
ATOM 12231 O O . MET B 1 387 ? 135.329 132.012 89.156 1.00 64.00 387 MET B O 1
ATOM 12245 N N . ALA B 1 388 ? 137.487 132.575 88.971 1.00 36.00 388 ALA B N 1
ATOM 12246 C CA . ALA B 1 388 ? 138.054 131.329 89.502 1.00 52.00 388 ALA B CA 1
ATOM 12247 C C . ALA B 1 388 ? 137.492 130.037 88.857 1.00 34.00 388 ALA B C 1
ATOM 12248 O O . ALA B 1 388 ? 137.372 129.004 89.514 1.00 40.00 388 ALA B O 1
ATOM 12255 N N . GLY B 1 389 ? 137.142 130.078 87.566 1.00 64.00 389 GLY B N 1
ATOM 12256 C CA . GLY B 1 389 ? 136.426 129.011 86.854 1.00 40.00 389 GLY B CA 1
ATOM 12257 C C . GLY B 1 389 ? 137.138 127.658 86.795 1.00 30.00 389 GLY B C 1
ATOM 12258 O O . GLY B 1 389 ? 136.485 126.633 86.620 1.00 34.00 389 GLY B O 1
ATOM 12262 N N . GLN B 1 390 ? 138.456 127.626 86.986 1.00 34.00 390 GLN B N 1
ATOM 12263 C CA . GLN B 1 390 ? 139.255 126.403 87.057 1.00 32.00 390 GLN B CA 1
ATOM 12264 C C . GLN B 1 390 ? 139.045 125.568 88.337 1.00 44.00 390 GLN B C 1
ATOM 12265 O O . GLN B 1 390 ? 139.373 124.383 88.338 1.00 50.00 390 GLN B O 1
ATOM 12279 N N . LEU B 1 391 ? 138.504 126.133 89.423 1.00 52.00 391 LEU B N 1
ATOM 12280 C CA . LEU B 1 391 ? 138.204 125.381 90.649 1.00 46.00 391 LEU B CA 1
ATOM 12281 C C . LEU B 1 391 ? 136.892 124.588 90.530 1.00 30.00 391 LEU B C 1
ATOM 12282 O O . LEU B 1 391 ? 135.898 125.085 90.004 1.00 32.00 391 LEU B O 1
ATOM 12298 N N . SER B 1 392 ? 136.848 123.373 91.077 1.00 44.00 392 SER B N 1
ATOM 12299 C CA . SER B 1 392 ? 135.599 122.635 91.326 1.00 42.00 392 SER B CA 1
ATOM 12300 C C . SER B 1 392 ? 134.793 123.217 92.501 1.00 22.00 392 SER B C 1
ATOM 12301 O O . SER B 1 392 ? 135.280 124.061 93.255 1.00 64.00 392 SER B O 1
ATOM 12309 N N . GLN B 1 393 ? 133.564 122.742 92.706 1.00 34.00 393 GLN B N 1
ATOM 12310 C CA . GLN B 1 393 ? 132.683 123.176 93.801 1.00 48.00 393 GLN B CA 1
ATOM 12311 C C . GLN B 1 393 ? 133.295 122.918 95.191 1.00 24.00 393 GLN B C 1
ATOM 12312 O O . GLN B 1 393 ? 133.226 123.784 96.059 1.00 52.00 393 GLN B O 1
ATOM 12326 N N . LYS B 1 394 ? 133.981 121.785 95.377 1.00 48.00 394 LYS B N 1
ATOM 12327 C CA . LYS B 1 394 ? 134.757 121.457 96.589 1.00 42.00 394 LYS B CA 1
ATOM 12328 C C . LYS B 1 394 ? 135.968 122.357 96.781 1.00 40.00 394 LYS B C 1
ATOM 12329 O O . LYS B 1 394 ? 136.090 122.975 97.828 1.00 74.00 394 LYS B O 1
ATOM 12348 N N . GLU B 1 395 ? 136.842 122.484 95.786 1.00 46.00 395 GLU B N 1
ATOM 12349 C CA . GLU B 1 395 ? 138.046 123.332 95.890 1.00 40.00 395 GLU B CA 1
ATOM 12350 C C . GLU B 1 395 ? 137.699 124.796 96.171 1.00 34.00 395 GLU B C 1
ATOM 12351 O O . GLU B 1 395 ? 138.351 125.447 96.979 1.00 68.00 395 GLU B O 1
ATOM 12363 N N . THR B 1 396 ? 136.638 125.312 95.554 1.00 40.00 396 THR B N 1
ATOM 12364 C CA . THR B 1 396 ? 136.144 126.672 95.789 1.00 28.00 396 THR B CA 1
ATOM 12365 C C . THR B 1 396 ? 135.836 126.893 97.269 1.00 34.00 396 THR B C 1
ATOM 12366 O O . THR B 1 396 ? 136.308 127.855 97.861 1.00 68.00 396 THR B O 1
ATOM 12377 N N . LEU B 1 397 ? 135.120 125.970 97.909 1.00 52.00 397 LEU B N 1
ATOM 12378 C CA . LEU B 1 397 ? 134.744 126.074 99.310 1.00 36.00 397 LEU B CA 1
ATOM 12379 C C . LEU B 1 397 ? 135.921 125.806 100.266 1.00 34.00 397 LEU B C 1
ATOM 12380 O O . LEU B 1 397 ? 136.053 126.484 101.280 1.00 50.00 397 LEU B O 1
ATOM 12396 N N . VAL B 1 398 ? 136.835 124.897 99.922 1.00 52.00 398 VAL B N 1
ATOM 12397 C CA . VAL B 1 398 ? 138.086 124.677 100.658 1.00 36.00 398 VAL B CA 1
ATOM 12398 C C . VAL B 1 398 ? 138.983 125.922 100.657 1.00 34.00 398 VAL B C 1
ATOM 12399 O O . VAL B 1 398 ? 139.582 126.220 101.681 1.00 58.00 398 VAL B O 1
ATOM 12412 N N . THR B 1 399 ? 139.063 126.690 99.563 1.00 52.00 399 THR B N 1
ATOM 12413 C CA . THR B 1 399 ? 139.851 127.939 99.537 1.00 36.00 399 THR B CA 1
ATOM 12414 C C . THR B 1 399 ? 139.190 129.087 100.304 1.00 26.00 399 THR B C 1
ATOM 12415 O O . THR B 1 399 ? 139.855 129.734 101.104 1.00 52.00 399 THR B O 1
ATOM 12426 N N . LEU B 1 400 ? 137.885 129.336 100.151 1.00 50.00 400 LEU B N 1
ATOM 12427 C CA . LEU B 1 400 ? 137.198 130.448 100.828 1.00 30.00 400 LEU B CA 1
ATOM 12428 C C . LEU B 1 400 ? 137.237 130.337 102.366 1.00 28.00 400 LEU B C 1
ATOM 12429 O O . LEU B 1 400 ? 137.311 131.352 103.057 1.00 36.00 400 LEU B O 1
ATOM 12445 N N . PHE B 1 401 ? 137.249 129.122 102.912 1.00 44.00 401 PHE B N 1
ATOM 12446 C CA . PHE B 1 401 ? 137.388 128.841 104.344 1.00 36.00 401 PHE B CA 1
ATOM 12447 C C . PHE B 1 401 ? 138.850 128.713 104.850 1.00 22.00 401 PHE B C 1
ATOM 12448 O O . PHE B 1 401 ? 139.044 128.338 106.004 1.00 34.00 401 PHE B O 1
ATOM 12465 N N . ASP B 1 402 ? 139.897 128.993 104.061 1.00 48.00 402 ASP B N 1
ATOM 12466 C CA . ASP B 1 402 ? 141.291 128.864 104.536 1.00 34.00 402 ASP B CA 1
ATOM 12467 C C . ASP B 1 402 ? 141.633 129.819 105.712 1.00 36.00 402 ASP B C 1
ATOM 12468 O O . ASP B 1 402 ? 141.006 130.860 105.908 1.00 50.00 402 ASP B O 1
AT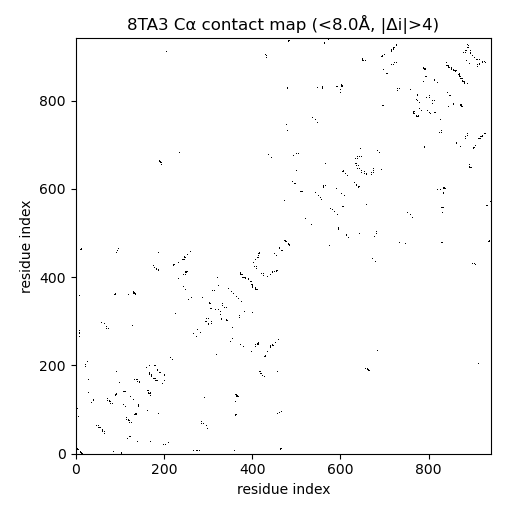OM 12477 N N . ASN B 1 403 ? 142.615 129.466 106.545 1.00 70.00 403 ASN B N 1
ATOM 12478 C CA . ASN B 1 403 ? 143.014 130.266 107.713 1.00 56.00 403 ASN B CA 1
ATOM 12479 C C . ASN B 1 403 ? 144.062 131.359 107.408 1.00 38.00 403 ASN B C 1
ATOM 12480 O O . ASN B 1 403 ? 144.795 131.767 108.309 1.00 80.00 403 ASN B O 1
ATOM 12491 N N . ARG B 1 404 ? 144.152 131.846 106.162 1.00 50.00 404 ARG B N 1
ATOM 12492 C CA . ARG B 1 404 ? 145.151 132.820 105.690 1.00 32.00 404 ARG B CA 1
ATOM 12493 C C . ARG B 1 404 ? 144.487 134.093 105.172 1.00 26.00 404 ARG B C 1
ATOM 12494 O O . ARG B 1 404 ? 143.365 134.072 104.685 1.00 84.00 404 ARG B O 1
ATOM 12515 N N . THR B 1 405 ? 145.178 135.221 105.261 1.00 44.00 405 THR B N 1
ATOM 12516 C CA . THR B 1 405 ? 144.692 136.517 104.758 1.00 38.00 405 THR B CA 1
ATOM 12517 C C . THR B 1 405 ? 145.289 136.738 103.373 1.00 46.00 405 THR B C 1
ATOM 12518 O O . THR B 1 405 ? 146.505 136.654 103.212 1.00 86.00 405 THR B O 1
ATOM 12529 N N . TRP B 1 406 ? 144.464 136.999 102.364 1.00 92.00 406 TRP B N 1
ATOM 12530 C CA . TRP B 1 406 ? 144.913 137.112 100.975 1.00 34.00 406 TRP B CA 1
ATOM 12531 C C . TRP B 1 406 ? 145.466 138.500 100.644 1.00 36.00 406 TRP B C 1
ATOM 12532 O O . TRP B 1 406 ? 146.470 138.591 99.944 1.00 66.00 406 TRP B O 1
ATOM 12553 N N . VAL B 1 407 ? 144.894 139.582 101.185 1.00 54.00 407 VAL B N 1
ATOM 12554 C CA . VAL B 1 407 ? 145.477 140.943 101.075 1.00 40.00 407 VAL B CA 1
ATOM 12555 C C . VAL B 1 407 ? 146.760 141.136 101.897 1.00 36.00 407 VAL B C 1
ATOM 12556 O O . VAL B 1 407 ? 147.483 142.109 101.702 1.00 74.00 407 VAL B O 1
ATOM 12569 N N . ARG B 1 408 ? 147.041 140.219 102.830 1.00 58.00 408 ARG B N 1
ATOM 12570 C CA . ARG B 1 408 ? 148.178 140.190 103.762 1.00 48.00 408 ARG B CA 1
ATOM 12571 C C . ARG B 1 408 ? 148.610 141.584 104.247 1.00 146.00 408 ARG B C 1
ATOM 12572 O O . ARG B 1 408 ? 148.829 141.771 105.443 1.00 148.00 408 ARG B O 1
ATOM 12593 N N . SER B 1 419 ? 144.576 124.188 92.318 1.00 128.00 419 SER B N 1
ATOM 12594 C CA . SER B 1 419 ? 143.695 123.913 93.461 1.00 144.00 419 SER B CA 1
ATOM 12595 C C . SER B 1 419 ? 143.901 124.868 94.647 1.00 90.00 419 SER B C 1
ATOM 12596 O O . SER B 1 419 ? 143.167 124.809 95.632 1.00 78.00 419 SER B O 1
ATOM 12604 N N . THR B 1 420 ? 144.915 125.729 94.583 1.00 134.00 420 THR B N 1
ATOM 12605 C CA . THR B 1 420 ? 145.308 126.651 95.660 1.00 70.00 420 THR B CA 1
ATOM 12606 C C . THR B 1 420 ? 144.524 127.966 95.630 1.00 38.00 420 THR B C 1
ATOM 12607 O O . THR B 1 420 ? 143.871 128.324 94.647 1.00 32.00 420 THR B O 1
ATOM 12618 N N . SER B 1 421 ? 144.619 128.734 96.717 1.00 40.00 421 SER B N 1
ATOM 12619 C CA . SER B 1 421 ? 143.938 130.029 96.883 1.00 60.00 421 SER B CA 1
ATOM 12620 C C . SER B 1 421 ? 144.398 131.123 95.899 1.00 70.00 421 SER B C 1
ATOM 12621 O O . SER B 1 421 ? 143.744 132.149 95.776 1.00 90.00 421 SER B O 1
ATOM 12629 N N . GLN B 1 422 ? 145.489 130.912 95.154 1.00 52.00 422 GLN B N 1
ATOM 12630 C CA . GLN B 1 422 ? 145.969 131.827 94.108 1.00 52.00 422 GLN B CA 1
ATOM 12631 C C . GLN B 1 422 ? 145.092 131.854 92.842 1.00 54.00 422 GLN B C 1
ATOM 12632 O O . GLN B 1 422 ? 145.239 132.754 92.017 1.00 34.00 422 GLN B O 1
ATOM 12646 N N . ALA B 1 423 ? 144.123 130.944 92.698 1.00 62.00 423 ALA B N 1
ATOM 12647 C CA . ALA B 1 423 ? 143.099 131.039 91.649 1.00 28.00 423 ALA B CA 1
ATOM 12648 C C . ALA B 1 423 ? 142.237 132.316 91.754 1.00 26.00 423 ALA B C 1
ATOM 12649 O O . ALA B 1 423 ? 141.748 132.815 90.745 1.00 32.00 423 ALA B O 1
ATOM 12656 N N . TRP B 1 424 ? 142.093 132.885 92.955 1.00 44.00 424 TRP B N 1
ATOM 12657 C CA . TRP B 1 424 ? 141.396 134.151 93.213 1.00 46.00 424 TRP B CA 1
ATOM 12658 C C . TRP B 1 424 ? 142.225 135.404 92.884 1.00 40.00 424 TRP B C 1
ATOM 12659 O O . TRP B 1 424 ? 141.744 136.520 93.039 1.00 30.00 424 TRP B O 1
ATOM 12680 N N . ASN B 1 425 ? 143.471 135.235 92.433 1.00 48.00 425 ASN B N 1
ATOM 12681 C CA . ASN B 1 425 ? 144.449 136.301 92.227 1.00 44.00 425 ASN B CA 1
ATOM 12682 C C . ASN B 1 425 ? 145.076 136.235 90.808 1.00 40.00 425 ASN B C 1
ATOM 12683 O O . ASN B 1 425 ? 146.270 135.956 90.678 1.00 58.00 425 ASN B O 1
ATOM 12694 N N . PRO B 1 426 ? 144.300 136.427 89.718 1.00 56.00 426 PRO B N 1
ATOM 12695 C CA . PRO B 1 426 ? 144.817 136.382 88.344 1.00 36.00 426 PRO B CA 1
ATOM 12696 C C . PRO B 1 426 ? 145.842 137.501 88.066 1.00 38.00 426 PRO B C 1
ATOM 12697 O O . PRO B 1 426 ? 145.696 138.593 88.621 1.00 80.00 426 PRO B O 1
ATOM 12708 N N . PRO B 1 427 ? 146.817 137.313 87.159 1.00 60.00 427 PRO B N 1
ATOM 12709 C CA . PRO B 1 427 ? 147.821 138.337 86.836 1.00 82.00 427 PRO B CA 1
ATOM 12710 C C . PRO B 1 427 ? 147.248 139.700 86.407 1.00 70.00 427 PRO B C 1
ATOM 12711 O O . PRO B 1 427 ? 147.800 140.745 86.755 1.00 66.00 427 PRO B O 1
ATOM 12722 N N . ARG B 1 428 ? 146.132 139.702 85.667 1.00 58.00 428 ARG B N 1
ATOM 12723 C CA . ARG B 1 428 ? 145.463 140.907 85.140 1.00 46.00 428 ARG B CA 1
ATOM 12724 C C . ARG B 1 428 ? 144.341 141.462 86.046 1.00 46.00 428 ARG B C 1
ATOM 12725 O O . ARG B 1 428 ? 143.541 142.285 85.598 1.00 36.00 428 ARG B O 1
ATOM 12746 N N . ALA B 1 429 ? 144.229 140.997 87.292 1.00 84.00 429 ALA B N 1
ATOM 12747 C CA . ALA B 1 429 ? 143.166 141.381 88.233 1.00 64.00 429 ALA B CA 1
ATOM 12748 C C . ALA B 1 429 ? 143.650 141.375 89.705 1.00 56.00 429 ALA B C 1
ATOM 12749 O O . ALA B 1 429 ? 144.846 141.292 89.982 1.00 152.00 429 ALA B O 1
ATOM 12756 N N . ASN B 1 430 ? 142.722 141.479 90.662 1.00 58.00 430 ASN B N 1
ATOM 12757 C CA . ASN B 1 430 ? 142.972 141.407 92.109 1.00 32.00 430 ASN B CA 1
ATOM 12758 C C . ASN B 1 430 ? 141.870 140.610 92.838 1.00 26.00 430 ASN B C 1
ATOM 12759 O O . ASN B 1 430 ? 140.811 140.338 92.269 1.00 92.00 430 ASN B O 1
ATOM 12770 N N . VAL B 1 431 ? 142.120 140.232 94.095 1.00 50.00 431 VAL B N 1
ATOM 12771 C CA . VAL B 1 431 ? 141.216 139.442 94.953 1.00 40.00 431 VAL B CA 1
ATOM 12772 C C . VAL B 1 431 ? 139.820 140.049 95.073 1.00 38.00 431 VAL B C 1
ATOM 12773 O O . VAL B 1 431 ? 138.833 139.339 94.897 1.00 68.00 431 VAL B O 1
ATOM 12786 N N . PHE B 1 432 ? 139.705 141.354 95.315 1.00 40.00 432 PHE B N 1
ATOM 12787 C CA . PHE B 1 432 ? 138.413 142.025 95.460 1.00 44.00 432 PHE B CA 1
ATOM 12788 C C . PHE B 1 432 ? 137.558 141.930 94.193 1.00 30.00 432 PHE B C 1
ATOM 12789 O O . PHE B 1 432 ? 136.381 141.585 94.271 1.00 64.00 432 PHE B O 1
ATOM 12806 N N . LEU B 1 433 ? 138.140 142.176 93.019 1.00 34.00 433 LEU B N 1
ATOM 12807 C CA . LEU B 1 433 ? 137.429 142.104 91.743 1.00 44.00 433 LEU B CA 1
ATOM 12808 C C . LEU B 1 433 ? 137.029 140.663 91.389 1.00 30.00 433 LEU B C 1
ATOM 12809 O O . LEU B 1 433 ? 135.939 140.417 90.880 1.00 56.00 433 LEU B O 1
ATOM 12825 N N . THR B 1 434 ? 137.878 139.695 91.702 1.00 46.00 434 THR B N 1
ATOM 12826 C CA . THR B 1 434 ? 137.624 138.286 91.405 1.00 36.00 434 THR B CA 1
ATOM 12827 C C . THR B 1 434 ? 136.511 137.709 92.286 1.00 40.00 434 THR B C 1
ATOM 12828 O O . THR B 1 434 ? 135.691 136.937 91.803 1.00 54.00 434 THR B O 1
ATOM 12839 N N . LEU B 1 435 ? 136.403 138.135 93.551 1.00 48.00 435 LEU B N 1
ATOM 12840 C CA . LEU B 1 435 ? 135.256 137.822 94.407 1.00 44.00 435 LEU B CA 1
ATOM 12841 C C . LEU B 1 435 ? 133.958 138.468 93.905 1.00 30.00 435 LEU B C 1
ATOM 12842 O O . LEU B 1 435 ? 132.958 137.770 93.784 1.00 46.00 435 LEU B O 1
ATOM 12858 N N . VAL B 1 436 ? 133.949 139.765 93.584 1.00 32.00 436 VAL B N 1
ATOM 12859 C CA . VAL B 1 436 ? 132.739 140.454 93.099 1.00 40.00 436 VAL B CA 1
ATOM 12860 C C . VAL B 1 436 ? 132.211 139.851 91.798 1.00 40.00 436 VAL B C 1
ATOM 12861 O O . VAL B 1 436 ? 131.008 139.645 91.680 1.00 44.00 436 VAL B O 1
ATOM 12874 N N . ILE B 1 437 ? 133.076 139.513 90.837 1.00 38.00 437 ILE B N 1
ATOM 12875 C CA . ILE B 1 437 ? 132.640 138.877 89.590 1.00 38.00 437 ILE B CA 1
ATOM 12876 C C . ILE B 1 437 ? 132.122 137.454 89.853 1.00 20.00 437 ILE B C 1
ATOM 12877 O O . ILE B 1 437 ? 131.054 137.118 89.355 1.00 48.00 437 ILE B O 1
ATOM 12893 N N . PHE B 1 438 ? 132.785 136.641 90.684 1.00 36.00 438 PHE B N 1
ATOM 12894 C CA . PHE B 1 438 ? 132.276 135.325 91.067 1.00 38.00 438 PHE B CA 1
ATOM 12895 C C . PHE B 1 438 ? 130.865 135.388 91.671 1.00 30.00 438 PHE B C 1
ATOM 12896 O O . PHE B 1 438 ? 129.995 134.634 91.243 1.00 44.00 438 PHE B O 1
ATOM 12913 N N . ILE B 1 439 ? 130.609 136.306 92.609 1.00 38.00 439 ILE B N 1
ATOM 12914 C CA . ILE B 1 439 ? 129.297 136.461 93.250 1.00 40.00 439 ILE B CA 1
ATOM 12915 C C . ILE B 1 439 ? 128.213 136.792 92.223 1.00 30.00 439 ILE B C 1
ATOM 12916 O O . ILE B 1 439 ? 127.195 136.110 92.175 1.00 50.00 439 ILE B O 1
ATOM 12932 N N . LEU B 1 440 ? 128.423 137.794 91.370 1.00 50.00 440 LEU B N 1
ATOM 12933 C CA . LEU B 1 440 ? 127.438 138.211 90.369 1.00 26.00 440 LEU B CA 1
ATOM 12934 C C . LEU B 1 440 ? 127.177 137.132 89.307 1.00 34.00 440 LEU B C 1
ATOM 12935 O O . LEU B 1 440 ? 126.031 136.930 88.919 1.00 46.00 440 LEU B O 1
ATOM 12951 N N . MET B 1 441 ? 128.199 136.410 88.847 1.00 42.00 441 MET B N 1
ATOM 12952 C CA . MET B 1 441 ? 128.044 135.357 87.834 1.00 32.00 441 MET B CA 1
ATOM 12953 C C . MET B 1 441 ? 127.378 134.103 88.394 1.00 32.00 441 MET B C 1
ATOM 12954 O O . MET B 1 441 ? 126.391 133.630 87.837 1.00 58.00 441 MET B O 1
ATOM 12968 N N . LYS B 1 442 ? 127.843 133.579 89.531 1.00 42.00 442 LYS B N 1
ATOM 12969 C CA . LYS B 1 442 ? 127.253 132.392 90.156 1.00 38.00 442 LYS B CA 1
ATOM 12970 C C . LYS B 1 442 ? 125.809 132.607 90.609 1.00 30.00 442 LYS B C 1
ATOM 12971 O O . LYS B 1 442 ? 125.068 131.630 90.675 1.00 38.00 442 LYS B O 1
ATOM 12990 N N . PHE B 1 443 ? 125.379 133.839 90.873 1.00 26.00 443 PHE B N 1
ATOM 12991 C CA . PHE B 1 443 ? 124.006 134.129 91.286 1.00 36.00 443 PHE B CA 1
ATOM 12992 C C . PHE B 1 443 ? 122.978 133.810 90.195 1.00 42.00 443 PHE B C 1
ATOM 12993 O O . PHE B 1 443 ? 122.104 132.971 90.415 1.00 48.00 443 PHE B O 1
ATOM 13010 N N . TRP B 1 444 ? 123.090 134.399 88.998 1.00 36.00 444 TRP B N 1
ATOM 13011 C CA . TRP B 1 444 ? 122.161 134.099 87.902 1.00 32.00 444 TRP B CA 1
ATOM 13012 C C . TRP B 1 444 ? 122.399 132.716 87.280 1.00 28.00 444 TRP B C 1
ATOM 13013 O O . TRP B 1 444 ? 121.428 132.055 86.925 1.00 54.00 444 TRP B O 1
ATOM 13034 N N . MET B 1 445 ? 123.637 132.210 87.209 1.00 48.00 445 MET B N 1
ATOM 13035 C CA . MET B 1 445 ? 123.899 130.851 86.715 1.00 42.00 445 MET B CA 1
ATOM 13036 C C . MET B 1 445 ? 123.219 129.770 87.565 1.00 28.00 445 MET B C 1
ATOM 13037 O O . MET B 1 445 ? 122.712 128.798 87.015 1.00 42.00 445 MET B O 1
ATOM 13051 N N . SER B 1 446 ? 123.185 129.924 88.891 1.00 54.00 446 SER B N 1
ATOM 13052 C CA . SER B 1 446 ? 122.548 128.967 89.808 1.00 30.00 446 SER B CA 1
ATOM 13053 C C . SER B 1 446 ? 121.021 129.064 89.790 1.00 28.00 446 SER B C 1
ATOM 13054 O O . SER B 1 446 ? 120.345 128.038 89.821 1.00 32.00 446 SER B O 1
ATOM 13062 N N . ALA B 1 447 ? 120.453 130.268 89.690 1.00 34.00 447 ALA B N 1
ATOM 13063 C CA . ALA B 1 447 ? 119.008 130.445 89.525 1.00 36.00 447 ALA B CA 1
ATOM 13064 C C . ALA B 1 447 ? 118.495 129.877 88.187 1.00 32.00 447 ALA B C 1
ATOM 13065 O O . ALA B 1 447 ? 117.413 129.304 88.144 1.00 28.00 447 ALA B O 1
ATOM 13072 N N . LEU B 1 448 ? 119.270 129.974 87.101 1.00 64.00 448 LEU B N 1
ATOM 13073 C CA . LEU B 1 448 ? 118.941 129.363 85.813 1.00 42.00 448 LEU B CA 1
ATOM 13074 C C . LEU B 1 448 ? 119.096 127.834 85.821 1.00 22.00 448 LEU B C 1
ATOM 13075 O O . LEU B 1 448 ? 118.135 127.131 85.518 1.00 44.00 448 LEU B O 1
ATOM 13091 N N . ALA B 1 449 ? 120.260 127.296 86.195 1.00 36.00 449 ALA B N 1
ATOM 13092 C CA . ALA B 1 449 ? 120.519 125.852 86.199 1.00 32.00 449 ALA B CA 1
ATOM 13093 C C . ALA B 1 449 ? 119.557 125.040 87.091 1.00 26.00 449 ALA B C 1
ATOM 13094 O O . ALA B 1 449 ? 119.212 123.913 86.757 1.00 38.00 449 ALA B O 1
ATOM 13101 N N . THR B 1 450 ? 119.057 125.617 88.185 1.00 50.00 450 THR B N 1
ATOM 13102 C CA . THR B 1 450 ? 118.089 124.974 89.094 1.00 36.00 450 THR B CA 1
ATOM 13103 C C . THR B 1 450 ? 116.732 124.667 88.423 1.00 40.00 450 THR B C 1
ATOM 13104 O O . THR B 1 450 ? 115.980 123.835 88.918 1.00 48.00 450 THR B O 1
ATOM 13115 N N . THR B 1 451 ? 116.414 125.281 87.276 1.00 68.00 451 THR B N 1
ATOM 13116 C CA . THR B 1 451 ? 115.150 125.067 86.545 1.00 44.00 451 THR B CA 1
ATOM 13117 C C . THR B 1 451 ? 115.184 123.977 85.467 1.00 32.00 451 THR B C 1
ATOM 13118 O O . THR B 1 451 ? 114.123 123.581 84.997 1.00 82.00 451 THR B O 1
ATOM 13129 N N . ILE B 1 452 ? 116.348 123.476 85.043 1.00 46.00 452 ILE B N 1
ATOM 13130 C CA . ILE B 1 452 ? 116.417 122.516 83.927 1.00 82.00 452 ILE B CA 1
ATOM 13131 C C . ILE B 1 452 ? 115.830 121.140 84.321 1.00 50.00 452 ILE B C 1
ATOM 13132 O O . ILE B 1 452 ? 115.875 120.777 85.494 1.00 78.00 452 ILE B O 1
ATOM 13148 N N . PRO B 1 453 ? 115.276 120.347 83.383 1.00 58.00 453 PRO B N 1
ATOM 13149 C CA . PRO B 1 453 ? 114.609 119.079 83.689 1.00 36.00 453 PRO B CA 1
ATOM 13150 C C . PRO B 1 453 ? 115.589 117.925 83.978 1.00 32.00 453 PRO B C 1
ATOM 13151 O O . PRO B 1 453 ? 115.695 116.972 83.213 1.00 42.00 453 PRO B O 1
ATOM 13162 N N . VAL B 1 454 ? 116.296 117.986 85.106 1.00 48.00 454 VAL B N 1
ATOM 13163 C CA . VAL B 1 454 ? 117.135 116.905 85.669 1.00 52.00 454 VAL B CA 1
ATOM 13164 C C . VAL B 1 454 ? 116.880 116.785 87.179 1.00 38.00 454 VAL B C 1
ATOM 13165 O O . VAL B 1 454 ? 116.371 117.727 87.787 1.00 40.00 454 VAL B O 1
ATOM 13178 N N . PRO B 1 455 ? 117.202 115.660 87.834 1.00 42.00 455 PRO B N 1
ATOM 13179 C CA . PRO B 1 455 ? 117.297 115.599 89.294 1.00 42.00 455 PRO B CA 1
ATOM 13180 C C . PRO B 1 455 ? 118.383 116.545 89.833 1.00 28.00 455 PRO B C 1
ATOM 13181 O O . PRO B 1 455 ? 119.559 116.354 89.542 1.00 50.00 455 PRO B O 1
ATOM 13192 N N . CYS B 1 456 ? 118.021 117.562 90.615 1.00 32.00 456 CYS B N 1
ATOM 13193 C CA . CYS B 1 456 ? 118.978 118.466 91.266 1.00 40.00 456 CYS B CA 1
ATOM 13194 C C . CYS B 1 456 ? 118.387 119.184 92.493 1.00 28.00 456 CYS B C 1
ATOM 13195 O O . CYS B 1 456 ? 117.179 119.377 92.594 1.00 42.00 456 CYS B O 1
ATOM 13203 N N . GLY B 1 457 ? 119.245 119.588 93.428 1.00 34.00 457 GLY B N 1
ATOM 13204 C CA . GLY B 1 457 ? 118.942 120.464 94.566 1.00 28.00 457 GLY B CA 1
ATOM 13205 C C . GLY B 1 457 ? 119.558 121.857 94.410 1.00 24.00 457 GLY B C 1
ATOM 13206 O O . GLY B 1 457 ? 120.172 122.147 93.385 1.00 40.00 457 GLY B O 1
ATOM 13210 N N . ALA B 1 458 ? 119.451 122.713 95.427 1.00 64.00 458 ALA B N 1
ATOM 13211 C CA . ALA B 1 458 ? 119.912 124.107 95.367 1.00 36.00 458 ALA B CA 1
ATOM 13212 C C . ALA B 1 458 ? 120.746 124.605 96.565 1.00 24.00 458 ALA B C 1
ATOM 13213 O O . ALA B 1 458 ? 121.212 125.740 96.522 1.00 44.00 458 ALA B O 1
ATOM 13220 N N . PHE B 1 459 ? 120.970 123.807 97.618 1.00 32.00 459 PHE B N 1
ATOM 13221 C CA . PHE B 1 459 ? 121.629 124.276 98.846 1.00 36.00 459 PHE B CA 1
ATOM 13222 C C . PHE B 1 459 ? 123.116 124.648 98.661 1.00 26.00 459 PHE B C 1
ATOM 13223 O O . PHE B 1 459 ? 123.474 125.798 98.896 1.00 54.00 459 PHE B O 1
ATOM 13240 N N . MET B 1 460 ? 123.994 123.738 98.220 1.00 28.00 460 MET B N 1
ATOM 13241 C CA . MET B 1 460 ? 125.415 124.056 97.991 1.00 42.00 460 MET B CA 1
ATOM 13242 C C . MET B 1 460 ? 125.652 125.207 97.012 1.00 42.00 460 MET B C 1
ATOM 13243 O O . MET B 1 460 ? 126.492 126.049 97.319 1.00 86.00 460 MET B O 1
ATOM 13257 N N . PRO B 1 461 ? 124.936 125.326 95.877 1.00 46.00 461 PRO B N 1
ATOM 13258 C CA . PRO B 1 461 ? 125.000 126.516 95.044 1.00 50.00 461 PRO B CA 1
ATOM 13259 C C . PRO B 1 461 ? 124.826 127.842 95.795 1.00 24.00 461 PRO B C 1
ATOM 13260 O O . PRO B 1 461 ? 125.641 128.732 95.595 1.00 36.00 461 PRO B O 1
ATOM 13271 N N . VAL B 1 462 ? 123.825 128.003 96.672 1.00 44.00 462 VAL B N 1
ATOM 13272 C CA . VAL B 1 462 ? 123.651 129.264 97.420 1.00 44.00 462 VAL B CA 1
ATOM 13273 C C . VAL B 1 462 ? 124.613 129.392 98.602 1.00 36.00 462 VAL B C 1
ATOM 13274 O O . VAL B 1 462 ? 125.066 130.491 98.892 1.00 60.00 462 VAL B O 1
ATOM 13287 N N . PHE B 1 463 ? 124.998 128.294 99.251 1.00 44.00 463 PHE B N 1
ATOM 13288 C CA . PHE B 1 463 ? 125.968 128.282 100.344 1.00 32.00 463 PHE B CA 1
ATOM 13289 C C . PHE B 1 463 ? 127.348 128.800 99.900 1.00 26.00 463 PHE B C 1
ATOM 13290 O O . PHE B 1 463 ? 127.948 129.634 100.572 1.00 36.00 463 PHE B O 1
ATOM 13307 N N . VAL B 1 464 ? 127.820 128.398 98.719 1.00 76.00 464 VAL B N 1
ATOM 13308 C CA . VAL B 1 464 ? 129.078 128.862 98.110 1.00 38.00 464 VAL B CA 1
ATOM 13309 C C . VAL B 1 464 ? 129.039 130.342 97.679 1.00 38.00 464 VAL B C 1
ATOM 13310 O O . VAL B 1 464 ? 130.049 131.027 97.782 1.00 42.00 464 VAL B O 1
ATOM 13323 N N . ILE B 1 465 ? 127.893 130.897 97.278 1.00 38.00 465 ILE B N 1
ATOM 13324 C CA . ILE B 1 465 ? 127.748 132.339 96.989 1.00 32.00 465 ILE B CA 1
ATOM 13325 C C . ILE B 1 465 ? 127.856 133.171 98.278 1.00 42.00 465 ILE B C 1
ATOM 13326 O O . ILE B 1 465 ? 128.516 134.208 98.302 1.00 48.00 465 ILE B O 1
ATOM 13342 N N . GLY B 1 466 ? 127.271 132.694 99.379 1.00 54.00 466 GLY B N 1
ATOM 13343 C CA . GLY B 1 466 ? 127.382 133.322 100.691 1.00 30.00 466 GLY B CA 1
ATOM 13344 C C . GLY B 1 466 ? 128.796 133.281 101.265 1.00 22.00 466 GLY B C 1
ATOM 13345 O O . GLY B 1 466 ? 129.256 134.269 101.831 1.00 50.00 466 GLY B O 1
ATOM 13349 N N . ALA B 1 467 ? 129.524 132.181 101.079 1.00 30.00 467 ALA B N 1
ATOM 13350 C CA . ALA B 1 467 ? 130.931 132.075 101.444 1.00 30.00 467 ALA B CA 1
ATOM 13351 C C . ALA B 1 467 ? 131.819 133.102 100.722 1.00 26.00 467 ALA B C 1
ATOM 13352 O O . ALA B 1 467 ? 132.666 133.723 101.355 1.00 48.00 467 ALA B O 1
ATOM 13359 N N . ALA B 1 468 ? 131.618 133.344 99.425 1.00 36.00 468 ALA B N 1
ATOM 13360 C CA . ALA B 1 468 ? 132.369 134.361 98.697 1.00 38.00 468 ALA B CA 1
ATOM 13361 C C . ALA B 1 468 ? 132.029 135.780 99.166 1.00 40.00 468 ALA B C 1
ATOM 13362 O O . ALA B 1 468 ? 132.927 136.605 99.316 1.00 44.00 468 ALA B O 1
ATOM 13369 N N . PHE B 1 469 ? 130.763 136.069 99.456 1.00 18.00 469 PHE B N 1
ATOM 13370 C CA . PHE B 1 469 ? 130.371 137.358 100.020 1.00 34.00 469 PHE B CA 1
ATOM 13371 C C . PHE B 1 469 ? 130.954 137.598 101.422 1.00 46.00 469 PHE B C 1
ATOM 13372 O O . PHE B 1 469 ? 131.467 138.669 101.715 1.00 60.00 469 PHE B O 1
ATOM 13389 N N . GLY B 1 470 ? 130.988 136.571 102.267 1.00 74.00 470 GLY B N 1
ATOM 13390 C CA . GLY B 1 470 ? 131.678 136.621 103.547 1.00 40.00 470 GLY B CA 1
ATOM 13391 C C . GLY B 1 470 ? 133.189 136.866 103.436 1.00 34.00 470 GLY B C 1
ATOM 13392 O O . GLY B 1 470 ? 133.710 137.704 104.165 1.00 48.00 470 GLY B O 1
ATOM 13396 N N . ARG B 1 471 ? 133.905 136.236 102.492 1.00 56.00 471 ARG B N 1
ATOM 13397 C CA . ARG B 1 471 ? 135.297 136.610 102.164 1.00 24.00 471 ARG B CA 1
ATOM 13398 C C . ARG B 1 471 ? 135.426 138.056 101.712 1.00 34.00 471 ARG B C 1
ATOM 13399 O O . ARG B 1 471 ? 136.359 138.713 102.150 1.00 48.00 471 ARG B O 1
ATOM 13420 N N . LEU B 1 472 ? 134.528 138.574 100.880 1.00 38.00 472 LEU B N 1
ATOM 13421 C CA . LEU B 1 472 ? 134.605 139.954 100.408 1.00 38.00 472 LEU B CA 1
ATOM 13422 C C . LEU B 1 472 ? 134.596 140.953 101.577 1.00 54.00 472 LEU B C 1
ATOM 13423 O O . LEU B 1 472 ? 135.409 141.873 101.602 1.00 62.00 472 LEU B O 1
ATOM 13439 N N . VAL B 1 473 ? 133.738 140.744 102.577 1.00 72.00 473 VAL B N 1
ATOM 13440 C CA . VAL B 1 473 ? 133.701 141.549 103.806 1.00 36.00 473 VAL B CA 1
ATOM 13441 C C . VAL B 1 473 ? 134.924 141.305 104.696 1.00 32.00 473 VAL B C 1
ATOM 13442 O O . VAL B 1 473 ? 135.544 142.269 105.123 1.00 52.00 473 VAL B O 1
ATOM 13455 N N . GLY B 1 474 ? 135.322 140.057 104.946 1.00 30.00 474 GLY B N 1
ATOM 13456 C CA . GLY B 1 474 ? 136.473 139.744 105.789 1.00 22.00 474 GLY B CA 1
ATOM 13457 C C . GLY B 1 474 ? 137.811 140.267 105.252 1.00 26.00 474 GLY B C 1
ATOM 13458 O O . GLY B 1 474 ? 138.568 140.882 105.994 1.00 48.00 474 GLY B O 1
ATOM 13462 N N . GLU B 1 475 ? 138.110 140.093 103.964 1.00 68.00 475 GLU B N 1
ATOM 13463 C CA . GLU B 1 475 ? 139.309 140.665 103.338 1.00 42.00 475 GLU B CA 1
ATOM 13464 C C . GLU B 1 475 ? 139.265 142.200 103.319 1.00 36.00 475 GLU B C 1
ATOM 13465 O O . GLU B 1 475 ? 140.287 142.849 103.499 1.00 40.00 475 GLU B O 1
ATOM 13477 N N . SER B 1 476 ? 138.084 142.802 103.181 1.00 40.00 476 SER B N 1
ATOM 13478 C CA . SER B 1 476 ? 137.908 144.252 103.285 1.00 28.00 476 SER B CA 1
ATOM 13479 C C . SER B 1 476 ? 138.192 144.773 104.708 1.00 50.00 476 SER B C 1
ATOM 13480 O O . SER B 1 476 ? 138.899 145.763 104.881 1.00 60.00 476 SER B O 1
ATOM 13488 N N . MET B 1 477 ? 137.741 144.070 105.752 1.00 104.00 477 MET B N 1
ATOM 13489 C CA . MET B 1 477 ? 138.097 144.361 107.146 1.00 40.00 477 MET B CA 1
ATOM 13490 C C . MET B 1 477 ? 139.603 144.208 107.400 1.00 36.00 477 MET B C 1
ATOM 13491 O O . MET B 1 477 ? 140.217 145.097 107.975 1.00 64.00 477 MET B O 1
ATOM 13505 N N . ALA B 1 478 ? 140.225 143.123 106.941 1.00 48.00 478 ALA B N 1
ATOM 13506 C CA . ALA B 1 478 ? 141.654 142.894 107.124 1.00 32.00 478 ALA B CA 1
ATOM 13507 C C . ALA B 1 478 ? 142.550 143.886 106.350 1.00 34.00 478 ALA B C 1
ATOM 13508 O O . ALA B 1 478 ? 143.689 144.114 106.750 1.00 76.00 478 ALA B O 1
ATOM 13515 N N . ALA B 1 479 ? 142.050 144.505 105.276 1.00 64.00 479 ALA B N 1
ATOM 13516 C CA . ALA B 1 479 ? 142.723 145.589 104.560 1.00 38.00 479 ALA B CA 1
ATOM 13517 C C . ALA B 1 479 ? 142.566 146.948 105.254 1.00 52.00 479 ALA B C 1
ATOM 13518 O O . ALA B 1 479 ? 143.421 147.822 105.111 1.00 66.00 479 ALA B O 1
ATOM 13525 N N . TRP B 1 480 ? 141.487 147.152 106.008 1.00 40.00 480 TRP B N 1
ATOM 13526 C CA . TRP B 1 480 ? 141.241 148.389 106.756 1.00 52.00 480 TRP B CA 1
ATOM 13527 C C . TRP B 1 480 ? 141.941 148.399 108.127 1.00 36.00 480 TRP B C 1
ATOM 13528 O O . TRP B 1 480 ? 142.333 149.459 108.609 1.00 94.00 480 TRP B O 1
ATOM 13549 N N . PHE B 1 481 ? 142.128 147.228 108.744 1.00 40.00 481 PHE B N 1
ATOM 13550 C CA . PHE B 1 481 ? 142.743 147.040 110.064 1.00 38.00 481 PHE B CA 1
ATOM 13551 C C . PHE B 1 481 ? 143.937 146.054 110.032 1.00 34.00 481 PHE B C 1
ATOM 13552 O O . PHE B 1 481 ? 143.851 144.961 110.594 1.00 32.00 481 PHE B O 1
ATOM 13569 N N . PRO B 1 482 ? 145.065 146.404 109.382 1.00 56.00 482 PRO B N 1
ATOM 13570 C CA . PRO B 1 482 ? 146.164 145.468 109.120 1.00 52.00 482 PRO B CA 1
ATOM 13571 C C . PRO B 1 482 ? 146.945 145.023 110.361 1.00 46.00 482 PRO B C 1
ATOM 13572 O O . PRO B 1 482 ? 147.509 143.932 110.364 1.00 68.00 482 PRO B O 1
ATOM 13583 N N . ASP B 1 483 ? 146.959 145.819 111.432 1.00 102.00 483 ASP B N 1
ATOM 13584 C CA . ASP B 1 483 ? 147.574 145.490 112.734 1.00 50.00 483 ASP B CA 1
ATOM 13585 C C . ASP B 1 483 ? 146.570 145.038 113.810 1.00 40.00 483 ASP B C 1
ATOM 13586 O O . ASP B 1 483 ? 146.892 144.973 114.993 1.00 80.00 483 ASP B O 1
ATOM 13595 N N . GLY B 1 484 ? 145.352 144.687 113.401 1.00 74.00 484 GLY B N 1
ATOM 13596 C CA . GLY B 1 484 ? 144.265 144.296 114.292 1.00 56.00 484 GLY B CA 1
ATOM 13597 C C . GLY B 1 484 ? 143.278 145.426 114.558 1.00 34.00 484 GLY B C 1
ATOM 13598 O O . GLY B 1 484 ? 143.579 146.608 114.398 1.00 44.00 484 GLY B O 1
ATOM 13602 N N . ILE B 1 485 ? 142.065 145.034 114.940 1.00 62.00 485 ILE B N 1
ATOM 13603 C CA . ILE B 1 485 ? 140.893 145.902 115.149 1.00 68.00 485 ILE B CA 1
ATOM 13604 C C . ILE B 1 485 ? 140.972 146.741 116.435 1.00 68.00 485 ILE B C 1
ATOM 13605 O O . ILE B 1 485 ? 140.265 147.737 116.574 1.00 94.00 485 ILE B O 1
ATOM 13621 N N . HIS B 1 486 ? 141.860 146.376 117.363 1.00 110.00 486 HIS B N 1
ATOM 13622 C CA . HIS B 1 486 ? 142.037 146.993 118.685 1.00 224.00 486 HIS B CA 1
ATOM 13623 C C . HIS B 1 486 ? 143.446 147.585 118.876 1.00 46.00 486 HIS B C 1
ATOM 13624 O O . HIS B 1 486 ? 144.424 147.123 118.290 1.00 52.00 486 HIS B O 1
ATOM 13638 N N . THR B 1 487 ? 143.549 148.638 119.693 1.00 84.00 487 THR B N 1
ATOM 13639 C CA . THR B 1 487 ? 144.800 149.391 119.923 1.00 222.00 487 THR B CA 1
ATOM 13640 C C . THR B 1 487 ? 145.723 148.788 121.001 1.00 210.00 487 THR B C 1
ATOM 13641 O O . THR B 1 487 ? 146.894 149.153 121.102 1.00 102.00 487 THR B O 1
ATOM 13652 N N . ASP B 1 488 ? 145.216 147.852 121.816 1.00 128.00 488 ASP B N 1
ATOM 13653 C CA . ASP B 1 488 ? 145.859 147.307 123.029 1.00 68.00 488 ASP B CA 1
ATOM 13654 C C . ASP B 1 488 ? 147.299 146.825 122.810 1.00 32.00 488 ASP B C 1
ATOM 13655 O O . ASP B 1 488 ? 148.234 147.292 123.466 1.00 56.00 488 ASP B O 1
ATOM 13664 N N . SER B 1 490 ? 146.731 144.382 120.537 1.00 168.00 490 SER B N 1
ATOM 13665 C CA . SER B 1 490 ? 147.642 144.708 119.432 1.00 58.00 490 SER B CA 1
ATOM 13666 C C . SER B 1 490 ? 148.326 143.483 118.810 1.00 30.00 490 SER B C 1
ATOM 13667 O O . SER B 1 490 ? 149.053 143.612 117.825 1.00 48.00 490 SER B O 1
ATOM 13675 N N . THR B 1 491 ? 148.102 142.288 119.366 1.00 68.00 491 THR B N 1
ATOM 13676 C CA . THR B 1 491 ? 148.623 141.017 118.833 1.00 36.00 491 THR B CA 1
ATOM 13677 C C . THR B 1 491 ? 147.694 140.390 117.790 1.00 92.00 491 THR B C 1
ATOM 13678 O O . THR B 1 491 ? 148.146 139.986 116.723 1.00 144.00 491 THR B O 1
ATOM 13689 N N . TYR B 1 492 ? 146.403 140.268 118.099 1.00 58.00 492 TYR B N 1
ATOM 13690 C CA . TYR B 1 492 ? 145.451 139.454 117.343 1.00 40.00 492 TYR B CA 1
ATOM 13691 C C . TYR B 1 492 ? 144.910 140.175 116.101 1.00 36.00 492 TYR B C 1
ATOM 13692 O O . TYR B 1 492 ? 144.183 141.163 116.194 1.00 38.00 492 TYR B O 1
ATOM 13710 N N . ARG B 1 493 ? 145.250 139.663 114.914 1.00 54.00 493 ARG B N 1
ATOM 13711 C CA . ARG B 1 493 ? 144.784 140.169 113.612 1.00 24.00 493 ARG B CA 1
ATOM 13712 C C . ARG B 1 493 ? 143.455 139.518 113.199 1.00 34.00 493 ARG B C 1
ATOM 13713 O O . ARG B 1 493 ? 143.099 138.452 113.699 1.00 62.00 493 ARG B O 1
ATOM 13734 N N . ILE B 1 494 ? 142.727 140.157 112.287 1.00 46.00 494 ILE B N 1
ATOM 13735 C CA . ILE B 1 494 ? 141.453 139.678 111.715 1.00 58.00 494 ILE B CA 1
ATOM 13736 C C . ILE B 1 494 ? 141.637 138.352 110.943 1.00 32.00 494 ILE B C 1
ATOM 13737 O O . ILE B 1 494 ? 142.679 138.130 110.333 1.00 44.00 494 ILE B O 1
ATOM 13753 N N . VAL B 1 495 ? 140.632 137.464 110.966 1.00 42.00 495 VAL B N 1
ATOM 13754 C CA . VAL B 1 495 ? 140.624 136.157 110.276 1.00 54.00 495 VAL B CA 1
ATOM 13755 C C . VAL B 1 495 ? 139.512 136.120 109.213 1.00 34.00 495 VAL B C 1
ATOM 13756 O O . VAL B 1 495 ? 138.372 135.793 109.542 1.00 68.00 495 VAL B O 1
ATOM 13769 N N . PRO B 1 496 ? 139.778 136.452 107.932 1.00 50.00 496 PRO B N 1
ATOM 13770 C CA . PRO B 1 496 ? 138.752 136.524 106.884 1.00 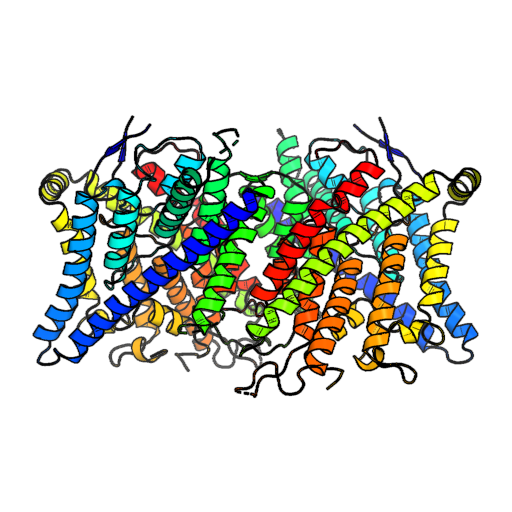50.00 496 PRO B CA 1
ATOM 13771 C C . PRO B 1 496 ? 137.998 135.219 106.595 1.00 28.00 496 PRO B C 1
ATOM 13772 O O . PRO B 1 496 ? 136.864 135.255 106.130 1.00 26.00 496 PRO B O 1
ATOM 13783 N N . GLY B 1 497 ? 138.587 134.060 106.890 1.00 42.00 497 GLY B N 1
ATOM 13784 C CA . GLY B 1 497 ? 137.940 132.753 106.745 1.00 26.00 497 GLY B CA 1
ATOM 13785 C C . GLY B 1 497 ? 136.756 132.534 107.691 1.00 24.00 497 GLY B C 1
ATOM 13786 O O . GLY B 1 497 ? 135.832 131.804 107.350 1.00 34.00 497 GLY B O 1
ATOM 13790 N N . GLY B 1 498 ? 136.723 133.212 108.840 1.00 58.00 498 GLY B N 1
ATOM 13791 C CA . GLY B 1 498 ? 135.606 133.172 109.783 1.00 36.00 498 GLY B CA 1
ATOM 13792 C C . GLY B 1 498 ? 134.407 134.010 109.348 1.00 28.00 498 GLY B C 1
ATOM 13793 O O . GLY B 1 498 ? 133.276 133.673 109.665 1.00 44.00 498 GLY B O 1
ATOM 13797 N N . TYR B 1 499 ? 134.627 135.051 108.547 1.00 30.00 499 TYR B N 1
ATOM 13798 C CA . TYR B 1 499 ? 133.566 135.814 107.885 1.00 34.00 499 TYR B CA 1
ATOM 13799 C C . TYR B 1 499 ? 132.946 135.040 106.716 1.00 36.00 499 TYR B C 1
ATOM 13800 O O . TYR B 1 499 ? 131.746 135.144 106.489 1.00 28.00 499 TYR B O 1
ATOM 13818 N N . ALA B 1 500 ? 133.718 134.215 106.005 1.00 34.00 500 ALA B N 1
ATOM 13819 C CA . ALA B 1 500 ? 133.208 133.288 104.995 1.00 22.00 500 ALA B CA 1
ATOM 13820 C C . ALA B 1 500 ? 132.249 132.245 105.583 1.00 32.00 500 ALA B C 1
ATOM 13821 O O . ALA B 1 500 ? 131.172 132.056 105.033 1.00 48.00 500 ALA B O 1
ATOM 13828 N N . VAL B 1 501 ? 132.584 131.614 106.715 1.00 34.00 501 VAL B N 1
ATOM 13829 C CA . VAL B 1 501 ? 131.698 130.681 107.430 1.00 42.00 501 VAL B CA 1
ATOM 13830 C C . VAL B 1 501 ? 130.384 131.342 107.858 1.00 30.00 501 VAL B C 1
ATOM 13831 O O . VAL B 1 501 ? 129.324 130.742 107.712 1.00 42.00 501 VAL B O 1
ATOM 13844 N N . VAL B 1 502 ? 130.413 132.592 108.320 1.00 44.00 502 VAL B N 1
ATOM 13845 C CA . VAL B 1 502 ? 129.202 133.347 108.675 1.00 40.00 502 VAL B CA 1
ATOM 13846 C C . VAL B 1 502 ? 128.337 133.635 107.445 1.00 38.00 502 VAL B C 1
ATOM 13847 O O . VAL B 1 502 ? 127.133 133.401 107.483 1.00 34.00 502 VAL B O 1
ATOM 13860 N N . GLY B 1 503 ? 128.924 134.095 106.339 1.00 46.00 503 GLY B N 1
ATOM 13861 C CA . GLY B 1 503 ? 128.196 134.403 105.109 1.00 26.00 503 GLY B CA 1
ATOM 13862 C C . GLY B 1 503 ? 127.549 133.192 104.442 1.00 28.00 503 GLY B C 1
ATOM 13863 O O . GLY B 1 503 ? 126.429 133.299 103.953 1.00 26.00 503 GLY B O 1
ATOM 13867 N N . ALA B 1 504 ? 128.184 132.024 104.470 1.00 44.00 504 ALA B N 1
ATOM 13868 C CA . ALA B 1 504 ? 127.625 130.772 103.977 1.00 26.00 504 ALA B CA 1
ATOM 13869 C C . ALA B 1 504 ? 126.336 130.352 104.706 1.00 36.00 504 ALA B C 1
ATOM 13870 O O . ALA B 1 504 ? 125.342 130.026 104.064 1.00 46.00 504 ALA B O 1
ATOM 13877 N N . ALA B 1 505 ? 126.322 130.399 106.044 1.00 60.00 505 ALA B N 1
ATOM 13878 C CA . ALA B 1 505 ? 125.170 130.017 106.857 1.00 28.00 505 ALA B CA 1
ATOM 13879 C C . ALA B 1 505 ? 124.006 131.015 106.766 1.00 28.00 505 ALA B C 1
ATOM 13880 O O . ALA B 1 505 ? 122.848 130.597 106.757 1.00 40.00 505 ALA B O 1
ATOM 13887 N N . ALA B 1 506 ? 124.293 132.313 106.663 1.00 42.00 506 ALA B N 1
ATOM 13888 C CA . ALA B 1 506 ? 123.299 133.370 106.548 1.00 36.00 506 ALA B CA 1
ATOM 13889 C C . ALA B 1 506 ? 122.535 133.354 105.206 1.00 26.00 506 ALA B C 1
ATOM 13890 O O . ALA B 1 506 ? 121.307 133.420 105.207 1.00 20.00 506 ALA B O 1
ATOM 13897 N N . LEU B 1 507 ? 123.208 133.234 104.055 1.00 38.00 507 LEU B N 1
ATOM 13898 C CA . LEU B 1 507 ? 122.528 133.201 102.752 1.00 42.00 507 LEU B CA 1
ATOM 13899 C C . LEU B 1 507 ? 121.717 131.916 102.524 1.00 36.00 507 LEU B C 1
ATOM 13900 O O . LEU B 1 507 ? 120.593 131.987 102.047 1.00 30.00 507 LEU B O 1
ATOM 13916 N N . ALA B 1 508 ? 122.230 130.751 102.925 1.00 44.00 508 ALA B N 1
ATOM 13917 C CA . ALA B 1 508 ? 121.487 129.493 102.848 1.00 34.00 508 ALA B CA 1
ATOM 13918 C C . ALA B 1 508 ? 120.237 129.479 103.747 1.00 30.00 508 ALA B C 1
ATOM 13919 O O . ALA B 1 508 ? 119.182 128.986 103.341 1.00 46.00 508 ALA B O 1
ATOM 13926 N N . GLY B 1 509 ? 120.314 130.079 104.939 1.00 36.00 509 GLY B N 1
ATOM 13927 C CA . GLY B 1 509 ? 119.179 130.273 105.841 1.00 22.00 509 GLY B CA 1
ATOM 13928 C C . GLY B 1 509 ? 118.092 131.165 105.247 1.00 30.00 509 GLY B C 1
ATOM 13929 O O . GLY B 1 509 ? 116.928 130.794 105.289 1.00 54.00 509 GLY B O 1
ATOM 13933 N N . ALA B 1 510 ? 118.442 132.288 104.624 1.00 32.00 510 ALA B N 1
ATOM 13934 C CA . ALA B 1 510 ? 117.499 133.176 103.946 1.00 32.00 510 ALA B CA 1
ATOM 13935 C C . ALA B 1 510 ? 116.813 132.593 102.692 1.00 26.00 510 ALA B C 1
ATOM 13936 O O . ALA B 1 510 ? 115.721 133.026 102.351 1.00 30.00 510 ALA B O 1
ATOM 13943 N N . VAL B 1 511 ? 117.413 131.633 101.983 1.00 36.00 511 VAL B N 1
ATOM 13944 C CA . VAL B 1 511 ? 116.766 130.967 100.834 1.00 38.00 511 VAL B CA 1
ATOM 13945 C C . VAL B 1 511 ? 115.809 129.868 101.305 1.00 26.00 511 VAL B C 1
ATOM 13946 O O . VAL B 1 511 ? 114.680 129.755 100.833 1.00 46.00 511 VAL B O 1
ATOM 13959 N N . THR B 1 512 ? 116.237 129.062 102.268 1.00 50.00 512 THR B N 1
ATOM 13960 C CA . THR B 1 512 ? 115.461 127.931 102.787 1.00 38.00 512 THR B CA 1
ATOM 13961 C C . THR B 1 512 ? 114.450 128.298 103.881 1.00 24.00 512 THR B C 1
ATOM 13962 O O . THR B 1 512 ? 113.627 127.460 104.220 1.00 34.00 512 THR B O 1
ATOM 13973 N N . HIS B 1 513 ? 114.477 129.524 104.418 1.00 40.00 513 HIS B N 1
ATOM 13974 C CA . HIS B 1 513 ? 113.781 129.961 105.644 1.00 36.00 513 HIS B CA 1
ATOM 13975 C C . HIS B 1 513 ? 114.043 129.024 106.829 1.00 24.00 513 HIS B C 1
ATOM 13976 O O . HIS B 1 513 ? 113.115 128.546 107.465 1.00 64.00 513 HIS B O 1
ATOM 13990 N N . THR B 1 514 ? 115.303 128.718 107.122 1.00 44.00 514 THR B N 1
ATOM 13991 C CA . THR B 1 514 ? 115.691 127.880 108.265 1.00 44.00 514 THR B CA 1
ATOM 13992 C C . THR B 1 514 ? 116.715 128.567 109.169 1.00 24.00 514 THR B C 1
ATOM 13993 O O . THR B 1 514 ? 117.504 129.392 108.712 1.00 48.00 514 THR B O 1
ATOM 14004 N N . VAL B 1 515 ? 116.724 128.239 110.463 1.00 52.00 515 VAL B N 1
ATOM 14005 C CA . VAL B 1 515 ? 117.798 128.643 111.396 1.00 44.00 515 VAL B CA 1
ATOM 14006 C C . VAL B 1 515 ? 118.832 127.539 111.609 1.00 20.00 515 VAL B C 1
ATOM 14007 O O . VAL B 1 515 ? 119.969 127.820 111.964 1.00 58.00 515 VAL B O 1
ATOM 14020 N N . SER B 1 516 ? 118.493 126.279 111.341 1.00 44.00 516 SER B N 1
ATOM 14021 C CA . SER B 1 516 ? 119.392 125.138 111.555 1.00 38.00 516 SER B CA 1
ATOM 14022 C C . SER B 1 516 ? 120.609 125.068 110.622 1.00 32.00 516 SER B C 1
ATOM 14023 O O . SER B 1 516 ? 121.468 124.217 110.823 1.00 36.00 516 SER B O 1
ATOM 14031 N N . THR B 1 517 ? 120.758 125.981 109.656 1.00 40.00 517 THR B N 1
ATOM 14032 C CA . THR B 1 517 ? 122.028 126.172 108.936 1.00 40.00 517 THR B CA 1
ATOM 14033 C C . THR B 1 517 ? 123.173 126.561 109.871 1.00 28.00 517 THR B C 1
ATOM 14034 O O . THR B 1 517 ? 124.303 126.178 109.602 1.00 30.00 517 THR B O 1
ATOM 14045 N N . ALA B 1 518 ? 122.907 127.222 111.006 1.00 50.00 518 ALA B N 1
ATOM 14046 C CA . ALA B 1 518 ? 123.905 127.443 112.050 1.00 38.00 518 ALA B CA 1
ATOM 14047 C C . ALA B 1 518 ? 124.506 126.120 112.564 1.00 32.00 518 ALA B C 1
ATOM 14048 O O . ALA B 1 518 ? 125.717 125.955 112.603 1.00 24.00 518 ALA B O 1
ATOM 14055 N N . VAL B 1 519 ? 123.676 125.132 112.895 1.00 30.00 519 VAL B N 1
ATOM 14056 C CA . VAL B 1 519 ? 124.142 123.830 113.399 1.00 40.00 519 VAL B CA 1
ATOM 14057 C C . VAL B 1 519 ? 124.869 123.037 112.305 1.00 26.00 519 VAL B C 1
ATOM 14058 O O . VAL B 1 519 ? 125.940 122.494 112.557 1.00 24.00 519 VAL B O 1
ATOM 14071 N N . ILE B 1 520 ? 124.347 123.046 111.068 1.00 34.00 520 ILE B N 1
ATOM 14072 C CA . ILE B 1 520 ? 124.993 122.430 109.893 1.00 38.00 520 ILE B CA 1
ATOM 14073 C C . ILE B 1 520 ? 126.406 122.991 109.677 1.00 20.00 520 ILE B C 1
ATOM 14074 O O . ILE B 1 520 ? 127.334 122.223 109.453 1.00 34.00 520 ILE B O 1
ATOM 14090 N N . VAL B 1 521 ? 126.605 124.310 109.767 1.00 32.00 521 VAL B N 1
ATOM 14091 C CA . VAL B 1 521 ? 127.916 124.916 109.513 1.00 42.00 521 VAL B CA 1
ATOM 14092 C C . VAL B 1 521 ? 128.976 124.537 110.561 1.00 36.00 521 VAL B C 1
ATOM 14093 O O . VAL B 1 521 ? 130.131 124.326 110.199 1.00 40.00 521 VAL B O 1
ATOM 14106 N N . PHE B 1 522 ? 128.610 124.334 111.831 1.00 46.00 522 PHE B N 1
ATOM 14107 C CA . PHE B 1 522 ? 129.533 123.792 112.837 1.00 34.00 522 PHE B CA 1
ATOM 14108 C C . PHE B 1 522 ? 129.907 122.330 112.569 1.00 20.00 522 PHE B C 1
ATOM 14109 O O . PHE B 1 522 ? 131.060 121.951 112.737 1.00 38.00 522 PHE B O 1
ATOM 14126 N N . GLU B 1 523 ? 128.978 121.496 112.112 1.00 42.00 523 GLU B N 1
ATOM 14127 C CA . GLU B 1 523 ? 129.271 120.106 111.763 1.00 24.00 523 GLU B CA 1
ATOM 14128 C C . GLU B 1 523 ? 130.068 119.964 110.461 1.00 34.00 523 GLU B C 1
ATOM 14129 O O . GLU B 1 523 ? 130.958 119.122 110.404 1.00 50.00 523 GLU B O 1
ATOM 14141 N N . LEU B 1 524 ? 129.823 120.801 109.443 1.00 42.00 524 LEU B N 1
ATOM 14142 C CA . LEU B 1 524 ? 130.612 120.841 108.204 1.00 34.00 524 LEU B CA 1
ATOM 14143 C C . LEU B 1 524 ? 132.063 121.272 108.432 1.00 24.00 524 LEU B C 1
ATOM 14144 O O . LEU B 1 524 ? 132.960 120.762 107.768 1.00 30.00 524 LEU B O 1
ATOM 14160 N N . THR B 1 525 ? 132.297 122.234 109.324 1.00 44.00 525 THR B N 1
ATOM 14161 C CA . THR B 1 525 ? 133.624 122.818 109.567 1.00 44.00 525 THR B CA 1
ATOM 14162 C C . THR B 1 525 ? 134.389 122.157 110.705 1.00 32.00 525 THR B C 1
ATOM 14163 O O . THR B 1 525 ? 135.608 122.273 110.763 1.00 26.00 525 THR B O 1
ATOM 14174 N N . GLY B 1 526 ? 133.706 121.438 111.599 1.00 54.00 526 GLY B N 1
ATOM 14175 C CA . GLY B 1 526 ? 134.304 120.776 112.752 1.00 22.00 526 GLY B CA 1
ATOM 14176 C C . GLY B 1 526 ? 134.752 121.719 113.868 1.00 34.00 526 GLY B C 1
ATOM 14177 O O . GLY B 1 526 ? 135.558 121.318 114.699 1.00 44.00 526 GLY B O 1
ATOM 14181 N N . GLN B 1 527 ? 134.264 122.962 113.902 1.00 40.00 527 GLN B N 1
ATOM 14182 C CA . GLN B 1 527 ? 134.566 123.974 114.919 1.00 30.00 527 GLN B CA 1
ATOM 14183 C C . GLN B 1 527 ? 133.315 124.782 115.288 1.00 18.00 527 GLN B C 1
ATOM 14184 O O . GLN B 1 527 ? 132.429 124.985 114.464 1.00 52.00 527 GLN B O 1
ATOM 14198 N N . ILE B 1 528 ? 133.256 125.278 116.526 1.00 34.00 528 ILE B N 1
ATOM 14199 C CA . ILE B 1 528 ? 132.113 126.031 117.081 1.00 58.00 528 ILE B CA 1
ATOM 14200 C C . ILE B 1 528 ? 132.529 127.392 117.679 1.00 36.00 528 ILE B C 1
ATOM 14201 O O . ILE B 1 528 ? 131.779 128.025 118.408 1.00 66.00 528 ILE B O 1
ATOM 14217 N N . ALA B 1 529 ? 133.723 127.889 117.348 1.00 34.00 529 ALA B N 1
ATOM 14218 C CA . ALA B 1 529 ? 134.266 129.151 117.863 1.00 36.00 529 ALA B CA 1
ATOM 14219 C C . ALA B 1 529 ? 133.545 130.428 117.372 1.00 24.00 529 ALA B C 1
ATOM 14220 O O . ALA B 1 529 ? 133.566 131.441 118.064 1.00 46.00 529 ALA B O 1
ATOM 14227 N N . HIS B 1 530 ? 132.891 130.402 116.207 1.00 40.00 530 HIS B N 1
ATOM 14228 C CA . HIS B 1 530 ? 132.149 131.534 115.626 1.00 34.00 530 HIS B CA 1
ATOM 14229 C C . HIS B 1 530 ? 130.642 131.512 115.932 1.00 22.00 530 HIS B C 1
ATOM 14230 O O . HIS B 1 530 ? 129.873 132.180 115.253 1.00 52.00 530 HIS B O 1
ATOM 14244 N N . ILE B 1 531 ? 130.194 130.776 116.949 1.00 52.00 531 ILE B N 1
ATOM 14245 C CA . ILE B 1 531 ? 128.771 130.579 117.255 1.00 28.00 531 ILE B CA 1
ATOM 14246 C C . ILE B 1 531 ? 127.957 131.868 117.435 1.00 32.00 531 ILE B C 1
ATOM 14247 O O . ILE B 1 531 ? 126.870 131.963 116.875 1.00 76.00 531 ILE B O 1
ATOM 14263 N N . LEU B 1 532 ? 128.459 132.884 118.143 1.00 30.00 532 LEU B N 1
ATOM 14264 C CA . LEU B 1 532 ? 127.752 134.160 118.294 1.00 30.00 532 LEU B CA 1
ATOM 14265 C C . LEU B 1 532 ? 127.656 134.971 116.976 1.00 32.00 532 LEU B C 1
ATOM 14266 O O . LEU B 1 532 ? 126.536 135.320 116.603 1.00 32.00 532 LEU B O 1
ATOM 14282 N N . PRO B 1 533 ? 128.744 135.234 116.218 1.00 34.00 533 PRO B N 1
ATOM 14283 C CA . PRO B 1 533 ? 128.662 135.785 114.862 1.00 46.00 533 PRO B CA 1
ATOM 14284 C C . PRO B 1 533 ? 127.677 135.063 113.927 1.00 26.00 533 PRO B C 1
ATOM 14285 O O . PRO B 1 533 ? 126.846 135.717 113.300 1.00 32.00 533 PRO B O 1
ATOM 14296 N N . VAL B 1 534 ? 127.719 133.729 113.873 1.00 24.00 534 VAL B N 1
ATOM 14297 C CA . VAL B 1 534 ? 126.817 132.912 113.055 1.00 46.00 534 VAL B CA 1
ATOM 14298 C C . VAL B 1 534 ? 125.356 133.110 113.453 1.00 38.00 534 VAL B C 1
ATOM 14299 O O . VAL B 1 534 ? 124.545 133.406 112.584 1.00 46.00 534 VAL B O 1
ATOM 14312 N N . MET B 1 535 ? 124.995 132.995 114.733 1.00 50.00 535 MET B N 1
ATOM 14313 C CA . MET B 1 535 ? 123.604 133.147 115.172 1.00 36.00 535 MET B CA 1
ATOM 14314 C C . MET B 1 535 ? 123.045 134.555 114.956 1.00 28.00 535 MET B C 1
ATOM 14315 O O . MET B 1 535 ? 121.893 134.679 114.553 1.00 40.00 535 MET B O 1
ATOM 14329 N N . ILE B 1 536 ? 123.842 135.611 115.146 1.00 40.00 536 ILE B N 1
ATOM 14330 C CA . ILE B 1 536 ? 123.421 136.984 114.827 1.00 44.00 536 ILE B CA 1
ATOM 14331 C C . ILE B 1 536 ? 123.100 137.120 113.330 1.00 30.00 536 ILE B C 1
ATOM 14332 O O . ILE B 1 536 ? 122.026 137.593 112.972 1.00 38.00 536 ILE B O 1
ATOM 14348 N N . ALA B 1 537 ? 123.991 136.670 112.444 1.00 42.00 537 ALA B N 1
ATOM 14349 C CA . ALA B 1 537 ? 123.788 136.778 111.005 1.00 32.00 537 ALA B CA 1
ATOM 14350 C C . ALA B 1 537 ? 122.590 135.957 110.501 1.00 36.00 537 ALA B C 1
ATOM 14351 O O . ALA B 1 537 ? 121.795 136.464 109.716 1.00 30.00 537 ALA B O 1
ATOM 14358 N N . VAL B 1 538 ? 122.437 134.713 110.958 1.00 38.00 538 VAL B N 1
ATOM 14359 C CA . VAL B 1 538 ? 121.335 133.811 110.594 1.00 36.00 538 VAL B CA 1
ATOM 14360 C C . VAL B 1 538 ? 119.961 134.350 111.015 1.00 30.00 538 VAL B C 1
ATOM 14361 O O . VAL B 1 538 ? 119.024 134.277 110.224 1.00 60.00 538 VAL B O 1
ATOM 14374 N N . ILE B 1 539 ? 119.814 134.935 112.208 1.00 66.00 539 ILE B N 1
ATOM 14375 C CA . ILE B 1 539 ? 118.554 135.558 112.650 1.00 36.00 539 ILE B CA 1
ATOM 14376 C C . ILE B 1 539 ? 118.236 136.834 111.870 1.00 24.00 539 ILE B C 1
ATOM 14377 O O . ILE B 1 539 ? 117.085 137.021 111.489 1.00 42.00 539 ILE B O 1
ATOM 14393 N N . LEU B 1 540 ? 119.213 137.688 111.572 1.00 40.00 540 LEU B N 1
ATOM 14394 C CA . LEU B 1 540 ? 118.980 138.864 110.731 1.00 34.00 540 LEU B CA 1
ATOM 14395 C C . LEU B 1 540 ? 118.614 138.486 109.290 1.00 36.00 540 LEU B C 1
ATOM 14396 O O . LEU B 1 540 ? 117.731 139.110 108.709 1.00 36.00 540 LEU B O 1
ATOM 14412 N N . ALA B 1 541 ? 119.222 137.446 108.724 1.00 36.00 541 ALA B N 1
ATOM 14413 C CA . ALA B 1 541 ? 118.924 136.981 107.378 1.00 30.00 541 ALA B CA 1
ATOM 14414 C C . ALA B 1 541 ? 117.493 136.427 107.256 1.00 44.00 541 ALA B C 1
ATOM 14415 O O . ALA B 1 541 ? 116.762 136.804 106.343 1.00 48.00 541 ALA B O 1
ATOM 14422 N N . ASN B 1 542 ? 117.050 135.609 108.214 1.00 62.00 542 ASN B N 1
ATOM 14423 C CA . ASN B 1 542 ? 115.669 135.125 108.295 1.00 40.00 542 ASN B CA 1
ATOM 14424 C C . ASN B 1 542 ? 114.638 136.238 108.528 1.00 24.00 542 ASN B C 1
ATOM 14425 O O . ASN B 1 542 ? 113.635 136.282 107.824 1.00 80.00 542 ASN B O 1
ATOM 14436 N N . ALA B 1 543 ? 114.869 137.153 109.470 1.00 54.00 543 ALA B N 1
ATOM 14437 C CA . ALA B 1 543 ? 113.943 138.245 109.753 1.00 36.00 543 ALA B CA 1
ATOM 14438 C C . ALA B 1 543 ? 113.716 139.163 108.537 1.00 32.00 543 ALA B C 1
ATOM 14439 O O . ALA B 1 543 ? 112.582 139.550 108.261 1.00 46.00 543 ALA B O 1
ATOM 14446 N N . VAL B 1 544 ? 114.768 139.478 107.775 1.00 46.00 544 VAL B N 1
ATOM 14447 C CA . VAL B 1 544 ? 114.663 140.243 106.524 1.00 48.00 544 VAL B CA 1
ATOM 14448 C C . VAL B 1 544 ? 114.016 139.427 105.390 1.00 48.00 544 VAL B C 1
ATOM 14449 O O . VAL B 1 544 ? 113.115 139.937 104.733 1.00 42.00 544 VAL B O 1
ATOM 14462 N N . ALA B 1 545 ? 114.403 138.169 105.154 1.00 38.00 545 ALA B N 1
ATOM 14463 C CA . ALA B 1 545 ? 113.903 137.391 104.014 1.00 28.00 545 ALA B CA 1
ATOM 14464 C C . ALA B 1 545 ? 112.408 137.031 104.099 1.00 32.00 545 ALA B C 1
ATOM 14465 O O . ALA B 1 545 ? 111.681 137.178 103.118 1.00 28.00 545 ALA B O 1
ATOM 14472 N N . GLN B 1 546 ? 111.920 136.598 105.266 1.00 52.00 546 GLN B N 1
ATOM 14473 C CA . GLN B 1 546 ? 110.517 136.222 105.476 1.00 36.00 546 GLN B CA 1
ATOM 14474 C C . GLN B 1 546 ? 109.533 137.389 105.286 1.00 40.00 546 GLN B C 1
ATOM 14475 O O . GLN B 1 546 ? 108.360 137.176 104.995 1.00 52.00 546 GLN B O 1
ATOM 14489 N N . SER B 1 547 ? 110.000 138.627 105.420 1.00 56.00 547 SER B N 1
ATOM 14490 C CA . SER B 1 547 ? 109.231 139.847 105.163 1.00 42.00 547 SER B CA 1
ATOM 14491 C C . SER B 1 547 ? 109.044 140.140 103.662 1.00 38.00 547 SER B C 1
ATOM 14492 O O . SER B 1 547 ? 108.159 140.902 103.271 1.00 36.00 547 SER B O 1
ATOM 14500 N N . LEU B 1 548 ? 109.865 139.530 102.800 1.00 52.00 548 LEU B N 1
ATOM 14501 C CA . LEU B 1 548 ? 109.930 139.801 101.363 1.00 46.00 548 LEU B CA 1
ATOM 14502 C C . LEU B 1 548 ? 109.366 138.667 100.489 1.00 36.00 548 LEU B C 1
ATOM 14503 O O . LEU B 1 548 ? 108.676 138.953 99.514 1.00 60.00 548 LEU B O 1
ATOM 14519 N N . GLN B 1 549 ? 109.657 137.398 100.794 1.00 38.00 549 GLN B N 1
ATOM 14520 C CA . GLN B 1 549 ? 109.350 136.237 99.945 1.00 44.00 549 GLN B CA 1
ATOM 14521 C C . GLN B 1 549 ? 109.001 134.967 100.749 1.00 32.00 549 GLN B C 1
ATOM 14522 O O . GLN B 1 549 ? 109.394 134.849 101.909 1.00 50.00 549 GLN B O 1
ATOM 14536 N N . PRO B 1 550 ? 108.326 133.968 100.138 1.00 54.00 550 PRO B N 1
ATOM 14537 C CA . PRO B 1 550 ? 108.313 132.587 100.630 1.00 42.00 550 PRO B CA 1
ATOM 14538 C C . PRO B 1 550 ? 109.710 131.953 100.566 1.00 30.00 550 PRO B C 1
ATOM 14539 O O . PRO B 1 550 ? 110.618 132.505 99.954 1.00 44.00 550 PRO B O 1
ATOM 14550 N N . SER B 1 551 ? 109.907 130.783 101.173 1.00 24.00 551 SER B N 1
ATOM 14551 C CA . SER B 1 551 ? 111.138 130.014 100.953 1.00 34.00 551 SER B CA 1
ATOM 14552 C C . SER B 1 551 ? 111.199 129.457 99.524 1.00 38.00 551 SER B C 1
ATOM 14553 O O . SER B 1 551 ? 110.206 129.453 98.800 1.00 72.00 551 SER B O 1
ATOM 14561 N N . LEU B 1 552 ? 112.348 128.930 99.098 1.00 52.00 552 LEU B N 1
ATOM 14562 C CA . LEU B 1 552 ? 112.466 128.271 97.799 1.00 46.00 552 LEU B CA 1
ATOM 14563 C C . LEU B 1 552 ? 111.458 127.116 97.642 1.00 32.00 552 LEU B C 1
ATOM 14564 O O . LEU B 1 552 ? 110.737 127.046 96.651 1.00 44.00 552 LEU B O 1
ATOM 14580 N N . TYR B 1 553 ? 111.343 126.245 98.642 1.00 48.00 553 TYR B N 1
ATOM 14581 C CA . TYR B 1 553 ? 110.462 125.079 98.604 1.00 40.00 553 TYR B CA 1
ATOM 14582 C C . TYR B 1 553 ? 108.966 125.437 98.570 1.00 28.00 553 TYR B C 1
ATOM 14583 O O . TYR B 1 553 ? 108.208 124.831 97.817 1.00 64.00 553 TYR B O 1
ATOM 14601 N N . ASP B 1 554 ? 108.529 126.459 99.306 1.00 44.00 554 ASP B N 1
ATOM 14602 C CA . ASP B 1 554 ? 107.155 126.963 99.211 1.00 40.00 554 ASP B CA 1
ATOM 14603 C C . ASP B 1 554 ? 106.866 127.672 97.883 1.00 32.00 554 ASP B C 1
ATOM 14604 O O . ASP B 1 554 ? 105.755 127.575 97.370 1.00 54.00 554 ASP B O 1
ATOM 14613 N N . SER B 1 555 ? 107.848 128.353 97.290 1.00 58.00 555 SER B N 1
ATOM 14614 C CA . SER B 1 555 ? 107.718 128.934 95.949 1.00 28.00 555 SER B CA 1
ATOM 14615 C C . SER B 1 555 ? 107.535 127.853 94.873 1.00 38.00 555 SER B C 1
ATOM 14616 O O . SER B 1 555 ? 106.734 128.022 93.960 1.00 44.00 555 SER B O 1
ATOM 14624 N N . ILE B 1 556 ? 108.218 126.712 94.987 1.00 36.00 556 ILE B N 1
ATOM 14625 C CA . ILE B 1 556 ? 108.077 125.582 94.064 1.00 38.00 556 ILE B CA 1
ATOM 14626 C C . ILE B 1 556 ? 106.703 124.897 94.195 1.00 62.00 556 ILE B C 1
ATOM 14627 O O . ILE B 1 556 ? 106.081 124.605 93.174 1.00 80.00 556 ILE B O 1
ATOM 14643 N N . ILE B 1 557 ? 106.168 124.709 95.411 1.00 76.00 557 ILE B N 1
ATOM 14644 C CA . ILE B 1 557 ? 104.820 124.152 95.633 1.00 42.00 557 ILE B CA 1
ATOM 14645 C C . ILE B 1 557 ? 103.751 124.947 94.871 1.00 34.00 557 ILE B C 1
ATOM 14646 O O . ILE B 1 557 ? 102.894 124.360 94.217 1.00 76.00 557 ILE B O 1
ATOM 14662 N N . ARG B 1 558 ? 103.834 126.276 94.885 1.00 52.00 558 ARG B N 1
ATOM 14663 C CA . ARG B 1 558 ? 102.930 127.164 94.140 1.00 40.00 558 ARG B CA 1
ATOM 14664 C C . ARG B 1 558 ? 103.097 127.072 92.618 1.00 44.00 558 ARG B C 1
ATOM 14665 O O . ARG B 1 558 ? 102.107 127.133 91.895 1.00 82.00 558 ARG B O 1
ATOM 14686 N N . ILE B 1 559 ? 104.315 126.878 92.111 1.00 68.00 559 ILE B N 1
ATOM 14687 C CA . ILE B 1 559 ? 104.609 126.690 90.678 1.00 40.00 559 ILE B CA 1
ATOM 14688 C C . ILE B 1 559 ? 104.048 125.358 90.156 1.00 36.00 559 ILE B C 1
ATOM 14689 O O . ILE B 1 559 ? 103.507 125.317 89.048 1.00 32.00 559 ILE B O 1
ATOM 14705 N N . LYS B 1 560 ? 104.158 124.279 90.943 1.00 56.00 560 LYS B N 1
ATOM 14706 C CA . LYS B 1 560 ? 103.673 122.930 90.617 1.00 30.00 560 LYS B CA 1
ATOM 14707 C C . LYS B 1 560 ? 102.163 122.708 90.799 1.00 30.00 560 LYS B C 1
ATOM 14708 O O . LYS B 1 560 ? 101.681 121.640 90.433 1.00 58.00 560 LYS B O 1
ATOM 14727 N N . LYS B 1 561 ? 101.414 123.674 91.343 1.00 48.00 561 LYS B N 1
ATOM 14728 C CA . LYS B 1 561 ? 99.968 123.583 91.664 1.00 52.00 561 LYS B CA 1
ATOM 14729 C C . LYS B 1 561 ? 99.615 122.500 92.703 1.00 30.00 561 LYS B C 1
ATOM 14730 O O . LYS B 1 561 ? 98.497 121.989 92.714 1.00 34.00 561 LYS B O 1
ATOM 14749 N N . LEU B 1 562 ? 100.542 122.148 93.593 1.00 48.00 562 LEU B N 1
ATOM 14750 C CA . LEU B 1 562 ? 100.289 121.235 94.713 1.00 44.00 562 LEU B CA 1
ATOM 14751 C C . LEU B 1 562 ? 99.402 121.901 95.800 1.00 44.00 562 LEU B C 1
ATOM 14752 O O . LEU B 1 562 ? 99.466 123.120 95.972 1.00 50.00 562 LEU B O 1
ATOM 14768 N N . PRO B 1 563 ? 98.575 121.140 96.550 1.00 52.00 563 PRO B N 1
ATOM 14769 C CA . PRO B 1 563 ? 97.781 121.649 97.679 1.00 74.00 563 PRO B CA 1
ATOM 14770 C C . PRO B 1 563 ? 98.633 122.335 98.762 1.00 46.00 563 PRO B C 1
ATOM 14771 O O . PRO B 1 563 ? 99.497 121.703 99.366 1.00 48.00 563 PRO B O 1
ATOM 14782 N N . TYR B 1 564 ? 98.399 123.625 99.011 1.00 32.00 564 TYR B N 1
ATOM 14783 C CA . TYR B 1 564 ? 99.296 124.489 99.789 1.00 32.00 564 TYR B CA 1
ATOM 14784 C C . TYR B 1 564 ? 98.725 124.883 101.159 1.00 86.00 564 TYR B C 1
ATOM 14785 O O . TYR B 1 564 ? 97.646 125.474 101.250 1.00 50.00 564 TYR B O 1
ATOM 14803 N N . LEU B 1 565 ? 99.475 124.605 102.228 1.00 92.00 565 LEU B N 1
ATOM 14804 C CA . LEU B 1 565 ? 99.220 125.099 103.585 1.00 70.00 565 LEU B CA 1
ATOM 14805 C C . LEU B 1 565 ? 100.165 126.290 103.873 1.00 68.00 565 LEU B C 1
ATOM 14806 O O . LEU B 1 565 ? 101.374 126.081 104.007 1.00 50.00 565 LEU B O 1
ATOM 14822 N N . PRO B 1 566 ? 99.670 127.537 103.954 1.00 42.00 566 PRO B N 1
ATOM 14823 C CA . PRO B 1 566 ? 100.527 128.723 103.958 1.00 52.00 566 PRO B CA 1
ATOM 14824 C C . PRO B 1 566 ? 101.340 128.870 105.250 1.00 40.00 566 PRO B C 1
ATOM 14825 O O . PRO B 1 566 ? 100.809 129.202 106.316 1.00 94.00 566 PRO B O 1
#

Solvent-accessible surface area: 38407 Å² total; per-residue (Å²): 90,22,97,41,73,83,17,3,5,13,0,96,13,69,187,66,125,59,130,102,5,3,48,60,0,0,51,70,0,0,72,32,1,81,90,5,66,147,34,20,45,51,30,61,126,39,26,100,196,46,46,203,53,69,108,119,49,106,113,72,50,60,85,7,45,10,68,35,6,34,87,27,0,43,101,0,0,12,56,0,36,158,46,3,30,25,0,5,7,12,0,0,0,3,0,24,0,28,36,100,63,36,93,10,124,89,6,40,58,104,122,0,41,68,0,0,26,73,0,0,20,17,0,22,0,3,62,13,8,1,3,46,2,0,0,1,0,0,0,0,0,0,10,0,19,62,14,24,170,179,60,135,183,130,137,71,110,74,59,43,22,18,10,1,0,0,3,0,0,0,7,7,10,4,34,0,17,2,0,0,1,10,0,3,25,14,5,7,24,85,129,31,12,14,123,14,16,63,19,0,0,38,0,3,8,56,4,19,65,25,46,50,52,24,59,83,202,57,242,97,19,88,17,64,3,107,15,83,48,57,126,16,8,34,33,95,6,10,89,17,0,22,89,0,0,72,40,2,0,118,20,0,6,98,3,1,97,49,0,32,92,32,1,73,82,47,60,151,94,150,90,76,38,166,84,22,70,208,109,39,70,69,14,0,18,95,13,0,67,84,1,2,57,48,19,17,27,65,34,75,0,36,48,2,4,14,86,29,51,76,128,66,8,1,68,0,0,7,23,82,169,31,26,47,126,73,46,33,136,8,0,76,13,132,178,29,75,12,66,87,1,0,58,37,4,26,110,47,42,34,74,0,1,0,22,0,10,2,4,3,0,0,3,2,8,3,31,5,1,0,8,5,0,0,0,50,0,0,34,29,0,0,50,29,0,50,203,67,60,102,12,31,58,177,124,93,136,11,20,2,0,0,2,0,6,0,0,0,0,0,12,0,0,1,1,6,22,0,1,0,0,0,9,0,0,6,12,0,4,7,17,12,25,11,35,14,0,0,1,24,0,0,20,52,0,8,30,30,0,73,92,87,42,27,6,7,4,29,0,6,0,102,11,3,143,9,61,86,132,144,81,27,71,44,66,73,37,2,8,7,0,89,14,41,159,78,143,71,126,92,18,3,48,58,0,0,58,68,0,0,80,32,1,113,91,3,62,147,35,21,41,50,28,61,118,43,20,95,178,63,31,185,68,57,133,123,46,116,111,81,50,58,86,12,42,9,70,36,4,33,88,27,0,43,104,0,5,15,45,0,54,148,43,1,28,24,0,10,5,14,0,0,0,1,0,55,3,24,30,123,59,25,86,11,116,102,6,38,55,104,124,0,40,66,0,0,31,69,0,0,19,18,0,22,0,7,49,16,12,2,3,40,2,0,0,1,0,0,0,0,0,0,8,0,20,61,13,37,167,160,72,141,187,125,121,78,186,59,51,42,15,2,9,1,0,0,3,1,0,0,8,8,13,6,34,0,17,2,0,0,1,10,0,3,23,16,9,6,28,79,127,32,11,13,130,16,16,60,26,1,0,32,0,4,9,55,3,20,65,23,43,50,38,44,29,78,163,119,232,113,23,95,19,102,5,102,17,80,49,60,132,12,12,32,54,114,6,11,91,16,1,25,88,0,0,77,39,4,0,116,19,0,6,95,2,1,106,47,0,47,105,31,1,96,80,21,81,171,70,171,108,97,42,166,92,22,59,171,113,43,73,64,24,0,22,96,11,0,73,86,3,3,56,46,18,19,28,66,34,80,0,61,32,1,3,13,80,18,40,79,140,52,7,0,87,5,0,9,28,85,154,27,45,54,180,104,97,29,124,14,0,74,13,146,178,25,77,16,71,75,1,0,58,40,4,28,118,29,51,33,80,0,1,0,29,0,9,2,5,6,0,0,3,1,5,3,32,8,2,0,10,6,1,0,0,54,0,0,37,26,0,0,54,33,10,54,203,69,81,98,12,21,44,142,146,73,103,77,130,10,21,1,0,0,3,0,7,0,0,0,0,0,15,0,0,0,2,6,24,0,2,0,1,0,9,1,0,7,12,0,4,18,18,10,11,10,19,13,0,0,2,26,0,0,18,52,0,7,30,31,0,73,94,85,40,44,12,4,6,22,0,5,5,145,12,3,135,9,52,78,101,141

GO terms:
  GO:0097450 astrocyte end-foot (C, IDA)
  GO:0005247 voltage-gated chloride channel activity (F, IDA)
  GO:0043209 myelin sheath (C, IDA)
  GO:0005886 plasma membrane (C, IDA)
  GO:0016323 basolateral plasma membrane (C, IDA)
  GO:0005886 plasma membrane (C, EXP)
  GO:0032347 regulation of aldosterone biosynthetic process (P, IMP)
  GO:0006911 phagocytosis, engulfment (P, IMP)
  GO:0005247 voltage-gated chloride channel activity (F, TAS)
  GO:0005886 plasma membrane (C, TAS)
  GO:0017081 chloride channel regulator activity (F, IMP)
  GO:0005515 protein binding (F, IPI)

Nearest PDB structures (foldseek):
  8ta3-assembly1_A  TM=1.002E+00  e=7.057E-67  Homo sapiens
  8ta2-assembly1_A  TM=9.897E-01  e=2.141E-55  Homo sapiens
  8ta2-assembly1_B  TM=9.912E-01  e=1.515E-54  Homo sapiens
  8ta5-assembly1_B  TM=9.825E-01  e=6.942E-54  Homo sapiens
  5tqq-assembly1_A  TM=9.354E-01  e=2.565E-31  Bos taurus

Organism: Homo sapiens (NCBI:txid9606)

Sequence (942 aa):
ALQYEQTLMYGRYTQGEDWIFLVLLGLLMALVSWVMDYAIAACLQAQQWMSRGLNTSILLQYLAWVTYPVVLITFSAGFTQILAPQAVGSGIPEMKTILRGVVLKEYLTLKTFIAKVIGLTCALGSGMPLGKEGPFVHIASMCAALLSKFLSENESRNTEMLAAACAVGVGCCFAAPIGGVLFSIEVTSTFFAVRNYWRGFFAATFSAFIFRVLAVWNRTALFKTRFRLDFPFDLQELPAFAVIGIASGFGGALFVYLNRKIVQVMRKQKTINRFLMRKRLLFPALVTLLISTLTFPPGFGQFMAGQLSQKETLVTLFDNRTWVRSTSQAWNPPRANVFLTLVIFILMKFWMSALATTIPVPCGAFMPVFVIGAAFGRLVGESMAAWFPDGIHTTYRIVPGGYAVVGAAALAGAVTHTVSTAVIVFELTGQIAHILPVMIAVILANAVAQSLQPSLYDSIIRIKKLPYLPALQYEQTLMYGRYTQGEDWIFLVLLGLLMALVSWVMDYAIAACLQAQQWMSRGLNTSILLQYLAWVTYPVVLITFSAGFTQILAPQAVGSGIPEMKTILRGVVLKEYLTLKTFIAKVIGLTCALGSGMPLGKEGPFVHIASMCAALLSKFLSENESRNTEMLAAACAVGVGCCFAAPIGGVLFSIEVTSTFFAVRNYWRGFFAATFSAFIFRVLAVWNRTALFKTRFRLDFPFDLQELPAFAVIGIASGFGGALFVYLNRKIVQVMRKQKTINRFLMRKRLLFPALVTLLISTLTFPPGFGQFMAGQLSQKETLVTLFDNRTWVRSTSQAWNPPRANVFLTLVIFILMKFWMSALATTIPVPCGAFMPVFVIGAAFGRLVGESMAAWFPDGIHTDSTYRIVPGGYAVVGAAALAGAVTHTVSTAVIVFELTGQIAHILPVMIAVILANAVAQSLQPSLYDSIIRIKKLPYLP

InterPro domains:
  IPR001807 Chloride channel [PF00654] (146-546)
  IPR001807 Chloride channel [PR00762] (157-174)
  IPR001807 Chloride channel [PR00762] (188-207)
  IPR001807 Chloride channel [PR00762] (245-264)
  IPR001807 Chloride channel [PR00762] (454-474)
  IPR001807 Chloride channel [PR00762] (497-513)
  IPR001807 Chloride channel [PR00762] (514-533)
  IPR001807 Chloride channel [PR00762] (552-566)
  IPR002244 Chloride channel ClC-2 [PR01113] (18-28)
  IPR002244 Chloride channel ClC-2 [PR01113] (30-39)
  IPR002244 Chloride channel ClC-2 [PR01113] (53-62)
  IPR002244 Chloride channel ClC-2 [PR01113] (124-131)
  IPR002244 Chloride channel ClC-2 [PR01113] (408-418)
  IPR014743 Chloride channel, core [SSF81340] (70-567)
  IPR046342 CBS domain superfamily [G3DSA:3.10.580.10] (567-682)
  IPR046342 CBS domain superfamily [G3DSA:3.10.580.10] (733-845)
  IPR046342 CBS domain superfamily [SSF54631] (569-840)
  IPR050970 Voltage-gated chloride channel [PTHR45720] (19-865)

Secondary structure (DSSP, 8-state):
-BEEE--SSS-EEE--HHHHHHHHHHHHHHHHHHHHHHHHHHHHHHHHHHHHH-TT-HHHHHHHHHHHHHHHHHHHHHHHHHH-GGGSB-SHHHHHHHHTT--BTTTTSHHHHHHHHHHHHHHHHSS-S-B-HHHHHHHHHHHHHHHHHH----TTHHHHHHHHHHHHHHHHHHT-TTHHHHHHHHHH-SEEEHHHHHHHHHHHHHHHHHHHHHHHH----TT-----SS-SS-GGGHHHHHHHHHHHHHHHHHHHHHHHHHHHHHHH-HHHHHHHHHTTTHHHHHHHHHHHHHH-TTTGGGGGTTTS-HHHHHHHHT-SS-S---TTGGG--TTS-HHHHHHHHHHHHHHHHHHHTTSSSB-B-HHHHHHHHHHHHHHHHHHHHHHSTT-S---PPP-HHHHHHHHHHHHHHHHHT-STHHHHHHHHHT--TTHHHHHHHHHHHHHHHHTT---HHHHHHHHTT-----/-BEEE--SSS-EEE--HHHHHHHHHHHHHHHHHHHHHHHHHHHHHHHHHHHHT--S-HHHHHHHHHHHHHHHHHHHHHHHHHH-GGGSB-SHHHHHHHHTT--BTTTTSHHHHHHHHHHHHHHHHTT-S-B-HHHHHHHHHHHHHHHHHH---HHHHHHHHHHHHHHHHHHHHHT-HHHHHHHHHHHH-SEEEHHHHHHHHHHHHHHHHHHHHHTTT----TT-----SSSSS-GGGHHHHHHHHHHHHHHHHHHHHHHHHHHHHHHH-SHHHHHHTTSTTHHHHHHHHHHHHHH-TTTGGGGGTTTS-HHHHHHHHT-SS-S----GGGGS-TTS-HHHHHHHHHHHHHHHHHHHTTSSSB-B-HHHHHHHHHHHHHHHHHHHHHH-TT-S---------HHHHHHHHHHHHHHHHHT-STHHHHHHHHHT--TTHHHHHHHHHHHHHHHHTT---HHHHHHHHTT-----

Foldseek 3Di:
DWEWADFLFQTFTDDVVLVVLLLQLLVVLLVLLVVLVVLLVVLLVVLVVLQVPQVPDPVSNLCSLLVSLLVLLLCLLVLCVVQPLNLFFFALLVLLQVLVVDDYPCQLDPSSLVSLSSSVSSNSSRLALFACLRSLLSNLLSVLVVSCVVPHVNPPVNSLSSLLSQLSSQCSRFVQQLLSLQLSPLRRDDDDDPVSSVSNSSSSVSNNVVVVVCCVVPNQFLLAEDADLPCQDDPVCLVLLLVLLQVLQVLLLVLLVLLLVVLVVLVVPVVVRVVCVVVSSVLSSVLSSVLSSCCSCVPNVLLQLSVDGLSRLSNLLQYQDAQVVVNNDSCCDPVDHNLSNLVVNLVSLSVSLSSNSGGSTNGDRLSSQLSSQLSVQLNSQNVVCVVAVQDDPVHDHHGSSLSSLLRSLSNSCSQAVDLSSLSSSCSNHVDCSCSVSNNSSNVSSNVSSVVRHDHSSLSSCVVNVHDDDD/DWEFADFLFQGFIDPVVLLVLLLQLLVVLLVLLVVLVVLLVVLLVVLVVVLVVDDPDPVSSLCSLQVSLLVLLLCLLVLLVVQPLNLFFFALLVLLQVLVVDDYDCQQDPSSLVSLSSSVSSNSSSQALFACQRSLLSNSLSVQVVVCVVVDVVSVVNSLSSLLSQLSSQCSRQVQQLLSLQLSDVRNDDDDDPVSSVSNSSSSVSNNVVCVCVVPVPPDFLQAFDADLPCQDDPVCLVLLLVLLQVLLVLLLVLLVLLLVVVVVQVPDDPSRVVCVVVSSPLSSVLSSVLSSCCSCVPNNLLQLSVQGLSCLSNLLLYQDAQVLVHVCSCCDPVDHNLRNLVVNLVSLSNSLSSNSGGGTNGDRLSSQLSSQLSVLLNSQNVQCVVCVQDPDDVGHDGGGSSLSSLLRSLSNSCSQAVDLSSLSSSCRNHVHCSCSVSNNSSNVSSNVSNVVRDDHNSLSVCVVRVRDDDD

Radius of gyration: 29.61 Å; Cα contacts (8 Å, |Δi|>4): 1705; chains: 2; bounding box: 60×56×96 Å